Protein AF-0000000074987220 (afdb_homodimer)

Nearest PDB structures (foldseek):
  7mde-assembly1_A-2  TM=8.410E-01  e=6.149E-19  Escherichia coli CFT073
  1pwd-assembly1_A  TM=8.207E-01  e=1.489E-19  Streptomyces sp. R61
  7mdc-assembly1_A  TM=7.863E-01  e=2.626E-19  Escherichia coli
  2dns-assembly4_D  TM=7.442E-01  e=1.849E-17  Brucella anthropi
  1ei5-assembly1_A  TM=6.316E-01  e=1.243E-17  Brucella anthropi

InterPro domains:
  IPR001466 Beta-lactamase-related [PF00144] (46-393)
  IPR012338 Beta-lactamase/transpeptidase-like [G3DSA:3.40.710.10] (35-401)
  IPR012338 Beta-lactamase/transpeptidase-like [SSF56601] (41-392)
  IPR050491 Beta-lactamase AmpC-like [PTHR46825] (29-393)

Radius of gyration: 36.94 Å; Cα contacts (8 Å, |Δi|>4): 2690; chains: 2; bounding box: 167×105×106 Å

Solvent-accessible surface area (backbone atoms only — not comparable to full-atom values): 63267 Å² total; per-residue (Å²): 132,88,79,74,78,77,79,77,78,76,76,75,74,76,74,76,70,73,74,72,75,66,70,76,68,72,67,73,75,81,74,66,83,76,77,73,70,48,71,66,52,53,53,50,51,51,50,47,35,58,73,51,69,43,46,24,36,26,32,26,37,37,33,67,30,83,86,40,95,61,34,52,45,74,34,74,42,48,36,58,31,24,34,87,88,58,46,60,28,38,44,69,34,23,42,57,34,9,36,46,23,20,34,59,41,42,47,51,53,43,50,56,45,68,30,62,66,58,23,62,74,66,74,45,77,57,50,60,73,40,40,45,57,82,71,35,84,49,55,44,41,58,49,68,68,38,36,66,57,40,20,50,46,34,41,45,28,19,20,56,14,41,30,27,44,66,78,41,37,47,77,46,95,61,39,63,58,45,55,36,50,30,40,37,73,46,67,62,34,38,54,62,40,65,37,29,18,72,36,51,59,44,36,32,53,58,38,46,46,42,37,71,76,64,71,33,54,43,67,58,50,45,40,65,57,47,32,55,76,63,64,24,81,67,51,43,61,50,49,57,57,44,61,70,68,68,39,51,38,39,22,22,36,43,30,62,26,21,49,49,80,68,35,78,46,44,82,39,56,43,69,66,63,90,67,53,71,88,44,45,72,55,37,38,23,30,30,29,36,32,28,21,43,56,45,48,45,51,53,52,42,12,55,71,50,48,20,14,38,62,82,80,59,47,78,64,40,61,45,70,48,53,52,55,34,56,32,24,62,27,36,74,31,34,53,45,91,47,70,46,30,24,27,31,22,24,16,27,43,31,40,32,26,18,56,60,23,36,47,36,42,31,33,54,15,67,43,92,9,18,13,25,37,45,37,34,26,70,91,75,39,34,34,42,35,24,43,18,28,15,49,82,37,12,51,45,49,31,54,29,50,48,52,53,49,48,27,58,77,70,71,46,78,80,59,92,74,41,60,46,59,52,45,48,50,51,51,51,49,51,40,55,53,50,45,67,65,82,76,70,57,85,80,51,50,71,44,96,60,61,73,58,58,60,22,57,40,41,30,38,27,91,54,70,40,64,43,54,36,28,64,42,66,66,35,49,65,72,47,55,82,50,88,68,84,80,66,67,51,86,60,38,65,63,49,60,67,31,70,62,43,43,52,52,53,69,74,44,71,60,90,39,50,36,30,46,22,71,40,81,32,75,81,25,34,32,36,37,37,34,58,44,39,39,48,32,26,40,30,29,46,23,34,56,49,40,65,57,24,60,75,72,64,56,77,71,80,71,71,44,42,37,36,68,62,45,61,32,32,32,34,58,34,73,72,96,74,33,27,38,20,32,28,72,61,68,39,44,71,47,48,93,70,38,52,78,61,58,79,61,59,72,56,30,24,56,46,59,25,37,54,110,127,89,70,76,75,77,77,77,78,74,76,75,71,74,70,76,72,71,75,69,72,66,68,77,64,71,67,73,76,78,74,64,82,76,76,73,69,47,70,66,52,53,53,48,51,53,51,47,35,60,75,53,69,43,45,25,36,27,31,25,38,34,32,67,29,83,85,38,94,62,34,52,45,76,36,74,40,49,36,57,30,24,34,87,87,58,46,60,28,37,44,71,33,23,41,58,34,9,34,47,23,20,36,60,40,41,48,52,53,42,50,56,44,66,31,62,65,59,24,62,75,65,74,46,78,58,50,60,74,38,39,47,58,81,73,36,84,49,55,45,42,58,50,66,67,38,38,68,58,40,19,50,45,34,42,45,27,20,20,54,16,40,31,27,45,64,76,42,38,47,74,47,95,61,38,63,58,46,54,37,51,31,40,35,73,49,66,61,32,37,52,64,40,65,38,29,17,72,34,51,60,45,36,34,55,58,38,46,44,43,36,73,77,66,72,34,55,43,66,58,50,44,40,63,58,45,32,55,77,64,65,24,80,65,51,43,59,50,52,56,56,44,59,70,68,68,39,50,39,37,22,22,35,43,31,62,23,21,49,50,79,70,36,77,47,44,82,41,56,43,70,66,62,89,68,53,71,89,43,45,71,55,36,38,24,29,31,28,36,31,28,21,43,55,44,47,46,51,52,52,41,12,55,72,50,48,20,15,37,63,81,79,60,47,78,63,40,61,46,69,47,54,52,53,34,57,34,24,61,28,36,74,30,36,52,46,90,46,69,46,30,26,27,30,23,24,15,27,43,31,39,30,27,18,55,60,24,35,47,36,41,31,33,54,17,68,43,91,9,18,13,25,37,45,37,34,25,70,91,75,38,34,33,42,36,24,43,17,30,15,49,83,37,13,54,46,49,32,54,30,51,49,52,53,49,48,26,60,77,70,71,45,78,81,60,92,74,40,59,45,59,52,42,49,50,50,51,51,48,50,40,56,52,51,46,67,64,83,75,70,57,84,79,50,50,69,44,97,59,60,74,59,58,60,22,57,41,41,28,37,26,91,54,68,40,65,43,53,35,28,65,43,65,64,36,50,66,72,46,57,84,49,88,68,84,80,67,67,51,87,62,39,67,64,49,60,66,31,69,62,44,42,52,53,54,71,74,45,72,60,90,40,52,38,30,45,22,72,39,80,30,75,81,25,34,34,36,36,38,34,58,43,38,39,46,32,25,42,28,31,48,24,33,57,49,41,66,58,22,61,75,71,64,56,77,72,79,71,72,44,41,38,36,67,62,44,62,32,33,33,35,58,34,74,72,96,74,32,26,38,20,31,28,72,61,69,39,44,71,48,48,91,69,39,54,77,60,57,80,62,60,73,56,30,24,56,47,60,25,39,54,108

Sequence (1224 aa):
MRLQTWTFTLILGIKHSSALQVPFFTQPESNGPPKLISSDTDQYVESLISKWNSSGLSVAVVQRDETSTTGWNFDFGGYGMAKADGSPVTPDSLFAIASNSKLFLAFSVGLLISNKTLTEERGQELKWSTKIRDLIPEWGLMDDDMDRGVSLQDMLSHRTGMPRHDLSGVQRNGGVAEMISTLRYLRPSAEFRETFQYNNLMYETLSYLPQVLLNQTYESYISQHLFNPLNMTSSTYSVEEAEAWGTLADGFQWDMQDTIRGINGTRIATVPYFQRPGEEKTWAGAGGVLTSARDLAIWVAMLLNGGRHPFTNETVIPQEVVEHVAHGRSVSHGKPQYPELSPKVYGAGQWRYSYRGHDIIEHGGSNPGYKTQVARFPDNNFAIITLSNDERGGNAISESVKFRIANELLGLPHLEKDWNDRLEDKYNEAVNKSQQVTPRPSPPVLPNLPFTSLAEKTFHHPTYGSLKPCLAPQTVSSIAGQTEPHRPHSHCGDFLQSTAVQRILGASDLSIPTYVIPWKRSFSTHLRLAHFTGNIFNLTNLWSNADVREREGYKSGADLLTGFEEAFEVEWVTGDDEGLAFRGGFWGREGPDSRSPEGSGKASAEVWFEAQMRLQTWTFTLILGIKHSSALQVPFFTQPESNGPPKLISSDTDQYVESLISKWNSSGLSVAVVQRDETSTTGWNFDFGGYGMAKADGSPVTPDSLFAIASNSKLFLAFSVGLLISNKTLTEERGQELKWSTKIRDLIPEWGLMDDDMDRGVSLQDMLSHRTGMPRHDLSGVQRNGGVAEMISTLRYLRPSAEFRETFQYNNLMYETLSYLPQVLLNQTYESYISQHLFNPLNMTSSTYSVEEAEAWGTLADGFQWDMQDTIRGINGTRIATVPYFQRPGEEKTWAGAGGVLTSARDLAIWVAMLLNGGRHPFTNETVIPQEVVEHVAHGRSVSHGKPQYPELSPKVYGAGQWRYSYRGHDIIEHGGSNPGYKTQVARFPDNNFAIITLSNDERGGNAISESVKFRIANELLGLPHLEKDWNDRLEDKYNEAVNKSQQVTPRPSPPVLPNLPFTSLAEKTFHHPTYGSLKPCLAPQTVSSIAGQTEPHRPHSHCGDFLQSTAVQRILGASDLSIPTYVIPWKRSFSTHLRLAHFTGNIFNLTNLWSNADVREREGYKSGADLLTGFEEAFEVEWVTGDDEGLAFRGGFWGREGPDSRSPEGSGKASAEVWFEAQ

Structure (mmCIF, N/CA/C/O backbone):
data_AF-0000000074987220-model_v1
#
loop_
_entity.id
_entity.type
_entity.pdbx_description
1 polymer 'Beta-lactamase-related domain-containing protein'
#
loop_
_atom_site.group_PDB
_atom_site.id
_atom_site.type_symbol
_atom_site.label_atom_id
_atom_site.label_alt_id
_atom_site.label_comp_id
_atom_site.label_asym_id
_atom_site.label_entity_id
_atom_site.label_seq_id
_atom_site.pdbx_PDB_ins_code
_atom_site.Cartn_x
_atom_site.Cartn_y
_atom_site.Cartn_z
_atom_site.occupancy
_atom_site.B_iso_or_equiv
_atom_site.auth_seq_id
_atom_site.auth_comp_id
_atom_site.auth_asym_id
_atom_site.auth_atom_id
_atom_site.pdbx_PDB_model_num
ATOM 1 N N . MET A 1 1 ? -75.5 -41.25 53.125 1 22.64 1 MET A N 1
ATOM 2 C CA . MET A 1 1 ? -74.375 -41.781 53.812 1 22.64 1 MET A CA 1
ATOM 3 C C . MET A 1 1 ? -73.688 -40.719 54.656 1 22.64 1 MET A C 1
ATOM 5 O O . MET A 1 1 ? -73.625 -39.531 54.25 1 22.64 1 MET A O 1
ATOM 9 N N . ARG A 1 2 ? -73.375 -41.062 55.969 1 21.86 2 ARG A N 1
ATOM 10 C CA . ARG A 1 2 ? -73.125 -40.312 57.188 1 21.86 2 ARG A CA 1
ATOM 11 C C . ARG A 1 2 ? -71.875 -39.469 57.031 1 21.86 2 ARG A C 1
ATOM 13 O O . ARG A 1 2 ? -70.812 -39.938 56.625 1 21.86 2 ARG A O 1
ATOM 20 N N . LEU A 1 3 ? -72 -38.156 56.875 1 22.48 3 LEU A N 1
ATOM 21 C CA . LEU A 1 3 ? -71.25 -36.969 56.469 1 22.48 3 LEU A CA 1
ATOM 22 C C . LEU A 1 3 ? -70.188 -36.625 57.531 1 22.48 3 LEU A C 1
ATOM 24 O O . LEU A 1 3 ? -70.438 -35.812 58.438 1 22.48 3 LEU A O 1
ATOM 28 N N . GLN A 1 4 ? -69.625 -37.812 58.125 1 24.12 4 GLN A N 1
ATOM 29 C CA . GLN A 1 4 ? -68.875 -37.531 59.344 1 24.12 4 GLN A CA 1
ATOM 30 C C . GLN A 1 4 ? -67.75 -36.531 59.094 1 24.12 4 GLN A C 1
ATOM 32 O O . GLN A 1 4 ? -67 -36.688 58.125 1 24.12 4 GLN A O 1
ATOM 37 N N . THR A 1 5 ? -67.812 -35.344 59.688 1 25.47 5 THR A N 1
ATOM 38 C CA . THR A 1 5 ? -67.188 -34.031 59.625 1 25.47 5 THR A CA 1
ATOM 39 C C . THR A 1 5 ? -65.75 -34.125 60.219 1 25.47 5 THR A C 1
ATOM 41 O O . THR A 1 5 ? -65.625 -34.281 61.438 1 25.47 5 THR A O 1
ATOM 44 N N . TRP A 1 6 ? -64.875 -35.062 59.719 1 27.31 6 TRP A N 1
ATOM 45 C CA . TRP A 1 6 ? -63.656 -35.375 60.438 1 27.31 6 TRP A CA 1
ATOM 46 C C . TRP A 1 6 ? -62.781 -34.125 60.562 1 27.31 6 TRP A C 1
ATOM 48 O O . TRP A 1 6 ? -62.625 -33.375 59.594 1 27.31 6 TRP A O 1
ATOM 58 N N . THR A 1 7 ? -62.781 -33.531 61.781 1 25.86 7 THR A N 1
ATOM 59 C CA . THR A 1 7 ? -62.156 -32.312 62.281 1 25.86 7 THR A CA 1
ATOM 60 C C . THR A 1 7 ? -60.656 -32.406 62.125 1 25.86 7 THR A C 1
ATOM 62 O O . THR A 1 7 ? -60 -33.312 62.688 1 25.86 7 THR A O 1
ATOM 65 N N . PHE A 1 8 ? -60.062 -32 60.969 1 27.7 8 PHE A N 1
ATOM 66 C CA . PHE A 1 8 ? -58.688 -32.031 60.531 1 27.7 8 PHE A CA 1
ATOM 67 C C . PHE A 1 8 ? -57.812 -31.109 61.375 1 27.7 8 PHE A C 1
ATOM 69 O O . PHE A 1 8 ? -58.031 -29.891 61.406 1 27.7 8 PHE A O 1
ATOM 76 N N . THR A 1 9 ? -57.562 -31.625 62.625 1 24.48 9 THR A N 1
ATOM 77 C CA . THR A 1 9 ? -56.75 -30.859 63.562 1 24.48 9 THR A CA 1
ATOM 78 C C . THR A 1 9 ? -55.406 -30.5 62.969 1 24.48 9 THR A C 1
ATOM 80 O O . THR A 1 9 ? -54.625 -31.391 62.562 1 24.48 9 THR A O 1
ATOM 83 N N . LEU A 1 10 ? -55.281 -29.297 62.469 1 26.66 10 LEU A N 1
ATOM 84 C CA . LEU A 1 10 ? -54.188 -28.609 61.781 1 26.66 10 LEU A CA 1
ATOM 85 C C . LEU A 1 10 ? -53.031 -28.344 62.719 1 26.66 10 LEU A C 1
ATOM 87 O O . LEU A 1 10 ? -53.156 -27.562 63.656 1 26.66 10 LEU A O 1
ATOM 91 N N . ILE A 1 11 ? -52.469 -29.438 63.281 1 26.98 11 ILE A N 1
ATOM 92 C CA . ILE A 1 11 ? -51.375 -29.203 64.25 1 26.98 11 ILE A CA 1
ATOM 93 C C . ILE A 1 11 ? -50.25 -28.453 63.531 1 26.98 11 ILE A C 1
ATOM 95 O O . ILE A 1 11 ? -49.688 -28.938 62.562 1 26.98 11 ILE A O 1
ATOM 99 N N . LEU A 1 12 ? -50.25 -27.156 63.719 1 28.11 12 LEU A N 1
ATOM 100 C CA . LEU A 1 12 ? -49.375 -26.094 63.25 1 28.11 12 LEU A CA 1
ATOM 101 C C . LEU A 1 12 ? -48 -26.234 63.875 1 28.11 12 LEU A C 1
ATOM 103 O O . LEU A 1 12 ? -47.812 -26 65.062 1 28.11 12 LEU A O 1
ATOM 107 N N . GLY A 1 13 ? -47.375 -27.438 63.812 1 26.45 13 GLY A N 1
ATOM 108 C CA . GLY A 1 13 ? -46.094 -27.5 64.438 1 26.45 13 GLY A CA 1
ATOM 109 C C . GLY A 1 13 ? -45.125 -26.453 63.938 1 26.45 13 GLY A C 1
ATOM 110 O O . GLY A 1 13 ? -44.906 -26.328 62.719 1 26.45 13 GLY A O 1
ATOM 111 N N . ILE A 1 14 ? -44.969 -25.406 64.688 1 26.39 14 ILE A N 1
ATOM 112 C CA . ILE A 1 14 ? -44.094 -24.25 64.438 1 26.39 14 ILE A CA 1
ATOM 113 C C . ILE A 1 14 ? -42.656 -24.703 64.438 1 26.39 14 ILE A C 1
ATOM 115 O O . ILE A 1 14 ? -42.156 -25.188 65.5 1 26.39 14 ILE A O 1
ATOM 119 N N . LYS A 1 15 ? -42.25 -25.578 63.5 1 30.62 15 LYS A N 1
ATOM 120 C CA . LYS A 1 15 ? -40.844 -25.922 63.5 1 30.62 15 LYS A CA 1
ATOM 121 C C . LYS A 1 15 ? -39.969 -24.656 63.562 1 30.62 15 LYS A C 1
ATOM 123 O O . LYS A 1 15 ? -40.188 -23.719 62.781 1 30.62 15 LYS A O 1
ATOM 128 N N . HIS A 1 16 ? -39.5 -24.406 64.688 1 25.91 16 HIS A N 1
ATOM 129 C CA . HIS A 1 16 ? -38.531 -23.344 65 1 25.91 16 HIS A CA 1
ATOM 130 C C . HIS A 1 16 ? -37.312 -23.422 64.125 1 25.91 16 HIS A C 1
ATOM 132 O O . HIS A 1 16 ? -36.625 -24.438 64.062 1 25.91 16 HIS A O 1
ATOM 138 N N . SER A 1 17 ? -37.5 -23.062 62.875 1 26.39 17 SER A N 1
ATOM 139 C CA . SER A 1 17 ? -36.375 -22.984 61.969 1 26.39 17 SER A CA 1
ATOM 140 C C . SER A 1 17 ? -35.219 -22.172 62.562 1 26.39 17 SER A C 1
ATOM 142 O O . SER A 1 17 ? -35.438 -21.031 62.969 1 26.39 17 SER A O 1
ATOM 144 N N . SER A 1 18 ? -34.438 -22.891 63.312 1 28.7 18 SER A N 1
ATOM 145 C CA . SER A 1 18 ? -33.156 -22.281 63.719 1 28.7 18 SER A CA 1
ATOM 146 C C . SER A 1 18 ? -32.531 -21.516 62.562 1 28.7 18 SER A C 1
ATOM 148 O O . SER A 1 18 ? -32.375 -22.047 61.469 1 28.7 18 SER A O 1
ATOM 150 N N . ALA A 1 19 ? -32.562 -20.219 62.75 1 31.22 19 ALA A N 1
ATOM 151 C CA . ALA A 1 19 ? -31.984 -19.203 61.875 1 31.22 19 ALA A CA 1
ATOM 152 C C . ALA A 1 19 ? -30.5 -19.453 61.625 1 31.22 19 ALA A C 1
ATOM 154 O O . ALA A 1 19 ? -29.672 -19.297 62.531 1 31.22 19 ALA A O 1
ATOM 155 N N . LEU A 1 20 ? -30.234 -20.609 60.969 1 30.11 20 LEU A N 1
ATOM 156 C CA . LEU A 1 20 ? -28.812 -20.656 60.625 1 30.11 20 LEU A CA 1
ATOM 157 C C . LEU A 1 20 ? -28.344 -19.297 60.094 1 30.11 20 LEU A C 1
ATOM 159 O O . LEU A 1 20 ? -28.922 -18.766 59.156 1 30.11 20 LEU A O 1
ATOM 163 N N . GLN A 1 21 ? -27.797 -18.516 60.969 1 25.41 21 GLN A N 1
ATOM 164 C CA . GLN A 1 21 ? -27.109 -17.297 60.594 1 25.41 21 GLN A CA 1
ATOM 165 C C . GLN A 1 21 ? -26.188 -17.531 59.406 1 25.41 21 GLN A C 1
ATOM 167 O O . GLN A 1 21 ? -25.219 -18.281 59.5 1 25.41 21 GLN A O 1
ATOM 172 N N . VAL A 1 22 ? -26.734 -17.594 58.25 1 32.78 22 VAL A N 1
ATOM 173 C CA . VAL A 1 22 ? -25.875 -17.562 57.062 1 32.78 22 VAL A CA 1
ATOM 174 C C . VAL A 1 22 ? -24.844 -16.438 57.219 1 32.78 22 VAL A C 1
ATOM 176 O O . VAL A 1 22 ? -25.203 -15.297 57.469 1 32.78 22 VAL A O 1
ATOM 179 N N . PRO A 1 23 ? -23.703 -16.922 57.594 1 34.03 23 PRO A N 1
ATOM 180 C CA . PRO A 1 23 ? -22.734 -15.812 57.688 1 34.03 23 PRO A CA 1
ATOM 181 C C . PRO A 1 23 ? -22.875 -14.812 56.531 1 34.03 23 PRO A C 1
ATOM 183 O O . PRO A 1 23 ? -23.328 -15.172 55.438 1 34.03 23 PRO A O 1
ATOM 186 N N . PHE A 1 24 ? -23.125 -13.57 56.906 1 31.66 24 PHE A N 1
ATOM 187 C CA . PHE A 1 24 ? -23.047 -12.477 55.969 1 31.66 24 PHE A CA 1
ATOM 188 C C . PHE A 1 24 ? -21.875 -12.68 55 1 31.66 24 PHE A C 1
ATOM 190 O O . PHE A 1 24 ? -20.719 -12.664 55.438 1 31.66 24 PHE A O 1
ATOM 197 N N . PHE A 1 25 ? -22.031 -13.555 54.031 1 31.7 25 PHE A N 1
ATOM 198 C CA . PHE A 1 25 ? -21.031 -13.414 52.969 1 31.7 25 PHE A CA 1
ATOM 199 C C . PHE A 1 25 ? -20.766 -11.945 52.656 1 31.7 25 PHE A C 1
ATOM 201 O O . PHE A 1 25 ? -21.703 -11.18 52.406 1 31.7 25 PHE A O 1
ATOM 208 N N . THR A 1 26 ? -19.781 -11.391 53.344 1 31.36 26 THR A N 1
ATOM 209 C CA . THR A 1 26 ? -19.328 -10.086 52.875 1 31.36 26 THR A CA 1
ATOM 210 C C . THR A 1 26 ? -19.516 -9.945 51.375 1 31.36 26 THR A C 1
ATOM 212 O O . THR A 1 26 ? -19.094 -10.828 50.625 1 31.36 26 THR A O 1
ATOM 215 N N . GLN A 1 27 ? -20.594 -9.344 50.969 1 32.66 27 GLN A N 1
ATOM 216 C CA . GLN A 1 27 ? -20.719 -9 49.562 1 32.66 27 GLN A CA 1
ATOM 217 C C . GLN A 1 27 ? -19.375 -8.602 48.969 1 32.66 27 GLN A C 1
ATOM 219 O O . GLN A 1 27 ? -18.625 -7.844 49.594 1 32.66 27 GLN A O 1
ATOM 224 N N . PRO A 1 28 ? -18.781 -9.414 48.125 1 34.81 28 PRO A N 1
ATOM 225 C CA . PRO A 1 28 ? -17.547 -8.867 47.531 1 34.81 28 PRO A CA 1
ATOM 226 C C . PRO A 1 28 ? -17.625 -7.363 47.281 1 34.81 28 PRO A C 1
ATOM 228 O O . PRO A 1 28 ? -18.703 -6.824 47.062 1 34.81 28 PRO A O 1
ATOM 231 N N . GLU A 1 29 ? -16.859 -6.504 47.938 1 34.66 29 GLU A N 1
ATOM 232 C CA . GLU A 1 29 ? -16.688 -5.094 47.625 1 34.66 29 GLU A CA 1
ATOM 233 C C . GLU A 1 29 ? -17.031 -4.82 46.156 1 34.66 29 GLU A C 1
ATOM 235 O O . GLU A 1 29 ? -16.594 -5.543 45.25 1 34.66 29 GLU A O 1
ATOM 240 N N . SER A 1 30 ? -18.156 -4.418 45.812 1 39.72 30 SER A N 1
ATOM 241 C CA . SER A 1 30 ? -18.578 -3.926 44.5 1 39.72 30 SER A CA 1
ATOM 242 C C . SER A 1 30 ? -17.438 -3.24 43.781 1 39.72 30 SER A C 1
ATOM 244 O O . SER A 1 30 ? -16.969 -2.176 44.188 1 39.72 30 SER A O 1
ATOM 246 N N . ASN A 1 31 ? -16.328 -3.887 43.438 1 41.66 31 ASN A N 1
ATOM 247 C CA . ASN A 1 31 ? -15.188 -3.354 42.688 1 41.66 31 ASN A CA 1
ATOM 248 C C . ASN A 1 31 ? -15.625 -2.391 41.594 1 41.66 31 ASN A C 1
ATOM 250 O O . ASN A 1 31 ? -16.422 -2.75 40.75 1 41.66 31 ASN A O 1
ATOM 254 N N . GLY A 1 32 ? -15.836 -1.099 41.812 1 49.69 32 GLY A N 1
ATOM 255 C CA . GLY A 1 32 ? -15.992 -0.061 40.781 1 49.69 32 GLY A CA 1
ATOM 256 C C . GLY A 1 32 ? -15.398 -0.434 39.438 1 49.69 32 GLY A C 1
ATOM 257 O O . GLY A 1 32 ? -14.758 -1.481 39.312 1 49.69 32 GLY A O 1
ATOM 258 N N . PRO A 1 33 ? -15.977 0.263 38.375 1 62.47 33 PRO A N 1
ATOM 259 C CA . PRO A 1 33 ? -15.438 -0.039 37.062 1 62.47 33 PRO A CA 1
ATOM 260 C C . PRO A 1 33 ? -13.906 -0.074 37.031 1 62.47 33 PRO A C 1
ATOM 262 O O . PRO A 1 33 ? -13.266 0.636 37.812 1 62.47 33 PRO A O 1
ATOM 265 N N . PRO A 1 34 ? -13.359 -1.138 36.438 1 72.12 34 PRO A N 1
ATOM 266 C CA . PRO A 1 34 ? -11.898 -1.256 36.406 1 72.12 34 PRO A CA 1
ATOM 267 C C . PRO A 1 34 ? -11.219 0.007 35.875 1 72.12 34 PRO A C 1
ATOM 269 O O . PRO A 1 34 ? -11.75 0.675 35 1 72.12 34 PRO A O 1
ATOM 272 N N . LYS A 1 35 ? -10.203 0.43 36.625 1 88.56 35 LYS A N 1
ATOM 273 C CA . LYS A 1 35 ? -9.367 1.547 36.156 1 88.56 35 LYS A CA 1
ATOM 274 C C . LYS A 1 35 ? -8.516 1.152 34.969 1 88.56 35 LYS A C 1
ATOM 276 O O . LYS A 1 35 ? -7.695 0.235 35.062 1 88.56 35 LYS A O 1
ATOM 281 N N . LEU A 1 36 ? -8.828 1.785 33.844 1 96.12 36 LEU A N 1
ATOM 282 C CA . LEU A 1 36 ? -8.109 1.472 32.594 1 96.12 36 LEU A CA 1
ATOM 283 C C . LEU A 1 36 ? -6.82 2.277 32.531 1 96.12 36 LEU A C 1
ATOM 285 O O . LEU A 1 36 ? -5.871 1.862 31.844 1 96.12 36 LEU A O 1
ATOM 289 N N . ILE A 1 37 ? -6.75 3.416 33.094 1 98.06 37 ILE A N 1
ATOM 290 C CA . ILE A 1 37 ? -5.543 4.227 33.219 1 98.06 37 ILE A CA 1
ATOM 291 C C . ILE A 1 37 ? -4.906 3.996 34.594 1 98.06 37 ILE A C 1
ATOM 293 O O . ILE A 1 37 ? -5.461 4.402 35.625 1 98.06 37 ILE A O 1
ATOM 297 N N . SER A 1 38 ? -3.787 3.459 34.656 1 97.5 38 SER A N 1
ATOM 298 C CA . SER A 1 38 ? -3.152 3.094 35.938 1 97.5 38 SER A CA 1
ATOM 299 C C . SER A 1 38 ? -2.58 4.32 36.625 1 97.5 38 SER A C 1
ATOM 301 O O . SER A 1 38 ? -2.383 5.363 36 1 97.5 38 SER A O 1
ATOM 303 N N . SER A 1 39 ? -2.289 4.148 37.906 1 97 39 SER A N 1
ATOM 304 C CA . SER A 1 39 ? -1.632 5.207 38.656 1 97 39 SER A CA 1
ATOM 305 C C . SER A 1 39 ? -0.231 5.48 38.125 1 97 39 SER A C 1
ATOM 307 O O . SER A 1 39 ? 0.243 6.617 38.156 1 97 39 SER A O 1
ATOM 309 N N . ASP A 1 40 ? 0.343 4.406 37.656 1 96.44 40 ASP A N 1
ATOM 310 C CA . ASP A 1 40 ? 1.661 4.562 37.062 1 96.44 40 ASP A CA 1
ATOM 311 C C . ASP A 1 40 ? 1.589 5.426 35.812 1 96.44 40 ASP A C 1
ATOM 313 O O . ASP A 1 40 ? 2.473 6.25 35.562 1 96.44 40 ASP A O 1
ATOM 317 N N . THR A 1 41 ? 0.594 5.203 35.062 1 97.88 41 THR A N 1
ATOM 318 C CA . THR A 1 41 ? 0.406 6.012 33.875 1 97.88 41 THR A CA 1
ATOM 319 C C . THR A 1 41 ? 0.098 7.461 34.219 1 97.88 41 THR A C 1
ATOM 321 O O . THR A 1 41 ? 0.583 8.383 33.594 1 97.88 41 THR A O 1
ATOM 324 N N . ASP A 1 42 ? -0.684 7.66 35.281 1 98.19 42 ASP A N 1
ATOM 325 C CA . ASP A 1 42 ? -0.942 9.016 35.75 1 98.19 42 ASP A CA 1
ATOM 326 C C . ASP A 1 42 ? 0.361 9.742 36.062 1 98.19 42 ASP A C 1
ATOM 328 O O . ASP A 1 42 ? 0.554 10.891 35.656 1 98.19 42 ASP A O 1
ATOM 332 N N . GLN A 1 43 ? 1.174 9.055 36.75 1 98.25 43 GLN A N 1
ATOM 333 C CA . GLN A 1 43 ? 2.453 9.641 37.125 1 98.25 43 GLN A CA 1
ATOM 334 C C . GLN A 1 43 ? 3.326 9.891 35.906 1 98.25 43 GLN A C 1
ATOM 336 O O . GLN A 1 43 ? 4.031 10.898 35.812 1 98.25 43 GLN A O 1
ATOM 341 N N . TYR A 1 44 ? 3.252 8.914 35.031 1 98.12 44 TYR A N 1
ATOM 342 C CA . TYR A 1 44 ? 3.99 9.047 33.781 1 98.12 44 TYR A CA 1
ATOM 343 C C . TYR A 1 44 ? 3.557 10.289 33.031 1 98.12 44 TYR A C 1
ATOM 345 O O . TYR A 1 44 ? 4.398 11.062 32.562 1 98.12 44 TYR A O 1
ATOM 353 N N . VAL A 1 45 ? 2.287 10.562 32.906 1 98.69 45 VAL A N 1
ATOM 354 C CA . VAL A 1 45 ? 1.749 11.719 32.219 1 98.69 45 VAL A CA 1
ATOM 355 C C . VAL A 1 45 ? 2.219 13.008 32.875 1 98.69 45 VAL A C 1
ATOM 357 O O . VAL A 1 45 ? 2.668 13.938 32.219 1 98.69 45 VAL A O 1
ATOM 360 N N . GLU A 1 46 ? 2.133 13.07 34.125 1 98.31 46 GLU A N 1
ATOM 361 C CA . GLU A 1 46 ? 2.549 14.25 34.875 1 98.31 46 GLU A CA 1
ATOM 362 C C . GLU A 1 46 ? 4.031 14.547 34.656 1 98.31 46 GLU A C 1
ATOM 364 O O . GLU A 1 46 ? 4.426 15.703 34.5 1 98.31 46 GLU A O 1
ATOM 369 N N . SER A 1 47 ? 4.785 13.5 34.656 1 98.31 47 SER A N 1
ATOM 370 C CA . SER A 1 47 ? 6.219 13.68 34.438 1 98.31 47 SER A CA 1
ATOM 371 C C . SER A 1 47 ? 6.5 14.234 33.062 1 98.31 47 SER A C 1
ATOM 373 O O . SER A 1 47 ? 7.41 15.047 32.875 1 98.31 47 SER A O 1
ATOM 375 N N . LEU A 1 48 ? 5.762 13.773 32.094 1 98.62 48 LEU A N 1
ATOM 376 C CA . LEU A 1 48 ? 5.973 14.242 30.719 1 98.62 48 LEU A CA 1
ATOM 377 C C . LEU A 1 48 ? 5.551 15.703 30.578 1 98.62 48 LEU A C 1
ATOM 379 O O . LEU A 1 48 ? 6.207 16.484 29.875 1 98.62 48 LEU A O 1
ATOM 383 N N . ILE A 1 49 ? 4.441 16.047 31.172 1 98.06 49 ILE A N 1
ATOM 384 C CA . ILE A 1 49 ? 3.98 17.438 31.141 1 98.06 49 ILE A CA 1
ATOM 385 C C . ILE A 1 49 ? 5.055 18.344 31.719 1 98.06 49 ILE A C 1
ATOM 387 O O . ILE A 1 49 ? 5.348 19.406 31.172 1 98.06 49 ILE A O 1
ATOM 391 N N . SER A 1 50 ? 5.625 17.891 32.812 1 97.69 50 SER A N 1
ATOM 392 C CA . SER A 1 50 ? 6.691 18.656 33.438 1 97.69 50 SER A CA 1
ATOM 393 C C . SER A 1 50 ? 7.934 18.719 32.562 1 97.69 50 SER A C 1
ATOM 395 O O . SER A 1 50 ? 8.508 19.781 32.344 1 97.69 50 SER A O 1
ATOM 397 N N . LYS A 1 51 ? 8.328 1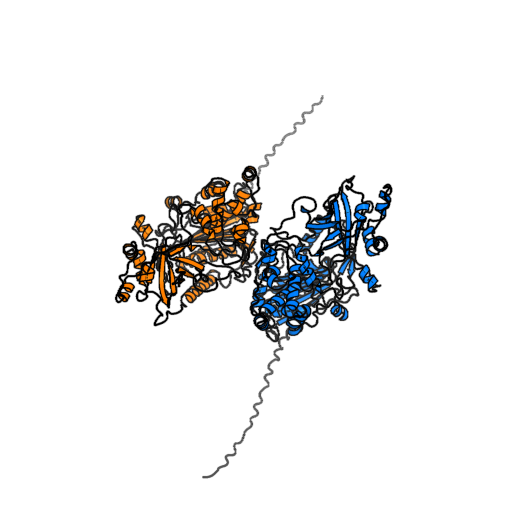7.578 32.031 1 96.88 51 LYS A N 1
ATOM 398 C CA . LYS A 1 51 ? 9.539 17.469 31.219 1 96.88 51 LYS A CA 1
ATOM 399 C C . LYS A 1 51 ? 9.477 18.359 29.984 1 96.88 51 LYS A C 1
ATOM 401 O O . LYS A 1 51 ? 10.469 19 29.625 1 96.88 51 LYS A O 1
ATOM 406 N N . TRP A 1 52 ? 8.352 18.422 29.375 1 97.06 52 TRP A N 1
ATOM 407 C CA . TRP A 1 52 ? 8.195 19.172 28.125 1 97.06 52 TRP A CA 1
ATOM 408 C C . TRP A 1 52 ? 7.719 20.594 28.422 1 97.06 52 TRP A C 1
ATOM 410 O O . TRP A 1 52 ? 7.504 21.375 27.484 1 97.06 52 TRP A O 1
ATOM 420 N N . ASN A 1 53 ? 7.52 20.891 29.703 1 96.19 53 ASN A N 1
ATOM 421 C CA . ASN A 1 53 ? 6.883 22.156 30.062 1 96.19 53 ASN A CA 1
ATOM 422 C C . ASN A 1 53 ? 5.598 22.375 29.266 1 96.19 53 ASN A C 1
ATOM 424 O O . ASN A 1 53 ? 5.422 23.422 28.625 1 96.19 53 ASN A O 1
ATOM 428 N N . SER A 1 54 ? 4.805 21.391 29.25 1 96.88 54 SER A N 1
ATOM 429 C CA . SER A 1 54 ? 3.596 21.391 28.438 1 96.88 54 SER A CA 1
ATOM 430 C C . SER A 1 54 ? 2.391 21.875 29.234 1 96.88 54 SER A C 1
ATOM 432 O O . SER A 1 54 ? 2.447 21.969 30.453 1 96.88 54 SER A O 1
ATOM 434 N N . SER A 1 55 ? 1.306 22.203 28.516 1 97.56 55 SER A N 1
ATOM 435 C CA . SER A 1 55 ? 0.132 22.797 29.156 1 97.56 55 SER A CA 1
ATOM 436 C C . SER A 1 55 ? -0.835 21.734 29.641 1 97.56 55 SER A C 1
ATOM 438 O O . SER A 1 55 ? -1.176 21.688 30.828 1 97.56 55 SER A O 1
ATOM 440 N N . GLY A 1 56 ? -1.345 20.938 28.75 1 98.25 56 GLY A N 1
ATOM 441 C CA . GLY A 1 56 ? -2.34 20 29.234 1 98.25 56 GLY A CA 1
ATOM 442 C C . GLY A 1 56 ? -2.551 18.828 28.297 1 98.25 56 GLY A C 1
ATOM 443 O O . GLY A 1 56 ? -2.074 18.828 27.156 1 98.25 56 GLY A O 1
ATOM 444 N N . LEU A 1 57 ? -3.227 17.766 28.828 1 98.81 57 LEU A N 1
ATOM 445 C CA . LEU A 1 57 ? -3.562 16.547 28.109 1 98.81 57 LEU A CA 1
ATOM 446 C C . LEU A 1 57 ? -4.871 15.953 28.625 1 98.81 57 LEU A C 1
ATOM 448 O O . LEU A 1 57 ? -5.051 15.797 29.844 1 98.81 57 LEU A O 1
ATOM 452 N N . SER A 1 58 ? -5.754 15.727 27.734 1 98.94 58 SER A N 1
ATOM 453 C CA . SER A 1 58 ? -6.949 14.945 28.031 1 98.94 58 SER A CA 1
ATOM 454 C C . SER A 1 58 ? -6.836 13.531 27.484 1 98.94 58 SER A C 1
ATOM 456 O O . SER A 1 58 ? -6.391 13.328 26.344 1 98.94 58 SER A O 1
ATOM 458 N N . VAL A 1 59 ? -7.148 12.508 28.297 1 98.88 59 VAL A N 1
ATOM 459 C CA . VAL A 1 59 ? -7.023 11.109 27.906 1 98.88 59 VAL A CA 1
ATOM 460 C C . VAL A 1 59 ? -8.367 10.398 28.094 1 98.88 59 VAL A C 1
ATOM 462 O O . VAL A 1 59 ? -9.078 10.656 29.062 1 98.88 59 VAL A O 1
ATOM 465 N N . ALA A 1 60 ? -8.742 9.594 27.172 1 98.88 60 ALA A N 1
ATOM 466 C CA . ALA A 1 60 ? -9.852 8.656 27.328 1 98.88 60 ALA A CA 1
ATOM 467 C C . ALA A 1 60 ? -9.445 7.25 26.891 1 98.88 60 ALA A C 1
ATOM 469 O O . ALA A 1 60 ? -8.719 7.086 25.906 1 98.88 60 ALA A O 1
ATOM 470 N N . VAL A 1 61 ? -9.852 6.262 27.625 1 98.81 61 VAL A N 1
ATOM 471 C CA . VAL A 1 61 ? -9.68 4.855 27.281 1 98.81 61 VAL A CA 1
ATOM 472 C C . VAL A 1 61 ? -11.031 4.141 27.312 1 98.81 61 VAL A C 1
ATOM 474 O O . VAL A 1 61 ? -11.805 4.32 28.25 1 98.81 61 VAL A O 1
ATOM 477 N N . VAL A 1 62 ? -11.297 3.441 26.281 1 98.38 62 VAL A N 1
ATOM 478 C CA . VAL A 1 62 ? -12.539 2.686 26.125 1 98.38 62 VAL A CA 1
ATOM 479 C C . VAL A 1 62 ? -12.219 1.209 25.906 1 98.38 62 VAL A C 1
ATOM 481 O O . VAL A 1 62 ? -11.297 0.869 25.156 1 98.38 62 VAL A O 1
ATOM 484 N N . GLN A 1 63 ? -12.945 0.344 26.531 1 98.25 63 GLN A N 1
ATOM 485 C CA . GLN A 1 63 ? -12.742 -1.091 26.375 1 98.25 63 GLN A CA 1
ATOM 486 C C . GLN A 1 63 ? -14.07 -1.844 26.422 1 98.25 63 GLN A C 1
ATOM 488 O O . GLN A 1 63 ? -14.891 -1.602 27.312 1 98.25 63 GLN A O 1
ATOM 493 N N . ARG A 1 64 ? -14.266 -2.693 25.484 1 97.44 64 ARG A N 1
ATOM 494 C CA . ARG A 1 64 ? -15.43 -3.576 25.562 1 97.44 64 ARG A CA 1
ATOM 495 C C . ARG A 1 64 ? -15.312 -4.539 26.734 1 97.44 64 ARG A C 1
ATOM 497 O O . ARG A 1 64 ? -14.234 -5.074 27 1 97.44 64 ARG A O 1
ATOM 504 N N . ASP A 1 65 ? -16.344 -4.652 27.469 1 94.94 65 ASP A N 1
ATOM 505 C CA . ASP A 1 65 ? -16.422 -5.52 28.641 1 94.94 65 ASP A CA 1
ATOM 506 C C . ASP A 1 65 ? -17.828 -6.109 28.781 1 94.94 65 ASP A C 1
ATOM 508 O O . ASP A 1 65 ? -18.719 -5.484 29.359 1 94.94 65 ASP A O 1
ATOM 512 N N . GLU A 1 66 ? -17.906 -7.238 28.375 1 90.31 66 GLU A N 1
ATOM 513 C CA . GLU A 1 66 ? -19.219 -7.883 28.375 1 90.31 66 GLU A CA 1
ATOM 514 C C . GLU A 1 66 ? -19.75 -8.07 29.797 1 90.31 66 GLU A C 1
ATOM 516 O O . GLU A 1 66 ? -20.953 -8.297 29.984 1 90.31 66 GLU A O 1
ATOM 521 N N . THR A 1 67 ? -18.906 -7.953 30.734 1 91 67 THR A N 1
ATOM 522 C CA . THR A 1 67 ? -19.328 -8.156 32.125 1 91 67 THR A CA 1
ATOM 523 C C . THR A 1 67 ? -19.875 -6.863 32.719 1 91 67 THR A C 1
ATOM 525 O O . THR A 1 67 ? -20.5 -6.875 33.781 1 91 67 THR A O 1
ATOM 528 N N . SER A 1 68 ? -19.594 -5.793 32.031 1 90.62 68 SER A N 1
ATOM 529 C CA . SER A 1 68 ? -20.094 -4.52 32.531 1 90.62 68 SER A CA 1
ATOM 530 C C . SER A 1 68 ? -21.578 -4.34 32.188 1 90.62 68 SER A C 1
ATOM 532 O O . SER A 1 68 ? -22.094 -5.031 31.297 1 90.62 68 SER A O 1
ATOM 534 N N . THR A 1 69 ? -22.234 -3.436 32.812 1 88.38 69 THR A N 1
ATOM 535 C CA . THR A 1 69 ? -23.656 -3.195 32.656 1 88.38 69 THR A CA 1
ATOM 536 C C . THR A 1 69 ? -23.938 -2.676 31.234 1 88.38 69 THR A C 1
ATOM 538 O O . THR A 1 69 ? -24.969 -2.998 30.641 1 88.38 69 THR A O 1
ATOM 541 N N . THR A 1 70 ? -23.094 -1.976 30.703 1 90.94 70 THR A N 1
ATOM 542 C CA . THR A 1 70 ? -23.328 -1.354 29.406 1 90.94 70 THR A CA 1
ATOM 543 C C . THR A 1 70 ? -22.609 -2.125 28.312 1 90.94 70 THR A C 1
ATOM 545 O O . THR A 1 70 ? -22.812 -1.86 27.125 1 90.94 70 THR A O 1
ATOM 548 N N . GLY A 1 71 ? -21.75 -3.02 28.719 1 94.81 71 GLY A N 1
ATOM 549 C CA . GLY A 1 71 ? -20.906 -3.713 27.75 1 94.81 71 GLY A CA 1
ATOM 550 C C . GLY A 1 71 ? -19.609 -2.994 27.469 1 94.81 71 GLY A C 1
ATOM 551 O O . GLY A 1 71 ? -18.781 -3.477 26.688 1 94.81 71 GLY A O 1
ATOM 552 N N . TRP A 1 72 ? -19.406 -1.797 28.172 1 96.75 72 TRP A N 1
ATOM 553 C CA . TRP A 1 72 ? -18.234 -0.967 27.922 1 96.75 72 TRP A CA 1
ATOM 554 C C . TRP A 1 72 ? -17.703 -0.376 29.219 1 96.75 72 TRP A C 1
ATOM 556 O O . TRP A 1 72 ? -18.469 -0.063 30.125 1 96.75 72 TRP A O 1
ATOM 566 N N . ASN A 1 73 ? -16.438 -0.328 29.266 1 97.12 73 ASN A N 1
ATOM 567 C CA . ASN A 1 73 ? -15.758 0.45 30.312 1 97.12 73 ASN A CA 1
ATOM 568 C C . ASN A 1 73 ? -15.117 1.712 29.734 1 97.12 73 ASN A C 1
ATOM 570 O O . ASN A 1 73 ? -14.492 1.671 28.672 1 97.12 73 ASN A O 1
ATOM 574 N N . PHE A 1 74 ? -15.359 2.799 30.422 1 97.25 74 PHE A N 1
ATOM 575 C CA . PHE A 1 74 ? -14.766 4.086 30.062 1 97.25 74 PHE A CA 1
ATOM 576 C C . PHE A 1 74 ? -13.93 4.633 31.219 1 97.25 74 PHE A C 1
ATOM 578 O O . PHE A 1 74 ? -14.32 4.52 32.375 1 97.25 74 PHE A O 1
ATOM 585 N N . ASP A 1 75 ? -12.781 5.094 30.922 1 98.25 75 ASP A N 1
ATOM 586 C CA . ASP A 1 75 ? -11.938 5.793 31.891 1 98.25 75 ASP A CA 1
ATOM 587 C C . ASP A 1 75 ? -11.375 7.082 31.297 1 98.25 75 ASP A C 1
ATOM 589 O O . ASP A 1 75 ? -11.125 7.156 30.094 1 98.25 75 ASP A O 1
ATOM 593 N N . PHE A 1 76 ? -11.281 8.109 32.094 1 98.38 76 PHE A N 1
ATOM 594 C CA . PHE A 1 76 ? -10.859 9.43 31.656 1 98.38 76 PHE A CA 1
ATOM 595 C C . PHE A 1 76 ? -9.773 9.984 32.562 1 98.38 76 PHE A C 1
ATOM 597 O O . PHE A 1 76 ? -9.742 9.695 33.75 1 98.38 76 PHE A O 1
ATOM 604 N N . GLY A 1 77 ? -8.867 10.68 31.938 1 98.38 77 GLY A N 1
ATOM 605 C CA . GLY A 1 77 ? -7.848 11.43 32.656 1 98.38 77 GLY A CA 1
ATOM 606 C C . GLY A 1 77 ? -7.699 12.859 32.156 1 98.38 77 GLY A C 1
ATOM 607 O O . GLY A 1 77 ? -7.781 13.102 30.938 1 98.38 77 GLY A O 1
ATOM 608 N N . GLY A 1 78 ? -7.613 13.781 33.031 1 98.44 78 GLY A N 1
ATOM 609 C CA . GLY A 1 78 ? -7.297 15.172 32.75 1 98.44 78 GLY A CA 1
ATOM 610 C C . GLY A 1 78 ? -6.051 15.656 33.469 1 98.44 78 GLY A C 1
ATOM 611 O O . GLY A 1 78 ? -5.922 15.484 34.688 1 98.44 78 GLY A O 1
ATOM 612 N N . TYR A 1 79 ? -5.16 16.188 32.75 1 98.75 79 TYR A N 1
ATOM 613 C CA . TYR A 1 79 ? -3.869 16.578 33.312 1 98.75 79 TYR A CA 1
ATOM 614 C C . TYR A 1 79 ? -3.498 17.984 32.875 1 98.75 79 TYR A C 1
ATOM 616 O O . TYR A 1 79 ? -3.732 18.375 31.719 1 98.75 79 TYR A O 1
ATOM 624 N N . GLY A 1 80 ? -3.023 18.781 33.781 1 98.5 80 GLY A N 1
ATOM 625 C CA . GLY A 1 80 ? -2.541 20.125 33.469 1 98.5 80 GLY A CA 1
ATOM 626 C C . GLY A 1 80 ? -3.658 21.125 33.25 1 98.5 80 GLY A C 1
ATOM 627 O O . GLY A 1 80 ? -4.707 21.031 33.906 1 98.5 80 GLY A O 1
ATOM 628 N N . MET A 1 81 ? -3.361 22.125 32.406 1 98.12 81 MET A N 1
ATOM 629 C CA . MET A 1 81 ? -4.27 23.266 32.281 1 98.12 81 MET A CA 1
ATOM 630 C C . MET A 1 81 ? -4.934 23.281 30.906 1 98.12 81 MET A C 1
ATOM 632 O O . MET A 1 81 ? -4.277 23.047 29.891 1 98.12 81 MET A O 1
ATOM 636 N N . ALA A 1 82 ? -6.238 23.578 30.875 1 98.5 82 ALA A N 1
ATOM 637 C CA . ALA A 1 82 ? -7.004 23.75 29.641 1 98.5 82 ALA A CA 1
ATOM 638 C C . ALA A 1 82 ? -6.918 25.188 29.141 1 98.5 82 ALA A C 1
ATOM 640 O O . ALA A 1 82 ? -6.973 25.438 27.922 1 98.5 82 ALA A O 1
ATOM 641 N N . LYS A 1 83 ? -6.781 26.094 30.078 1 97.19 83 LYS A N 1
ATOM 642 C CA . LYS A 1 83 ? -6.801 27.5 29.719 1 97.19 83 LYS A CA 1
ATOM 643 C C . LYS A 1 83 ? -5.688 28.266 30.438 1 97.19 83 LYS A C 1
ATOM 645 O O . LYS A 1 83 ? -5.195 27.812 31.469 1 97.19 83 LYS A O 1
ATOM 650 N N . ALA A 1 84 ? -5.41 29.422 29.891 1 94.56 84 ALA A N 1
ATOM 651 C CA . ALA A 1 84 ? -4.336 30.25 30.422 1 94.56 84 ALA A CA 1
ATOM 652 C C . ALA A 1 84 ? -4.648 30.719 31.844 1 94.56 84 ALA A C 1
ATOM 654 O O . ALA A 1 84 ? -3.74 31.016 32.625 1 94.56 84 ALA A O 1
ATOM 655 N N . ASP A 1 85 ? -5.867 30.734 32.219 1 94.06 85 ASP A N 1
ATOM 656 C CA . ASP A 1 85 ? -6.246 31.203 33.531 1 94.06 85 ASP A CA 1
ATOM 657 C C . ASP A 1 85 ? -6.047 30.109 34.594 1 94.06 85 ASP A C 1
ATOM 659 O O . ASP A 1 85 ? -6.332 30.328 35.781 1 94.06 85 ASP A O 1
ATOM 663 N N . GLY A 1 86 ? -5.668 29 34.156 1 95.06 86 GLY A N 1
ATOM 664 C CA . GLY A 1 86 ? -5.359 27.922 35.094 1 95.06 86 GLY A CA 1
ATOM 665 C C . GLY A 1 86 ? -6.449 26.875 35.188 1 95.06 86 GLY A C 1
ATOM 666 O O . GLY A 1 86 ? -6.285 25.859 35.844 1 95.06 86 GLY A O 1
ATOM 667 N N . SER A 1 87 ? -7.523 27.078 34.438 1 97.31 87 SER A N 1
ATOM 668 C CA . SER A 1 87 ? -8.57 26.062 34.406 1 97.31 87 SER A CA 1
ATOM 669 C C . SER A 1 87 ? -8 24.703 34.031 1 97.31 87 SER A C 1
ATOM 671 O O . SER A 1 87 ? -7.262 24.578 33.062 1 97.31 87 SER A O 1
ATOM 673 N N . PRO A 1 88 ? -8.352 23.688 34.781 1 98.31 88 PRO A N 1
ATOM 674 C CA . PRO A 1 88 ? -7.754 22.375 34.5 1 98.31 88 PRO A CA 1
ATOM 675 C C . PRO A 1 88 ? -8.375 21.688 33.312 1 98.31 88 PRO A C 1
ATOM 677 O O . PRO A 1 88 ? -9.531 21.953 32.938 1 98.31 88 PRO A O 1
ATOM 680 N N . VAL A 1 89 ? -7.648 20.812 32.719 1 98.75 89 VAL A N 1
ATOM 681 C CA . VAL A 1 89 ? -8.18 19.922 31.688 1 98.75 89 VAL A CA 1
ATOM 682 C C . VAL A 1 89 ? -9.164 18.938 32.312 1 98.75 89 VAL A C 1
ATOM 684 O O . VAL A 1 89 ? -8.891 18.375 33.375 1 98.75 89 VAL A O 1
ATOM 687 N N . THR A 1 90 ? -10.258 18.766 31.734 1 98.38 90 THR A N 1
ATOM 688 C CA . THR A 1 90 ? -11.258 17.766 32.094 1 98.38 90 THR A CA 1
ATOM 689 C C . THR A 1 90 ? -11.695 16.984 30.859 1 98.38 90 THR A C 1
ATOM 691 O O . THR A 1 90 ? -11.383 17.359 29.719 1 98.38 90 THR A O 1
ATOM 694 N N . PRO A 1 91 ? -12.375 15.859 31.047 1 98 91 PRO A N 1
ATOM 695 C CA . PRO A 1 91 ? -12.859 15.094 29.906 1 98 91 PRO A CA 1
ATOM 696 C C . PRO A 1 91 ? -13.828 15.891 29.031 1 98 91 PRO A C 1
ATOM 698 O O . PRO A 1 91 ? -14.094 15.516 27.891 1 98 91 PRO A O 1
ATOM 701 N N . ASP A 1 92 ? -14.305 17.031 29.516 1 98.12 92 ASP A N 1
ATOM 702 C CA . ASP A 1 92 ? -15.289 17.828 28.812 1 98.12 92 ASP A CA 1
ATOM 703 C C . ASP A 1 92 ? -14.633 19.031 28.125 1 98.12 92 ASP A C 1
ATOM 705 O O . ASP A 1 92 ? -15.273 19.734 27.359 1 98.12 92 ASP A O 1
ATOM 709 N N . SER A 1 93 ? -13.359 19.266 28.469 1 98.75 93 SER A N 1
ATOM 710 C CA . SER A 1 93 ? -12.641 20.297 27.734 1 98.75 93 SER A CA 1
ATOM 711 C C . SER A 1 93 ? -12.633 20.016 26.234 1 98.75 93 SER A C 1
ATOM 713 O O . SER A 1 93 ? -12.445 18.859 25.812 1 98.75 93 SER A O 1
ATOM 715 N N . LEU A 1 94 ? -12.922 21.062 25.469 1 98.81 94 LEU A N 1
ATOM 716 C CA . LEU A 1 94 ? -12.914 20.906 24.016 1 98.81 94 LEU A CA 1
ATOM 717 C C . LEU A 1 94 ? -11.523 21.141 23.453 1 98.81 94 LEU A C 1
ATOM 719 O O . LEU A 1 94 ? -10.812 22.047 23.891 1 98.81 94 LEU A O 1
ATOM 723 N N . PHE A 1 95 ? -11.156 20.344 22.516 1 98.88 95 PHE A N 1
ATOM 724 C CA . PHE A 1 95 ? -9.914 20.469 21.766 1 98.88 95 PHE A CA 1
ATOM 725 C C . PHE A 1 95 ? -10.195 20.484 20.266 1 98.88 95 PHE A C 1
ATOM 727 O O . PHE A 1 95 ? -11.148 19.859 19.797 1 98.88 95 PHE A O 1
ATOM 734 N N . ALA A 1 96 ? -9.391 21.266 19.484 1 98.81 96 ALA A N 1
ATOM 735 C CA . ALA A 1 96 ? -9.336 21.062 18.047 1 98.81 96 ALA A CA 1
ATOM 736 C C . ALA A 1 96 ? -8.617 19.75 17.703 1 98.81 96 ALA A C 1
ATOM 738 O O . ALA A 1 96 ? -7.426 19.609 17.969 1 98.81 96 ALA A O 1
ATOM 739 N N . ILE A 1 97 ? -9.352 18.859 17.062 1 98.81 97 ILE A N 1
ATOM 740 C CA . ILE A 1 97 ? -8.734 17.547 16.891 1 98.81 97 ILE A CA 1
ATOM 741 C C . ILE A 1 97 ? -8.062 17.484 15.516 1 98.81 97 ILE A C 1
ATOM 743 O O . ILE A 1 97 ? -7.5 16.453 15.141 1 98.81 97 ILE A O 1
ATOM 747 N N . ALA A 1 98 ? -8.117 18.531 14.812 1 98.62 98 ALA A N 1
ATOM 748 C CA . ALA A 1 98 ? -7.375 18.672 13.562 1 98.62 98 ALA A CA 1
ATOM 749 C C . ALA A 1 98 ? -7.629 17.484 12.641 1 98.62 98 ALA A C 1
ATOM 751 O O . ALA A 1 98 ? -8.781 17.094 12.414 1 98.62 98 ALA A O 1
ATOM 752 N N . SER A 1 99 ? -6.668 16.844 12.094 1 98.81 99 SER A N 1
ATOM 753 C CA . SER A 1 99 ? -6.777 15.836 11.039 1 98.81 99 SER A CA 1
ATOM 754 C C . SER A 1 99 ? -7.559 14.617 11.523 1 98.81 99 SER A C 1
ATOM 756 O O . SER A 1 99 ? -7.98 13.781 10.719 1 98.81 99 SER A O 1
ATOM 758 N N . ASN A 1 100 ? -7.73 14.414 12.766 1 98.88 100 ASN A N 1
ATOM 759 C CA . ASN A 1 100 ? -8.656 13.375 13.211 1 98.88 100 ASN A CA 1
ATOM 760 C C . ASN A 1 100 ? -10.062 13.609 12.664 1 98.88 100 ASN A C 1
ATOM 762 O O . ASN A 1 100 ? -10.891 12.703 12.68 1 98.88 100 ASN A O 1
ATOM 766 N N . SER A 1 101 ? -10.336 14.812 12.203 1 98.88 101 SER A N 1
ATOM 767 C CA . SER A 1 101 ? -11.617 15.156 11.594 1 98.88 101 SER A CA 1
ATOM 768 C C . SER A 1 101 ? -11.82 14.422 10.273 1 98.88 101 SER A C 1
ATOM 770 O O . SER A 1 101 ? -12.953 14.234 9.828 1 98.88 101 SER A O 1
ATOM 772 N N . LYS A 1 102 ? -10.742 13.984 9.656 1 98.94 102 LYS A N 1
ATOM 773 C CA . LYS A 1 102 ? -10.797 13.359 8.344 1 98.94 102 LYS A CA 1
ATOM 774 C C . LYS A 1 102 ? -11.664 12.109 8.359 1 98.94 102 LYS A C 1
ATOM 776 O O . LYS A 1 102 ? -12.32 11.789 7.367 1 98.94 102 LYS A O 1
ATOM 781 N N . LEU A 1 103 ? -11.68 11.453 9.445 1 98.94 103 LEU A N 1
ATOM 782 C CA . LEU A 1 103 ? -12.477 10.234 9.5 1 98.94 103 LEU A CA 1
ATOM 783 C C . LEU A 1 103 ? -13.969 10.555 9.438 1 98.94 103 LEU A C 1
ATOM 785 O O . LEU A 1 103 ? -14.75 9.797 8.852 1 98.94 103 LEU A O 1
ATOM 789 N N . PHE A 1 104 ? -14.414 11.656 10.055 1 98.94 104 PHE A N 1
ATOM 790 C CA . PHE A 1 104 ? -15.797 12.086 9.914 1 98.94 104 PHE A CA 1
ATOM 791 C C . PHE A 1 104 ? -16.141 12.336 8.445 1 98.94 104 PHE A C 1
ATOM 793 O O . PHE A 1 104 ? -17.219 11.945 7.98 1 98.94 104 PHE A O 1
ATOM 800 N N . LEU A 1 105 ? -15.227 12.969 7.758 1 98.94 105 LEU A N 1
ATOM 801 C CA . LEU A 1 105 ? -15.422 13.227 6.336 1 98.94 105 LEU A CA 1
ATOM 802 C C . LEU A 1 105 ? -15.5 11.922 5.551 1 98.94 105 LEU A C 1
ATOM 804 O O . LEU A 1 105 ? -16.359 11.766 4.688 1 98.94 105 LEU A O 1
ATOM 808 N N . ALA A 1 106 ? -14.617 11.023 5.816 1 98.94 106 ALA A N 1
ATOM 809 C CA . ALA A 1 106 ? -14.609 9.742 5.109 1 98.94 106 ALA A CA 1
ATOM 810 C C . ALA A 1 106 ? -15.945 9.023 5.281 1 98.94 106 ALA A C 1
ATOM 812 O O . ALA A 1 106 ? -16.5 8.484 4.316 1 98.94 106 ALA A O 1
ATOM 813 N N . PHE A 1 107 ? -16.469 9.016 6.457 1 98.94 107 PHE A N 1
ATOM 814 C CA . PHE A 1 107 ? -17.75 8.367 6.715 1 98.94 107 PHE A CA 1
ATOM 815 C C . PHE A 1 107 ? -18.891 9.109 6.031 1 98.94 107 PHE A C 1
ATOM 817 O O . PHE A 1 107 ? -19.859 8.5 5.582 1 98.94 107 PHE A O 1
ATOM 824 N N . SER A 1 108 ? -18.797 10.438 5.965 1 98.81 108 SER A N 1
ATOM 825 C CA . SER A 1 108 ? -19.812 11.18 5.219 1 98.81 108 SER A CA 1
ATOM 826 C C . SER A 1 108 ? -19.891 10.703 3.77 1 98.81 108 SER A C 1
ATOM 828 O O . SER A 1 108 ? -20.969 10.555 3.215 1 98.81 108 SER A O 1
ATO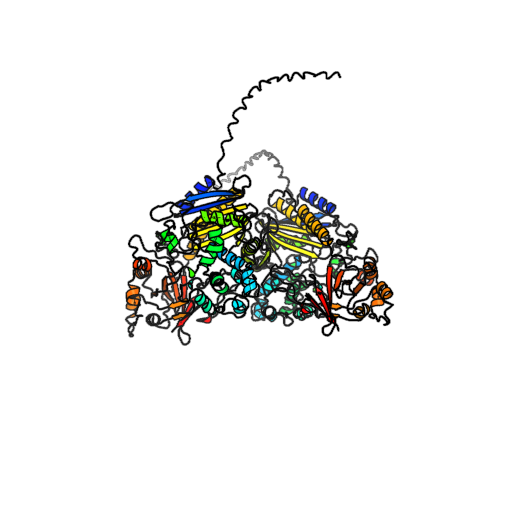M 830 N N . VAL A 1 109 ? -18.734 10.461 3.145 1 98.88 109 VAL A N 1
ATOM 831 C CA . VAL A 1 109 ? -18.688 9.945 1.779 1 98.88 109 VAL A CA 1
ATOM 832 C C . VAL A 1 109 ? -19.312 8.547 1.733 1 98.88 109 VAL A C 1
ATOM 834 O O . VAL A 1 109 ? -20.141 8.258 0.859 1 98.88 109 VAL A O 1
ATOM 837 N N . GLY A 1 110 ? -18.938 7.699 2.711 1 98.81 110 GLY A N 1
ATOM 838 C CA . GLY A 1 110 ? -19.5 6.367 2.779 1 98.81 110 GLY A CA 1
ATOM 839 C C . GLY A 1 110 ? -21.016 6.371 2.949 1 98.81 110 GLY A C 1
ATOM 840 O O . GLY A 1 110 ? -21.719 5.559 2.344 1 98.81 110 GLY A O 1
ATOM 841 N N . LEU A 1 111 ? -21.5 7.289 3.775 1 98.75 111 LEU A N 1
ATOM 842 C CA . LEU A 1 111 ? -22.938 7.406 4.008 1 98.75 111 LEU A CA 1
ATOM 843 C C . LEU A 1 111 ? -23.656 7.867 2.746 1 98.75 111 LEU A C 1
ATOM 845 O O . LEU A 1 111 ? -24.766 7.398 2.447 1 98.75 111 LEU A O 1
ATOM 849 N N . LEU A 1 112 ? -23.078 8.766 1.992 1 98.69 112 LEU A N 1
ATOM 850 C CA . LEU A 1 112 ? -23.656 9.195 0.722 1 98.69 112 LEU A CA 1
ATOM 851 C C . LEU A 1 112 ? -23.703 8.031 -0.265 1 98.69 112 LEU A C 1
ATOM 853 O O . LEU A 1 112 ? -24.703 7.855 -0.969 1 98.69 112 LEU A O 1
ATOM 857 N N . ILE A 1 113 ? -22.656 7.219 -0.341 1 98.31 113 ILE A N 1
ATOM 858 C CA . ILE A 1 113 ? -22.578 6.066 -1.231 1 98.31 113 ILE A CA 1
ATOM 859 C C . ILE A 1 113 ? -23.672 5.055 -0.862 1 98.31 113 ILE A C 1
ATOM 861 O O . ILE A 1 113 ? -24.281 4.449 -1.74 1 98.31 113 ILE A O 1
ATOM 865 N N . SER A 1 114 ? -23.938 4.934 0.399 1 97.62 114 SER A N 1
ATOM 866 C CA . SER A 1 114 ? -24.875 3.941 0.893 1 97.62 114 SER A CA 1
ATOM 867 C C . SER A 1 114 ? -26.312 4.473 0.855 1 97.62 114 SER A C 1
ATOM 869 O O . SER A 1 114 ? -27.25 3.768 1.227 1 97.62 114 SER A O 1
ATOM 871 N N . ASN A 1 115 ? -26.484 5.672 0.461 1 96.81 115 ASN A N 1
ATOM 872 C CA . ASN A 1 115 ? -27.797 6.316 0.461 1 96.81 115 ASN A CA 1
ATOM 873 C C . ASN A 1 115 ? -28.641 5.863 -0.726 1 96.81 115 ASN A C 1
ATOM 875 O O . ASN A 1 115 ? -28.469 6.363 -1.84 1 96.81 115 ASN A O 1
ATOM 879 N N . LYS A 1 116 ? -29.578 5.035 -0.561 1 94.31 116 LYS A N 1
ATOM 880 C CA . LYS A 1 116 ? -30.422 4.457 -1.608 1 94.31 116 LYS A CA 1
ATOM 881 C C . LYS A 1 116 ? -31.312 5.52 -2.25 1 94.31 116 LYS A C 1
ATOM 883 O O . LYS A 1 116 ? -31.547 5.484 -3.457 1 94.31 116 LYS A O 1
ATOM 888 N N . THR A 1 117 ? -31.812 6.418 -1.442 1 94.94 117 THR A N 1
ATOM 889 C CA . THR A 1 117 ? -32.656 7.488 -1.96 1 94.94 117 THR A CA 1
ATOM 890 C C . THR A 1 117 ? -31.875 8.359 -2.951 1 94.94 117 THR A C 1
ATOM 892 O O . THR A 1 117 ? -32.406 8.711 -4.012 1 94.94 117 THR A O 1
ATOM 895 N N . LEU A 1 118 ? -30.688 8.664 -2.557 1 95.25 118 LEU A N 1
ATOM 896 C CA . LEU A 1 118 ? -29.828 9.438 -3.451 1 95.25 118 LEU A CA 1
ATOM 897 C C . LEU A 1 118 ? -29.594 8.688 -4.758 1 95.25 118 LEU A C 1
ATOM 899 O O . LEU A 1 118 ? -29.594 9.289 -5.832 1 95.25 118 LEU A O 1
ATOM 903 N N . THR A 1 119 ? -29.328 7.418 -4.695 1 93.38 119 THR A N 1
ATOM 904 C CA . THR A 1 119 ? -29.109 6.586 -5.875 1 93.38 119 THR A CA 1
ATOM 905 C C . THR A 1 119 ? -30.328 6.641 -6.801 1 93.38 119 THR A C 1
ATOM 907 O O . THR A 1 119 ? -30.188 6.805 -8.016 1 93.38 119 THR A O 1
ATOM 910 N N . GLU A 1 120 ? -31.5 6.5 -6.238 1 94.75 120 GLU A N 1
ATOM 911 C CA . GLU A 1 120 ? -32.75 6.531 -7 1 94.75 120 GLU A CA 1
ATOM 912 C C . GLU A 1 120 ? -32.938 7.891 -7.672 1 94.75 120 GLU A C 1
ATOM 914 O O . GLU A 1 120 ? -33.312 7.961 -8.852 1 94.75 120 GLU A O 1
ATOM 919 N N . GLU A 1 121 ? -32.719 8.883 -6.918 1 94.06 121 GLU A N 1
ATOM 920 C CA . GLU A 1 121 ? -32.938 10.234 -7.422 1 94.06 121 GLU A CA 1
ATOM 921 C C . GLU A 1 121 ? -31.953 10.562 -8.547 1 94.06 121 GLU A C 1
ATOM 923 O O . GLU A 1 121 ? -32.312 11.242 -9.508 1 94.06 121 GLU A O 1
ATOM 928 N N . ARG A 1 122 ? -30.75 10.102 -8.43 1 92.62 122 ARG A N 1
ATOM 929 C CA . ARG A 1 122 ? -29.703 10.375 -9.414 1 92.62 122 ARG A CA 1
ATOM 930 C C . ARG A 1 122 ? -29.828 9.445 -10.617 1 92.62 122 ARG A C 1
ATOM 932 O O . ARG A 1 122 ? -29.312 9.742 -11.695 1 92.62 122 ARG A O 1
ATOM 939 N N . GLY A 1 123 ? -30.422 8.289 -10.43 1 93.62 123 GLY A N 1
ATOM 940 C CA . GLY A 1 123 ? -30.516 7.277 -11.469 1 93.62 123 GLY A CA 1
ATOM 941 C C . GLY A 1 123 ? -29.219 6.523 -11.688 1 93.62 123 GLY A C 1
ATOM 942 O O . GLY A 1 123 ? -29.078 5.758 -12.648 1 93.62 123 GLY A O 1
ATOM 943 N N . GLN A 1 124 ? -28.266 6.875 -10.859 1 92.69 124 GLN A N 1
ATOM 944 C CA . GLN A 1 124 ? -26.969 6.211 -10.906 1 92.69 124 GLN A CA 1
ATOM 945 C C . GLN A 1 124 ? -26.391 6.043 -9.508 1 92.69 124 GLN A C 1
ATOM 947 O O . GLN A 1 124 ? -26.484 6.941 -8.672 1 92.69 124 GLN A O 1
ATOM 952 N N . GLU A 1 125 ? -25.812 4.906 -9.391 1 93.25 125 GLU A N 1
ATOM 953 C CA . GLU A 1 125 ? -25.219 4.609 -8.094 1 93.25 125 GLU A CA 1
ATOM 954 C C . GLU A 1 125 ? -23.922 5.383 -7.895 1 93.25 125 GLU A C 1
ATOM 956 O O . GLU A 1 125 ? -23.125 5.523 -8.828 1 93.25 125 GLU A O 1
ATOM 961 N N . LEU A 1 126 ? -23.797 5.906 -6.684 1 97 126 LEU A N 1
ATOM 962 C CA . LEU A 1 126 ? -22.484 6.375 -6.234 1 97 126 LEU A CA 1
ATOM 963 C C . LEU A 1 126 ? -21.625 5.215 -5.758 1 97 126 LEU A C 1
ATOM 965 O O . LEU A 1 126 ? -22.109 4.309 -5.078 1 97 126 LEU A O 1
ATOM 969 N N . LYS A 1 127 ? -20.406 5.215 -6.16 1 97.06 127 LYS A N 1
ATOM 970 C CA . LYS A 1 127 ? -19.422 4.219 -5.738 1 97.06 127 LYS A CA 1
ATOM 971 C C . LYS A 1 127 ? -18.141 4.883 -5.242 1 97.06 127 LYS A C 1
ATOM 973 O O . LYS A 1 127 ? -17.906 6.062 -5.512 1 97.06 127 LYS A O 1
ATOM 978 N N . TRP A 1 128 ? -17.359 4.125 -4.512 1 98.19 128 TRP A N 1
ATOM 979 C CA . TRP A 1 128 ? -16.047 4.621 -4.098 1 98.19 128 TRP A CA 1
ATOM 980 C C . TRP A 1 128 ? -15.188 4.965 -5.309 1 98.19 128 TRP A C 1
ATOM 982 O O . TRP A 1 128 ? -14.328 5.848 -5.238 1 98.19 128 TRP A O 1
ATOM 992 N N . SER A 1 129 ? -15.43 4.32 -6.465 1 97.5 129 SER A N 1
ATOM 993 C CA . SER A 1 129 ? -14.656 4.504 -7.688 1 97.5 129 SER A CA 1
ATOM 994 C C . SER A 1 129 ? -15.258 5.594 -8.57 1 97.5 129 SER A C 1
ATOM 996 O O . SER A 1 129 ? -14.758 5.867 -9.656 1 97.5 129 SER A O 1
ATOM 998 N N . THR A 1 130 ? -16.359 6.215 -8.141 1 98.25 130 THR A N 1
ATOM 999 C CA . THR A 1 130 ? -16.938 7.309 -8.906 1 98.25 130 THR A CA 1
ATOM 1000 C C . THR A 1 130 ? -15.93 8.43 -9.109 1 98.25 130 THR A C 1
ATOM 1002 O O . THR A 1 130 ? -15.234 8.82 -8.164 1 98.25 130 THR A O 1
ATOM 1005 N N . LYS A 1 131 ? -15.82 8.93 -10.305 1 98.56 131 LYS A N 1
ATOM 1006 C CA . LYS A 1 131 ? -14.898 10.016 -10.617 1 98.56 131 LYS A CA 1
ATOM 1007 C C . LYS A 1 131 ? -15.438 11.352 -10.109 1 98.56 131 LYS A C 1
ATOM 1009 O O . LYS A 1 131 ? -16.625 11.648 -10.258 1 98.56 131 LYS A O 1
ATOM 1014 N N . ILE A 1 132 ? -14.602 12.109 -9.547 1 98.75 132 ILE A N 1
ATOM 1015 C CA . ILE A 1 132 ? -15.023 13.359 -8.93 1 98.75 132 ILE A CA 1
ATOM 1016 C C . ILE A 1 132 ? -15.516 14.328 -10 1 98.75 132 ILE A C 1
ATOM 1018 O O . ILE A 1 132 ? -16.438 15.117 -9.758 1 98.75 132 ILE A O 1
ATOM 1022 N N . ARG A 1 133 ? -14.922 14.297 -11.211 1 98.12 133 ARG A N 1
ATOM 1023 C CA . ARG A 1 133 ? -15.281 15.203 -12.297 1 98.12 133 ARG A CA 1
ATOM 1024 C C . ARG A 1 133 ? -16.75 15.039 -12.688 1 98.12 133 ARG A C 1
ATOM 1026 O O . ARG A 1 133 ? -17.359 15.969 -13.219 1 98.12 133 ARG A O 1
ATOM 1033 N N . ASP A 1 134 ? -17.312 13.867 -12.406 1 97.44 134 ASP A N 1
ATOM 1034 C CA . ASP A 1 134 ? -18.703 13.594 -12.75 1 97.44 134 ASP A CA 1
ATOM 1035 C C . ASP A 1 134 ? -19.656 14.203 -11.719 1 97.44 134 ASP A C 1
ATOM 1037 O O . ASP A 1 134 ? -20.859 14.305 -11.961 1 97.44 134 ASP A O 1
ATOM 1041 N N . LEU A 1 135 ? -19.156 14.594 -10.602 1 98 135 LEU A N 1
ATOM 1042 C CA . LEU A 1 135 ? -20 15.062 -9.508 1 98 135 LEU A CA 1
ATOM 1043 C C . LEU A 1 135 ? -19.875 16.562 -9.32 1 98 135 LEU A C 1
ATOM 1045 O O . LEU A 1 135 ? -20.828 17.234 -8.898 1 98 135 LEU A O 1
ATOM 1049 N N . ILE A 1 136 ? -18.641 17.109 -9.578 1 98.44 136 ILE A N 1
ATOM 1050 C CA . ILE A 1 136 ? -18.359 18.5 -9.266 1 98.44 136 ILE A CA 1
ATOM 1051 C C . ILE A 1 136 ? -17.906 19.234 -10.531 1 98.44 136 ILE A C 1
ATOM 1053 O O . ILE A 1 136 ? -16.75 19.094 -10.953 1 98.44 136 ILE A O 1
ATOM 1057 N N . PRO A 1 137 ? -18.641 20.109 -11.039 1 97.19 137 PRO A N 1
ATOM 1058 C CA . PRO A 1 137 ? -18.312 20.797 -12.289 1 97.19 137 PRO A CA 1
ATOM 1059 C C . PRO A 1 137 ? -17.094 21.719 -12.156 1 97.19 137 PRO A C 1
ATOM 1061 O O . PRO A 1 137 ? -16.391 21.953 -13.141 1 97.19 137 PRO A O 1
ATOM 1064 N N . GLU A 1 138 ? -16.859 22.203 -10.945 1 98.06 138 GLU A N 1
ATOM 1065 C CA . GLU A 1 138 ? -15.75 23.109 -10.695 1 98.06 138 GLU A CA 1
ATOM 1066 C C . GLU A 1 138 ? -14.414 22.359 -10.719 1 98.06 138 GLU A C 1
ATOM 1068 O O . GLU A 1 138 ? -13.359 22.984 -10.773 1 98.06 138 GLU A O 1
ATOM 1073 N N . TRP A 1 139 ? -14.438 21.109 -10.75 1 98.56 139 TRP A N 1
ATOM 1074 C CA . TRP A 1 139 ? -13.242 20.281 -10.594 1 98.56 139 TRP A CA 1
ATOM 1075 C C . TRP A 1 139 ? -12.289 20.469 -11.773 1 98.56 139 TRP A C 1
ATOM 1077 O O . TRP A 1 139 ? -12.734 20.594 -12.922 1 98.56 139 TRP A O 1
ATOM 1087 N N . GLY A 1 140 ? -11.023 20.422 -11.391 1 98.38 140 GLY A N 1
ATOM 1088 C CA . GLY A 1 140 ? -9.953 20.359 -12.383 1 98.38 140 GLY A CA 1
ATOM 1089 C C . GLY A 1 140 ? -8.57 20.281 -11.758 1 98.38 140 GLY A C 1
ATOM 1090 O O . GLY A 1 140 ? -8.32 20.875 -10.719 1 98.38 140 GLY A O 1
ATOM 1091 N N . LEU A 1 141 ? -7.738 19.5 -12.375 1 98.62 141 LEU A N 1
ATOM 1092 C CA . LEU A 1 141 ? -6.332 19.469 -12 1 98.62 141 LEU A CA 1
ATOM 1093 C C . LEU A 1 141 ? -5.438 19.75 -13.203 1 98.62 141 LEU A C 1
ATOM 1095 O O . LEU A 1 141 ? -5.887 19.656 -14.344 1 98.62 141 LEU A O 1
ATOM 1099 N N . MET A 1 142 ? -4.227 20.109 -12.93 1 97.81 142 MET A N 1
ATOM 1100 C CA . MET A 1 142 ? -3.275 20.516 -13.953 1 97.81 142 MET A CA 1
ATOM 1101 C C . MET A 1 142 ? -2.973 19.359 -14.906 1 97.81 142 MET A C 1
ATOM 1103 O O . MET A 1 142 ? -2.865 19.562 -16.109 1 97.81 142 MET A O 1
ATOM 1107 N N . ASP A 1 143 ? -2.834 18.156 -14.336 1 97.38 143 ASP A N 1
ATOM 1108 C CA . ASP A 1 143 ? -2.506 16.969 -15.125 1 97.38 143 ASP A CA 1
ATOM 1109 C C . ASP A 1 143 ? -3.768 16.312 -15.68 1 97.38 143 ASP A C 1
ATOM 1111 O O . ASP A 1 143 ? -4.711 16.031 -14.938 1 97.38 143 ASP A O 1
ATOM 1115 N N . ASP A 1 144 ? -3.775 15.992 -16.938 1 96.56 144 ASP A N 1
ATOM 1116 C CA . ASP A 1 144 ? -4.961 15.5 -17.625 1 96.56 144 ASP A CA 1
ATOM 1117 C C . ASP A 1 144 ? -5.402 14.148 -17.078 1 96.56 144 ASP A C 1
ATOM 1119 O O . ASP A 1 144 ? -6.598 13.883 -16.938 1 96.56 144 ASP A O 1
ATOM 1123 N N . ASP A 1 145 ? -4.492 13.242 -16.844 1 95.88 145 ASP A N 1
ATOM 1124 C CA . ASP A 1 145 ? -4.828 11.93 -16.297 1 95.88 145 ASP A CA 1
ATOM 1125 C C . ASP A 1 145 ? -5.477 12.047 -14.93 1 95.88 145 ASP A C 1
ATOM 1127 O O . ASP A 1 145 ? -6.457 11.352 -14.641 1 95.88 145 ASP A O 1
ATOM 1131 N N . MET A 1 146 ? -4.926 12.938 -14.125 1 97.5 146 MET A N 1
ATOM 1132 C CA . MET A 1 146 ? -5.496 13.195 -12.805 1 97.5 146 MET A CA 1
ATOM 1133 C C . MET A 1 146 ? -6.895 13.797 -12.922 1 97.5 146 MET A C 1
ATOM 1135 O O . MET A 1 146 ? -7.828 13.336 -12.266 1 97.5 146 MET A O 1
ATOM 1139 N N . ASP A 1 147 ? -6.949 14.766 -13.742 1 98 147 ASP A N 1
ATOM 1140 C CA . ASP A 1 147 ? -8.211 15.477 -13.93 1 98 147 ASP A CA 1
ATOM 1141 C C . ASP A 1 147 ? -9.336 14.516 -14.289 1 98 147 ASP A C 1
ATOM 1143 O O . ASP A 1 147 ? -10.438 14.617 -13.75 1 98 147 ASP A O 1
ATOM 1147 N N . ARG A 1 148 ? -9.039 13.586 -15.117 1 97.31 148 ARG A N 1
ATOM 1148 C CA . ARG A 1 148 ? -10.055 12.672 -15.633 1 97.31 148 ARG A CA 1
ATOM 1149 C C . ARG A 1 148 ? -10.242 11.484 -14.688 1 97.31 148 ARG A C 1
ATOM 1151 O O . ARG A 1 148 ? -11.344 10.945 -14.578 1 97.31 148 ARG A O 1
ATOM 1158 N N . GLY A 1 149 ? -9.242 11.094 -14.008 1 97.75 149 GLY A N 1
ATOM 1159 C CA . GLY A 1 149 ? -9.211 9.75 -13.453 1 97.75 149 GLY A CA 1
ATOM 1160 C C . GLY A 1 149 ? -9.477 9.719 -11.961 1 97.75 149 GLY A C 1
ATOM 1161 O O . GLY A 1 149 ? -9.852 8.68 -11.414 1 97.75 149 GLY A O 1
ATOM 1162 N N . VAL A 1 150 ? -9.383 10.773 -11.211 1 98.81 150 VAL A N 1
ATOM 1163 C CA . VAL A 1 150 ? -9.422 10.773 -9.75 1 98.81 150 VAL A CA 1
ATOM 1164 C C . VAL A 1 150 ? -10.812 10.352 -9.273 1 98.81 150 VAL A C 1
ATOM 1166 O O . VAL A 1 150 ? -11.82 10.93 -9.68 1 98.81 150 VAL A O 1
ATOM 1169 N N . SER A 1 151 ? -10.836 9.328 -8.461 1 98.69 151 SER A N 1
ATOM 1170 C CA . SER A 1 151 ? -12.062 8.844 -7.844 1 98.69 151 SER A CA 1
ATOM 1171 C C . SER A 1 151 ? -12.188 9.336 -6.402 1 98.69 151 SER A C 1
ATOM 1173 O O . SER A 1 151 ? -11.25 9.922 -5.859 1 98.69 151 SER A O 1
ATOM 1175 N N . LEU A 1 152 ? -13.359 9.062 -5.812 1 98.81 152 LEU A N 1
ATOM 1176 C CA . LEU A 1 152 ? -13.555 9.359 -4.395 1 98.81 152 LEU A CA 1
ATOM 1177 C C . LEU A 1 152 ? -12.523 8.625 -3.543 1 98.81 152 LEU A C 1
ATOM 1179 O O . LEU A 1 152 ? -11.93 9.219 -2.633 1 98.81 152 LEU A O 1
ATOM 1183 N N . GLN A 1 153 ? -12.234 7.391 -3.871 1 98.75 153 GLN A N 1
ATOM 1184 C CA . GLN A 1 153 ? -11.273 6.594 -3.111 1 98.75 153 GLN A CA 1
ATOM 1185 C C . GLN A 1 153 ? -9.859 7.152 -3.254 1 98.75 153 GLN A C 1
ATOM 1187 O O . GLN A 1 153 ? -9.086 7.156 -2.293 1 98.75 153 GLN A O 1
ATOM 1192 N N . ASP A 1 154 ? -9.5 7.582 -4.418 1 98.81 154 ASP A N 1
ATOM 1193 C CA . ASP A 1 154 ? -8.172 8.156 -4.625 1 98.81 154 ASP A CA 1
ATOM 1194 C C . ASP A 1 154 ? -7.945 9.359 -3.717 1 98.81 154 ASP A C 1
ATOM 1196 O O . ASP A 1 154 ? -6.859 9.523 -3.152 1 98.81 154 ASP A O 1
ATOM 1200 N N . MET A 1 155 ? -8.938 10.195 -3.635 1 98.88 155 MET A N 1
ATOM 1201 C CA . MET A 1 155 ? -8.859 11.383 -2.783 1 98.88 155 MET A CA 1
ATOM 1202 C C . MET A 1 155 ? -8.719 10.992 -1.316 1 98.88 155 MET A C 1
ATOM 1204 O O . MET A 1 155 ? -7.863 11.516 -0.607 1 98.88 155 MET A O 1
ATOM 1208 N N . LEU A 1 156 ? -9.477 10.031 -0.954 1 98.88 156 LEU A N 1
ATOM 1209 C CA . LEU A 1 156 ? -9.5 9.602 0.441 1 98.88 156 LEU A CA 1
ATOM 1210 C C . LEU A 1 156 ? -8.195 8.898 0.814 1 98.88 156 LEU A C 1
ATOM 1212 O O . LEU A 1 156 ? -7.773 8.938 1.973 1 98.88 156 LEU A O 1
ATOM 1216 N N . SER A 1 157 ? -7.523 8.312 -0.142 1 98.69 157 SER A N 1
ATOM 1217 C CA . SER A 1 157 ? -6.348 7.488 0.132 1 98.69 157 SER A CA 1
ATOM 1218 C C . SER A 1 157 ? -5.062 8.25 -0.179 1 98.69 157 SER A C 1
ATOM 1220 O O . SER A 1 157 ? -3.979 7.656 -0.209 1 98.69 157 SER A O 1
ATOM 1222 N N . HIS A 1 158 ? -5.121 9.492 -0.496 1 98.75 158 HIS A N 1
ATOM 1223 C CA . HIS A 1 158 ? -3.963 10.359 -0.656 1 98.75 158 HIS A CA 1
ATOM 1224 C C . HIS A 1 158 ? -3.059 9.875 -1.783 1 98.75 158 HIS A C 1
ATOM 1226 O O . HIS A 1 158 ? -1.844 9.758 -1.605 1 98.75 158 HIS A O 1
ATOM 1232 N N . ARG A 1 159 ? -3.66 9.641 -2.936 1 98.38 159 ARG A N 1
ATOM 1233 C CA . ARG A 1 159 ? -2.811 9.148 -4.016 1 98.38 159 ARG A CA 1
ATOM 1234 C C . ARG A 1 159 ? -3.17 9.805 -5.34 1 98.38 159 ARG A C 1
ATOM 1236 O O . ARG A 1 159 ? -3.15 9.156 -6.391 1 98.38 159 ARG A O 1
ATOM 1243 N N . THR A 1 160 ? -3.461 11.078 -5.406 1 98.44 160 THR A N 1
ATOM 1244 C CA . THR A 1 160 ? -3.854 11.773 -6.625 1 98.44 160 THR A CA 1
ATOM 1245 C C . THR A 1 160 ? -2.625 12.242 -7.398 1 98.44 160 THR A C 1
ATOM 1247 O O . THR A 1 160 ? -2.727 12.617 -8.57 1 98.44 160 THR A O 1
ATOM 1250 N N . GLY A 1 161 ? -1.486 12.297 -6.715 1 98.12 161 GLY A N 1
ATOM 1251 C CA . GLY A 1 161 ? -0.285 12.852 -7.316 1 98.12 161 GLY A CA 1
ATOM 1252 C C . GLY A 1 161 ? -0.026 14.289 -6.902 1 98.12 161 GLY A C 1
ATOM 1253 O O . GLY A 1 161 ? 1.033 14.844 -7.199 1 98.12 161 GLY A O 1
ATOM 1254 N N . MET A 1 162 ? -0.953 14.859 -6.137 1 98.38 162 MET A N 1
ATOM 1255 C CA . MET A 1 162 ? -0.846 16.25 -5.688 1 98.38 162 MET A CA 1
ATOM 1256 C C . MET A 1 162 ? -0.102 16.328 -4.359 1 98.38 162 MET A C 1
ATOM 1258 O O . MET A 1 162 ? -0.414 15.602 -3.42 1 98.38 162 MET A O 1
ATOM 1262 N N . PRO A 1 163 ? 0.943 17.172 -4.324 1 98.12 163 PRO A N 1
ATOM 1263 C CA . PRO A 1 163 ? 1.49 17.453 -2.994 1 98.12 163 PRO A CA 1
ATOM 1264 C C . PRO A 1 163 ? 0.507 18.203 -2.096 1 98.12 163 PRO A C 1
ATOM 1266 O O . PRO A 1 163 ? -0.629 18.453 -2.5 1 98.12 163 PRO A O 1
ATOM 1269 N N . ARG A 1 164 ? 0.862 18.641 -0.909 1 98.19 164 ARG A N 1
ATOM 1270 C CA . ARG A 1 164 ? -0.038 19.188 0.104 1 98.19 164 ARG A CA 1
ATOM 1271 C C . ARG A 1 164 ? -0.667 20.484 -0.363 1 98.19 164 ARG A C 1
ATOM 1273 O O . ARG A 1 164 ? -1.893 20.609 -0.419 1 98.19 164 ARG A O 1
ATOM 1280 N N . HIS A 1 165 ? 0.23 21.531 -0.699 1 98.44 165 HIS A N 1
ATOM 1281 C CA . HIS A 1 165 ? -0.154 22.906 -1.002 1 98.44 165 HIS A CA 1
ATOM 1282 C C . HIS A 1 165 ? -0.977 23.516 0.131 1 98.44 165 HIS A C 1
ATOM 1284 O O . HIS A 1 165 ? -1.914 24.266 -0.116 1 98.44 165 HIS A O 1
ATOM 1290 N N . ASP A 1 166 ? -0.693 23.172 1.317 1 97.62 166 ASP A N 1
ATOM 1291 C CA . ASP A 1 166 ? -1.467 23.578 2.486 1 97.62 166 ASP A CA 1
ATOM 1292 C C . ASP A 1 166 ? -1.44 25.094 2.66 1 97.62 166 ASP A C 1
ATOM 1294 O O . ASP A 1 166 ? -2.404 25.688 3.15 1 97.62 166 ASP A O 1
ATOM 1298 N N . LEU A 1 167 ? -0.359 25.719 2.258 1 97.81 167 LEU A N 1
ATOM 1299 C CA . LEU A 1 167 ? -0.193 27.141 2.494 1 97.81 167 LEU A CA 1
ATOM 1300 C C . LEU A 1 167 ? -1.103 27.953 1.578 1 97.81 167 LEU A C 1
ATOM 1302 O O . LEU A 1 167 ? -1.243 29.172 1.751 1 97.81 167 LEU A O 1
ATOM 1306 N N . SER A 1 168 ? -1.809 27.312 0.713 1 98.19 168 SER A N 1
ATOM 1307 C CA . SER A 1 168 ? -2.754 28 -0.157 1 98.19 168 SER A CA 1
ATOM 1308 C C . SER A 1 168 ? -4.105 28.188 0.526 1 98.19 168 SER A C 1
ATOM 1310 O O . SER A 1 168 ? -4.961 28.922 0.033 1 98.19 168 SER A O 1
ATOM 1312 N N . GLY A 1 169 ? -4.324 27.594 1.623 1 97.44 169 GLY A N 1
ATOM 1313 C CA . GLY A 1 169 ? -5.625 27.594 2.273 1 97.44 169 GLY A CA 1
ATOM 1314 C C . GLY A 1 169 ? -6.047 28.953 2.793 1 97.44 169 GLY A C 1
ATOM 1315 O O . GLY A 1 169 ? -5.324 29.562 3.578 1 97.44 169 GLY A O 1
ATOM 1316 N N . VAL A 1 170 ? -7.191 29.375 2.326 1 97 170 VAL A N 1
ATOM 1317 C CA . VAL A 1 170 ? -7.746 30.656 2.754 1 97 170 VAL A CA 1
ATOM 1318 C C . VAL A 1 170 ? -9.258 30.672 2.537 1 97 170 VAL A C 1
ATOM 1320 O O . VAL A 1 170 ? -9.773 29.938 1.689 1 97 170 VAL A O 1
ATOM 1323 N N . GLN A 1 171 ? -9.875 31.453 3.363 1 95.31 171 GLN A N 1
ATOM 1324 C CA . GLN A 1 171 ? -11.297 31.656 3.105 1 95.31 171 GLN A CA 1
ATOM 1325 C C . GLN A 1 171 ? -11.516 32.406 1.788 1 95.31 171 GLN A C 1
ATOM 1327 O O . GLN A 1 171 ? -10.82 33.375 1.501 1 95.31 171 GLN A O 1
ATOM 1332 N N . ARG A 1 172 ? -12.391 31.891 1.079 1 95.44 172 ARG A N 1
ATOM 1333 C CA . ARG A 1 172 ? -12.742 32.5 -0.2 1 95.44 172 ARG A CA 1
ATOM 1334 C C . ARG A 1 172 ? -14.211 32.906 -0.234 1 95.44 172 ARG A C 1
ATOM 1336 O O . ARG A 1 172 ? -15.055 32.219 0.348 1 95.44 172 ARG A O 1
ATOM 1343 N N . ASN A 1 173 ? -14.5 33.906 -0.97 1 94.56 173 ASN A N 1
ATOM 1344 C CA . ASN A 1 173 ? -15.891 34.344 -1.086 1 94.56 173 ASN A CA 1
ATOM 1345 C C . ASN A 1 173 ? -16.766 33.281 -1.727 1 94.56 173 ASN A C 1
ATOM 1347 O O . ASN A 1 173 ? -17.922 33.094 -1.324 1 94.56 173 ASN A O 1
ATOM 1351 N N . GLY A 1 174 ? -16.203 32.625 -2.668 1 95.88 174 GLY A N 1
ATOM 1352 C CA . GLY A 1 174 ? -16.938 31.594 -3.348 1 95.88 174 GLY A CA 1
ATOM 1353 C C . GLY A 1 174 ? -16.922 30.266 -2.607 1 95.88 174 GLY A C 1
ATOM 1354 O O . GLY A 1 174 ? -17.422 29.266 -3.111 1 95.88 174 GLY A O 1
ATOM 1355 N N . GLY A 1 175 ? -16.344 30.312 -1.45 1 96.44 175 GLY A N 1
ATOM 1356 C CA . GLY A 1 175 ? -16.344 29.125 -0.609 1 96.44 175 GLY A CA 1
ATOM 1357 C C . GLY A 1 175 ? -15.523 27.984 -1.189 1 96.44 175 GLY A C 1
ATOM 1358 O O . GLY A 1 175 ? -14.5 28.219 -1.843 1 96.44 175 GLY A O 1
ATOM 1359 N N . VAL A 1 176 ? -15.93 26.781 -0.857 1 97.88 176 VAL A N 1
ATOM 1360 C CA . VAL A 1 176 ? -15.211 25.562 -1.241 1 97.88 176 VAL A CA 1
ATOM 1361 C C . VAL A 1 176 ? -15.258 25.406 -2.76 1 97.88 176 VAL A C 1
ATOM 1363 O O . VAL A 1 176 ? -14.289 24.938 -3.367 1 97.88 176 VAL A O 1
ATOM 1366 N N . ALA A 1 177 ? -16.328 25.781 -3.389 1 98.12 177 ALA A N 1
ATOM 1367 C CA . ALA A 1 177 ? -16.453 25.688 -4.84 1 98.12 177 ALA A CA 1
ATOM 1368 C C . ALA A 1 177 ? -15.359 26.484 -5.539 1 98.12 177 ALA A C 1
ATOM 1370 O O . ALA A 1 177 ? -14.766 26.031 -6.516 1 98.12 177 ALA A O 1
ATOM 1371 N N . GLU A 1 178 ? -15.172 27.672 -5.051 1 98.25 178 GLU A N 1
ATOM 1372 C CA . GLU A 1 178 ? -14.117 28.5 -5.633 1 98.25 178 GLU A CA 1
ATOM 1373 C C . GLU A 1 178 ? -12.742 27.859 -5.43 1 98.25 178 GLU A C 1
ATOM 1375 O O . GLU A 1 178 ? -11.914 27.859 -6.34 1 98.25 178 GLU A O 1
ATOM 1380 N N . MET A 1 179 ? -12.508 27.391 -4.23 1 98.38 179 MET A N 1
ATOM 1381 C CA . MET A 1 179 ? -11.242 26.703 -3.979 1 98.38 179 MET A CA 1
ATOM 1382 C C . MET A 1 179 ? -11.023 25.578 -4.984 1 98.38 179 MET A C 1
ATOM 1384 O O . MET A 1 179 ? -9.953 25.484 -5.594 1 98.38 179 MET A O 1
ATOM 1388 N N . ILE A 1 180 ? -12.047 24.75 -5.254 1 98.75 180 ILE A N 1
ATOM 1389 C CA . ILE A 1 180 ? -11.953 23.625 -6.168 1 98.75 180 ILE A CA 1
ATOM 1390 C C . ILE A 1 180 ? -11.617 24.125 -7.574 1 98.75 180 ILE A C 1
ATOM 1392 O O . ILE A 1 180 ? -10.781 23.531 -8.258 1 98.75 180 ILE A O 1
ATOM 1396 N N . SER A 1 181 ? -12.164 25.203 -7.977 1 98.62 181 SER A N 1
ATOM 1397 C CA . SER A 1 181 ? -11.961 25.734 -9.32 1 98.62 181 SER A CA 1
ATOM 1398 C C . SER A 1 181 ? -10.516 26.172 -9.531 1 98.62 181 SER A C 1
ATOM 1400 O O . SER A 1 181 ? -10.07 26.344 -10.672 1 98.62 181 SER A O 1
ATOM 1402 N N . THR A 1 182 ? -9.789 26.375 -8.477 1 98.56 182 THR A N 1
ATOM 1403 C CA . THR A 1 182 ? -8.43 26.891 -8.617 1 98.56 182 THR A CA 1
ATOM 1404 C C . THR A 1 182 ? -7.414 25.766 -8.523 1 98.56 182 THR A C 1
ATOM 1406 O O . THR A 1 182 ? -6.223 25.969 -8.758 1 98.56 182 THR A O 1
ATOM 1409 N N . LEU A 1 183 ? -7.832 24.562 -8.219 1 98.81 183 LEU A N 1
ATOM 1410 C CA . LEU A 1 183 ? -6.922 23.422 -8.07 1 98.81 183 LEU A CA 1
ATOM 1411 C C . LEU A 1 183 ? -6.145 23.188 -9.359 1 98.81 183 LEU A C 1
ATOM 1413 O O . LEU A 1 183 ? -5.008 22.703 -9.32 1 98.81 183 LEU A O 1
ATOM 1417 N N . ARG A 1 184 ? -6.688 23.547 -10.5 1 98.56 184 ARG A N 1
ATOM 1418 C CA . ARG A 1 184 ? -6.113 23.312 -11.82 1 98.56 184 ARG A CA 1
ATOM 1419 C C . ARG A 1 184 ? -4.801 24.078 -11.992 1 98.56 184 ARG A C 1
ATOM 1421 O O . ARG A 1 184 ? -4.027 23.781 -12.914 1 98.56 184 ARG A O 1
ATOM 1428 N N . TYR A 1 185 ? -4.5 24.984 -11.062 1 98.62 185 TYR A N 1
ATOM 1429 C CA . TYR A 1 185 ? -3.297 25.797 -11.195 1 98.62 185 TYR A CA 1
ATOM 1430 C C . TYR A 1 185 ? -2.189 25.297 -10.281 1 98.62 185 TYR A C 1
ATOM 1432 O O . TYR A 1 185 ? -1.086 25.844 -10.266 1 98.62 185 TYR A O 1
ATOM 1440 N N . LEU A 1 186 ? -2.465 24.281 -9.539 1 98.62 186 LEU A N 1
ATOM 1441 C CA . LEU A 1 186 ? -1.476 23.734 -8.625 1 98.62 186 LEU A CA 1
ATOM 1442 C C . LEU A 1 186 ? -0.648 22.641 -9.297 1 98.62 186 LEU A C 1
ATOM 1444 O O . LEU A 1 186 ? -1.201 21.703 -9.883 1 98.62 186 LEU A O 1
ATOM 1448 N N . ARG A 1 187 ? 0.631 22.75 -9.172 1 98.06 187 ARG A N 1
ATOM 1449 C CA . ARG A 1 187 ? 1.563 21.812 -9.797 1 98.06 187 ARG A CA 1
ATOM 1450 C C . ARG A 1 187 ? 1.608 20.484 -9.039 1 98.06 187 ARG A C 1
ATOM 1452 O O . ARG A 1 187 ? 1.748 20.469 -7.809 1 98.06 187 ARG A O 1
ATOM 1459 N N . PRO A 1 188 ? 1.417 19.281 -9.727 1 98.12 188 PRO A N 1
ATOM 1460 C CA . PRO A 1 188 ? 1.614 17.984 -9.086 1 98.12 188 PRO A CA 1
ATOM 1461 C C . PRO A 1 188 ? 3.09 17.641 -8.898 1 98.12 188 PRO A C 1
ATOM 1463 O O . PRO A 1 188 ? 3.955 18.234 -9.539 1 98.12 188 PRO A O 1
ATOM 1466 N N . SER A 1 189 ? 3.379 16.719 -7.965 1 98.31 189 SER A N 1
ATOM 1467 C CA . SER A 1 189 ? 4.766 16.344 -7.715 1 98.31 189 SER A CA 1
ATOM 1468 C C . SER A 1 189 ? 4.992 14.859 -7.996 1 98.31 189 SER A C 1
ATOM 1470 O O . SER A 1 189 ? 6.121 14.375 -7.914 1 98.31 189 SER A O 1
ATOM 1472 N N . ALA A 1 190 ? 3.98 14.102 -8.328 1 98.12 190 ALA A N 1
ATOM 1473 C CA . ALA A 1 190 ? 4.043 12.695 -8.711 1 98.12 190 ALA A CA 1
ATOM 1474 C C . ALA A 1 190 ? 3.004 12.375 -9.781 1 98.12 190 ALA A C 1
ATOM 1476 O O . ALA A 1 190 ? 2.105 13.18 -10.047 1 98.12 190 ALA A O 1
ATOM 1477 N N . GLU A 1 191 ? 3.139 11.258 -10.414 1 97.62 191 GLU A N 1
ATOM 1478 C CA . GLU A 1 191 ? 2.109 10.797 -11.344 1 97.62 191 GLU A CA 1
ATOM 1479 C C . GLU A 1 191 ? 0.887 10.273 -10.594 1 97.62 191 GLU A C 1
ATOM 1481 O O . GLU A 1 191 ? 0.962 9.984 -9.398 1 97.62 191 GLU A O 1
ATOM 1486 N N . PHE A 1 192 ? -0.194 10.219 -11.398 1 97.94 192 PHE A N 1
ATOM 1487 C CA . PHE A 1 192 ? -1.461 9.75 -10.844 1 97.94 192 PHE A CA 1
ATOM 1488 C C . PHE A 1 192 ? -1.303 8.367 -10.219 1 97.94 192 PHE A C 1
ATOM 1490 O O . PHE A 1 192 ? -0.859 7.43 -10.883 1 97.94 192 PHE A O 1
ATOM 1497 N N . ARG A 1 193 ? -1.571 8.195 -8.828 1 98.38 193 ARG A N 1
ATOM 1498 C CA . ARG A 1 193 ? -1.62 6.98 -8.023 1 98.38 193 ARG A CA 1
ATOM 1499 C C . ARG A 1 193 ? -0.225 6.395 -7.832 1 98.38 193 ARG A C 1
ATOM 1501 O O . ARG A 1 193 ? -0.082 5.234 -7.438 1 98.38 193 ARG A O 1
ATOM 1508 N N . GLU A 1 194 ? 0.797 7.16 -8.102 1 97.81 194 GLU A N 1
ATOM 1509 C CA . GLU A 1 194 ? 2.16 6.637 -8.07 1 97.81 194 GLU A CA 1
ATOM 1510 C C . GLU A 1 194 ? 2.631 6.414 -6.637 1 97.81 194 GLU A C 1
ATOM 1512 O O . GLU A 1 194 ? 3.34 5.445 -6.355 1 97.81 194 GLU A O 1
ATOM 1517 N N . THR A 1 195 ? 2.201 7.305 -5.777 1 97.69 195 THR A N 1
ATOM 1518 C CA . THR A 1 195 ? 2.678 7.23 -4.402 1 97.69 195 THR A CA 1
ATOM 1519 C C . THR A 1 195 ? 1.721 7.961 -3.461 1 97.69 195 THR A C 1
ATOM 1521 O O . THR A 1 195 ? 0.867 8.727 -3.906 1 97.69 195 THR A O 1
ATOM 1524 N N . PHE A 1 196 ? 1.842 7.672 -2.203 1 98.31 196 PHE A N 1
ATOM 1525 C CA . PHE A 1 196 ? 1.106 8.359 -1.147 1 98.31 196 PHE A CA 1
ATOM 1526 C C . PHE A 1 196 ? 1.62 9.781 -0.968 1 98.31 196 PHE A C 1
ATOM 1528 O O . PHE A 1 196 ? 2.822 10 -0.804 1 98.31 196 PHE A O 1
ATOM 1535 N N . GLN A 1 197 ? 0.688 10.734 -1.039 1 98.44 197 GLN A N 1
ATOM 1536 C CA . GLN A 1 197 ? 0.948 12.125 -0.68 1 98.44 197 GLN A CA 1
ATOM 1537 C C . GLN A 1 197 ? -0.211 12.711 0.119 1 98.44 197 GLN A C 1
ATOM 1539 O O . GLN A 1 197 ? -1.288 12.953 -0.429 1 98.44 197 GLN A O 1
ATOM 1544 N N . TYR A 1 198 ? 0.034 12.961 1.366 1 98.44 198 TYR A N 1
ATOM 1545 C CA . TYR A 1 198 ? -0.999 13.523 2.229 1 98.44 198 TYR A CA 1
ATOM 1546 C C . TYR A 1 198 ? -1.507 14.852 1.674 1 98.44 198 TYR A C 1
ATOM 1548 O O . TYR A 1 198 ? -0.721 15.766 1.421 1 98.44 198 TYR A O 1
ATOM 1556 N N . ASN A 1 199 ? -2.867 14.977 1.454 1 98.62 199 ASN A N 1
ATOM 1557 C CA . ASN A 1 199 ? -3.402 16.172 0.803 1 98.62 199 ASN A CA 1
ATOM 1558 C C . ASN A 1 199 ? -4.723 16.609 1.432 1 98.62 199 ASN A C 1
ATOM 1560 O O . ASN A 1 199 ? -5.758 15.969 1.222 1 98.62 199 ASN A O 1
ATOM 1564 N N . ASN A 1 200 ? -4.73 17.688 2.084 1 98.75 200 ASN A N 1
ATOM 1565 C CA . ASN A 1 200 ? -5.914 18.219 2.754 1 98.75 200 ASN A CA 1
ATOM 1566 C C . ASN A 1 200 ? -6.914 18.797 1.754 1 98.75 200 ASN A C 1
ATOM 1568 O O . ASN A 1 200 ? -8.117 18.781 2.002 1 98.75 200 ASN A O 1
ATOM 1572 N N . LEU A 1 201 ? -6.465 19.281 0.614 1 98.69 201 LEU A N 1
ATOM 1573 C CA . LEU A 1 201 ? -7.34 19.906 -0.369 1 98.69 201 LEU A CA 1
ATOM 1574 C C . LEU A 1 201 ? -8.32 18.891 -0.953 1 98.69 201 LEU A C 1
ATOM 1576 O O . LEU A 1 201 ? -9.453 19.234 -1.275 1 98.69 201 LEU A O 1
ATOM 1580 N N . MET A 1 202 ? -7.883 17.656 -1.052 1 98.81 202 MET A N 1
ATOM 1581 C CA . MET A 1 202 ? -8.781 16.609 -1.538 1 98.81 202 MET A CA 1
ATOM 1582 C C . MET A 1 202 ? -9.891 16.328 -0.531 1 98.81 202 MET A C 1
ATOM 1584 O O . MET A 1 202 ? -11.039 16.125 -0.914 1 98.81 202 MET A O 1
ATOM 1588 N N . TYR A 1 203 ? -9.594 16.344 0.69 1 98.81 203 TYR A N 1
ATOM 1589 C CA . TYR A 1 203 ? -10.609 16.156 1.723 1 98.81 203 TYR A CA 1
ATOM 1590 C C . TYR A 1 203 ? -11.562 17.344 1.757 1 98.81 203 TYR A C 1
ATOM 1592 O O . TYR A 1 203 ? -12.773 17.172 1.938 1 98.81 203 TYR A O 1
ATOM 1600 N N . GLU A 1 204 ? -11.016 18.516 1.584 1 98.56 204 GLU A N 1
ATOM 1601 C CA . GLU A 1 204 ? -11.906 19.672 1.54 1 98.56 204 GLU A CA 1
ATOM 1602 C C . GLU A 1 204 ? -12.82 19.609 0.32 1 98.56 204 GLU A C 1
ATOM 1604 O O . GLU A 1 204 ? -13.984 20.016 0.393 1 98.56 204 GLU A O 1
ATOM 1609 N N . THR A 1 205 ? -12.266 19.156 -0.75 1 98.81 205 THR A N 1
ATOM 1610 C CA . THR A 1 205 ? -13.094 18.984 -1.938 1 98.81 205 THR A CA 1
ATOM 1611 C C . THR A 1 205 ? -14.25 18.031 -1.655 1 98.81 205 THR A C 1
ATOM 1613 O O . THR A 1 205 ? -15.398 18.312 -2.01 1 98.81 205 THR A O 1
ATOM 1616 N N . LEU A 1 206 ? -13.984 16.969 -0.995 1 98.88 206 LEU A N 1
ATOM 1617 C CA . LEU A 1 206 ? -15 15.969 -0.676 1 98.88 206 LEU A CA 1
ATOM 1618 C C . LEU A 1 206 ? -16.031 16.531 0.282 1 98.88 206 LEU A C 1
ATOM 1620 O O . LEU A 1 206 ? -17.188 16.078 0.305 1 98.88 206 LEU A O 1
ATOM 1624 N N . SER A 1 207 ? -15.664 17.547 1.061 1 98.75 207 SER A N 1
ATOM 1625 C CA . SER A 1 207 ? -16.609 18.172 1.98 1 98.75 207 SER A CA 1
ATOM 1626 C C . SER A 1 207 ? -17.703 18.922 1.225 1 98.75 207 SER A C 1
ATOM 1628 O O . SER A 1 207 ? -18.734 19.266 1.801 1 98.75 207 SER A O 1
ATOM 1630 N N . TYR A 1 208 ? -17.516 19.125 -0.064 1 98.62 208 TYR A N 1
ATOM 1631 C CA . TYR A 1 208 ? -18.484 19.844 -0.904 1 98.62 208 TYR A CA 1
ATOM 1632 C C . TYR A 1 208 ? -19.609 18.906 -1.333 1 98.62 208 TYR A C 1
ATOM 1634 O O . TYR A 1 208 ? -20.656 19.375 -1.783 1 98.62 208 TYR A O 1
ATOM 1642 N N . LEU A 1 209 ? -19.516 17.609 -1.209 1 98.62 209 LEU A N 1
ATOM 1643 C CA . LEU A 1 209 ? -20.406 16.609 -1.785 1 98.62 209 LEU A CA 1
ATOM 1644 C C . LEU A 1 209 ? -21.812 16.75 -1.2 1 98.62 209 LEU A C 1
ATOM 1646 O O . LEU A 1 209 ? -22.797 16.688 -1.933 1 98.62 209 LEU A O 1
ATOM 1650 N N . PRO A 1 210 ? -21.969 16.922 0.154 1 98.44 210 PRO A N 1
ATOM 1651 C CA . PRO A 1 210 ? -23.328 17.078 0.666 1 98.44 210 PRO A CA 1
ATOM 1652 C C . PRO A 1 210 ? -24.062 18.266 0.048 1 98.44 210 PRO A C 1
ATOM 1654 O O . PRO A 1 210 ? -25.266 18.188 -0.225 1 98.44 210 PRO A O 1
ATOM 1657 N N . GLN A 1 211 ? -23.312 19.328 -0.144 1 97.62 211 GLN A N 1
ATOM 1658 C CA . GLN A 1 211 ? -23.922 20.5 -0.756 1 97.62 211 GLN A CA 1
ATOM 1659 C C . GLN A 1 211 ? -24.359 20.203 -2.191 1 97.62 211 GLN A C 1
ATOM 1661 O O . GLN A 1 211 ? -25.469 20.562 -2.598 1 97.62 211 GLN A O 1
ATOM 1666 N N . VAL A 1 212 ? -23.516 19.562 -2.961 1 97.31 212 VAL A N 1
ATOM 1667 C CA . VAL A 1 212 ? -23.734 19.297 -4.379 1 97.31 212 VAL A CA 1
ATOM 1668 C C . VAL A 1 212 ? -24.859 18.266 -4.547 1 97.31 212 VAL A C 1
ATOM 1670 O O . VAL A 1 212 ? -25.688 18.391 -5.449 1 97.31 212 VAL A O 1
ATOM 1673 N N . LEU A 1 213 ? -24.906 17.281 -3.719 1 97.75 213 LEU A N 1
ATOM 1674 C CA . LEU A 1 213 ? -25.75 16.109 -3.953 1 97.75 213 LEU A CA 1
ATOM 1675 C C . LEU A 1 213 ? -27.078 16.25 -3.209 1 97.75 213 LEU A C 1
ATOM 1677 O O . LEU A 1 213 ? -28.078 15.664 -3.615 1 97.75 213 LEU A O 1
ATOM 1681 N N . LEU A 1 214 ? -27.062 17.062 -2.068 1 97.31 214 LEU A N 1
ATOM 1682 C CA . LEU A 1 214 ? -28.234 17.078 -1.207 1 97.31 214 LEU A CA 1
ATOM 1683 C C . LEU A 1 214 ? -28.672 18.5 -0.89 1 97.31 214 LEU A C 1
ATOM 1685 O O . LEU A 1 214 ? -29.672 18.703 -0.206 1 97.31 214 LEU A O 1
ATOM 1689 N N . ASN A 1 215 ? -27.906 19.453 -1.33 1 97.19 215 ASN A N 1
ATOM 1690 C CA . ASN A 1 215 ? -28.156 20.844 -0.97 1 97.19 215 ASN A CA 1
ATOM 1691 C C . ASN A 1 215 ? -28.141 21.047 0.543 1 97.19 215 ASN A C 1
ATOM 1693 O O . ASN A 1 215 ? -29 21.734 1.098 1 97.19 215 ASN A O 1
ATOM 1697 N N . GLN A 1 216 ? -27.281 20.438 1.158 1 97.38 216 GLN A N 1
ATOM 1698 C CA . GLN A 1 216 ? -27.016 20.516 2.59 1 97.38 216 GLN A CA 1
ATOM 1699 C C . GLN A 1 216 ? -25.562 20.859 2.859 1 97.38 216 GLN A C 1
ATOM 1701 O O . GLN A 1 216 ? -24.656 20.359 2.176 1 97.38 216 GLN A O 1
ATOM 1706 N N . THR A 1 217 ? -25.297 21.734 3.848 1 97.62 217 THR A N 1
ATOM 1707 C CA . THR A 1 217 ? -23.906 22.016 4.176 1 97.62 217 THR A CA 1
ATOM 1708 C C . THR A 1 217 ? -23.219 20.797 4.762 1 97.62 217 THR A C 1
ATOM 1710 O O . THR A 1 217 ? -23.875 19.922 5.324 1 97.62 217 THR A O 1
ATOM 1713 N N . TYR A 1 218 ? -22 20.812 4.637 1 98.44 218 TYR A N 1
ATOM 1714 C CA . TYR A 1 218 ? -21.219 19.688 5.141 1 98.44 218 TYR A CA 1
ATOM 1715 C C . TYR A 1 218 ? -21.375 19.547 6.652 1 98.44 218 TYR A C 1
ATOM 1717 O O . TYR A 1 218 ? -21.641 18.453 7.16 1 98.44 218 TYR A O 1
ATOM 1725 N N . GLU A 1 219 ? -21.234 20.609 7.348 1 98 219 GLU A N 1
ATOM 1726 C CA . GLU A 1 219 ? -21.297 20.625 8.805 1 98 219 GLU A CA 1
ATOM 1727 C C . GLU A 1 219 ? -22.641 20.125 9.312 1 98 219 GLU A C 1
ATOM 1729 O O . GLU A 1 219 ? -22.719 19.359 10.273 1 98 219 GLU A O 1
ATOM 1734 N N . SER A 1 220 ? -23.688 20.547 8.641 1 98.06 220 SER A N 1
ATOM 1735 C CA . SER A 1 220 ? -25.031 20.094 9.016 1 98.06 220 SER A CA 1
ATOM 1736 C C . SER A 1 220 ? -25.203 18.609 8.742 1 98.06 220 SER A C 1
ATOM 1738 O O . SER A 1 220 ? -25.875 17.906 9.516 1 98.06 220 SER A O 1
ATOM 1740 N N . TYR A 1 221 ? -24.641 18.156 7.664 1 98.69 221 TYR A N 1
ATOM 1741 C CA . TYR A 1 221 ? -24.703 16.734 7.324 1 98.69 221 TYR A CA 1
ATOM 1742 C C . TYR A 1 221 ? -24.047 15.883 8.406 1 98.69 221 TYR A C 1
ATOM 1744 O O . TYR A 1 221 ? -24.609 14.859 8.82 1 98.69 221 TYR A O 1
ATOM 1752 N N . ILE A 1 222 ? -22.891 16.25 8.883 1 98.88 222 ILE A N 1
ATOM 1753 C CA . ILE A 1 222 ? -22.188 15.531 9.922 1 98.88 222 ILE A CA 1
ATOM 1754 C C . ILE A 1 222 ? -22.984 15.555 11.219 1 98.88 222 ILE A C 1
ATOM 1756 O O . ILE A 1 222 ? -23.156 14.523 11.883 1 98.88 222 ILE A O 1
ATOM 1760 N N . SER A 1 223 ? -23.453 16.734 11.578 1 98.56 223 SER A N 1
ATOM 1761 C CA . SER A 1 223 ? -24.234 16.844 12.797 1 98.56 223 SER A CA 1
ATOM 1762 C C . SER A 1 223 ? -25.438 15.93 12.773 1 98.56 223 SER A C 1
ATOM 1764 O O . SER A 1 223 ? -25.703 15.211 13.742 1 98.56 223 SER A O 1
ATOM 1766 N N . GLN A 1 224 ? -26.109 15.891 11.703 1 98.44 224 GLN A N 1
ATOM 1767 C CA . GLN A 1 224 ? -27.344 15.125 11.562 1 98.44 224 GLN A CA 1
ATOM 1768 C C . GLN A 1 224 ? -27.062 13.625 11.57 1 98.44 224 GLN A C 1
ATOM 1770 O O . GLN A 1 224 ? -27.812 12.844 12.148 1 98.44 224 GLN A O 1
ATOM 1775 N N . HIS A 1 225 ? -25.984 13.211 10.938 1 98.62 225 HIS A N 1
ATOM 1776 C CA . HIS A 1 225 ? -25.828 11.789 10.672 1 98.62 225 HIS A CA 1
ATOM 1777 C C . HIS A 1 225 ? -24.828 11.148 11.641 1 98.62 225 HIS A C 1
ATOM 1779 O O . HIS A 1 225 ? -24.781 9.93 11.773 1 98.62 225 HIS A O 1
ATOM 1785 N N . LEU A 1 226 ? -24.031 12 12.32 1 98.81 226 LEU A N 1
ATOM 1786 C CA . LEU A 1 226 ? -23.016 11.406 13.18 1 98.81 226 LEU A CA 1
ATOM 1787 C C . LEU A 1 226 ? -23.094 11.977 14.586 1 98.81 226 LEU A C 1
ATOM 1789 O O . LEU A 1 226 ? -23.328 11.242 15.547 1 98.81 226 LEU A O 1
ATOM 1793 N N . PHE A 1 227 ? -23.016 13.289 14.805 1 98.88 227 PHE A N 1
ATOM 1794 C CA . PHE A 1 227 ? -22.984 13.867 16.141 1 98.88 227 PHE A CA 1
ATOM 1795 C C . PHE A 1 227 ? -24.281 13.57 16.891 1 98.88 227 PHE A C 1
ATOM 1797 O O . PHE A 1 227 ? -24.25 13.062 18.016 1 98.88 227 PHE A O 1
ATOM 1804 N N . ASN A 1 228 ? -25.406 13.852 16.25 1 98.62 228 ASN A N 1
ATOM 1805 C CA . ASN A 1 228 ? -26.688 13.734 16.922 1 98.62 228 ASN A CA 1
ATOM 1806 C C . ASN A 1 228 ? -27.016 12.289 17.266 1 98.62 228 ASN A C 1
ATOM 1808 O O . ASN A 1 228 ? -27.344 11.969 18.406 1 98.62 228 ASN A O 1
ATOM 1812 N N . PRO A 1 229 ? -26.875 11.422 16.297 1 98.62 229 PRO A N 1
ATOM 1813 C CA . PRO A 1 229 ? -27.172 10.023 16.625 1 98.62 229 PRO A CA 1
ATOM 1814 C C . PRO A 1 229 ? -26.297 9.477 17.75 1 98.62 229 PRO A C 1
ATOM 1816 O O . PRO A 1 229 ? -26.719 8.586 18.484 1 98.62 229 PRO A O 1
ATOM 1819 N N . LEU A 1 230 ? -25.125 10.008 17.922 1 98.75 230 LEU A N 1
ATOM 1820 C CA . LEU A 1 230 ? -24.203 9.508 18.938 1 98.75 230 LEU A CA 1
ATOM 1821 C C . LEU A 1 230 ? -24.281 10.352 20.203 1 98.75 230 LEU A C 1
ATOM 1823 O O . LEU A 1 230 ? -23.531 10.133 21.156 1 98.75 230 LEU A O 1
ATOM 1827 N N . ASN A 1 231 ? -25.156 11.328 20.156 1 98 231 ASN A N 1
ATOM 1828 C CA . ASN A 1 231 ? -25.312 12.266 21.266 1 98 231 ASN A CA 1
ATOM 1829 C C . ASN A 1 231 ? -24 12.945 21.625 1 98 231 ASN A C 1
ATOM 1831 O O . ASN A 1 231 ? -23.672 13.094 22.797 1 98 231 ASN A O 1
ATOM 1835 N N . MET A 1 232 ? -23.203 13.25 20.656 1 98.56 232 MET A N 1
ATOM 1836 C CA . MET A 1 232 ? -21.984 14.023 20.828 1 98.56 232 MET A CA 1
ATOM 1837 C C . MET A 1 232 ? -22.281 15.516 20.906 1 98.56 232 MET A C 1
ATOM 1839 O O . MET A 1 232 ? -21.922 16.281 20 1 98.56 232 MET A O 1
ATOM 1843 N N . THR A 1 233 ? -22.719 15.922 21.969 1 97.06 233 THR A N 1
ATOM 1844 C CA . THR A 1 233 ? -23.312 17.234 22.125 1 97.06 233 THR A CA 1
ATOM 1845 C C . THR A 1 233 ? -22.25 18.297 22.312 1 97.06 233 THR A C 1
ATOM 1847 O O . THR A 1 233 ? -22.516 19.5 22.203 1 97.06 233 THR A O 1
ATOM 1850 N N . SER A 1 234 ? -21.062 17.875 22.594 1 97.44 234 SER A N 1
ATOM 1851 C CA . SER A 1 234 ? -19.953 18.812 22.734 1 97.44 234 SER A CA 1
ATOM 1852 C C . SER A 1 234 ? -19.078 18.828 21.469 1 97.44 234 SER A C 1
ATOM 1854 O O . SER A 1 234 ? -17.906 19.188 21.531 1 97.44 234 SER A O 1
ATOM 1856 N N . SER A 1 235 ? -19.578 18.375 20.391 1 98.75 235 SER A N 1
ATOM 1857 C CA . SER A 1 235 ? -18.859 18.359 19.125 1 98.75 235 SER A CA 1
ATOM 1858 C C . SER A 1 235 ? -19.453 19.344 18.125 1 98.75 235 SER A C 1
ATOM 1860 O O . SER A 1 235 ? -20.672 19.391 17.969 1 98.75 235 SER A O 1
ATOM 1862 N N . THR A 1 236 ? -18.594 20.156 17.484 1 98.62 236 THR A N 1
ATOM 1863 C CA . THR A 1 236 ? -19.078 21.156 16.531 1 98.62 236 THR A CA 1
ATOM 1864 C C . THR A 1 236 ? -17.984 21.547 15.555 1 98.62 236 THR A C 1
ATOM 1866 O O . THR A 1 236 ? -16.812 21.266 15.766 1 98.62 236 THR A O 1
ATOM 1869 N N . TYR A 1 237 ? -18.422 22.125 14.453 1 98.38 237 TYR A N 1
ATOM 1870 C CA . TYR A 1 237 ? -17.516 22.797 13.523 1 98.38 237 TYR A CA 1
ATOM 1871 C C . TYR A 1 237 ? -17.5 24.297 13.766 1 98.38 237 TYR A C 1
ATOM 1873 O O . TYR A 1 237 ? -16.641 25.016 13.242 1 98.38 237 TYR A O 1
ATOM 1881 N N . SER A 1 238 ? -18.391 24.781 14.531 1 98.38 238 SER A N 1
ATOM 1882 C CA . SER A 1 238 ? -18.578 26.219 14.719 1 98.38 238 SER A CA 1
ATOM 1883 C C . SER A 1 238 ? -17.625 26.766 15.773 1 98.38 238 SER A C 1
ATOM 1885 O O . SER A 1 238 ? -17.734 26.438 16.953 1 98.38 238 SER A O 1
ATOM 1887 N N . VAL A 1 239 ? -16.781 27.641 15.344 1 97.88 239 VAL A N 1
ATOM 1888 C CA . VAL A 1 239 ? -15.859 28.297 16.266 1 97.88 239 VAL A CA 1
ATOM 1889 C C . VAL A 1 239 ? -16.641 29.172 17.234 1 97.88 239 VAL A C 1
ATOM 1891 O O . VAL A 1 239 ? -16.359 29.188 18.438 1 97.88 239 VAL A O 1
ATOM 1894 N N . GLU A 1 240 ? -17.609 29.812 16.75 1 97.81 240 GLU A N 1
ATOM 1895 C CA . GLU A 1 240 ? -18.453 30.656 17.578 1 97.81 240 GLU A CA 1
ATOM 1896 C C . GLU A 1 240 ? -19.094 29.859 18.703 1 97.81 240 GLU A C 1
ATOM 1898 O O . GLU A 1 240 ? -19.062 30.281 19.875 1 97.81 240 GLU A O 1
ATOM 1903 N N . GLU A 1 241 ? -19.641 28.734 18.375 1 97.75 241 GLU A N 1
ATOM 1904 C CA . GLU A 1 241 ? -20.281 27.875 19.375 1 97.75 241 GLU A CA 1
ATOM 1905 C C . GLU A 1 241 ? -19.266 27.391 20.406 1 97.75 241 GLU A C 1
ATOM 1907 O O . GLU A 1 241 ? -19.516 27.469 21.609 1 97.75 241 GLU A O 1
ATOM 1912 N N . ALA A 1 242 ? -18.188 26.859 19.953 1 98 242 ALA A N 1
ATOM 1913 C CA . ALA A 1 242 ? -17.172 26.312 20.844 1 98 242 ALA A CA 1
ATOM 1914 C C . ALA A 1 242 ? -16.672 27.359 21.828 1 98 242 ALA A C 1
ATOM 1916 O O . ALA A 1 242 ? -16.469 27.062 23.016 1 98 242 ALA A O 1
ATOM 1917 N N . GLU A 1 243 ? -16.406 28.594 21.344 1 96.19 243 GLU A N 1
ATOM 1918 C CA . GLU A 1 243 ? -15.953 29.672 22.219 1 96.19 243 GLU A CA 1
ATOM 1919 C C . GLU A 1 243 ? -17.047 30.078 23.203 1 96.19 243 GLU A C 1
ATOM 1921 O O . GLU A 1 243 ? -16.75 30.359 24.359 1 96.19 243 GLU A O 1
ATOM 1926 N N . ALA A 1 244 ? -18.281 30.062 22.781 1 96.81 244 ALA A N 1
ATOM 1927 C CA . ALA A 1 244 ? -19.406 30.484 23.609 1 96.81 244 ALA A CA 1
ATOM 1928 C C . ALA A 1 244 ? -19.656 29.484 24.734 1 96.81 244 ALA A C 1
ATOM 1930 O O . ALA A 1 244 ? -20.109 29.875 25.828 1 96.81 244 ALA A O 1
ATOM 1931 N N . TRP A 1 245 ? -19.375 28.266 24.5 1 96.06 245 TRP A N 1
ATOM 1932 C CA . TRP A 1 245 ? -19.641 27.219 25.484 1 96.06 245 TRP A CA 1
ATOM 1933 C C . TRP A 1 245 ? -18.703 27.359 26.688 1 96.06 245 TRP A C 1
ATOM 1935 O O . TRP A 1 245 ? -19 26.844 27.766 1 96.06 245 TRP A O 1
ATOM 1945 N N . GLY A 1 246 ? -17.562 27.906 26.5 1 95.25 246 GLY A N 1
ATOM 1946 C CA . GLY A 1 246 ? -16.656 28.188 27.609 1 95.25 246 GLY A CA 1
ATOM 1947 C C . GLY A 1 246 ? -15.727 27.031 27.938 1 95.25 246 GLY A C 1
ATOM 1948 O O . GLY A 1 246 ? -14.859 27.156 28.797 1 95.25 246 GLY A O 1
ATOM 1949 N N . THR A 1 247 ? -15.844 25.953 27.203 1 96.88 247 THR A N 1
ATOM 1950 C CA . THR A 1 247 ? -15.062 24.781 27.531 1 96.88 247 THR A CA 1
ATOM 1951 C C . THR A 1 247 ? -13.953 24.547 26.516 1 96.88 247 THR A C 1
ATOM 1953 O O . THR A 1 247 ? -13.188 23.594 26.625 1 96.88 247 THR A O 1
ATOM 1956 N N . LEU A 1 248 ? -13.82 25.406 25.5 1 98.31 248 LEU A N 1
ATOM 1957 C CA . LEU A 1 248 ? -12.75 25.281 24.531 1 98.31 248 LEU A CA 1
ATOM 1958 C C . LEU A 1 248 ? -11.391 25.547 25.172 1 98.31 248 LEU A C 1
ATOM 1960 O O . LEU A 1 248 ? -11.156 26.656 25.672 1 98.31 248 LEU A O 1
ATOM 1964 N N . ALA A 1 249 ? -10.555 24.531 25.172 1 98.75 249 ALA A N 1
ATOM 1965 C CA . ALA A 1 249 ? -9.203 24.719 25.688 1 98.75 249 ALA A CA 1
ATOM 1966 C C . ALA A 1 249 ? -8.414 25.688 24.828 1 98.75 249 ALA A C 1
ATOM 1968 O O . ALA A 1 249 ? -8.594 25.734 23.594 1 98.75 249 ALA A O 1
ATOM 1969 N N . ASP A 1 250 ? -7.555 26.484 25.484 1 97.94 250 ASP A N 1
ATOM 1970 C CA . ASP A 1 250 ? -6.629 27.328 24.7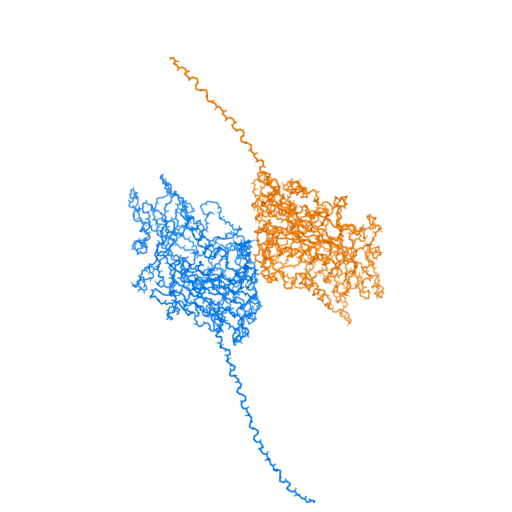34 1 97.94 250 ASP A CA 1
ATOM 1971 C C . ASP A 1 250 ? -5.508 26.5 24.109 1 97.94 250 ASP A C 1
ATOM 1973 O O . ASP A 1 250 ? -4.961 25.594 24.766 1 97.94 250 ASP A O 1
ATOM 1977 N N . GLY A 1 251 ? -5.262 26.703 22.828 1 98.19 251 GLY A N 1
ATOM 1978 C CA . GLY A 1 251 ? -4.023 26.156 22.281 1 98.19 251 GLY A CA 1
ATOM 1979 C C . GLY A 1 251 ? -2.799 26.953 22.688 1 98.19 251 GLY A C 1
ATOM 1980 O O . GLY A 1 251 ? -2.812 28.188 22.656 1 98.19 251 GLY A O 1
ATOM 1981 N N . PHE A 1 252 ? -1.762 26.266 23.109 1 98.31 252 PHE A N 1
ATOM 1982 C CA . PHE A 1 252 ? -0.549 26.969 23.516 1 98.31 252 PHE A CA 1
ATOM 1983 C C . PHE A 1 252 ? 0.556 26.797 22.484 1 98.31 252 PHE A C 1
ATOM 1985 O O . PHE A 1 252 ? 0.805 25.672 22.016 1 98.31 252 PHE A O 1
ATOM 1992 N N . GLN A 1 253 ? 1.136 27.859 22.094 1 97.62 253 GLN A N 1
ATOM 1993 C CA . GLN A 1 253 ? 2.271 27.906 21.172 1 97.62 253 GLN A CA 1
ATOM 1994 C C . GLN A 1 253 ? 3.445 28.656 21.797 1 97.62 253 GLN A C 1
ATOM 1996 O O . GLN A 1 253 ? 3.398 29.031 22.969 1 97.62 253 GLN A O 1
ATOM 2001 N N . TRP A 1 254 ? 4.488 28.734 21.047 1 97.06 254 TRP A N 1
ATOM 2002 C CA . TRP A 1 254 ? 5.703 29.328 21.594 1 97.06 254 TRP A CA 1
ATOM 2003 C C . TRP A 1 254 ? 6.082 30.594 20.828 1 97.06 254 TRP A C 1
ATOM 2005 O O . TRP A 1 254 ? 6.684 30.516 19.766 1 97.06 254 TRP A O 1
ATOM 2015 N N . ASP A 1 255 ? 5.852 31.703 21.469 1 97.5 255 ASP A N 1
ATOM 2016 C CA . ASP A 1 255 ? 6.09 33.031 20.891 1 97.5 255 ASP A CA 1
ATOM 2017 C C . ASP A 1 255 ? 7.574 33.25 20.625 1 97.5 255 ASP A C 1
ATOM 2019 O O . ASP A 1 255 ? 8.406 33.031 21.5 1 97.5 255 ASP A O 1
ATOM 2023 N N . MET A 1 256 ? 7.879 33.656 19.422 1 97.38 256 MET A N 1
ATOM 2024 C CA . MET A 1 256 ? 9.203 34.094 18.984 1 97.38 256 MET A CA 1
ATOM 2025 C C . MET A 1 256 ? 10.188 32.906 18.984 1 97.38 256 MET A C 1
ATOM 2027 O O . MET A 1 256 ? 11.398 33.125 19 1 97.38 256 MET A O 1
ATOM 2031 N N . GLN A 1 257 ? 9.641 31.703 19.047 1 96.12 257 GLN A N 1
ATOM 2032 C CA . GLN A 1 257 ? 10.523 30.547 18.922 1 96.12 257 GLN A CA 1
ATOM 2033 C C . GLN A 1 257 ? 11.25 30.547 17.578 1 96.12 257 GLN A C 1
ATOM 2035 O O . GLN A 1 257 ? 10.641 30.828 16.547 1 96.12 257 GLN A O 1
ATOM 2040 N N . ASP A 1 258 ? 12.562 30.312 17.562 1 96.5 258 ASP A N 1
ATOM 2041 C CA . ASP A 1 258 ? 13.445 30.203 16.406 1 96.5 258 ASP A CA 1
ATOM 2042 C C . ASP A 1 258 ? 14.555 29.188 16.641 1 96.5 258 ASP A C 1
ATOM 2044 O O . ASP A 1 258 ? 15.648 29.547 17.094 1 96.5 258 ASP A O 1
ATOM 2048 N N . THR A 1 259 ? 14.25 28 16.281 1 94.56 259 THR A N 1
ATOM 2049 C CA . THR A 1 259 ? 15.203 26.922 16.578 1 94.56 259 THR A CA 1
ATOM 2050 C C . THR A 1 259 ? 16.469 27.094 15.727 1 94.56 259 THR A C 1
ATOM 2052 O O . THR A 1 259 ? 17.547 26.625 16.109 1 94.56 259 THR A O 1
ATOM 2055 N N . ILE A 1 260 ? 16.344 27.672 14.578 1 94.19 260 ILE A N 1
ATOM 2056 C CA . ILE A 1 260 ? 17.5 27.922 13.734 1 94.19 260 ILE A CA 1
ATOM 2057 C C . ILE A 1 260 ? 18.516 28.766 14.484 1 94.19 260 ILE A C 1
ATOM 2059 O O . ILE A 1 260 ? 19.719 28.484 14.438 1 94.19 260 ILE A O 1
ATOM 2063 N N . ARG A 1 261 ? 18.125 29.766 15.258 1 94.44 261 ARG A N 1
ATOM 2064 C CA . ARG A 1 261 ? 19 30.672 15.992 1 94.44 261 ARG A CA 1
ATOM 2065 C C . ARG A 1 261 ? 19.125 30.25 17.453 1 94.44 261 ARG A C 1
ATOM 2067 O O . ARG A 1 261 ? 19.688 30.984 18.266 1 94.44 261 ARG A O 1
ATOM 2074 N N . GLY A 1 262 ? 18.5 29.219 17.797 1 94.06 262 GLY A N 1
ATOM 2075 C CA . GLY A 1 262 ? 18.594 28.688 19.141 1 94.06 262 GLY A CA 1
ATOM 2076 C C . GLY A 1 262 ? 17.734 29.438 20.141 1 94.06 262 GLY A C 1
ATOM 2077 O O . GLY A 1 262 ? 18.047 29.5 21.328 1 94.06 262 GLY A O 1
ATOM 2078 N N . ILE A 1 263 ? 16.656 30.078 19.719 1 95.88 263 ILE A N 1
ATOM 2079 C CA . ILE A 1 263 ? 15.742 30.812 20.562 1 95.88 263 ILE A CA 1
ATOM 2080 C C . ILE A 1 263 ? 14.562 29.922 20.938 1 95.88 263 ILE A C 1
ATOM 2082 O O . ILE A 1 263 ? 13.797 29.5 20.078 1 95.88 263 ILE A O 1
ATOM 2086 N N . ASN A 1 264 ? 14.32 29.656 22.156 1 94.12 264 ASN A N 1
ATOM 2087 C CA . ASN A 1 264 ? 13.297 28.734 22.641 1 94.12 264 ASN A CA 1
ATOM 2088 C C . ASN A 1 264 ? 11.906 29.344 22.562 1 94.12 264 ASN A C 1
ATOM 2090 O O . ASN A 1 264 ? 10.914 28.625 22.406 1 94.12 264 ASN A O 1
ATOM 2094 N N . GLY A 1 265 ? 11.797 30.656 22.656 1 95.81 265 GLY A N 1
ATOM 2095 C CA . GLY A 1 265 ? 10.508 31.328 22.688 1 95.81 265 GLY A CA 1
ATOM 2096 C C . GLY A 1 265 ? 9.82 31.203 24.047 1 95.81 265 GLY A C 1
ATOM 2097 O O . GLY A 1 265 ? 10.414 30.719 25 1 95.81 265 GLY A O 1
ATOM 2098 N N . THR A 1 266 ? 8.664 31.766 24.141 1 96.5 266 THR A N 1
ATOM 2099 C CA . THR A 1 266 ? 7.848 31.75 25.344 1 96.5 266 THR A CA 1
ATOM 2100 C C . THR A 1 266 ? 6.48 31.125 25.078 1 96.5 266 THR A C 1
ATOM 2102 O O . THR A 1 266 ? 5.816 31.484 24.094 1 96.5 266 THR A O 1
ATOM 2105 N N . ARG A 1 267 ? 6.082 30.219 25.953 1 96.19 267 ARG A N 1
ATOM 2106 C CA . ARG A 1 267 ? 4.777 29.578 25.766 1 96.19 267 ARG A CA 1
ATOM 2107 C C . ARG A 1 267 ? 3.65 30.578 26.031 1 96.19 267 ARG A C 1
ATOM 2109 O O . ARG A 1 267 ? 3.592 31.188 27.109 1 96.19 267 ARG A O 1
ATOM 2116 N N . ILE A 1 268 ? 2.768 30.766 25.109 1 96.38 268 ILE A N 1
ATOM 2117 C CA . ILE A 1 268 ? 1.641 31.688 25.219 1 96.38 268 ILE A CA 1
ATOM 2118 C C . ILE A 1 268 ? 0.375 31.016 24.688 1 96.38 268 ILE A C 1
ATOM 2120 O O . ILE A 1 268 ? 0.428 30.25 23.703 1 96.38 268 ILE A O 1
ATOM 2124 N N . ALA A 1 269 ? -0.774 31.219 25.375 1 96.94 269 ALA A N 1
ATOM 2125 C CA . ALA A 1 269 ? -2.062 30.781 24.859 1 96.94 269 ALA A CA 1
ATOM 2126 C C . ALA A 1 269 ? -2.441 31.547 23.594 1 96.94 269 ALA A C 1
ATOM 2128 O O . ALA A 1 269 ? -2.254 32.75 23.516 1 96.94 269 ALA A O 1
ATOM 2129 N N . THR A 1 270 ? -2.885 30.828 22.609 1 96.88 270 THR A N 1
ATOM 2130 C CA . THR A 1 270 ? -3.395 31.453 21.391 1 96.88 270 THR A CA 1
ATOM 2131 C C . THR A 1 270 ? -4.848 31.891 21.578 1 96.88 270 THR A C 1
ATOM 2133 O O . THR A 1 270 ? -5.77 31.109 21.312 1 96.88 270 THR A O 1
ATOM 2136 N N . VAL A 1 271 ? -5 33.062 21.922 1 94.88 271 VAL A N 1
ATOM 2137 C CA . VAL A 1 271 ? -6.32 33.625 22.172 1 94.88 271 VAL A CA 1
ATOM 2138 C C . VAL A 1 271 ? -6.523 34.875 21.297 1 94.88 271 VAL A C 1
ATOM 2140 O O . VAL A 1 271 ? -5.746 35.812 21.359 1 94.88 271 VAL A O 1
ATOM 2143 N N . PRO A 1 272 ? -7.543 34.969 20.516 1 95.06 272 PRO A N 1
ATOM 2144 C CA . PRO A 1 272 ? -8.562 33.938 20.328 1 95.06 272 PRO A CA 1
ATOM 2145 C C . PRO A 1 272 ? -8.047 32.719 19.562 1 95.06 272 PRO A C 1
ATOM 2147 O O . PRO A 1 272 ? -6.867 32.688 19.203 1 95.06 272 PRO A O 1
ATOM 2150 N N . TYR A 1 273 ? -8.93 31.703 19.453 1 95.69 273 TYR A N 1
ATOM 2151 C CA . TYR A 1 273 ? -8.648 30.531 18.625 1 95.69 273 TYR A CA 1
ATOM 2152 C C . TYR A 1 273 ? -8.102 30.953 17.266 1 95.69 273 TYR A C 1
ATOM 2154 O O . TYR A 1 273 ? -8.516 31.969 16.703 1 95.69 273 TYR A O 1
ATOM 2162 N N . PHE A 1 274 ? -7.184 30.188 16.688 1 95.12 274 PHE A N 1
ATOM 2163 C CA . PHE A 1 274 ? -6.398 30.641 15.547 1 95.12 274 PHE A CA 1
ATOM 2164 C C . PHE A 1 274 ? -7.289 30.828 14.328 1 95.12 274 PHE A C 1
ATOM 2166 O O . PHE A 1 274 ? -6.977 31.625 13.438 1 95.12 274 PHE A O 1
ATOM 2173 N N . GLN A 1 275 ? -8.312 30.016 14.258 1 95.88 275 GLN A N 1
ATOM 2174 C CA . GLN A 1 275 ? -9.344 30.25 13.258 1 95.88 275 GLN A CA 1
ATOM 2175 C C . GLN A 1 275 ? -10.484 31.094 13.82 1 95.88 275 GLN A C 1
ATOM 2177 O O . GLN A 1 275 ? -10.836 30.969 14.992 1 95.88 275 GLN A O 1
ATOM 2182 N N . ARG A 1 276 ? -11.109 31.859 12.961 1 96.12 276 ARG A N 1
ATOM 2183 C CA . ARG A 1 276 ? -12.172 32.719 13.461 1 96.12 276 ARG A CA 1
ATOM 2184 C C . ARG A 1 276 ? -13.523 32.312 12.883 1 96.12 276 ARG A C 1
ATOM 2186 O O . ARG A 1 276 ? -13.586 31.656 11.852 1 96.12 276 ARG A O 1
ATOM 2193 N N . PRO A 1 277 ? -14.633 32.719 13.586 1 95.94 277 PRO A N 1
ATOM 2194 C CA . PRO A 1 277 ? -15.961 32.438 13.047 1 95.94 277 PRO A CA 1
ATOM 2195 C C . PRO A 1 277 ? -16.125 32.875 11.594 1 95.94 277 PRO A C 1
ATOM 2197 O O . PRO A 1 277 ? -15.719 34 11.234 1 95.94 277 PRO A O 1
ATOM 2200 N N . GLY A 1 278 ? -16.625 31.969 10.836 1 93.88 278 GLY A N 1
ATOM 2201 C CA . GLY A 1 278 ? -16.797 32.25 9.422 1 93.88 278 GLY A CA 1
ATOM 2202 C C . GLY A 1 278 ? -15.711 31.641 8.555 1 93.88 278 GLY A C 1
ATOM 2203 O O . GLY A 1 278 ? -15.875 31.516 7.336 1 93.88 278 GLY A O 1
ATOM 2204 N N . GLU A 1 279 ? -14.625 31.156 9.125 1 95 279 GLU A N 1
ATOM 2205 C CA . GLU A 1 279 ? -13.492 30.625 8.367 1 95 279 GLU A CA 1
ATOM 2206 C C . GLU A 1 279 ? -13.516 29.094 8.359 1 95 279 GLU A C 1
ATOM 2208 O O . GLU A 1 279 ? -12.641 28.469 7.77 1 95 279 GLU A O 1
ATOM 2213 N N . GLU A 1 280 ? -14.516 28.484 8.914 1 94.5 280 GLU A N 1
ATOM 2214 C CA . GLU A 1 280 ? -14.523 27.047 9.211 1 94.5 280 GLU A CA 1
ATOM 2215 C C . GLU A 1 280 ? -14.438 26.219 7.938 1 94.5 280 GLU A C 1
ATOM 2217 O O . GLU A 1 280 ? -13.789 25.172 7.91 1 94.5 280 GLU A O 1
ATOM 2222 N N . LYS A 1 281 ? -14.977 26.734 6.898 1 94.12 281 LYS A N 1
ATOM 2223 C CA . LYS A 1 281 ? -15.117 25.953 5.668 1 94.12 281 LYS A CA 1
ATOM 2224 C C . LYS A 1 281 ? -13.766 25.75 4.988 1 94.12 281 LYS A C 1
ATOM 2226 O O . LYS A 1 281 ? -13.625 24.891 4.117 1 94.12 281 LYS A O 1
ATOM 2231 N N . THR A 1 282 ? -12.812 26.562 5.367 1 95.44 282 THR A N 1
ATOM 2232 C CA . THR A 1 282 ? -11.492 26.453 4.746 1 95.44 282 THR A CA 1
ATOM 2233 C C . THR A 1 282 ? -10.914 25.047 4.941 1 95.44 282 THR A C 1
ATOM 2235 O O . THR A 1 282 ? -10.266 24.516 4.047 1 95.44 282 THR A O 1
ATOM 2238 N N . TRP A 1 283 ? -11.156 24.438 6.105 1 97.56 283 TRP A N 1
ATOM 2239 C CA . TRP A 1 283 ? -10.57 23.125 6.406 1 97.56 283 TRP A CA 1
ATOM 2240 C C . TRP A 1 283 ? -11.555 22.266 7.188 1 97.56 283 TRP A C 1
ATOM 2242 O O . TRP A 1 283 ? -11.156 21.484 8.055 1 97.56 283 TRP A O 1
ATOM 2252 N N . ALA A 1 284 ? -12.852 22.484 7 1 98.06 284 ALA A N 1
ATOM 2253 C CA . ALA A 1 284 ? -13.836 21.734 7.773 1 98.06 284 ALA A CA 1
ATOM 2254 C C . ALA A 1 284 ? -13.641 20.219 7.602 1 98.06 284 ALA A C 1
ATOM 2256 O O . ALA A 1 284 ? -13.586 19.484 8.586 1 98.06 284 ALA A O 1
ATOM 2257 N N . GLY A 1 285 ? -13.508 19.781 6.398 1 98.38 285 GLY A N 1
ATOM 2258 C CA . GLY A 1 285 ? -13.367 18.359 6.109 1 98.38 285 GLY A CA 1
ATOM 2259 C C . GLY A 1 285 ? -12.039 17.797 6.57 1 98.38 285 GLY A C 1
ATOM 2260 O O . GLY A 1 285 ? -11.984 16.688 7.121 1 98.38 285 GLY A O 1
ATOM 2261 N N . ALA A 1 286 ? -10.984 18.562 6.434 1 98.44 286 ALA A N 1
ATOM 2262 C CA . ALA A 1 286 ? -9.633 18.094 6.707 1 98.44 286 ALA A CA 1
ATOM 2263 C C . ALA A 1 286 ? -9.312 18.188 8.195 1 98.44 286 ALA A C 1
ATOM 2265 O O . ALA A 1 286 ? -8.5 17.406 8.711 1 98.44 286 ALA A O 1
ATOM 2266 N N . GLY A 1 287 ? -9.961 19.156 8.922 1 98.44 287 GLY A N 1
ATOM 2267 C CA . GLY A 1 287 ? -9.461 19.328 10.273 1 98.44 287 GLY A CA 1
ATOM 2268 C C . GLY A 1 287 ? -10.359 20.188 11.141 1 98.44 287 GLY A C 1
ATOM 2269 O O . GLY A 1 287 ? -9.898 20.812 12.102 1 98.44 287 GLY A O 1
ATOM 2270 N N . GLY A 1 288 ? -11.688 20.25 10.969 1 98.44 288 GLY A N 1
ATOM 2271 C CA . GLY A 1 288 ? -12.492 21.344 11.516 1 98.44 288 GLY A CA 1
ATOM 2272 C C . GLY A 1 288 ? -13.227 20.969 12.789 1 98.44 288 GLY A C 1
ATOM 2273 O O . GLY A 1 288 ? -13.859 21.812 13.414 1 98.44 288 GLY A O 1
ATOM 2274 N N . VAL A 1 289 ? -13.062 19.719 13.258 1 98.88 289 VAL A N 1
ATOM 2275 C CA . VAL A 1 289 ? -13.898 19.297 14.375 1 98.88 289 VAL A CA 1
ATOM 2276 C C . VAL A 1 289 ? -13.305 19.797 15.688 1 98.88 289 VAL A C 1
ATOM 2278 O O . VAL A 1 289 ? -12.109 19.641 15.938 1 98.88 289 VAL A O 1
ATOM 2281 N N . LEU A 1 290 ? -14.086 20.438 16.5 1 98.88 290 LEU A N 1
ATOM 2282 C CA . LEU A 1 290 ? -13.844 20.75 17.891 1 98.88 290 LEU A CA 1
ATOM 2283 C C . LEU A 1 290 ? -14.664 19.844 18.812 1 98.88 290 LEU A C 1
ATOM 2285 O O . LEU A 1 290 ? -15.891 19.781 18.688 1 98.88 290 LEU A O 1
ATOM 2289 N N . THR A 1 291 ? -13.969 19.109 19.641 1 98.94 291 THR A N 1
ATOM 2290 C CA . THR A 1 291 ? -14.695 18.094 20.406 1 98.94 291 THR A CA 1
ATOM 2291 C C . THR A 1 291 ? -13.953 17.75 21.703 1 98.94 291 THR A C 1
ATOM 2293 O O . THR A 1 291 ? -12.992 18.438 22.062 1 98.94 291 THR A O 1
ATOM 2296 N N . SER A 1 292 ? -14.539 16.828 22.484 1 98.88 292 SER A N 1
ATOM 2297 C CA . SER A 1 292 ? -14 16.438 23.797 1 98.88 292 SER A CA 1
ATOM 2298 C C . SER A 1 292 ? -13.625 14.961 23.812 1 98.88 292 SER A C 1
ATOM 2300 O O . SER A 1 292 ? -14.047 14.188 22.953 1 98.88 292 SER A O 1
ATOM 2302 N N . ALA A 1 293 ? -12.789 14.672 24.812 1 98.88 293 ALA A N 1
ATOM 2303 C CA . ALA A 1 293 ? -12.438 13.266 25 1 98.88 293 ALA A CA 1
ATOM 2304 C C . ALA A 1 293 ? -13.672 12.422 25.281 1 98.88 293 ALA A C 1
ATOM 2306 O O . ALA A 1 293 ? -13.766 11.281 24.828 1 98.88 293 ALA A O 1
ATOM 2307 N N . ARG A 1 294 ? -14.617 12.969 25.984 1 98.62 294 ARG A N 1
ATOM 2308 C CA . ARG A 1 294 ? -15.836 12.242 26.328 1 98.62 294 ARG A CA 1
ATOM 2309 C C . ARG A 1 294 ? -16.656 11.914 25.078 1 98.62 294 ARG A C 1
ATOM 2311 O O . ARG A 1 294 ? -17.125 10.789 24.906 1 98.62 294 ARG A O 1
ATOM 2318 N N . ASP A 1 295 ? -16.844 12.898 24.203 1 98.81 295 ASP A N 1
ATOM 2319 C CA . ASP A 1 295 ? -17.562 12.641 22.953 1 98.81 295 ASP A CA 1
ATOM 2320 C C . ASP A 1 295 ? -16.812 11.633 22.094 1 98.81 295 ASP A C 1
ATOM 2322 O O . ASP A 1 295 ? -17.422 10.734 21.516 1 98.81 295 ASP A O 1
ATOM 2326 N N . LEU A 1 296 ? -15.477 11.75 22.031 1 98.94 296 LEU A N 1
ATOM 2327 C CA . LEU A 1 296 ? -14.688 10.859 21.203 1 98.94 296 LEU A CA 1
ATOM 2328 C C . LEU A 1 296 ? -14.711 9.438 21.75 1 98.94 296 LEU A C 1
ATOM 2330 O O . LEU A 1 296 ? -14.555 8.477 20.984 1 98.94 296 LEU A O 1
ATOM 2334 N N . ALA A 1 297 ? -14.867 9.32 23.031 1 98.75 297 ALA A N 1
ATOM 2335 C CA . ALA A 1 297 ? -14.969 7.988 23.625 1 98.75 297 ALA A CA 1
ATOM 2336 C C . ALA A 1 297 ? -16.156 7.23 23.047 1 98.75 297 ALA A C 1
ATOM 2338 O O . ALA A 1 297 ? -16.062 6.035 22.75 1 98.75 297 ALA A O 1
ATOM 2339 N N . ILE A 1 298 ? -17.281 7.922 22.844 1 98.69 298 ILE A N 1
ATOM 2340 C CA . ILE A 1 298 ? -18.469 7.305 22.25 1 98.69 298 ILE A CA 1
ATOM 2341 C C . ILE A 1 298 ? -18.203 6.988 20.781 1 98.69 298 ILE A C 1
ATOM 2343 O O . ILE A 1 298 ? -18.594 5.926 20.281 1 98.69 298 ILE A O 1
ATOM 2347 N N . TRP A 1 299 ? -17.547 7.922 20.141 1 98.88 299 TRP A N 1
ATOM 2348 C CA . TRP A 1 299 ? -17.172 7.789 18.734 1 98.88 299 TRP A CA 1
ATOM 2349 C C . TRP A 1 299 ? -16.359 6.512 18.516 1 98.88 299 TRP A C 1
ATOM 2351 O O . TRP A 1 299 ? -16.719 5.699 17.656 1 98.88 299 TRP A O 1
ATOM 2361 N N . VAL A 1 300 ? -15.32 6.215 19.297 1 98.88 300 VAL A N 1
ATOM 2362 C CA . VAL A 1 300 ? -14.445 5.074 19.078 1 98.88 300 VAL A CA 1
ATOM 2363 C C . VAL A 1 300 ? -15.141 3.789 19.516 1 98.88 300 VAL A C 1
ATOM 2365 O O . VAL A 1 300 ? -14.922 2.723 18.938 1 98.88 300 VAL A O 1
ATOM 2368 N N . ALA A 1 301 ? -16.016 3.885 20.531 1 98.69 301 ALA A N 1
ATOM 2369 C CA . ALA A 1 301 ? -16.812 2.715 20.906 1 98.69 301 ALA A CA 1
ATOM 2370 C C . ALA A 1 301 ? -17.719 2.275 19.766 1 98.69 301 ALA A C 1
ATOM 2372 O O . ALA A 1 301 ? -17.859 1.081 19.5 1 98.69 301 ALA A O 1
ATOM 2373 N N . MET A 1 302 ? -18.344 3.232 19.141 1 98.81 302 MET A N 1
ATOM 2374 C CA . MET A 1 302 ? -19.172 2.953 17.984 1 98.81 302 MET A CA 1
ATOM 2375 C C . MET A 1 302 ? -18.375 2.293 16.875 1 98.81 302 MET A C 1
ATOM 2377 O O . MET A 1 302 ? -18.828 1.327 16.25 1 98.81 302 MET A O 1
ATOM 2381 N N . LEU A 1 303 ? -17.172 2.738 16.625 1 98.81 303 LEU A N 1
ATOM 2382 C CA . LEU A 1 303 ? -16.312 2.156 15.609 1 98.81 303 LEU A CA 1
ATOM 2383 C C . LEU A 1 303 ? -15.93 0.726 15.969 1 98.81 303 LEU A C 1
ATOM 2385 O O . LEU A 1 303 ? -15.93 -0.158 15.109 1 98.81 303 LEU A O 1
ATOM 2389 N N . LEU A 1 304 ? -15.586 0.504 17.219 1 98.62 304 LEU A N 1
ATOM 2390 C CA . LEU A 1 304 ? -15.242 -0.833 17.688 1 98.62 304 LEU A CA 1
ATOM 2391 C C . LEU A 1 304 ? -16.453 -1.765 17.625 1 98.62 304 LEU A C 1
ATOM 2393 O O . LEU A 1 304 ? -16.297 -2.986 17.547 1 98.62 304 LEU A O 1
ATOM 2397 N N . ASN A 1 305 ? -17.609 -1.141 17.641 1 98.31 305 ASN A N 1
ATOM 2398 C CA . ASN A 1 305 ? -18.844 -1.9 17.578 1 98.31 305 ASN A CA 1
ATOM 2399 C C . ASN A 1 305 ? -19.359 -2.01 16.141 1 98.31 305 ASN A C 1
ATOM 2401 O O . ASN A 1 305 ? -20.562 -2.146 15.922 1 98.31 305 ASN A O 1
ATOM 2405 N N . GLY A 1 306 ? -18.562 -1.831 15.172 1 98.06 306 GLY A N 1
ATOM 2406 C CA . GLY A 1 306 ? -18.891 -2.061 13.773 1 98.06 306 GLY A CA 1
ATOM 2407 C C . GLY A 1 306 ? -19.844 -1.029 13.211 1 98.06 306 GLY A C 1
ATOM 2408 O O . GLY A 1 306 ? -20.688 -1.349 12.359 1 98.06 306 GLY A O 1
ATOM 2409 N N . GLY A 1 307 ? -19.891 0.175 13.781 1 98.75 307 GLY A N 1
ATOM 2410 C CA . GLY A 1 307 ? -20.719 1.253 13.273 1 98.75 307 GLY A CA 1
ATOM 2411 C C . GLY A 1 307 ? -22.031 1.398 14.023 1 98.75 307 GLY A C 1
ATOM 2412 O O . GLY A 1 307 ? -22.891 2.201 13.641 1 98.75 307 GLY A O 1
ATOM 2413 N N . ARG A 1 308 ? -22.156 0.643 15.07 1 98.56 308 ARG A N 1
ATOM 2414 C CA . ARG A 1 308 ? -23.375 0.682 15.852 1 98.56 308 ARG A CA 1
ATOM 2415 C C . ARG A 1 308 ? -23.172 1.445 17.156 1 98.56 308 ARG A C 1
ATOM 2417 O O . ARG A 1 308 ? -22.109 1.358 17.766 1 98.56 308 ARG A O 1
ATOM 2424 N N . HIS A 1 309 ? -24.172 2.143 17.578 1 98.44 309 HIS A N 1
ATOM 2425 C CA . HIS A 1 309 ? -24.109 2.863 18.844 1 98.44 309 HIS A CA 1
ATOM 2426 C C . HIS A 1 309 ? -23.781 1.923 20 1 98.44 309 HIS A C 1
ATOM 2428 O O . HIS A 1 309 ? -24.391 0.857 20.125 1 98.44 309 HIS A O 1
ATOM 2434 N N . PRO A 1 310 ? -22.875 2.305 20.891 1 97.5 310 PRO A N 1
ATOM 2435 C CA . PRO A 1 310 ? -22.406 1.352 21.906 1 97.5 310 PRO A CA 1
ATOM 2436 C C . PRO A 1 310 ? -23.453 1.014 22.953 1 97.5 310 PRO A C 1
ATOM 2438 O O . PRO A 1 310 ? -23.422 -0.07 23.531 1 97.5 310 PRO A O 1
ATOM 2441 N N . PHE A 1 311 ? -24.453 1.875 23.109 1 96.5 311 PHE A N 1
ATOM 2442 C CA . PHE A 1 311 ? -25.422 1.65 24.172 1 96.5 311 PHE A CA 1
ATOM 2443 C C . PHE A 1 311 ? -26.75 1.195 23.609 1 96.5 311 PHE A C 1
ATOM 2445 O O . PHE A 1 311 ? -27.422 0.333 24.188 1 96.5 311 PHE A O 1
ATOM 2452 N N . THR A 1 312 ? -27.141 1.719 22.453 1 96.62 312 THR A N 1
ATOM 2453 C CA . THR A 1 312 ? -28.453 1.41 21.906 1 96.62 312 THR A CA 1
ATOM 2454 C C . THR A 1 312 ? -28.359 0.34 20.812 1 96.62 312 THR A C 1
ATOM 2456 O O . THR A 1 312 ? -29.359 -0.246 20.422 1 96.62 312 THR A O 1
ATOM 2459 N N . ASN A 1 313 ? -27.172 0.141 20.219 1 96.44 313 ASN A N 1
ATOM 2460 C CA . ASN A 1 313 ? -26.859 -0.837 19.188 1 96.44 313 ASN A CA 1
ATOM 2461 C C . ASN A 1 313 ? -27.516 -0.477 17.859 1 96.44 313 ASN A C 1
ATOM 2463 O O . ASN A 1 313 ? -27.594 -1.309 16.953 1 96.44 313 ASN A O 1
ATOM 2467 N N . GLU A 1 314 ? -28.016 0.716 17.781 1 98.06 314 GLU A N 1
ATOM 2468 C CA . GLU A 1 314 ? -28.547 1.191 16.516 1 98.06 314 GLU A CA 1
ATOM 2469 C C . GLU A 1 314 ? -27.438 1.434 15.5 1 98.06 314 GLU A C 1
ATOM 2471 O O . GLU A 1 314 ? -26.359 1.906 15.852 1 98.06 314 GLU A O 1
ATOM 2476 N N . THR A 1 315 ? -27.719 1.094 14.25 1 98.5 315 THR A N 1
ATOM 2477 C CA . THR A 1 315 ? -26.734 1.339 13.203 1 98.5 315 THR A CA 1
ATOM 2478 C C . THR A 1 315 ? -26.578 2.836 12.961 1 98.5 315 THR A C 1
ATOM 2480 O O . THR A 1 315 ? -27.547 3.527 12.641 1 98.5 315 THR A O 1
ATOM 2483 N N . VAL A 1 316 ? -25.438 3.381 13.156 1 98.75 316 VAL A N 1
ATOM 2484 C CA . VAL A 1 316 ? -25.094 4.762 12.836 1 98.75 316 VAL A CA 1
ATOM 2485 C C . VAL A 1 316 ? -24.391 4.824 11.477 1 98.75 316 VAL A C 1
ATOM 2487 O O . VAL A 1 316 ? -24.75 5.652 10.633 1 98.75 316 VAL A O 1
ATOM 2490 N N . ILE A 1 317 ? -23.438 3.949 11.281 1 98.75 317 ILE A N 1
ATOM 2491 C CA . ILE A 1 317 ? -22.719 3.752 10.023 1 98.75 317 ILE A CA 1
ATOM 2492 C C . ILE A 1 317 ? -22.797 2.285 9.609 1 98.75 317 ILE A C 1
ATOM 2494 O O . ILE A 1 317 ? -22.516 1.391 10.414 1 98.75 317 ILE A O 1
ATOM 2498 N N . PRO A 1 318 ? -23.156 2 8.367 1 98.62 318 PRO A N 1
ATOM 2499 C CA . PRO A 1 318 ? -23.141 0.6 7.941 1 98.62 318 PRO A CA 1
ATOM 2500 C C . PRO A 1 318 ? -21.797 -0.068 8.148 1 98.62 318 PRO A C 1
ATOM 2502 O O . PRO A 1 318 ? -20.75 0.544 7.883 1 98.62 318 PRO A O 1
ATOM 2505 N N . GLN A 1 319 ? -21.844 -1.3 8.594 1 98.44 319 GLN A N 1
ATOM 2506 C CA . GLN A 1 319 ? -20.641 -2.041 8.914 1 98.44 319 GLN A CA 1
ATOM 2507 C C . GLN A 1 319 ? -19.703 -2.117 7.703 1 98.44 319 GLN A C 1
ATOM 2509 O O . GLN A 1 319 ? -18.484 -2.029 7.844 1 98.44 319 GLN A O 1
ATOM 2514 N N . GLU A 1 320 ? -20.234 -2.287 6.508 1 97.94 320 GLU A N 1
ATOM 2515 C CA . GLU A 1 320 ? -19.422 -2.393 5.297 1 97.94 320 GLU A CA 1
ATOM 2516 C C . GLU A 1 320 ? -18.625 -1.111 5.051 1 97.94 320 GLU A C 1
ATOM 2518 O O . GLU A 1 320 ? -17.516 -1.155 4.523 1 97.94 320 GLU A O 1
ATOM 2523 N N . VAL A 1 321 ? -19.188 0.034 5.406 1 98.69 321 VAL A N 1
ATOM 2524 C CA . VAL A 1 321 ? -18.516 1.313 5.254 1 98.69 321 VAL A CA 1
ATOM 2525 C C . VAL A 1 321 ? -17.359 1.412 6.258 1 98.69 321 VAL A C 1
ATOM 2527 O O . VAL A 1 321 ? -16.266 1.85 5.914 1 98.69 321 VAL A O 1
ATOM 2530 N N . VAL A 1 322 ? -17.609 0.997 7.523 1 98.75 322 VAL A N 1
ATOM 2531 C CA . VAL A 1 322 ? -16.578 1.006 8.562 1 98.75 322 VAL A CA 1
ATOM 2532 C C . VAL A 1 322 ? -15.391 0.169 8.109 1 98.75 322 VAL A C 1
ATOM 2534 O O . VAL A 1 322 ? -14.242 0.601 8.227 1 98.75 322 VAL A O 1
ATOM 2537 N N . GLU A 1 323 ? -15.68 -0.988 7.547 1 98.12 323 GLU A N 1
ATOM 2538 C CA . GLU A 1 323 ? -14.633 -1.902 7.094 1 98.12 323 GLU A CA 1
ATOM 2539 C C . GLU A 1 323 ? -13.875 -1.332 5.898 1 98.12 323 GLU A C 1
ATOM 2541 O O . GLU A 1 323 ? -12.648 -1.415 5.836 1 98.12 323 GLU A O 1
ATOM 2546 N N . HIS A 1 324 ? -14.594 -0.732 4.984 1 98.31 324 HIS A N 1
ATOM 2547 C CA . HIS A 1 324 ? -13.969 -0.183 3.787 1 98.31 324 HIS A CA 1
ATOM 2548 C C . HIS A 1 324 ? -13.008 0.949 4.137 1 98.31 324 HIS A C 1
ATOM 2550 O O . HIS A 1 324 ? -11.883 0.991 3.639 1 98.31 324 HIS A O 1
ATOM 2556 N N . VAL A 1 325 ? -13.445 1.806 5 1 98.44 325 VAL A N 1
ATOM 2557 C CA . VAL A 1 325 ? -12.688 2.998 5.367 1 98.44 325 VAL A CA 1
ATOM 2558 C C . VAL A 1 325 ? -11.414 2.594 6.109 1 98.44 325 VAL A C 1
ATOM 2560 O O . VAL A 1 325 ? -10.375 3.242 5.969 1 98.44 325 VAL A O 1
ATOM 2563 N N . ALA A 1 326 ? -11.438 1.471 6.746 1 98.56 326 ALA A N 1
ATOM 2564 C CA . ALA A 1 326 ? -10.305 1.025 7.562 1 98.56 326 ALA A CA 1
ATOM 2565 C C . ALA A 1 326 ? -9.352 0.162 6.746 1 98.56 326 ALA A C 1
ATOM 2567 O O . ALA A 1 326 ? -8.242 -0.149 7.203 1 98.56 326 ALA A O 1
ATOM 2568 N N . HIS A 1 327 ? -9.727 -0.233 5.605 1 98.38 327 HIS A N 1
ATOM 2569 C CA . HIS A 1 327 ? -8.906 -1.111 4.777 1 98.38 327 HIS A CA 1
ATOM 2570 C C . HIS A 1 327 ? -7.855 -0.319 4.004 1 98.38 327 HIS A C 1
ATOM 2572 O O . HIS A 1 327 ? -8.195 0.556 3.205 1 98.38 327 HIS A O 1
ATOM 2578 N N . GLY A 1 328 ? -6.566 -0.66 4.188 1 98.62 328 GLY A N 1
ATOM 2579 C CA . GLY A 1 328 ? -5.484 0.069 3.549 1 98.62 328 GLY A CA 1
ATOM 2580 C C . GLY A 1 328 ? -5.52 -0.013 2.035 1 98.62 328 GLY A C 1
ATOM 2581 O O . GLY A 1 328 ? -5.781 -1.077 1.471 1 98.62 328 GLY A O 1
ATOM 2582 N N . ARG A 1 329 ? -5.25 1.157 1.341 1 98.25 329 ARG A N 1
ATOM 2583 C CA . ARG A 1 329 ? -5.254 1.224 -0.117 1 98.25 329 ARG A CA 1
ATOM 2584 C C . ARG A 1 329 ? -3.936 1.775 -0.645 1 98.25 329 ARG A C 1
ATOM 2586 O O . ARG A 1 329 ? -3.557 1.508 -1.788 1 98.25 329 ARG A O 1
ATOM 2593 N N . SER A 1 330 ? -3.281 2.572 0.069 1 98.5 330 SER A N 1
ATOM 2594 C CA . SER A 1 330 ? -2.002 3.17 -0.305 1 98.5 330 SER A CA 1
ATOM 2595 C C . SER A 1 330 ? -0.942 2.92 0.762 1 98.5 330 SER A C 1
ATOM 2597 O O . SER A 1 330 ? -1.27 2.604 1.907 1 98.5 330 SER A O 1
ATOM 2599 N N . VAL A 1 331 ? 0.297 3.016 0.388 1 98.75 331 VAL A N 1
ATOM 2600 C CA . VAL A 1 331 ? 1.416 2.754 1.286 1 98.75 331 VAL A CA 1
ATOM 2601 C C . VAL A 1 331 ? 2.021 4.074 1.757 1 98.75 331 VAL A C 1
ATOM 2603 O O . VAL A 1 331 ? 2.686 4.77 0.985 1 98.75 331 VAL A O 1
ATOM 2606 N N . SER A 1 332 ? 1.848 4.379 2.979 1 98.38 332 SER A N 1
ATOM 2607 C CA . SER A 1 332 ? 2.48 5.578 3.516 1 98.38 332 SER A CA 1
ATOM 2608 C C . SER A 1 332 ? 3.91 5.297 3.965 1 98.38 332 SER A C 1
ATOM 2610 O O . SER A 1 332 ? 4.793 6.141 3.811 1 98.38 332 SER A O 1
ATOM 2612 N N . HIS A 1 333 ? 4.137 4.129 4.59 1 98.44 333 HIS A N 1
ATOM 2613 C CA . HIS A 1 333 ? 5.453 3.645 4.98 1 98.44 333 HIS A CA 1
ATOM 2614 C C . HIS A 1 333 ? 5.684 2.215 4.496 1 98.44 333 HIS A C 1
ATOM 2616 O O . HIS A 1 333 ? 5.043 1.281 4.988 1 98.44 333 HIS A O 1
ATOM 2622 N N . GLY A 1 334 ? 6.652 2.074 3.623 1 98.38 334 GLY A N 1
ATOM 2623 C CA . GLY A 1 334 ? 6.891 0.78 3.002 1 98.38 334 GLY A CA 1
ATOM 2624 C C . GLY A 1 334 ? 7.789 -0.122 3.83 1 98.38 334 GLY A C 1
ATOM 2625 O O . GLY A 1 334 ? 7.973 -1.295 3.498 1 98.38 334 GLY A O 1
ATOM 2626 N N . LYS A 1 335 ? 8.32 0.417 4.863 1 98 335 LYS A N 1
ATOM 2627 C CA . LYS A 1 335 ? 9.125 -0.265 5.875 1 98 335 LYS A CA 1
ATOM 2628 C C . LYS A 1 335 ? 8.82 0.273 7.27 1 98 335 LYS A C 1
ATOM 2630 O O . LYS A 1 335 ? 8.445 1.437 7.426 1 98 335 LYS A O 1
ATOM 2635 N N . PRO A 1 336 ? 8.93 -0.588 8.32 1 98.12 336 PRO A N 1
ATOM 2636 C CA . PRO A 1 336 ? 8.68 -0.073 9.664 1 98.12 336 PRO A CA 1
ATOM 2637 C C . PRO A 1 336 ? 9.664 1.026 10.062 1 98.12 336 PRO A C 1
ATOM 2639 O O . PRO A 1 336 ? 10.867 0.912 9.805 1 98.12 336 PRO A O 1
ATOM 2642 N N . GLN A 1 337 ? 9.172 2.039 10.672 1 96.38 337 GLN A N 1
ATOM 2643 C CA . GLN A 1 337 ? 10.016 3.133 11.148 1 96.38 337 GLN A CA 1
ATOM 2644 C C . GLN A 1 337 ? 10.797 2.727 12.391 1 96.38 337 GLN A C 1
ATOM 2646 O O . GLN A 1 337 ? 11.883 3.244 12.648 1 96.38 337 GLN A O 1
ATOM 2651 N N . TYR A 1 338 ? 10.195 1.882 13.211 1 96.56 338 TYR A N 1
ATOM 2652 C CA . TYR A 1 338 ? 10.781 1.297 14.406 1 96.56 338 TYR A CA 1
ATOM 2653 C C . TYR A 1 338 ? 10.555 -0.21 14.445 1 96.56 338 TYR A C 1
ATOM 2655 O O . TYR A 1 338 ? 9.625 -0.723 13.812 1 96.56 338 TYR A O 1
ATOM 2663 N N . PRO A 1 339 ? 11.359 -0.949 15.18 1 95.38 339 PRO A N 1
ATOM 2664 C CA . PRO A 1 339 ? 11.266 -2.41 15.18 1 95.38 339 PRO A CA 1
ATOM 2665 C C . PRO A 1 339 ? 9.922 -2.916 15.703 1 95.38 339 PRO A C 1
ATOM 2667 O O . PRO A 1 339 ? 9.5 -4.023 15.359 1 95.38 339 PRO A O 1
ATOM 2670 N N . GLU A 1 340 ? 9.25 -2.078 16.469 1 95.88 340 GLU A N 1
ATOM 2671 C CA . GLU A 1 340 ? 8 -2.492 17.094 1 95.88 340 GLU A CA 1
ATOM 2672 C C . GLU A 1 340 ? 6.816 -2.305 16.156 1 95.88 340 GLU A C 1
ATOM 2674 O O . GLU A 1 340 ? 5.711 -2.768 16.438 1 95.88 340 GLU A O 1
ATOM 2679 N N . LEU A 1 341 ? 7.062 -1.657 15.039 1 98.12 341 LEU A N 1
ATOM 2680 C CA . LEU A 1 341 ? 5.984 -1.298 14.125 1 98.12 341 LEU A CA 1
ATOM 2681 C C . LEU A 1 341 ? 6.059 -2.129 12.852 1 98.12 341 LEU A C 1
ATOM 2683 O O . LEU A 1 341 ? 6.949 -2.969 12.703 1 98.12 341 LEU A O 1
ATOM 2687 N N . SER A 1 342 ? 5.082 -2.062 11.953 1 98.75 342 SER A N 1
ATOM 2688 C CA . SER A 1 342 ? 5.047 -2.635 10.609 1 98.75 342 SER A CA 1
ATOM 2689 C C . SER A 1 342 ? 5.016 -1.544 9.547 1 98.75 342 SER A C 1
ATOM 2691 O O . SER A 1 342 ? 5.023 -0.354 9.867 1 98.75 342 SER A O 1
ATOM 2693 N N . PRO A 1 343 ? 5.074 -1.949 8.281 1 98.62 343 PRO A N 1
ATOM 2694 C CA . PRO A 1 343 ? 4.648 -0.951 7.293 1 98.62 343 PRO A CA 1
ATOM 2695 C C . PRO A 1 343 ? 3.268 -0.378 7.59 1 98.62 343 PRO A C 1
ATOM 2697 O O . PRO A 1 343 ? 2.467 -1.015 8.281 1 98.62 343 PRO A O 1
ATOM 2700 N N . LYS A 1 344 ? 3.07 0.83 7.148 1 98.81 344 LYS A N 1
ATOM 2701 C CA . LYS A 1 344 ? 1.789 1.489 7.383 1 98.81 344 LYS A CA 1
ATOM 2702 C C . LYS A 1 344 ? 1.041 1.719 6.074 1 98.81 344 LYS A C 1
ATOM 2704 O O . LYS A 1 344 ? 1.63 2.162 5.086 1 98.81 344 LYS A O 1
ATOM 2709 N N . VAL A 1 345 ? -0.194 1.374 6.098 1 98.88 345 VAL A N 1
ATOM 2710 C CA . VAL A 1 345 ? -1.068 1.618 4.957 1 98.88 345 VAL A CA 1
ATOM 2711 C C . VAL A 1 345 ? -2.172 2.596 5.348 1 98.88 345 VAL A C 1
ATOM 2713 O O . VAL A 1 345 ? -2.402 2.838 6.535 1 98.88 345 VAL A O 1
ATOM 2716 N N . TYR A 1 346 ? -2.723 3.225 4.324 1 98.81 346 TYR A N 1
ATOM 2717 C CA . TYR A 1 346 ? -3.762 4.223 4.551 1 98.81 346 TYR A CA 1
ATOM 2718 C C . TYR A 1 346 ? -5.039 3.857 3.807 1 98.81 346 TYR A C 1
ATOM 2720 O O . TYR A 1 346 ? -5 3.504 2.625 1 98.81 346 TYR A O 1
ATOM 2728 N N . GLY A 1 347 ? -6.207 3.834 4.531 1 98.25 347 GLY A N 1
ATOM 2729 C CA . GLY A 1 347 ? -7.508 3.648 3.916 1 98.25 347 GLY A CA 1
ATOM 2730 C C . GLY A 1 347 ? -8.188 4.957 3.551 1 98.25 347 GLY A C 1
ATOM 2731 O O . GLY A 1 347 ? -7.824 5.594 2.559 1 98.25 347 GLY A O 1
ATOM 2732 N N . ALA A 1 348 ? -9.023 5.379 4.391 1 98.56 348 ALA A N 1
ATOM 2733 C CA . ALA A 1 348 ? -9.703 6.668 4.273 1 98.56 348 ALA A CA 1
ATOM 2734 C C . ALA A 1 348 ? -9.773 7.375 5.621 1 98.56 348 ALA A C 1
ATOM 2736 O O . ALA A 1 348 ? -10.578 7.008 6.484 1 98.56 348 ALA A O 1
ATOM 2737 N N . GLY A 1 349 ? -8.945 8.305 5.746 1 98.56 349 GLY A N 1
ATOM 2738 C CA . GLY A 1 349 ? -8.945 9.094 6.969 1 98.56 349 GLY A CA 1
ATOM 2739 C C . GLY A 1 349 ? -8.242 8.398 8.125 1 98.56 349 GLY A C 1
ATOM 2740 O O . GLY A 1 349 ? -8.328 8.852 9.266 1 98.56 349 GLY A O 1
ATOM 2741 N N . GLN A 1 350 ? -7.574 7.305 7.875 1 98.44 350 GLN A N 1
ATOM 2742 C CA . GLN A 1 350 ? -6.898 6.621 8.977 1 98.44 350 GLN A CA 1
ATOM 2743 C C . GLN A 1 350 ? -5.777 5.727 8.453 1 98.44 350 GLN A C 1
ATOM 2745 O O . GLN A 1 350 ? -5.895 5.125 7.387 1 98.44 350 GLN A O 1
ATOM 2750 N N . TRP A 1 351 ? -4.715 5.602 9.25 1 98.88 351 TRP A N 1
ATOM 2751 C CA . TRP A 1 351 ? -3.641 4.637 9.047 1 98.88 351 TRP A CA 1
ATOM 2752 C C . TRP A 1 351 ? -3.984 3.297 9.688 1 98.88 351 TRP A C 1
ATOM 2754 O O . TRP A 1 351 ? -4.73 3.244 10.672 1 98.88 351 TRP A O 1
ATOM 2764 N N . ARG A 1 352 ? -3.428 2.268 9.133 1 98.88 352 ARG A N 1
ATOM 2765 C CA . ARG A 1 352 ? -3.496 0.939 9.734 1 98.88 352 ARG A CA 1
ATOM 2766 C C . ARG A 1 352 ? -2.139 0.246 9.68 1 98.88 352 ARG A C 1
ATOM 2768 O O . ARG A 1 352 ? -1.45 0.29 8.664 1 98.88 352 ARG A O 1
ATOM 2775 N N . TYR A 1 353 ? -1.712 -0.314 10.758 1 98.81 353 TYR A N 1
ATOM 2776 C CA . TYR A 1 353 ? -0.46 -1.05 10.906 1 98.81 353 TYR A CA 1
ATOM 2777 C C . TYR A 1 353 ? -0.483 -1.93 12.148 1 98.81 353 TYR A C 1
ATOM 2779 O O . TYR A 1 353 ? -1.554 -2.252 12.664 1 98.81 353 TYR A O 1
ATOM 2787 N N . SER A 1 354 ? 0.644 -2.486 12.547 1 98.62 354 SER A N 1
ATOM 2788 C CA . SER A 1 354 ? 0.75 -3.305 13.75 1 98.62 354 SER A CA 1
ATOM 2789 C C . SER A 1 354 ? 1.725 -2.691 14.75 1 98.62 354 SER A C 1
ATOM 2791 O O . SER A 1 354 ? 2.76 -2.145 14.359 1 98.62 354 SER A O 1
ATOM 2793 N N . TYR A 1 355 ? 1.347 -2.658 15.984 1 98.19 355 TYR A N 1
ATOM 2794 C CA . TYR A 1 355 ? 2.215 -2.311 17.109 1 98.19 355 TYR A CA 1
ATOM 2795 C C . TYR A 1 355 ? 2.486 -3.529 17.984 1 98.19 355 TYR A C 1
ATOM 2797 O O . TYR A 1 355 ? 1.611 -3.975 18.719 1 98.19 355 TYR A O 1
ATOM 2805 N N . ARG A 1 356 ? 3.715 -4.047 17.891 1 97.12 356 ARG A N 1
ATOM 2806 C CA . ARG A 1 356 ? 4.176 -5.191 18.656 1 97.12 356 ARG A CA 1
ATOM 2807 C C . ARG A 1 356 ? 3.234 -6.379 18.5 1 97.12 356 ARG A C 1
ATOM 2809 O O . ARG A 1 356 ? 2.854 -7.023 19.484 1 97.12 356 ARG A O 1
ATOM 2816 N N . GLY A 1 357 ? 2.814 -6.582 17.297 1 97 357 GLY A N 1
ATOM 2817 C CA . GLY A 1 357 ? 2.037 -7.758 16.938 1 97 357 GLY A CA 1
ATOM 2818 C C . GLY A 1 357 ? 0.541 -7.547 17.078 1 97 357 GLY A C 1
ATOM 2819 O O . GLY A 1 357 ? -0.24 -8.492 16.938 1 97 357 GLY A O 1
ATOM 2820 N N . HIS A 1 358 ? 0.09 -6.32 17.359 1 98.38 358 HIS A N 1
ATOM 2821 C CA . HIS A 1 358 ? -1.33 -6.027 17.516 1 98.38 358 HIS A CA 1
ATOM 2822 C C . HIS A 1 358 ? -1.8 -5.016 16.469 1 98.38 358 HIS A C 1
ATOM 2824 O O . HIS A 1 358 ? -1.166 -3.973 16.281 1 98.38 358 HIS A O 1
ATOM 2830 N N . ASP A 1 359 ? -2.92 -5.336 15.844 1 98.56 359 ASP A N 1
ATOM 2831 C CA . ASP A 1 359 ? -3.518 -4.461 14.844 1 98.56 359 ASP A CA 1
ATOM 2832 C C . ASP A 1 359 ? -3.953 -3.133 15.461 1 98.56 359 ASP A C 1
ATOM 2834 O O . ASP A 1 359 ? -4.59 -3.111 16.516 1 98.56 359 ASP A O 1
ATOM 2838 N N . ILE A 1 360 ? -3.551 -2.012 14.844 1 98.81 360 ILE A N 1
ATOM 2839 C CA . ILE A 1 360 ? -3.938 -0.684 15.312 1 98.81 360 ILE A CA 1
ATOM 2840 C C . ILE A 1 360 ? -4.418 0.16 14.133 1 98.81 360 ILE A C 1
ATOM 2842 O O . ILE A 1 360 ? -3.852 0.09 13.039 1 98.81 360 ILE A O 1
ATOM 2846 N N . ILE A 1 361 ? -5.512 0.862 14.266 1 98.88 361 ILE A N 1
ATOM 2847 C CA . ILE A 1 361 ? -6.07 1.849 13.344 1 98.88 361 ILE A CA 1
ATOM 2848 C C . ILE A 1 361 ? -6.109 3.219 14.023 1 98.88 361 ILE A C 1
ATOM 2850 O O . ILE A 1 361 ? -6.652 3.363 15.117 1 98.88 361 ILE A O 1
ATOM 2854 N N . GLU A 1 362 ? -5.531 4.195 13.336 1 98.81 362 GLU A N 1
ATOM 2855 C CA . GLU A 1 362 ? -5.449 5.469 14.047 1 98.81 362 GLU A CA 1
ATOM 2856 C C . GLU A 1 362 ? -5.305 6.637 13.078 1 98.81 362 GLU A C 1
ATOM 2858 O O . GLU A 1 362 ? -5.16 6.438 11.875 1 98.81 362 GLU A O 1
ATOM 2863 N N . HIS A 1 363 ? -5.453 7.773 13.625 1 98.88 363 HIS A N 1
ATOM 2864 C CA . HIS A 1 363 ? -5.066 9.031 12.992 1 98.88 363 HIS A CA 1
ATOM 2865 C C . HIS A 1 363 ? -4.609 10.055 14.023 1 98.88 363 HIS A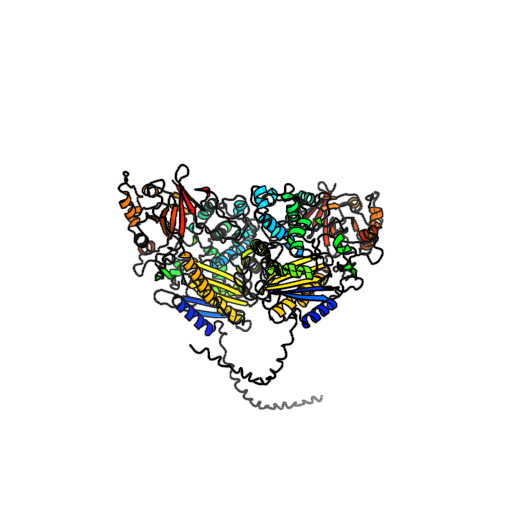 C 1
ATOM 2867 O O . HIS A 1 363 ? -5.109 10.07 15.148 1 98.88 363 HIS A O 1
ATOM 2873 N N . GLY A 1 364 ? -3.676 10.859 13.633 1 98.69 364 GLY A N 1
ATOM 2874 C CA . GLY A 1 364 ? -3.26 12 14.438 1 98.69 364 GLY A CA 1
ATOM 2875 C C . GLY A 1 364 ? -3.807 13.32 13.93 1 98.69 364 GLY A C 1
ATOM 2876 O O . GLY A 1 364 ? -4.367 13.391 12.836 1 98.69 364 GLY A O 1
ATOM 2877 N N . GLY A 1 365 ? -3.729 14.305 14.797 1 98.75 365 GLY A N 1
ATOM 2878 C CA . GLY A 1 365 ? -4.145 15.656 14.438 1 98.75 365 GLY A CA 1
ATOM 2879 C C . GLY A 1 365 ? -3.16 16.719 14.883 1 98.75 365 GLY A C 1
ATOM 2880 O O . GLY A 1 365 ? -2.566 16.609 15.953 1 98.75 365 GLY A O 1
ATOM 2881 N N . SER A 1 366 ? -2.998 17.672 14.016 1 98.44 366 SER A N 1
ATOM 2882 C CA . SER A 1 366 ? -2.131 18.797 14.336 1 98.44 366 SER A CA 1
ATOM 2883 C C . SER A 1 366 ? -2.705 20.109 13.805 1 98.44 366 SER A C 1
ATOM 2885 O O . SER A 1 366 ? -2.857 20.281 12.594 1 98.44 366 SER A O 1
ATOM 2887 N N . ASN A 1 367 ? -3.113 20.906 14.641 1 97.88 367 ASN A N 1
ATOM 2888 C CA . ASN A 1 367 ? -3.414 22.328 14.438 1 97.88 367 ASN A CA 1
ATOM 2889 C C . ASN A 1 367 ? -2.572 23.219 15.352 1 97.88 367 ASN A C 1
ATOM 2891 O O . ASN A 1 367 ? -1.984 22.734 16.312 1 97.88 367 ASN A O 1
ATOM 2895 N N . PRO A 1 368 ? -2.439 24.5 15.047 1 97.19 368 PRO A N 1
ATOM 2896 C CA . PRO A 1 368 ? -1.666 25.359 15.93 1 97.19 368 PRO A CA 1
ATOM 2897 C C . PRO A 1 368 ? -2.107 25.266 17.391 1 97.19 368 PRO A C 1
ATOM 2899 O O . PRO A 1 368 ? -3.248 25.609 17.719 1 97.19 368 PRO A O 1
ATOM 2902 N N . GLY A 1 369 ? -1.207 24.719 18.172 1 98.12 369 GLY A N 1
ATOM 2903 C CA . GLY A 1 369 ? -1.441 24.625 19.609 1 98.12 369 GLY A CA 1
ATOM 2904 C C . GLY A 1 369 ? -2.141 23.344 20.016 1 98.12 369 GLY A C 1
ATOM 2905 O O . GLY A 1 369 ? -2.363 23.094 21.203 1 98.12 369 GLY A O 1
ATOM 2906 N N . TYR A 1 370 ? -2.531 22.5 19.141 1 98.69 370 TYR A N 1
ATOM 2907 C CA . TYR A 1 370 ? -3.244 21.266 19.453 1 98.69 370 TYR A CA 1
ATOM 2908 C C . TYR A 1 370 ? -2.57 20.078 18.781 1 98.69 370 TYR A C 1
ATOM 2910 O O . TYR A 1 370 ? -2.232 20.125 17.594 1 98.69 370 TYR A O 1
ATOM 2918 N N . LYS A 1 371 ? -2.256 19.016 19.5 1 98.75 371 LYS A N 1
ATOM 2919 C CA . LYS A 1 371 ? -1.78 17.719 19.031 1 98.75 371 LYS A CA 1
ATOM 2920 C C . LYS A 1 371 ? -2.643 16.594 19.594 1 98.75 371 LYS A C 1
ATOM 2922 O O . LYS A 1 371 ? -2.797 16.453 20.812 1 98.75 371 LYS A O 1
ATOM 2927 N N . THR A 1 372 ? -3.23 15.789 18.688 1 98.88 372 THR A N 1
ATOM 2928 C CA . THR A 1 372 ? -4.215 14.812 19.141 1 98.88 372 THR A CA 1
ATOM 2929 C C . THR A 1 372 ? -3.965 13.453 18.484 1 98.88 372 THR A C 1
ATOM 2931 O O . THR A 1 372 ? -3.359 13.375 17.422 1 98.88 372 THR A O 1
ATOM 2934 N N . GLN A 1 373 ? -4.336 12.414 19.156 1 98.81 373 GLN A N 1
ATOM 2935 C CA . GLN A 1 373 ? -4.262 11.039 18.672 1 98.81 373 GLN A CA 1
ATOM 2936 C C . GLN A 1 373 ? -5.527 10.258 19.031 1 98.81 373 GLN A C 1
ATOM 2938 O O . GLN A 1 373 ? -6.008 10.328 20.156 1 98.81 373 GLN A O 1
ATOM 2943 N N . VAL A 1 374 ? -6.105 9.633 18.062 1 98.94 374 VAL A N 1
ATOM 2944 C CA . VAL A 1 374 ? -7.23 8.719 18.25 1 98.94 374 VAL A CA 1
ATOM 2945 C C . VAL A 1 374 ? -6.891 7.352 17.656 1 98.94 374 VAL A C 1
ATOM 2947 O O . VAL A 1 374 ? -6.684 7.227 16.453 1 98.94 374 VAL A O 1
ATOM 2950 N N . ALA A 1 375 ? -6.809 6.332 18.531 1 98.94 375 ALA A N 1
ATOM 2951 C CA . ALA A 1 375 ? -6.375 5.004 18.109 1 98.94 375 ALA A CA 1
ATOM 2952 C C . ALA A 1 375 ? -7.332 3.93 18.609 1 98.94 375 ALA A C 1
ATOM 2954 O O . ALA A 1 375 ? -7.91 4.07 19.703 1 98.94 375 ALA A O 1
ATOM 2955 N N . ARG A 1 376 ? -7.484 2.883 17.859 1 98.75 376 ARG A N 1
ATOM 2956 C CA . ARG A 1 376 ? -8.203 1.711 18.344 1 98.75 376 ARG A CA 1
ATOM 2957 C C . ARG A 1 376 ? -7.473 0.426 17.984 1 98.75 376 ARG A C 1
ATOM 2959 O O . ARG A 1 376 ? -6.777 0.368 16.969 1 98.75 376 ARG A O 1
ATOM 2966 N N . PHE A 1 377 ? -7.598 -0.558 18.828 1 98.69 377 PHE A N 1
ATOM 2967 C CA . PHE A 1 377 ? -7.109 -1.924 18.688 1 98.69 377 PHE A CA 1
ATOM 2968 C C . PHE A 1 377 ? -8.266 -2.896 18.484 1 98.69 377 PHE A C 1
ATOM 2970 O O . PHE A 1 377 ? -8.75 -3.492 19.453 1 98.69 377 PHE A O 1
ATOM 2977 N N . PRO A 1 378 ? -8.578 -3.145 17.219 1 97.81 378 PRO A N 1
ATOM 2978 C CA . PRO A 1 378 ? -9.844 -3.836 16.953 1 97.81 378 PRO A CA 1
ATOM 2979 C C . PRO A 1 378 ? -9.852 -5.266 17.5 1 97.81 378 PRO A C 1
ATOM 2981 O O . PRO A 1 378 ? -10.875 -5.73 18.016 1 97.81 378 PRO A O 1
ATOM 2984 N N . ASP A 1 379 ? -8.75 -5.98 17.359 1 96.62 379 ASP A N 1
ATOM 2985 C CA . ASP A 1 379 ? -8.703 -7.371 17.812 1 96.62 379 ASP A CA 1
ATOM 2986 C C . ASP A 1 379 ? -8.719 -7.461 19.328 1 96.62 379 ASP A C 1
ATOM 2988 O O . ASP A 1 379 ? -9.102 -8.492 19.891 1 96.62 379 ASP A O 1
ATOM 2992 N N . ASN A 1 380 ? -8.328 -6.402 20.016 1 97.44 380 ASN A N 1
ATOM 2993 C CA . ASN A 1 380 ? -8.266 -6.367 21.484 1 97.44 380 ASN A CA 1
ATOM 2994 C C . ASN A 1 380 ? -9.438 -5.59 22.078 1 97.44 380 ASN A C 1
ATOM 2996 O O . ASN A 1 380 ? -9.609 -5.547 23.297 1 97.44 380 ASN A O 1
ATOM 3000 N N . ASN A 1 381 ? -10.188 -4.922 21.281 1 97.88 381 ASN A N 1
ATOM 3001 C CA . ASN A 1 381 ? -11.453 -4.266 21.609 1 97.88 381 ASN A CA 1
ATOM 3002 C C . ASN A 1 381 ? -11.266 -3.131 22.609 1 97.88 381 ASN A C 1
ATOM 3004 O O . ASN A 1 381 ? -11.969 -3.064 23.609 1 97.88 381 ASN A O 1
ATOM 3008 N N . PHE A 1 382 ? -10.305 -2.307 22.375 1 98.69 382 PHE A N 1
ATOM 3009 C CA . PHE A 1 382 ? -10.172 -1.081 23.156 1 98.69 382 PHE A CA 1
ATOM 3010 C C . PHE A 1 382 ? -9.656 0.06 22.281 1 98.69 382 PHE A C 1
ATOM 3012 O O . PHE A 1 382 ? -9.227 -0.16 21.156 1 98.69 382 PHE A O 1
ATOM 3019 N N . ALA A 1 383 ? -9.742 1.256 22.781 1 98.94 383 ALA A N 1
ATOM 3020 C CA . ALA A 1 383 ? -9.312 2.469 22.094 1 98.94 383 ALA A CA 1
ATOM 3021 C C . ALA A 1 383 ? -8.727 3.479 23.078 1 98.94 383 ALA A C 1
ATOM 3023 O O . ALA A 1 383 ? -9.008 3.426 24.281 1 98.94 383 ALA A O 1
ATOM 3024 N N . ILE A 1 384 ? -7.863 4.316 22.578 1 98.94 384 ILE A N 1
ATOM 3025 C CA . ILE A 1 384 ? -7.164 5.324 23.359 1 98.94 384 ILE A CA 1
ATOM 3026 C C . ILE A 1 384 ? -7.223 6.672 22.656 1 98.94 384 ILE A C 1
ATOM 3028 O O . ILE A 1 384 ? -6.902 6.766 21.469 1 98.94 384 ILE A O 1
ATOM 3032 N N . ILE A 1 385 ? -7.605 7.68 23.344 1 98.94 385 ILE A N 1
ATOM 3033 C CA . ILE A 1 385 ? -7.645 9.055 22.859 1 98.94 385 ILE A CA 1
ATOM 3034 C C . ILE A 1 385 ? -6.727 9.922 23.719 1 98.94 385 ILE A C 1
ATOM 3036 O O . ILE A 1 385 ? -6.785 9.875 24.953 1 98.94 385 ILE A O 1
ATOM 3040 N N . THR A 1 386 ? -5.867 10.664 23.094 1 98.94 386 THR A N 1
ATOM 3041 C CA . THR A 1 386 ? -5.031 11.656 23.766 1 98.94 386 THR A CA 1
ATOM 3042 C C . THR A 1 386 ? -5.117 13.008 23.062 1 98.94 386 THR A C 1
ATOM 3044 O O . THR A 1 386 ? -4.848 13.102 21.859 1 98.94 386 THR A O 1
ATOM 3047 N N . LEU A 1 387 ? -5.508 14.039 23.766 1 98.94 387 LEU A N 1
ATOM 3048 C CA . LEU A 1 387 ? -5.707 15.383 23.234 1 98.94 387 LEU A CA 1
ATOM 3049 C C . LEU A 1 387 ? -4.852 16.391 23.984 1 98.94 387 LEU A C 1
ATOM 3051 O O . LEU A 1 387 ? -5.164 16.75 25.125 1 98.94 387 LEU A O 1
ATOM 3055 N N . SER A 1 388 ? -3.877 16.906 23.328 1 98.94 388 SER A N 1
ATOM 3056 C CA . SER A 1 388 ? -2.994 17.891 23.938 1 98.94 388 SER A CA 1
ATOM 3057 C C . SER A 1 388 ? -3.254 19.281 23.359 1 98.94 388 SER A C 1
ATOM 3059 O O . SER A 1 388 ? -3.59 19.422 22.172 1 98.94 388 SER A O 1
ATOM 3061 N N . ASN A 1 389 ? -3.148 20.297 24.188 1 98.81 389 ASN A N 1
ATOM 3062 C CA . ASN A 1 389 ? -3.266 21.656 23.719 1 98.81 389 ASN A CA 1
ATOM 3063 C C . ASN A 1 389 ? -1.916 22.375 23.703 1 98.81 389 ASN A C 1
ATOM 3065 O O . ASN A 1 389 ? -1.845 23.578 23.938 1 98.81 389 ASN A O 1
ATOM 3069 N N . ASP A 1 390 ? -0.869 21.609 23.484 1 98.12 390 ASP A N 1
ATOM 3070 C CA . ASP A 1 390 ? 0.485 22.156 23.438 1 98.12 390 ASP A CA 1
ATOM 3071 C C . ASP A 1 390 ? 1.136 21.891 22.078 1 98.12 390 ASP A C 1
ATOM 3073 O O . ASP A 1 390 ? 1.126 20.75 21.594 1 98.12 390 ASP A O 1
ATOM 3077 N N . GLU A 1 391 ? 1.804 22.922 21.547 1 97.69 391 GLU A N 1
ATOM 3078 C CA . GLU A 1 391 ? 2.41 22.859 20.219 1 97.69 391 GLU A CA 1
ATOM 3079 C C . GLU A 1 391 ? 3.699 22.047 20.234 1 97.69 391 GLU A C 1
ATOM 3081 O O . GLU A 1 391 ? 3.936 21.234 19.344 1 97.69 391 GLU A O 1
ATOM 3086 N N . ARG A 1 392 ? 4.555 22.172 21.141 1 95.12 392 ARG A N 1
ATOM 3087 C CA . ARG A 1 392 ? 5.918 21.656 21.094 1 95.12 392 ARG A CA 1
ATOM 3088 C C . ARG A 1 392 ? 5.969 20.203 21.578 1 95.12 392 ARG A C 1
ATOM 3090 O O . ARG A 1 392 ? 6.449 19.328 20.875 1 95.12 392 ARG A O 1
ATOM 3097 N N . GLY A 1 393 ? 5.477 20.016 22.75 1 95.94 393 GLY A N 1
ATOM 3098 C CA . GLY A 1 393 ? 5.578 18.688 23.344 1 95.94 393 GLY A CA 1
ATOM 3099 C C . GLY A 1 393 ? 4.348 17.844 23.109 1 95.94 393 GLY A C 1
ATOM 3100 O O . GLY A 1 393 ? 4.367 16.625 23.344 1 95.94 393 GLY A O 1
ATOM 3101 N N . GLY A 1 394 ? 3.322 18.422 22.578 1 97.88 394 GLY A N 1
ATOM 3102 C CA . GLY A 1 394 ? 2.027 17.75 22.516 1 97.88 394 GLY A CA 1
ATOM 3103 C C . GLY A 1 394 ? 2.068 16.438 21.781 1 97.88 394 GLY A C 1
ATOM 3104 O O . GLY A 1 394 ? 1.467 15.453 22.234 1 97.88 394 GLY A O 1
ATOM 3105 N N . ASN A 1 395 ? 2.729 16.406 20.672 1 97.62 395 ASN A N 1
ATOM 3106 C CA . ASN A 1 395 ? 2.805 15.172 19.891 1 97.62 395 ASN A CA 1
ATOM 3107 C C . ASN A 1 395 ? 3.551 14.078 20.641 1 97.62 395 ASN A C 1
ATOM 3109 O O . ASN A 1 395 ? 3.105 12.93 20.688 1 97.62 395 ASN A O 1
ATOM 3113 N N . ALA A 1 396 ? 4.707 14.383 21.156 1 98.12 396 ALA A N 1
ATOM 3114 C CA . ALA A 1 396 ? 5.508 13.414 21.906 1 98.12 396 ALA A CA 1
ATOM 3115 C C . ALA A 1 396 ? 4.727 12.859 23.094 1 98.12 396 ALA A C 1
ATOM 3117 O O . ALA A 1 396 ? 4.73 11.648 23.328 1 98.12 396 ALA A O 1
ATOM 3118 N N . ILE A 1 397 ? 4.074 13.727 23.812 1 98.5 397 ILE A N 1
ATOM 3119 C CA . ILE A 1 397 ? 3.32 13.32 24.984 1 98.5 397 ILE A CA 1
ATOM 3120 C C . ILE A 1 397 ? 2.156 12.422 24.578 1 98.5 397 ILE A C 1
ATOM 3122 O O . ILE A 1 397 ? 1.954 11.359 25.156 1 98.5 397 ILE A O 1
ATOM 3126 N N . SER A 1 398 ? 1.418 12.867 23.562 1 98.56 398 SER A N 1
ATOM 3127 C CA . SER A 1 398 ? 0.252 12.117 23.109 1 98.56 398 SER A CA 1
ATOM 3128 C C . SER A 1 398 ? 0.64 10.719 22.656 1 98.56 398 SER A C 1
ATOM 3130 O O . SER A 1 398 ? -0 9.734 23.047 1 98.56 398 SER A O 1
ATOM 3132 N N . GLU A 1 399 ? 1.675 10.594 21.875 1 98.44 399 GLU A N 1
ATOM 3133 C CA . GLU A 1 399 ? 2.131 9.312 21.344 1 98.44 399 GLU A CA 1
ATOM 3134 C C . GLU A 1 399 ? 2.664 8.414 22.469 1 98.44 399 GLU A C 1
ATOM 3136 O O . GLU A 1 399 ? 2.363 7.223 22.5 1 98.44 399 GLU A O 1
ATOM 3141 N N . SER A 1 400 ? 3.447 9 23.344 1 98.69 400 SER A N 1
ATOM 3142 C CA . SER A 1 400 ? 4.055 8.234 24.422 1 98.69 400 SER A CA 1
ATOM 3143 C C . SER A 1 400 ? 2.996 7.68 25.359 1 98.69 400 SER A C 1
ATOM 3145 O O . SER A 1 400 ? 3.072 6.523 25.781 1 98.69 400 SER A O 1
ATOM 3147 N N . VAL A 1 401 ? 2.061 8.508 25.672 1 98.81 401 VAL A N 1
ATOM 3148 C CA . VAL A 1 401 ? 1.008 8.094 26.594 1 98.81 401 VAL A CA 1
ATOM 3149 C C . VAL A 1 401 ? 0.14 7.02 25.953 1 98.81 401 VAL A C 1
ATOM 3151 O O . VAL A 1 401 ? -0.234 6.039 26.594 1 98.81 401 VAL A O 1
ATOM 3154 N N . LYS A 1 402 ? -0.194 7.191 24.703 1 98.81 402 LYS A N 1
ATOM 3155 C CA . LYS A 1 402 ? -0.961 6.191 23.969 1 98.81 402 LYS A CA 1
ATOM 3156 C C . LYS A 1 402 ? -0.298 4.82 24.062 1 98.81 402 LYS A C 1
ATOM 3158 O O . LYS A 1 402 ? -0.937 3.838 24.438 1 98.81 402 LYS A O 1
ATOM 3163 N N . PHE A 1 403 ? 0.986 4.762 23.812 1 98.62 403 PHE A N 1
ATOM 3164 C CA . PHE A 1 403 ? 1.66 3.469 23.766 1 98.62 403 PHE A CA 1
ATOM 3165 C C . PHE A 1 403 ? 1.896 2.938 25.172 1 98.62 403 PHE A C 1
ATOM 3167 O O . PHE A 1 403 ? 1.908 1.724 25.391 1 98.62 403 PHE A O 1
ATOM 3174 N N . ARG A 1 404 ? 2.066 3.879 26.172 1 98.25 404 ARG A N 1
ATOM 3175 C CA . ARG A 1 404 ? 2.133 3.443 27.562 1 98.25 404 ARG A CA 1
ATOM 3176 C C . ARG A 1 404 ? 0.86 2.707 27.969 1 98.25 404 ARG A C 1
ATOM 3178 O O . ARG A 1 404 ? 0.923 1.617 28.547 1 98.25 404 ARG A O 1
ATOM 3185 N N . ILE A 1 405 ? -0.245 3.27 27.656 1 98.62 405 ILE A N 1
ATOM 3186 C CA . ILE A 1 405 ? -1.537 2.684 28 1 98.62 405 ILE A CA 1
ATOM 3187 C C . ILE A 1 405 ? -1.733 1.385 27.219 1 98.62 405 ILE A C 1
ATOM 3189 O O . ILE A 1 405 ? -2.172 0.377 27.781 1 98.62 405 ILE A O 1
ATOM 3193 N N . ALA A 1 406 ? -1.384 1.37 25.953 1 98.5 406 ALA A N 1
ATOM 3194 C CA . ALA A 1 406 ? -1.514 0.17 25.125 1 98.5 406 ALA A CA 1
ATOM 3195 C C . ALA A 1 406 ? -0.704 -0.984 25.719 1 98.5 406 ALA A C 1
ATOM 3197 O O . ALA A 1 406 ? -1.193 -2.111 25.797 1 98.5 406 ALA A O 1
ATOM 3198 N N . ASN A 1 407 ? 0.536 -0.663 26.094 1 98.06 407 ASN A N 1
ATOM 3199 C CA . ASN A 1 407 ? 1.367 -1.7 26.703 1 98.06 407 ASN A CA 1
ATOM 3200 C C . ASN A 1 407 ? 0.7 -2.311 27.922 1 98.06 407 ASN A C 1
ATOM 3202 O O . ASN A 1 407 ? 0.687 -3.531 28.094 1 98.06 407 ASN A O 1
ATOM 3206 N N . GLU A 1 408 ? 0.164 -1.495 28.75 1 97.56 408 GLU A N 1
ATOM 3207 C CA . GLU A 1 408 ? -0.458 -1.966 29.984 1 97.56 408 GLU A CA 1
ATOM 3208 C C . GLU A 1 408 ? -1.703 -2.799 29.688 1 97.56 408 GLU A C 1
ATOM 3210 O O . GLU A 1 408 ? -1.881 -3.879 30.25 1 97.56 408 GLU A O 1
ATOM 3215 N N . LEU A 1 409 ? -2.516 -2.328 28.797 1 97.62 409 LEU A N 1
ATOM 3216 C CA . LEU A 1 409 ? -3.762 -3.023 28.5 1 97.62 409 LEU A CA 1
ATOM 3217 C C . LEU A 1 409 ? -3.486 -4.344 27.781 1 97.62 409 LEU A C 1
ATOM 3219 O O . LEU A 1 409 ? -4.246 -5.305 27.938 1 97.62 409 LEU A O 1
ATOM 3223 N N . LEU A 1 410 ? -2.395 -4.43 27.016 1 97.12 410 LEU A N 1
ATOM 3224 C CA . LEU A 1 410 ? -2.041 -5.625 26.25 1 97.12 410 LEU A CA 1
ATOM 3225 C C . LEU A 1 410 ? -1.175 -6.562 27.078 1 97.12 410 LEU A C 1
ATOM 3227 O O . LEU A 1 410 ? -0.848 -7.668 26.641 1 97.12 410 LEU A O 1
ATOM 3231 N N . GLY A 1 411 ? -0.728 -6.121 28.266 1 96.5 411 GLY A N 1
ATOM 3232 C CA . GLY A 1 411 ? 0.127 -6.918 29.125 1 96.5 411 GLY A CA 1
ATOM 3233 C C . GLY A 1 411 ? 1.555 -7.023 28.625 1 96.5 411 GLY A C 1
ATOM 3234 O O . GLY A 1 411 ? 2.207 -8.055 28.797 1 96.5 411 GLY A O 1
ATOM 3235 N N . LEU A 1 412 ? 2.023 -6.02 27.969 1 96.12 412 LEU A N 1
ATOM 3236 C CA . LEU A 1 412 ? 3.371 -6.004 27.406 1 96.12 412 LEU A CA 1
ATOM 3237 C C . LEU A 1 412 ? 4.336 -5.273 28.328 1 96.12 412 LEU A C 1
ATOM 3239 O O . LEU A 1 412 ? 3.969 -4.273 28.953 1 96.12 412 LEU A O 1
ATOM 3243 N N . PRO A 1 413 ? 5.578 -5.746 28.344 1 94.5 413 PRO A N 1
ATOM 3244 C CA . PRO A 1 413 ? 6.559 -4.988 29.125 1 94.5 413 PRO A CA 1
ATOM 3245 C C . PRO A 1 413 ? 6.883 -3.631 28.5 1 94.5 413 PRO A C 1
ATOM 3247 O O . PRO A 1 413 ? 6.762 -3.459 27.281 1 94.5 413 PRO A O 1
ATOM 3250 N N . HIS A 1 414 ? 7.27 -2.762 29.359 1 92.25 414 HIS A N 1
ATOM 3251 C CA . HIS A 1 414 ? 7.719 -1.479 28.828 1 92.25 414 HIS A CA 1
ATOM 3252 C C . HIS A 1 414 ? 9.016 -1.632 28.031 1 92.25 414 HIS A C 1
ATOM 3254 O O . HIS A 1 414 ? 9.82 -2.518 28.328 1 92.25 414 HIS A O 1
ATOM 3260 N N . LEU A 1 415 ? 9.195 -0.82 27.109 1 94.25 415 LEU A N 1
ATOM 3261 C CA . LEU A 1 415 ? 10.383 -0.856 26.266 1 94.25 415 LEU A CA 1
ATOM 3262 C C . LEU A 1 415 ? 11.602 -0.33 27 1 94.25 415 LEU A C 1
ATOM 3264 O O . LEU A 1 415 ? 11.477 0.515 27.891 1 94.25 415 LEU A O 1
ATOM 3268 N N . GLU A 1 416 ? 12.719 -0.878 26.609 1 91.38 416 GLU A N 1
ATOM 3269 C CA . GLU A 1 416 ? 13.961 -0.381 27.188 1 91.38 416 GLU A CA 1
ATOM 3270 C C . GLU A 1 416 ? 14.133 1.113 26.938 1 91.38 416 GLU A C 1
ATOM 3272 O O . GLU A 1 416 ? 14.406 1.882 27.859 1 91.38 416 GLU A O 1
ATOM 3277 N N . LYS A 1 417 ? 14.031 1.489 25.734 1 95.19 417 LYS A N 1
ATOM 3278 C CA . LYS A 1 417 ? 13.945 2.906 25.391 1 95.19 417 LYS A CA 1
ATOM 3279 C C . LYS A 1 417 ? 12.492 3.326 25.156 1 95.19 417 LYS A C 1
ATOM 3281 O O . LYS A 1 417 ? 11.906 2.98 24.141 1 95.19 417 LYS A O 1
ATOM 3286 N N . ASP A 1 418 ? 12.094 4.133 26 1 95 418 ASP A N 1
ATOM 3287 C CA . ASP A 1 418 ? 10.688 4.535 26 1 95 418 ASP A CA 1
ATOM 3288 C C . ASP A 1 418 ? 10.383 5.434 24.797 1 95 418 ASP A C 1
ATOM 3290 O O . ASP A 1 418 ? 11.281 6.035 24.219 1 95 418 ASP A O 1
ATOM 3294 N N . TRP A 1 419 ? 9.117 5.434 24.438 1 97.62 419 TRP A N 1
ATOM 3295 C CA . TRP A 1 419 ? 8.703 6.215 23.281 1 97.62 419 TRP A CA 1
ATOM 3296 C C . TRP A 1 419 ? 9.016 7.691 23.469 1 97.62 419 TRP A C 1
ATOM 3298 O O . TRP A 1 419 ? 9.414 8.375 22.531 1 97.62 419 TRP A O 1
ATOM 3308 N N . ASN A 1 420 ? 8.797 8.266 24.641 1 97.88 420 ASN A N 1
ATOM 3309 C CA . ASN A 1 420 ? 9.141 9.664 24.875 1 97.88 420 ASN A CA 1
ATOM 3310 C C . ASN A 1 420 ? 10.625 9.93 24.594 1 97.88 420 ASN A C 1
ATOM 3312 O O . ASN A 1 420 ? 10.977 10.945 24.016 1 97.88 420 ASN A O 1
ATOM 3316 N N . ASP A 1 421 ? 11.492 9.047 25.078 1 97.75 421 ASP A N 1
ATOM 3317 C CA . ASP A 1 421 ? 12.922 9.219 24.844 1 97.75 421 ASP A CA 1
ATOM 3318 C C . ASP A 1 421 ? 13.25 9.242 23.359 1 97.75 421 ASP A C 1
ATOM 3320 O O . ASP A 1 421 ? 14.047 10.055 22.891 1 97.75 421 ASP A O 1
ATOM 3324 N N . ARG A 1 422 ? 12.617 8.367 22.656 1 97.5 422 ARG A N 1
ATOM 3325 C CA . ARG A 1 422 ? 12.812 8.305 21.219 1 97.5 422 ARG A CA 1
ATOM 3326 C C . ARG A 1 422 ? 12.367 9.594 20.547 1 97.5 422 ARG A C 1
ATOM 3328 O O . ARG A 1 422 ? 13.062 10.125 19.672 1 97.5 422 ARG A O 1
ATOM 3335 N N . LEU A 1 423 ? 11.227 10.047 20.938 1 97.31 423 LEU A N 1
ATOM 3336 C CA . LEU A 1 423 ? 10.648 11.227 20.312 1 97.31 423 LEU A CA 1
ATOM 3337 C C . LEU A 1 423 ? 11.406 12.484 20.719 1 97.31 423 LEU A C 1
ATOM 3339 O O . LEU A 1 423 ? 11.531 13.43 19.938 1 97.31 423 LEU A O 1
ATOM 3343 N N . GLU A 1 424 ? 11.891 12.523 21.922 1 96.75 424 GLU A N 1
ATOM 3344 C CA . GLU A 1 424 ? 12.766 13.617 22.344 1 96.75 424 GLU A CA 1
ATOM 3345 C C . GLU A 1 424 ? 14.055 13.648 21.531 1 96.75 424 GLU A C 1
ATOM 3347 O O . GLU A 1 424 ? 14.516 14.719 21.125 1 96.75 424 GLU A O 1
ATOM 3352 N N . ASP A 1 425 ? 14.609 12.461 21.297 1 97.19 425 ASP A N 1
ATOM 3353 C CA . ASP A 1 425 ? 15.797 12.375 20.453 1 97.19 425 ASP A CA 1
ATOM 3354 C C . ASP A 1 425 ? 15.523 12.922 19.062 1 97.19 425 ASP A C 1
ATOM 3356 O O . ASP A 1 425 ? 16.344 13.664 18.516 1 97.19 425 ASP A O 1
ATOM 3360 N N . LYS A 1 426 ? 14.438 12.555 18.578 1 96.5 426 LYS A N 1
ATOM 3361 C CA . LYS A 1 426 ? 14.062 13.023 17.25 1 96.5 426 LYS A CA 1
ATOM 3362 C C . LYS A 1 426 ? 13.906 14.539 17.219 1 96.5 426 LYS A C 1
ATOM 3364 O O . LYS A 1 426 ? 14.32 15.195 16.266 1 96.5 426 LYS A O 1
ATOM 3369 N N . TYR A 1 427 ? 13.25 15.047 18.203 1 95.38 427 TYR A N 1
ATOM 3370 C CA . TYR A 1 427 ? 13.086 16.5 18.312 1 95.38 427 TYR A CA 1
ATOM 3371 C C . TYR A 1 427 ? 14.445 17.188 18.375 1 95.38 427 TYR A C 1
ATOM 3373 O O . TYR A 1 427 ? 14.68 18.172 17.656 1 95.38 427 TYR A O 1
ATOM 3381 N N . ASN A 1 428 ? 15.32 16.688 19.188 1 96.31 428 ASN A N 1
ATOM 3382 C CA . ASN A 1 428 ? 16.641 17.266 19.328 1 96.31 428 ASN A CA 1
ATOM 3383 C C . ASN A 1 428 ? 17.453 17.188 18.031 1 96.31 428 ASN A C 1
ATOM 3385 O O . ASN A 1 428 ? 18.156 18.141 17.688 1 96.31 428 ASN A O 1
ATOM 3389 N N . GLU A 1 429 ? 17.297 16.125 17.438 1 96.62 429 GLU A N 1
ATOM 3390 C CA . GLU A 1 429 ? 17.953 15.969 16.141 1 96.62 429 GLU A CA 1
ATOM 3391 C C . GLU A 1 429 ? 17.453 17 15.133 1 96.62 429 GLU A C 1
ATOM 3393 O O . GLU A 1 429 ? 18.234 17.562 14.375 1 96.62 429 GLU A O 1
ATOM 3398 N N . ALA A 1 430 ? 16.188 17.156 15.133 1 94.38 430 ALA A N 1
ATOM 3399 C CA . ALA A 1 430 ? 15.586 18.125 14.219 1 94.38 430 ALA A CA 1
ATOM 3400 C C . ALA A 1 430 ? 16.062 19.547 14.539 1 94.38 430 ALA A C 1
ATOM 3402 O O . ALA A 1 430 ? 16.344 20.328 13.633 1 94.38 430 ALA A O 1
ATOM 3403 N N . VAL A 1 431 ? 16.109 19.859 15.75 1 94.56 431 VAL A N 1
ATOM 3404 C CA . VAL A 1 431 ? 16.578 21.172 16.188 1 94.56 431 VAL A CA 1
ATOM 3405 C C . VAL A 1 431 ? 18.031 21.375 15.766 1 94.56 431 VAL A C 1
ATOM 3407 O O . VAL A 1 431 ? 18.391 22.406 15.203 1 94.56 431 VAL A O 1
ATOM 3410 N N . ASN A 1 432 ? 18.828 20.359 15.992 1 95.62 432 ASN A N 1
ATOM 3411 C CA . ASN A 1 432 ? 20.234 20.438 15.617 1 95.62 432 ASN A CA 1
ATOM 3412 C C . ASN A 1 432 ? 20.406 20.609 14.117 1 95.62 432 ASN A C 1
ATOM 3414 O O . ASN A 1 432 ? 21.25 21.391 13.672 1 95.62 432 ASN A O 1
ATOM 3418 N N . LYS A 1 433 ? 19.672 19.906 13.406 1 94.38 433 LYS A N 1
ATOM 3419 C CA . LYS A 1 433 ? 19.734 20 11.945 1 94.38 433 LYS A CA 1
ATOM 3420 C C . LYS A 1 433 ? 19.328 21.391 11.469 1 94.38 433 LYS A C 1
ATOM 3422 O O . LYS A 1 433 ? 19.891 21.922 10.516 1 94.38 433 LYS A O 1
ATOM 3427 N N . SER A 1 434 ? 18.312 21.938 12.07 1 92.56 434 SER A N 1
ATOM 3428 C CA . SER A 1 434 ? 17.812 23.25 11.672 1 92.56 434 SER A CA 1
ATOM 3429 C C . SER A 1 434 ? 18.875 24.328 11.898 1 92.56 434 SER A C 1
ATOM 3431 O O . SER A 1 434 ? 18.859 25.359 11.242 1 92.56 434 SER A O 1
ATOM 3433 N N . GLN A 1 435 ? 19.75 24.062 12.758 1 93.75 435 GLN A N 1
ATOM 3434 C CA . GLN A 1 435 ? 20.781 25.047 13.109 1 93.75 435 GLN A CA 1
ATOM 3435 C C . GLN A 1 435 ? 21.953 24.984 12.133 1 93.75 435 GLN A C 1
ATOM 3437 O O . GLN A 1 435 ? 22.828 25.844 12.148 1 93.75 435 GLN A O 1
ATOM 3442 N N . GLN A 1 436 ? 21.938 23.938 11.352 1 92.69 436 GLN A N 1
ATOM 3443 C CA . GLN A 1 436 ? 22.969 23.844 10.32 1 92.69 436 GLN A CA 1
ATOM 3444 C C . GLN A 1 436 ? 22.562 24.594 9.062 1 92.69 436 GLN A C 1
ATOM 3446 O O . GLN A 1 436 ? 22.031 24 8.125 1 92.69 436 GLN A O 1
ATOM 3451 N N . VAL A 1 437 ? 22.781 25.859 9.008 1 90.94 437 VAL A N 1
ATOM 3452 C CA . VAL A 1 437 ? 22.375 26.703 7.895 1 90.94 437 VAL A CA 1
ATOM 3453 C C . VAL A 1 437 ? 23.594 27.078 7.047 1 90.94 437 VAL A C 1
ATOM 3455 O O . VAL A 1 437 ? 24.703 27.219 7.566 1 90.94 437 VAL A O 1
ATOM 3458 N N . THR A 1 438 ? 23.359 27.188 5.785 1 91.38 438 THR A N 1
ATOM 3459 C CA . THR A 1 438 ? 24.375 27.734 4.895 1 91.38 438 THR A CA 1
ATOM 3460 C C . THR A 1 438 ? 24.562 29.219 5.156 1 91.38 438 THR A C 1
ATOM 3462 O O . THR A 1 438 ? 23.625 30 5.094 1 91.38 438 THR A O 1
ATOM 3465 N N . PRO A 1 439 ? 25.75 29.562 5.328 1 92.94 439 PRO A N 1
ATOM 3466 C CA . PRO A 1 439 ? 26 30.984 5.578 1 92.94 439 PRO A CA 1
ATOM 3467 C C . PRO A 1 439 ? 25.828 31.844 4.328 1 92.94 439 PRO A C 1
ATOM 3469 O O . PRO A 1 439 ? 26.156 31.406 3.225 1 92.94 439 PRO A O 1
ATOM 3472 N N . ARG A 1 440 ? 25.25 32.969 4.613 1 94.75 440 ARG A N 1
ATOM 3473 C CA . ARG A 1 440 ? 25.172 33.969 3.541 1 94.75 440 ARG A CA 1
ATOM 3474 C C . ARG A 1 440 ? 26.562 34.344 3.053 1 94.75 440 ARG A C 1
ATOM 3476 O O . ARG A 1 440 ? 27.453 34.625 3.859 1 94.75 440 ARG A O 1
ATOM 3483 N N . PRO A 1 441 ? 26.781 34.438 1.734 1 95.12 441 PRO A N 1
ATOM 3484 C CA . PRO A 1 441 ? 28.078 34.844 1.218 1 95.12 441 PRO A CA 1
ATOM 3485 C C . PRO A 1 441 ? 28.438 36.281 1.635 1 95.12 441 PRO A C 1
ATOM 3487 O O . PRO A 1 441 ? 27.562 37.125 1.729 1 95.12 441 PRO A O 1
ATOM 3490 N N . SER A 1 442 ? 29.75 36.531 1.797 1 91.69 442 SER A N 1
ATOM 3491 C CA . SER A 1 442 ? 30.281 37.844 2.119 1 91.69 442 SER A CA 1
ATOM 3492 C C . SER A 1 442 ? 31.5 38.188 1.253 1 91.69 442 SER A C 1
ATOM 3494 O O . SER A 1 442 ? 32.562 37.562 1.376 1 91.69 442 SER A O 1
ATOM 3496 N N . PRO A 1 443 ? 31.438 39.125 0.418 1 92.62 443 PRO A N 1
ATOM 3497 C CA . PRO A 1 443 ? 30.219 39.906 0.167 1 92.62 443 PRO A CA 1
ATOM 3498 C C . PRO A 1 443 ? 29.203 39.125 -0.655 1 92.62 443 PRO A C 1
ATOM 3500 O O . PRO A 1 443 ? 29.562 38.219 -1.412 1 92.62 443 PRO A O 1
ATOM 3503 N N . PRO A 1 444 ? 27.922 39.469 -0.514 1 94.88 444 PRO A N 1
ATOM 3504 C CA . PRO A 1 444 ? 26.922 38.812 -1.354 1 94.88 444 PRO A CA 1
ATOM 3505 C C . PRO A 1 444 ? 26.891 39.344 -2.779 1 94.88 444 PRO A C 1
ATOM 3507 O O . PRO A 1 444 ? 27.312 40.5 -3.016 1 94.88 444 PRO A O 1
ATOM 3510 N N . VAL A 1 445 ? 26.469 38.562 -3.68 1 95.94 445 VAL A N 1
ATOM 3511 C CA . VAL A 1 445 ? 26.172 39.062 -5.012 1 95.94 445 VAL A CA 1
ATOM 3512 C C . VAL A 1 445 ? 24.828 39.812 -4.996 1 95.94 445 VAL A C 1
ATOM 3514 O O . VAL A 1 445 ? 23.844 39.281 -4.473 1 95.94 445 VAL A O 1
ATOM 3517 N N . LEU A 1 446 ? 24.797 40.969 -5.527 1 93.75 446 LEU A N 1
ATOM 3518 C CA . LEU A 1 446 ? 23.562 41.75 -5.562 1 93.75 446 LEU A CA 1
ATOM 3519 C C . LEU A 1 446 ? 22.641 41.25 -6.672 1 93.75 446 LEU A C 1
ATOM 3521 O O . LEU A 1 446 ? 23.109 40.656 -7.652 1 93.75 446 LEU A O 1
ATOM 3525 N N . PRO A 1 447 ? 21.359 41.562 -6.539 1 94.75 447 PRO A N 1
ATOM 3526 C CA . PRO A 1 447 ? 20.438 41.188 -7.613 1 94.75 447 PRO A CA 1
ATOM 3527 C C . PRO A 1 447 ? 20.641 42 -8.891 1 94.75 447 PRO A C 1
ATOM 3529 O O . PRO A 1 447 ? 21.328 43.031 -8.867 1 94.75 447 PRO A O 1
ATOM 3532 N N . ASN A 1 448 ? 19.938 41.531 -9.938 1 92.75 448 ASN A N 1
ATOM 3533 C CA . ASN A 1 448 ? 20.078 42.156 -11.242 1 92.75 448 ASN A CA 1
ATOM 3534 C C . ASN A 1 448 ? 19.422 43.531 -11.266 1 92.75 448 ASN A C 1
ATOM 3536 O O . ASN A 1 448 ? 19.734 44.375 -12.117 1 92.75 448 ASN A O 1
ATOM 3540 N N . LEU A 1 449 ? 18.391 43.688 -10.484 1 92.94 449 LEU A N 1
ATOM 3541 C CA . LEU A 1 449 ? 17.672 44.969 -10.344 1 92.94 449 LEU A CA 1
ATOM 3542 C C . LEU A 1 449 ? 17.734 45.469 -8.914 1 92.94 449 LEU A C 1
ATOM 3544 O O . LEU A 1 449 ? 17.953 44.688 -7.977 1 92.94 449 LEU A O 1
ATOM 3548 N N . PRO A 1 450 ? 17.516 46.781 -8.758 1 91.69 450 PRO A N 1
ATOM 3549 C CA . PRO A 1 450 ? 17.562 47.312 -7.402 1 91.69 450 PRO A CA 1
ATOM 3550 C C . PRO A 1 450 ? 16.5 46.719 -6.488 1 91.69 450 PRO A C 1
ATOM 3552 O O . PRO A 1 450 ? 15.398 46.406 -6.949 1 91.69 450 PRO A O 1
ATOM 3555 N N . PHE A 1 451 ? 16.766 46.656 -5.227 1 94 451 PHE A N 1
ATOM 3556 C CA . PHE A 1 451 ? 15.836 46.125 -4.234 1 94 451 PHE A CA 1
ATOM 3557 C C . PHE A 1 451 ? 14.516 46.875 -4.281 1 94 451 PHE A C 1
ATOM 3559 O O . PHE A 1 451 ? 13.453 46.312 -4.043 1 94 451 PHE A O 1
ATOM 3566 N N . THR A 1 452 ? 14.516 48.156 -4.609 1 92.75 452 THR A N 1
ATOM 3567 C CA . THR A 1 452 ? 13.312 48.969 -4.652 1 92.75 452 THR A CA 1
ATOM 3568 C C . THR A 1 452 ? 12.391 48.531 -5.781 1 92.75 452 THR A C 1
ATOM 3570 O O . THR A 1 452 ? 11.172 48.656 -5.688 1 92.75 452 THR A O 1
ATOM 3573 N N . SER A 1 453 ? 12.953 48 -6.781 1 92.62 453 SER A N 1
ATOM 3574 C CA . SER A 1 453 ? 12.156 47.531 -7.906 1 92.62 453 SER A CA 1
ATOM 3575 C C . SER A 1 453 ? 11.227 46.375 -7.492 1 92.62 453 SER A C 1
ATOM 3577 O O . SER A 1 453 ? 10.062 46.344 -7.887 1 92.62 453 SER A O 1
ATOM 3579 N N . LEU A 1 454 ? 11.75 45.469 -6.707 1 95 454 LEU A N 1
ATOM 3580 C CA . LEU A 1 454 ? 10.945 44.344 -6.215 1 95 454 LEU A CA 1
ATOM 3581 C C . LEU A 1 454 ? 9.812 44.844 -5.324 1 95 454 LEU A C 1
ATOM 3583 O O . LEU A 1 454 ? 8.711 44.312 -5.355 1 95 454 LEU A O 1
ATOM 3587 N N . ALA A 1 455 ? 10.031 45.906 -4.625 1 95.25 455 ALA A N 1
ATOM 3588 C CA . ALA A 1 455 ? 9.078 46.438 -3.662 1 95.25 455 ALA A CA 1
ATOM 3589 C C . ALA A 1 455 ? 7.953 47.188 -4.375 1 95.25 455 ALA A C 1
ATOM 3591 O O . ALA A 1 455 ? 6.945 47.562 -3.754 1 95.25 455 ALA A O 1
ATOM 3592 N N . GLU A 1 456 ? 8.109 47.438 -5.617 1 94.19 456 GLU A N 1
ATOM 3593 C CA . GLU A 1 456 ? 7.102 48.156 -6.379 1 94.19 456 GLU A CA 1
ATOM 3594 C C . GLU A 1 456 ? 6.223 47.219 -7.188 1 94.19 456 GLU A C 1
ATOM 3596 O O . GLU A 1 456 ? 5.211 47.625 -7.758 1 94.19 456 GLU A O 1
ATOM 3601 N N . LYS A 1 457 ? 6.516 45.969 -7.137 1 95.38 457 LYS A N 1
ATOM 3602 C CA . LYS A 1 457 ? 5.836 45 -7.988 1 95.38 457 LYS A CA 1
ATOM 3603 C C . LYS A 1 457 ? 4.758 44.25 -7.215 1 95.38 457 LYS A C 1
ATOM 3605 O O . LYS A 1 457 ? 4.812 44.156 -5.984 1 95.38 457 LYS A O 1
ATOM 3610 N N . THR A 1 458 ? 3.744 43.844 -7.965 1 97.81 458 THR A N 1
ATOM 3611 C CA . THR A 1 458 ? 2.74 42.906 -7.484 1 97.81 458 THR A CA 1
ATOM 3612 C C . THR A 1 458 ? 2.887 41.562 -8.18 1 97.81 458 THR A C 1
ATOM 3614 O O . THR A 1 458 ? 3.053 41.5 -9.398 1 97.81 458 THR A O 1
ATOM 3617 N N . PHE A 1 459 ? 2.918 40.5 -7.449 1 98.5 459 PHE A N 1
ATOM 3618 C CA . PHE A 1 459 ? 2.977 39.125 -7.973 1 98.5 459 PHE A CA 1
ATOM 3619 C C . PHE A 1 459 ? 1.699 38.375 -7.645 1 98.5 459 PHE A C 1
ATOM 3621 O O . PHE A 1 459 ? 1.048 38.656 -6.633 1 98.5 459 PHE A O 1
ATOM 3628 N N . HIS A 1 460 ? 1.372 37.375 -8.531 1 98.5 460 HIS A N 1
ATOM 3629 C CA . HIS A 1 460 ? 0.088 36.719 -8.328 1 98.5 460 HIS A CA 1
ATOM 3630 C C . HIS A 1 460 ? 0.158 35.25 -8.719 1 98.5 460 HIS A C 1
ATOM 3632 O O . HIS A 1 460 ? 0.832 34.875 -9.688 1 98.5 460 HIS A O 1
ATOM 3638 N N . HIS A 1 461 ? -0.479 34.406 -7.992 1 98.56 461 HIS A N 1
ATOM 3639 C CA . HIS A 1 461 ? -0.842 33 -8.289 1 98.56 461 HIS A CA 1
ATOM 3640 C C . HIS A 1 461 ? -2.34 32.781 -8.117 1 98.56 461 HIS A C 1
ATOM 3642 O O . HIS A 1 461 ? -2.918 33.188 -7.102 1 98.56 461 HIS A O 1
ATOM 3648 N N . PRO A 1 462 ? -2.967 32.094 -9.008 1 97.88 462 PRO A N 1
ATOM 3649 C CA . PRO A 1 462 ? -4.426 32 -8.961 1 97.88 462 PRO A CA 1
ATOM 3650 C C . PRO A 1 462 ? -4.934 31.312 -7.695 1 97.88 462 PRO A C 1
ATOM 3652 O O . PRO A 1 462 ? -6.02 31.625 -7.203 1 97.88 462 PRO A O 1
ATOM 3655 N N . THR A 1 463 ? -4.211 30.391 -7.195 1 98.44 463 THR A N 1
ATOM 3656 C CA . THR A 1 463 ? -4.648 29.656 -6.012 1 98.44 463 THR A CA 1
ATOM 3657 C C . THR A 1 463 ? -4.043 30.266 -4.75 1 98.44 463 THR A C 1
ATOM 3659 O O . THR A 1 463 ? -4.727 30.422 -3.736 1 98.44 463 THR A O 1
ATOM 3662 N N . TYR A 1 464 ? -2.793 30.703 -4.773 1 98.56 464 TYR A N 1
ATOM 3663 C CA . TYR A 1 464 ? -2.078 31.203 -3.607 1 98.56 464 TYR A CA 1
ATOM 3664 C C . TYR A 1 464 ? -2.352 32.688 -3.395 1 98.56 464 TYR A C 1
ATOM 3666 O O . TYR A 1 464 ? -2.066 33.219 -2.324 1 98.56 464 TYR A O 1
ATOM 3674 N N . GLY A 1 465 ? -2.848 33.375 -4.43 1 97.88 465 GLY A N 1
ATOM 3675 C CA . GLY A 1 465 ? -3.205 34.781 -4.27 1 97.88 465 GLY A CA 1
ATOM 3676 C C . GLY A 1 465 ? -2.086 35.719 -4.648 1 97.88 465 GLY A C 1
ATOM 3677 O O . GLY A 1 465 ? -1.238 35.375 -5.48 1 97.88 465 GLY A O 1
ATOM 3678 N N . SER A 1 466 ? -2.131 36.906 -4.051 1 98.06 466 SER A N 1
ATOM 3679 C CA . SER A 1 466 ? -1.232 37.969 -4.488 1 98.06 466 SER A CA 1
ATOM 3680 C C . SER A 1 466 ? -0.193 38.281 -3.418 1 98.06 466 SER A C 1
ATOM 3682 O O . SER A 1 466 ? -0.428 38.062 -2.229 1 98.06 466 SER A O 1
ATOM 3684 N N . LEU A 1 467 ? 0.913 38.781 -3.859 1 98.56 467 LEU A N 1
ATOM 3685 C CA . LEU A 1 467 ? 2.016 39.25 -3.02 1 98.56 467 LEU A CA 1
ATOM 3686 C C . LEU A 1 467 ? 2.396 40.688 -3.355 1 98.56 467 LEU A C 1
ATOM 3688 O O . LEU A 1 467 ? 2.596 41.031 -4.523 1 98.56 467 LEU A O 1
ATOM 3692 N N . LYS A 1 468 ? 2.488 41.531 -2.375 1 98.38 468 LYS A N 1
ATOM 3693 C CA . LYS A 1 468 ? 2.943 42.906 -2.479 1 98.38 468 LYS A CA 1
ATOM 3694 C C . LYS A 1 468 ? 4.023 43.219 -1.444 1 98.38 468 LYS A C 1
ATOM 3696 O O . LYS A 1 468 ? 3.725 43.688 -0.353 1 98.38 468 LYS A O 1
ATOM 3701 N N . PRO A 1 469 ? 5.277 43.031 -1.8 1 98.19 469 PRO A N 1
ATOM 3702 C CA . PRO A 1 469 ? 6.375 43.156 -0.837 1 98.19 469 PRO A CA 1
ATOM 3703 C C . PRO A 1 469 ? 6.551 44.594 -0.344 1 98.19 469 PRO A C 1
ATOM 3705 O O . PRO A 1 469 ? 6.414 45.562 -1.124 1 98.19 469 PRO A O 1
ATOM 3708 N N . CYS A 1 470 ? 6.801 44.75 0.914 1 97.75 470 CYS A N 1
ATOM 3709 C CA . CYS A 1 470 ? 7.176 46 1.549 1 97.75 470 CYS A CA 1
ATOM 3710 C C . CYS A 1 470 ? 8.625 45.969 2.021 1 97.75 470 CYS A C 1
ATOM 3712 O O . CYS A 1 470 ? 8.984 45.156 2.871 1 97.75 470 CYS A O 1
ATOM 3714 N N . LEU A 1 471 ? 9.406 46.812 1.475 1 96.06 471 LEU A N 1
ATOM 3715 C CA . LEU A 1 471 ? 10.828 46.875 1.813 1 96.06 471 LEU A CA 1
ATOM 3716 C C . LEU A 1 471 ? 11.031 47.531 3.172 1 96.06 471 LEU A C 1
ATOM 3718 O O . LEU A 1 471 ? 10.477 48.594 3.443 1 96.06 471 LEU A O 1
ATOM 3722 N N . ALA A 1 472 ? 11.859 46.906 4.031 1 93.25 472 ALA A N 1
ATOM 3723 C CA . ALA A 1 472 ? 12.172 47.469 5.344 1 93.25 472 ALA A CA 1
ATOM 3724 C C . ALA A 1 472 ? 12.891 48.812 5.203 1 93.25 472 ALA A C 1
ATOM 3726 O O . ALA A 1 472 ? 13.734 48.969 4.324 1 93.25 472 ALA A O 1
ATOM 3727 N N . PRO A 1 473 ? 12.656 49.75 6.023 1 84 473 PRO A N 1
ATOM 3728 C CA . PRO A 1 473 ? 13.18 51.125 5.891 1 84 473 PRO A CA 1
ATOM 3729 C C . PRO A 1 473 ? 14.703 51.156 5.977 1 84 473 PRO A C 1
ATOM 3731 O O . PRO A 1 473 ? 15.336 51.969 5.297 1 84 473 PRO A O 1
ATOM 3734 N N . GLN A 1 474 ? 15.289 50.375 6.797 1 79.81 474 GLN A N 1
ATOM 3735 C CA . GLN A 1 474 ? 16.734 50.375 6.957 1 79.81 474 GLN A CA 1
ATOM 3736 C C . GLN A 1 474 ? 17.438 50.094 5.637 1 79.81 474 GLN A C 1
ATOM 3738 O O . GLN A 1 474 ? 18.531 50.625 5.371 1 79.81 474 GLN A O 1
ATOM 3743 N N . THR A 1 475 ? 16.844 49.219 4.953 1 74.56 475 THR A N 1
ATOM 3744 C CA . THR A 1 475 ? 17.406 48.875 3.646 1 74.56 475 THR A CA 1
ATOM 3745 C C . THR A 1 475 ? 17.344 50.094 2.705 1 74.56 475 THR A C 1
ATOM 3747 O O . THR A 1 475 ? 18.281 50.312 1.938 1 74.56 475 THR A O 1
ATOM 3750 N N . VAL A 1 476 ? 16.328 50.781 2.699 1 70.69 476 VAL A N 1
ATOM 3751 C CA . VAL A 1 476 ? 16.141 51.938 1.833 1 70.69 476 VAL A CA 1
ATOM 3752 C C . VAL A 1 476 ? 17.219 53 2.109 1 70.69 476 VAL A C 1
ATOM 3754 O O . VAL A 1 476 ? 17.781 53.562 1.178 1 70.69 476 VAL A O 1
ATOM 3757 N N . SER A 1 477 ? 17.406 53.156 3.273 1 67.56 477 SER A N 1
ATOM 3758 C CA . SER A 1 477 ? 18.375 54.156 3.676 1 67.56 477 SER A CA 1
ATOM 3759 C C . SER A 1 477 ? 19.781 53.781 3.215 1 67.56 477 SER A C 1
ATOM 3761 O O . SER A 1 477 ? 20.594 54.656 2.914 1 67.56 477 SER A O 1
ATOM 3763 N N . SER A 1 478 ? 19.969 52.562 3.186 1 64.56 478 SER A N 1
ATOM 3764 C CA . SER A 1 478 ? 21.297 52.125 2.836 1 64.56 478 SER A CA 1
ATOM 3765 C C . SER A 1 478 ? 21.516 52.125 1.326 1 64.56 478 SER A C 1
ATOM 3767 O O . SER A 1 478 ? 22.656 52.156 0.858 1 64.56 478 SER A O 1
ATOM 3769 N N . ILE A 1 479 ? 20.406 52.094 0.624 1 61 479 ILE A N 1
ATOM 3770 C CA . ILE A 1 479 ? 20.5 52.062 -0.832 1 61 479 ILE A CA 1
ATOM 3771 C C . ILE A 1 479 ? 20.422 53.469 -1.383 1 61 479 ILE A C 1
ATOM 3773 O O . ILE A 1 479 ? 20.578 53.688 -2.586 1 61 479 ILE A O 1
ATOM 3777 N N . ALA A 1 480 ? 19.922 54.5 -0.68 1 55.38 480 ALA A N 1
ATOM 3778 C CA . ALA A 1 480 ? 19.641 55.875 -1.11 1 55.38 480 ALA A CA 1
ATOM 3779 C C . ALA A 1 480 ? 20.734 56.375 -2.049 1 55.38 480 ALA A C 1
ATOM 3781 O O . ALA A 1 480 ? 20.562 57.406 -2.707 1 55.38 480 ALA A O 1
ATOM 3782 N N . GLY A 1 481 ? 21.812 55.719 -1.991 1 51.44 481 GLY A N 1
ATOM 3783 C CA . GLY A 1 481 ? 22.594 56.312 -3.068 1 51.44 481 GLY A CA 1
ATOM 3784 C C . GLY A 1 481 ? 21.938 56.156 -4.43 1 51.44 481 GLY A C 1
ATOM 3785 O O . GLY A 1 481 ? 22.5 56.562 -5.445 1 51.44 481 GLY A O 1
ATOM 3786 N N . GLN A 1 482 ? 20.859 55.344 -4.398 1 51.94 482 GLN A N 1
ATOM 3787 C CA . GLN A 1 482 ? 20.281 55.156 -5.719 1 51.94 482 GLN A CA 1
ATOM 3788 C C . GLN A 1 482 ? 19.312 56.281 -6.066 1 51.94 482 GLN A C 1
ATOM 3790 O O . GLN A 1 482 ? 18.656 56.844 -5.184 1 51.94 482 GLN A O 1
ATOM 3795 N N . THR A 1 483 ? 19.516 56.938 -7.141 1 54.09 483 THR A N 1
ATOM 3796 C CA . THR A 1 483 ? 18.969 58.125 -7.805 1 54.09 483 THR A CA 1
ATOM 3797 C C . THR A 1 483 ? 17.438 58.031 -7.891 1 54.09 483 THR A C 1
ATOM 3799 O O . THR A 1 483 ? 16.766 59.062 -8.062 1 54.09 483 THR A O 1
ATOM 3802 N N . GLU A 1 484 ? 16.906 56.844 -8.031 1 59.78 484 GLU A N 1
ATOM 3803 C CA . GLU A 1 484 ? 15.469 56.844 -8.305 1 59.78 484 GLU A CA 1
ATOM 3804 C C . GLU A 1 484 ? 14.656 56.719 -7.02 1 59.78 484 GLU A C 1
ATOM 3806 O O . GLU A 1 484 ? 15 55.938 -6.129 1 59.78 484 GLU A O 1
ATOM 3811 N N . PRO A 1 485 ? 13.602 57.562 -6.902 1 69.94 485 PRO A N 1
ATOM 3812 C CA . PRO A 1 485 ? 12.766 57.562 -5.699 1 69.94 485 PRO A CA 1
ATOM 3813 C C . PRO A 1 485 ? 12.016 56.25 -5.5 1 69.94 485 PRO A C 1
ATOM 3815 O O . PRO A 1 485 ? 11.555 55.625 -6.473 1 69.94 485 PRO A O 1
ATOM 3818 N N . HIS A 1 486 ? 12.141 55.625 -4.391 1 78.25 486 HIS A N 1
ATOM 3819 C CA . HIS A 1 486 ? 11.391 54.438 -3.945 1 78.25 486 HIS A CA 1
ATOM 3820 C C . HIS A 1 486 ? 9.906 54.781 -3.803 1 78.25 486 HIS A C 1
ATOM 3822 O O . HIS A 1 486 ? 9.531 55.688 -3.062 1 78.25 486 HIS A O 1
ATOM 3828 N N . ARG A 1 487 ? 8.938 54.094 -4.656 1 85.12 487 ARG A N 1
ATOM 3829 C CA . ARG A 1 487 ? 7.488 54.219 -4.594 1 85.12 487 ARG A CA 1
ATOM 3830 C C . ARG A 1 487 ? 6.844 53 -3.975 1 85.12 487 ARG A C 1
ATOM 3832 O O . ARG A 1 487 ? 6.352 52.125 -4.688 1 85.12 487 ARG A O 1
ATOM 3839 N N . PRO A 1 488 ? 6.773 52.969 -2.695 1 88.75 488 PRO A N 1
ATOM 3840 C CA . PRO A 1 488 ? 6.211 51.781 -2.029 1 88.75 488 PRO A CA 1
ATOM 3841 C C . PRO A 1 488 ? 4.711 51.625 -2.279 1 88.75 488 PRO A C 1
ATOM 3843 O O . PRO A 1 488 ? 4.039 52.594 -2.641 1 88.75 488 PRO A O 1
ATOM 3846 N N . HIS A 1 489 ? 4.219 50.438 -2.205 1 92.25 489 HIS A N 1
ATOM 3847 C CA . HIS A 1 489 ? 2.777 50.219 -2.211 1 92.25 489 HIS A CA 1
ATOM 3848 C C . HIS A 1 489 ? 2.084 51.062 -1.155 1 92.25 489 HIS A C 1
ATOM 3850 O O . HIS A 1 489 ? 2.666 51.344 -0.109 1 92.25 489 HIS A O 1
ATOM 3856 N N . SER A 1 490 ? 0.849 51.375 -1.394 1 92.38 490 SER A N 1
ATOM 3857 C CA . SER A 1 490 ? 0.114 52.312 -0.551 1 92.38 490 SER A CA 1
ATOM 3858 C C . SER A 1 490 ? -0.043 51.781 0.868 1 92.38 490 SER A C 1
ATOM 3860 O O . SER A 1 490 ? -0.075 52.562 1.829 1 92.38 490 SER A O 1
ATOM 3862 N N . HIS A 1 491 ? -0.102 50.469 1.007 1 93.88 491 HIS A N 1
ATOM 3863 C CA . HIS A 1 491 ? -0.375 49.875 2.316 1 93.88 491 HIS A CA 1
ATOM 3864 C C . HIS A 1 491 ? 0.9 49.781 3.146 1 93.88 491 HIS A C 1
ATOM 3866 O O . HIS A 1 491 ? 0.84 49.531 4.355 1 93.88 491 HIS A O 1
ATOM 3872 N N . CYS A 1 492 ? 2.062 49.875 2.625 1 96.25 492 CYS A N 1
ATOM 3873 C CA . CYS A 1 492 ? 3.324 49.562 3.277 1 96.25 492 CYS A CA 1
ATOM 3874 C C . CYS A 1 492 ? 3.59 50.469 4.461 1 96.25 492 CYS A C 1
ATOM 3876 O O . CYS A 1 492 ? 4.184 50.062 5.457 1 96.25 492 CYS A O 1
ATOM 3878 N N . GLY A 1 493 ? 3.186 51.688 4.367 1 93.75 493 GLY A N 1
ATOM 3879 C CA . GLY A 1 493 ? 3.395 52.594 5.48 1 93.75 493 GLY A CA 1
ATOM 3880 C C . GLY A 1 493 ? 2.803 52.094 6.785 1 93.75 493 GLY A C 1
ATOM 3881 O O . GLY A 1 493 ? 3.529 51.844 7.746 1 93.75 493 GLY A O 1
ATOM 3882 N N . ASP A 1 494 ? 1.507 51.906 6.785 1 95.38 494 ASP A N 1
ATOM 3883 C CA . ASP A 1 494 ? 0.798 51.406 7.969 1 95.38 494 ASP A CA 1
ATOM 3884 C C . ASP A 1 494 ? 1.215 50 8.312 1 95.38 494 ASP A C 1
ATOM 3886 O O . ASP A 1 494 ? 1.371 49.656 9.492 1 95.38 494 ASP A O 1
ATOM 3890 N N . PHE A 1 495 ? 1.386 49.281 7.312 1 96.69 495 PHE A N 1
ATOM 3891 C CA . PHE A 1 495 ? 1.729 47.875 7.477 1 96.69 495 PHE A CA 1
ATOM 3892 C C . PHE A 1 495 ? 3.055 47.719 8.211 1 96.69 495 PHE A C 1
ATOM 3894 O O . PHE A 1 495 ? 3.156 46.938 9.172 1 96.69 495 PHE A O 1
ATOM 3901 N N . LEU A 1 496 ? 4.094 48.406 7.824 1 96.06 496 LEU A N 1
ATOM 3902 C CA . LEU A 1 496 ? 5.426 48.281 8.406 1 96.06 496 LEU A CA 1
ATOM 3903 C C . LEU A 1 496 ? 5.434 48.781 9.844 1 96.06 496 LEU A C 1
ATOM 3905 O O . LEU A 1 496 ? 6.332 48.469 10.617 1 96.06 496 LEU A O 1
ATOM 3909 N N . GLN A 1 497 ? 4.391 49.562 10.219 1 94.94 497 GLN A N 1
ATOM 3910 C CA . GLN A 1 497 ? 4.324 50.125 11.57 1 94.94 497 GLN A CA 1
ATOM 3911 C C . GLN A 1 497 ? 3.482 49.25 12.484 1 94.94 497 GLN A C 1
ATOM 3913 O O . GLN A 1 497 ? 3.467 49.438 13.695 1 94.94 497 GLN A O 1
ATOM 3918 N N . SER A 1 498 ? 2.838 48.25 11.938 1 95.5 498 SER A N 1
ATOM 3919 C CA . SER A 1 498 ? 1.983 47.375 12.727 1 95.5 498 SER A CA 1
ATOM 3920 C C . SER A 1 498 ? 2.795 46.625 13.758 1 95.5 498 SER A C 1
ATOM 3922 O O . SER A 1 498 ? 3.992 46.375 13.578 1 95.5 498 SER A O 1
ATOM 3924 N N . THR A 1 499 ? 2.139 46.188 14.789 1 94.75 499 THR A N 1
ATOM 3925 C CA . THR A 1 499 ? 2.775 45.531 15.922 1 94.75 499 THR A CA 1
ATOM 3926 C C . THR A 1 499 ? 3.488 44.25 15.469 1 94.75 499 THR A C 1
ATOM 3928 O O . THR A 1 499 ? 4.652 44.031 15.82 1 94.75 499 THR A O 1
ATOM 3931 N N . ALA A 1 500 ? 2.82 43.406 14.766 1 96.38 500 ALA A N 1
ATOM 3932 C CA . ALA A 1 500 ? 3.393 42.125 14.32 1 96.38 500 ALA A CA 1
ATOM 3933 C C . ALA A 1 500 ? 4.637 42.375 13.469 1 96.38 500 ALA A C 1
ATOM 3935 O O . ALA A 1 500 ? 5.641 41.656 13.625 1 96.38 500 ALA A O 1
ATOM 3936 N N . VAL A 1 501 ? 4.582 43.344 12.531 1 97.56 501 VAL A N 1
ATOM 3937 C CA . VAL A 1 501 ? 5.684 43.562 11.602 1 97.56 501 VAL A CA 1
ATOM 3938 C C . VAL A 1 501 ? 6.879 44.156 12.359 1 97.56 501 VAL A C 1
ATOM 3940 O O . VAL A 1 501 ? 8.031 43.812 12.062 1 97.56 501 VAL A O 1
ATOM 3943 N N . GLN A 1 502 ? 6.602 45 13.297 1 96.44 502 GLN A N 1
ATOM 3944 C CA . GLN A 1 502 ? 7.691 45.531 14.109 1 96.44 502 GLN A CA 1
ATOM 3945 C C . GLN A 1 502 ? 8.406 44.406 14.859 1 96.44 502 GLN A C 1
ATOM 3947 O O . GLN A 1 502 ? 9.633 44.438 15 1 96.44 502 GLN A O 1
ATOM 3952 N N . ARG A 1 503 ? 7.652 43.5 15.359 1 97.12 503 ARG A N 1
ATOM 3953 C CA . ARG A 1 503 ? 8.258 42.344 16.031 1 97.12 503 ARG A CA 1
ATOM 3954 C C . ARG A 1 503 ? 9.047 41.5 15.031 1 97.12 503 ARG A C 1
ATOM 3956 O O . ARG A 1 503 ? 10.125 41 15.359 1 97.12 503 ARG A O 1
ATOM 3963 N N . ILE A 1 504 ? 8.523 41.281 13.812 1 97.56 504 ILE A N 1
ATOM 3964 C CA . ILE A 1 504 ? 9.219 40.531 12.766 1 97.56 504 ILE A CA 1
ATOM 3965 C C . ILE A 1 504 ? 10.539 41.219 12.43 1 97.56 504 ILE A C 1
ATOM 3967 O O . ILE A 1 504 ? 11.586 40.594 12.367 1 97.56 504 ILE A O 1
ATOM 3971 N N . LEU A 1 505 ? 10.523 42.5 12.234 1 96.56 505 LEU A N 1
ATOM 3972 C CA . LEU A 1 505 ? 11.719 43.281 11.898 1 96.56 505 LEU A CA 1
ATOM 3973 C C . LEU A 1 505 ? 12.711 43.281 13.055 1 96.56 505 LEU A C 1
ATOM 3975 O O . LEU A 1 505 ? 13.922 43.188 12.836 1 96.56 505 LEU A O 1
ATOM 3979 N N . GLY A 1 506 ? 12.188 43.375 14.266 1 95.38 506 GLY A N 1
ATOM 3980 C CA . GLY A 1 506 ? 13.047 43.312 15.438 1 95.38 506 GLY A CA 1
ATOM 3981 C C . GLY A 1 506 ? 13.797 42 15.562 1 95.38 506 GLY A C 1
ATOM 3982 O O . GLY A 1 506 ? 14.891 41.938 16.125 1 95.38 506 GLY A O 1
ATOM 3983 N N . ALA A 1 507 ? 13.203 40.969 15.016 1 95.44 507 ALA A N 1
ATOM 3984 C CA . ALA A 1 507 ? 13.805 39.656 15.07 1 95.44 507 ALA A CA 1
ATOM 3985 C C . ALA A 1 507 ? 14.625 39.375 13.812 1 95.44 507 ALA A C 1
ATOM 3987 O O . ALA A 1 507 ? 15.008 38.219 13.555 1 95.44 507 ALA A O 1
ATOM 3988 N N . SER A 1 508 ? 14.875 40.375 12.984 1 94.62 508 SER A N 1
ATOM 3989 C CA . SER A 1 508 ? 15.586 40.219 11.727 1 94.62 508 SER A CA 1
ATOM 3990 C C . SER A 1 508 ? 16.906 41 11.734 1 94.62 508 SER A C 1
ATOM 3992 O O . SER A 1 508 ? 17.047 42 12.445 1 94.62 508 SER A O 1
ATOM 3994 N N . ASP A 1 509 ? 17.938 40.438 11.023 1 92.75 509 ASP A N 1
ATOM 3995 C CA . ASP A 1 509 ? 19.141 41.219 10.75 1 92.75 509 ASP A CA 1
ATOM 3996 C C . ASP A 1 509 ? 18.891 42.25 9.656 1 92.75 509 ASP A C 1
ATOM 3998 O O . ASP A 1 509 ? 19.016 41.938 8.461 1 92.75 509 ASP A O 1
ATOM 4002 N N . LEU A 1 510 ? 18.75 43.438 10.031 1 93.5 510 LEU A N 1
ATOM 4003 C CA . LEU A 1 510 ? 18.312 44.469 9.078 1 93.5 510 LEU A CA 1
ATOM 4004 C C . LEU A 1 510 ? 19.5 45.062 8.328 1 93.5 510 LEU A C 1
ATOM 4006 O O . LEU A 1 510 ? 19.328 45.938 7.492 1 93.5 510 LEU A O 1
ATOM 4010 N N . SER A 1 511 ? 20.656 44.562 8.625 1 91.56 511 SER A N 1
ATOM 4011 C CA . SER A 1 511 ? 21.75 44.875 7.715 1 91.56 511 SER A CA 1
ATOM 4012 C C . SER A 1 511 ? 21.578 44.156 6.375 1 91.56 511 SER A C 1
ATOM 4014 O O . SER A 1 511 ? 22.219 44.531 5.383 1 91.56 511 SER A O 1
ATOM 4016 N N . ILE A 1 512 ? 20.781 43.219 6.375 1 94.62 512 ILE A N 1
ATOM 4017 C CA . ILE A 1 512 ? 20.406 42.469 5.168 1 94.62 512 ILE A CA 1
ATOM 4018 C C . ILE A 1 512 ? 19.109 43.062 4.602 1 94.62 512 ILE A C 1
ATOM 4020 O O . ILE A 1 512 ? 18.125 43.188 5.316 1 94.62 512 ILE A O 1
ATOM 4024 N N . PRO A 1 513 ? 19.078 43.406 3.275 1 95.06 513 PRO A N 1
ATOM 4025 C CA . PRO A 1 513 ? 17.812 43.844 2.705 1 95.06 513 PRO A CA 1
ATOM 4026 C C . PRO A 1 513 ? 16.672 42.875 2.934 1 95.06 513 PRO A C 1
ATOM 4028 O O . PRO A 1 513 ? 16.797 41.688 2.588 1 95.06 513 PRO A O 1
ATOM 4031 N N . THR A 1 514 ? 15.602 43.375 3.508 1 96.62 514 THR A N 1
ATOM 4032 C CA . THR A 1 514 ? 14.516 42.5 3.961 1 96.62 514 THR A CA 1
ATOM 4033 C C . THR A 1 514 ? 13.164 43.062 3.523 1 96.62 514 THR A C 1
ATOM 4035 O O . THR A 1 514 ? 12.938 44.281 3.582 1 96.62 514 THR A O 1
ATOM 4038 N N . TYR A 1 515 ? 12.336 42.188 3.006 1 97.62 515 TYR A N 1
ATOM 4039 C CA . TYR A 1 515 ? 10.945 42.531 2.703 1 97.62 515 TYR A CA 1
ATOM 4040 C C . TYR A 1 515 ? 10 41.812 3.654 1 97.62 515 TYR A C 1
ATOM 4042 O O . TYR A 1 515 ? 10.273 40.688 4.09 1 97.62 515 TYR A O 1
ATOM 4050 N N . VAL A 1 516 ? 8.922 42.406 4.031 1 98 516 VAL A N 1
ATOM 4051 C CA . VAL A 1 516 ? 7.789 41.75 4.684 1 98 516 VAL A CA 1
ATOM 4052 C C . VAL A 1 516 ? 6.547 41.906 3.807 1 98 516 VAL A C 1
ATOM 4054 O O . VAL A 1 516 ? 6.289 42.969 3.232 1 98 516 VAL A O 1
ATOM 4057 N N . ILE A 1 517 ? 5.828 40.844 3.641 1 98.56 517 ILE A N 1
ATOM 4058 C CA . ILE A 1 517 ? 4.668 40.781 2.762 1 98.56 517 ILE A CA 1
ATOM 4059 C C . ILE A 1 517 ? 3.436 40.375 3.566 1 98.56 517 ILE A C 1
ATOM 4061 O O . ILE A 1 517 ? 3.43 39.312 4.219 1 98.56 517 ILE A O 1
ATOM 4065 N N . PRO A 1 518 ? 2.367 41.219 3.607 1 98.12 518 PRO A N 1
ATOM 4066 C CA . PRO A 1 518 ? 1.111 40.719 4.176 1 98.12 518 PRO A CA 1
ATOM 4067 C C . PRO A 1 518 ? 0.514 39.562 3.375 1 98.12 518 PRO A C 1
ATOM 4069 O O . PRO A 1 518 ? 0.324 39.688 2.16 1 98.12 518 PRO A O 1
ATOM 4072 N N . TRP A 1 519 ? 0.262 38.5 3.98 1 97.81 519 TRP A N 1
ATOM 4073 C CA . TRP A 1 519 ? -0.233 37.312 3.295 1 97.81 519 TRP A CA 1
ATOM 4074 C C . TRP A 1 519 ? -1.093 36.469 4.227 1 97.81 519 TRP A C 1
ATOM 4076 O O . TRP A 1 519 ? -0.629 35.438 4.77 1 97.81 519 TRP A O 1
ATOM 4086 N N . LYS A 1 520 ? -2.348 36.812 4.367 1 95.62 520 LYS A N 1
ATOM 4087 C CA . LYS A 1 520 ? -3.264 36.125 5.254 1 95.62 520 LYS A CA 1
ATOM 4088 C C . LYS A 1 520 ? -3.721 34.781 4.629 1 95.62 520 LYS A C 1
ATOM 4090 O O . LYS A 1 520 ? -4.367 34.781 3.58 1 95.62 520 LYS A O 1
ATOM 4095 N N . ARG A 1 521 ? -3.326 33.719 5.195 1 96.19 521 ARG A N 1
ATOM 4096 C CA . ARG A 1 521 ? -3.771 32.344 4.988 1 96.19 521 ARG A CA 1
ATOM 4097 C C . ARG A 1 521 ? -4.156 31.688 6.309 1 96.19 521 ARG A C 1
ATOM 4099 O O . ARG A 1 521 ? -4.066 32.312 7.367 1 96.19 521 ARG A O 1
ATOM 4106 N N . SER A 1 522 ? -4.613 30.438 6.238 1 95.5 522 SER A N 1
ATOM 4107 C CA . SER A 1 522 ? -4.965 29.734 7.465 1 95.5 522 SER A CA 1
ATOM 4108 C C . SER A 1 522 ? -3.762 29.594 8.391 1 95.5 522 SER A C 1
ATOM 4110 O O . SER A 1 522 ? -3.895 29.719 9.609 1 95.5 522 SER A O 1
ATOM 4112 N N . PHE A 1 523 ? -2.617 29.391 7.777 1 95.69 523 PHE A N 1
ATOM 4113 C CA . PHE A 1 523 ? -1.44 29.094 8.586 1 95.69 523 PHE A CA 1
ATOM 4114 C C . PHE A 1 523 ? -0.339 30.125 8.328 1 95.69 523 PHE A C 1
ATOM 4116 O O . PHE A 1 523 ? 0.838 29.844 8.57 1 95.69 523 PHE A O 1
ATOM 4123 N N . SER A 1 524 ? -0.744 31.25 7.844 1 97.12 524 SER A N 1
ATOM 4124 C CA . SER A 1 524 ? 0.186 32.344 7.539 1 97.12 524 SER A CA 1
ATOM 4125 C C . SER A 1 524 ? -0.495 33.688 7.648 1 97.12 524 SER A C 1
ATOM 4127 O O . SER A 1 524 ? -1.679 33.844 7.332 1 97.12 524 SER A O 1
ATOM 4129 N N . THR A 1 525 ? 0.293 34.688 8.109 1 97.69 525 THR A N 1
ATOM 4130 C CA . THR A 1 525 ? -0.187 36.062 8.062 1 97.69 525 THR A CA 1
ATOM 4131 C C . THR A 1 525 ? 0.825 36.969 7.359 1 97.69 525 THR A C 1
ATOM 4133 O O . THR A 1 525 ? 0.462 38 6.816 1 97.69 525 THR A O 1
ATOM 4136 N N . HIS A 1 526 ? 2.119 36.562 7.453 1 98.25 526 HIS A N 1
ATOM 4137 C CA . HIS A 1 526 ? 3.201 37.344 6.871 1 98.25 526 HIS A CA 1
ATOM 4138 C C . HIS A 1 526 ? 4.242 36.438 6.211 1 98.25 526 HIS A C 1
ATOM 4140 O O . HIS A 1 526 ? 4.5 35.344 6.684 1 98.25 526 HIS A O 1
ATOM 4146 N N . LEU A 1 527 ? 4.832 36.938 5.176 1 98.62 527 LEU A N 1
ATOM 4147 C CA . LEU A 1 527 ? 6.059 36.344 4.621 1 98.62 527 LEU A CA 1
ATOM 4148 C C . LEU A 1 527 ? 7.227 37.312 4.805 1 98.62 527 LEU A C 1
ATOM 4150 O O . LEU A 1 527 ? 7.066 38.531 4.66 1 98.62 527 LEU A O 1
ATOM 4154 N N . ARG A 1 528 ? 8.328 36.781 5.148 1 98.25 528 ARG A N 1
ATOM 4155 C CA . ARG A 1 528 ? 9.555 37.594 5.211 1 98.25 528 ARG A CA 1
ATOM 4156 C C . ARG A 1 528 ? 10.57 37.094 4.18 1 98.25 528 ARG A C 1
ATOM 4158 O O . ARG A 1 528 ? 10.875 35.906 4.117 1 98.25 528 ARG A O 1
ATOM 4165 N N . LEU A 1 529 ? 11.023 38 3.369 1 97.88 529 LEU A N 1
ATOM 4166 C CA . LEU A 1 529 ? 12.102 37.719 2.418 1 97.88 529 LEU A CA 1
ATOM 4167 C C . LEU A 1 529 ? 13.383 38.438 2.834 1 97.88 529 LEU A C 1
ATOM 4169 O O . LEU A 1 529 ? 13.414 39.656 2.932 1 97.88 529 LEU A O 1
ATOM 4173 N N . ALA A 1 530 ? 14.391 37.688 3.061 1 96.81 530 ALA A N 1
ATOM 4174 C CA . ALA A 1 530 ? 15.719 38.25 3.332 1 96.81 530 ALA A CA 1
ATOM 4175 C C . ALA A 1 530 ? 16.688 37.906 2.209 1 96.81 530 ALA A C 1
ATOM 4177 O O . ALA A 1 530 ? 16.812 36.719 1.825 1 96.81 530 ALA A O 1
ATOM 4178 N N . HIS A 1 531 ? 17.375 38.906 1.71 1 96.69 531 HIS A N 1
ATOM 4179 C CA . HIS A 1 531 ? 18.266 38.688 0.582 1 96.69 531 HIS A CA 1
ATOM 4180 C C . HIS A 1 531 ? 19.406 37.75 0.957 1 96.69 531 HIS A C 1
ATOM 4182 O O . HIS A 1 531 ? 20 37.875 2.027 1 96.69 531 HIS A O 1
ATOM 4188 N N . PHE A 1 532 ? 19.625 36.812 0.147 1 96.81 532 PHE A N 1
ATOM 4189 C CA . PHE A 1 532 ? 20.734 35.875 0.355 1 96.81 532 PHE A CA 1
ATOM 4190 C C . PHE A 1 532 ? 21.891 36.188 -0.57 1 96.81 532 PHE A C 1
ATOM 4192 O O . PHE A 1 532 ? 22.828 36.906 -0.184 1 96.81 532 PHE A O 1
ATOM 4199 N N . THR A 1 533 ? 21.75 35.938 -1.877 1 96.88 533 THR A N 1
ATOM 4200 C CA . THR A 1 533 ? 22.734 36.281 -2.889 1 96.88 533 THR A CA 1
ATOM 4201 C C . THR A 1 533 ? 22.125 36.25 -4.285 1 96.88 533 THR A C 1
ATOM 4203 O O . THR A 1 533 ? 21.188 35.5 -4.539 1 96.88 533 THR A O 1
ATOM 4206 N N . GLY A 1 534 ? 22.641 37.094 -5.055 1 96.88 534 GLY A N 1
ATOM 4207 C CA . GLY A 1 534 ? 22.031 37.156 -6.375 1 96.88 534 GLY A CA 1
ATOM 4208 C C . GLY A 1 534 ? 20.547 37.469 -6.328 1 96.88 534 GLY A C 1
ATOM 4209 O O . GLY A 1 534 ? 20.125 38.406 -5.645 1 96.88 534 GLY A O 1
ATOM 4210 N N . ASN A 1 535 ? 19.812 36.688 -7.121 1 97 535 ASN A N 1
ATOM 4211 C CA . ASN A 1 535 ? 18.359 36.875 -7.176 1 97 535 ASN A CA 1
ATOM 4212 C C . ASN A 1 535 ? 17.641 35.969 -6.18 1 97 535 ASN A C 1
ATOM 4214 O O . ASN A 1 535 ? 16.438 35.75 -6.297 1 97 535 ASN A O 1
ATOM 4218 N N . ILE A 1 536 ? 18.406 35.406 -5.199 1 97.5 536 ILE A N 1
ATOM 4219 C CA . ILE A 1 536 ? 17.875 34.406 -4.277 1 97.5 536 ILE A CA 1
ATOM 4220 C C . ILE A 1 536 ? 17.609 35.062 -2.92 1 97.5 536 ILE A C 1
ATOM 4222 O O . ILE A 1 536 ? 18.438 35.812 -2.406 1 97.5 536 ILE A O 1
ATOM 4226 N N . PHE A 1 537 ? 16.484 34.781 -2.354 1 97.75 537 PHE A N 1
ATOM 4227 C CA . PHE A 1 537 ? 16.062 35.281 -1.038 1 97.75 537 PHE A CA 1
ATOM 4228 C C . PHE A 1 537 ? 15.695 34.094 -0.135 1 97.75 537 PHE A C 1
ATOM 4230 O O . PHE A 1 537 ? 15.172 33.094 -0.605 1 97.75 537 PHE A O 1
ATOM 4237 N N . ASN A 1 538 ? 15.992 34.219 1.165 1 97.12 538 ASN A N 1
ATOM 4238 C CA . ASN A 1 538 ? 15.422 33.312 2.166 1 97.12 538 ASN A CA 1
ATOM 4239 C C . ASN A 1 538 ? 13.984 33.719 2.508 1 97.12 538 ASN A C 1
ATOM 4241 O O . ASN A 1 538 ? 13.711 34.875 2.83 1 97.12 538 ASN A O 1
ATOM 4245 N N . LEU A 1 539 ? 13.133 32.75 2.346 1 98 539 LEU A N 1
ATOM 4246 C CA . LEU A 1 539 ? 11.719 32.969 2.627 1 98 539 LEU A CA 1
ATOM 4247 C C . LEU A 1 539 ? 11.336 32.344 3.963 1 98 539 LEU A C 1
ATOM 4249 O O . LEU A 1 539 ? 11.664 31.172 4.23 1 98 539 LEU A O 1
ATOM 4253 N N . THR A 1 540 ? 10.617 33.094 4.789 1 97.81 540 THR A N 1
ATOM 4254 C CA . THR A 1 540 ? 10.078 32.594 6.051 1 97.81 540 THR A CA 1
ATOM 4255 C C . THR A 1 540 ? 8.57 32.812 6.113 1 97.81 540 THR A C 1
ATOM 4257 O O . THR A 1 540 ? 8.078 33.906 5.859 1 97.81 540 THR A O 1
ATOM 4260 N N . ASN A 1 541 ? 7.832 31.797 6.391 1 98.19 541 ASN A N 1
ATOM 4261 C CA . ASN A 1 541 ? 6.398 31.875 6.641 1 98.19 541 ASN A CA 1
ATOM 4262 C C . ASN A 1 541 ? 6.098 32.125 8.117 1 98.19 541 ASN A C 1
ATOM 4264 O O . ASN A 1 541 ? 6.496 31.344 8.977 1 98.19 541 ASN A O 1
ATOM 4268 N N . LEU A 1 542 ? 5.344 33.219 8.406 1 98.31 542 LEU A N 1
ATOM 4269 C CA . LEU A 1 542 ? 5.086 33.625 9.781 1 98.31 542 LEU A CA 1
ATOM 4270 C C . LEU A 1 542 ? 3.59 33.75 10.039 1 98.31 542 LEU A C 1
ATOM 4272 O O . LEU A 1 542 ? 2.818 34.031 9.125 1 98.31 542 LEU A O 1
ATOM 4276 N N . TRP A 1 543 ? 3.213 33.531 11.242 1 98 543 TRP A N 1
ATOM 4277 C CA . TRP A 1 543 ? 1.824 33.688 11.672 1 98 543 TRP A CA 1
ATOM 4278 C C . TRP A 1 543 ? 1.732 34.469 12.961 1 98 543 TRP A C 1
ATOM 4280 O O . TRP A 1 543 ? 2.488 34.219 13.906 1 98 543 TRP A O 1
ATOM 4290 N N . SER A 1 544 ? 0.84 35.469 13.023 1 97.75 544 SER A N 1
ATOM 4291 C CA . SER A 1 544 ? 0.575 36.25 14.219 1 97.75 544 SER A CA 1
ATOM 4292 C C . SER A 1 544 ? -0.919 36.5 14.398 1 97.75 544 SER A C 1
ATOM 4294 O O . SER A 1 544 ? -1.654 36.625 13.414 1 97.75 544 SER A O 1
ATOM 4296 N N . ASN A 1 545 ? -1.375 36.562 15.672 1 96.75 545 ASN A N 1
ATOM 4297 C CA . ASN A 1 545 ? -2.77 36.906 15.922 1 96.75 545 ASN A CA 1
ATOM 4298 C C . ASN A 1 545 ? -2.91 38.344 16.406 1 96.75 545 ASN A C 1
ATOM 4300 O O . ASN A 1 545 ? -3.959 38.719 16.922 1 96.75 545 ASN A O 1
ATOM 4304 N N . ALA A 1 546 ? -1.805 39.125 16.25 1 96.25 546 ALA A N 1
ATOM 4305 C CA . ALA A 1 546 ? -1.813 40.5 16.734 1 96.25 546 ALA A CA 1
ATOM 4306 C C . ALA A 1 546 ? -2.938 41.312 16.094 1 96.25 546 ALA A C 1
ATOM 4308 O O . ALA A 1 546 ? -3.67 42.031 16.781 1 96.25 546 ALA A O 1
ATOM 4309 N N . ASP A 1 547 ? -3.031 41.219 14.82 1 94.06 547 ASP A N 1
ATOM 4310 C CA . ASP A 1 547 ? -4.035 42 14.102 1 94.06 547 ASP A CA 1
ATOM 4311 C C . ASP A 1 547 ? -5.449 41.594 14.523 1 94.06 547 ASP A C 1
ATOM 4313 O O . ASP A 1 547 ? -6.324 42.438 14.672 1 94.06 547 ASP A O 1
ATOM 4317 N N . VAL A 1 548 ? -5.699 40.312 14.68 1 95.5 548 VAL A N 1
ATOM 4318 C CA . VAL A 1 548 ? -7.012 39.812 15.078 1 95.5 548 VAL A CA 1
ATOM 4319 C C . VAL A 1 548 ? -7.332 40.312 16.5 1 95.5 548 VAL A C 1
ATOM 4321 O O . VAL A 1 548 ? -8.461 40.719 16.781 1 95.5 548 VAL A O 1
ATOM 4324 N N . ARG A 1 549 ? -6.406 40.219 17.391 1 96.25 549 ARG A N 1
ATOM 4325 C CA . ARG A 1 549 ? -6.602 40.688 18.766 1 96.25 549 ARG A CA 1
ATOM 4326 C C . ARG A 1 549 ? -6.969 42.156 18.812 1 96.25 549 ARG A C 1
ATOM 4328 O O . ARG A 1 549 ? -7.867 42.562 19.562 1 96.25 549 ARG A O 1
ATOM 4335 N N . GLU A 1 550 ? -6.238 42.906 17.984 1 93.81 550 GLU A N 1
ATOM 4336 C CA . GLU A 1 550 ? -6.535 44.344 17.922 1 93.81 550 GLU A CA 1
ATOM 4337 C C . GLU A 1 550 ? -7.941 44.562 17.375 1 93.81 550 GLU A C 1
ATOM 4339 O O . GLU A 1 550 ? -8.719 45.344 17.953 1 93.81 550 GLU A O 1
ATOM 4344 N N . ARG A 1 551 ? -8.219 43.969 16.297 1 94.19 551 ARG A N 1
ATOM 4345 C CA . ARG A 1 551 ? -9.492 44.156 15.617 1 94.19 551 ARG A CA 1
ATOM 4346 C C . ARG A 1 551 ? -10.656 43.688 16.484 1 94.19 551 ARG A C 1
ATOM 4348 O O . ARG A 1 551 ? -11.719 44.344 16.484 1 94.19 551 ARG A O 1
ATOM 4355 N N . GLU A 1 552 ? -10.469 42.625 17.25 1 94.69 552 GLU A N 1
ATOM 4356 C CA . GLU A 1 552 ? -11.57 42.062 18 1 94.69 552 GLU A CA 1
ATOM 4357 C C . GLU A 1 552 ? -11.547 42.5 19.453 1 94.69 552 GLU A C 1
ATOM 4359 O O . GLU A 1 552 ? -12.383 42.062 20.25 1 94.69 552 GLU A O 1
ATOM 4364 N N . GLY A 1 553 ? -10.625 43.25 19.859 1 93.56 553 GLY A N 1
ATOM 4365 C CA . GLY A 1 553 ? -10.641 43.938 21.141 1 93.56 553 GLY A CA 1
ATOM 4366 C C . GLY A 1 553 ? -10.062 43.125 22.266 1 93.56 553 GLY A C 1
ATOM 4367 O O . GLY A 1 553 ? -10.484 43.25 23.422 1 93.56 553 GLY A O 1
ATOM 4368 N N . TYR A 1 554 ? -9.25 42.188 21.969 1 92.19 554 TYR A N 1
ATOM 4369 C CA . TYR A 1 554 ? -8.555 41.469 23.016 1 92.19 554 TYR A CA 1
ATOM 4370 C C . TYR A 1 554 ? -7.414 42.281 23.594 1 92.19 554 TYR A C 1
ATOM 4372 O O . TYR A 1 554 ? -6.363 42.438 22.969 1 92.19 554 TYR A O 1
ATOM 4380 N N . LYS A 1 555 ? -7.566 42.75 24.797 1 86.75 555 LYS A N 1
ATOM 4381 C CA . LYS A 1 555 ? -6.629 43.719 25.375 1 86.75 555 LYS A CA 1
ATOM 4382 C C . LYS A 1 555 ? -5.699 43.031 26.375 1 86.75 555 LYS A C 1
ATOM 4384 O O . LYS A 1 555 ? -4.605 43.531 26.656 1 86.75 555 LYS A O 1
ATOM 4389 N N . SER A 1 556 ? -6.191 42 26.906 1 82.44 556 SER A N 1
ATOM 4390 C CA . SER A 1 556 ? -5.375 41.281 27.875 1 82.44 556 SER A CA 1
ATOM 4391 C C . SER A 1 556 ? -4.617 40.156 27.219 1 82.44 556 SER A C 1
ATOM 4393 O O . SER A 1 556 ? -5.051 39.625 26.203 1 82.44 556 SER A O 1
ATOM 4395 N N . GLY A 1 557 ? -3.5 39.938 27.797 1 80.69 557 GLY A N 1
ATOM 4396 C CA . GLY A 1 557 ? -2.674 38.875 27.266 1 80.69 557 GLY A CA 1
ATOM 4397 C C . GLY A 1 557 ? -1.734 39.312 26.156 1 80.69 557 GLY A C 1
ATOM 4398 O O . GLY A 1 557 ? -1.849 40.438 25.672 1 80.69 557 GLY A O 1
ATOM 4399 N N . ALA A 1 558 ? -0.795 38.469 25.797 1 88.06 558 ALA A N 1
ATOM 4400 C CA . ALA A 1 558 ? 0.213 38.781 24.797 1 88.06 558 ALA A CA 1
ATOM 4401 C C . ALA A 1 558 ? -0.178 38.25 23.422 1 88.06 558 ALA A C 1
ATOM 4403 O O . ALA A 1 558 ? -0.908 37.25 23.328 1 88.06 558 ALA A O 1
ATOM 4404 N N . ASP A 1 559 ? 0.185 38.969 22.344 1 93.69 559 ASP A N 1
ATOM 4405 C CA . ASP A 1 559 ? 0.043 38.406 21 1 93.69 559 ASP A CA 1
ATOM 4406 C C . ASP A 1 559 ? 1.113 37.375 20.734 1 93.69 559 ASP A C 1
ATOM 4408 O O . ASP A 1 559 ? 2.076 37.219 21.484 1 93.69 559 ASP A O 1
ATOM 4412 N N . LEU A 1 560 ? 0.841 36.625 19.734 1 96.56 560 LEU A N 1
ATOM 4413 C CA . LEU A 1 560 ? 1.692 35.5 19.344 1 96.56 560 LEU A CA 1
ATOM 4414 C C . LEU A 1 560 ? 2.318 35.719 17.969 1 96.56 560 LEU A C 1
ATOM 4416 O O . LEU A 1 560 ? 1.648 36.219 17.062 1 96.56 560 LEU A O 1
ATOM 4420 N N . LEU A 1 561 ? 3.607 35.469 17.844 1 97.88 561 LEU A N 1
ATOM 4421 C CA . LEU A 1 561 ? 4.336 35.406 16.578 1 97.88 561 LEU A CA 1
ATOM 4422 C C . LEU A 1 561 ? 5.148 34.125 16.469 1 97.88 561 LEU A C 1
ATOM 4424 O O . LEU A 1 561 ? 6.039 33.875 17.297 1 97.88 561 LEU A O 1
ATOM 4428 N N . THR A 1 562 ? 4.824 33.281 15.461 1 97.44 562 THR A N 1
ATOM 4429 C CA . THR A 1 562 ? 5.477 32 15.289 1 97.44 562 THR A CA 1
ATOM 4430 C C . THR A 1 562 ? 5.91 31.797 13.836 1 97.44 562 THR A C 1
ATOM 4432 O O . THR A 1 562 ? 5.543 32.594 12.961 1 97.44 562 THR A O 1
ATOM 4435 N N . GLY A 1 563 ? 6.785 30.797 13.57 1 96.69 563 GLY A N 1
ATOM 4436 C CA . GLY A 1 563 ? 7.051 30.359 12.211 1 96.69 563 GLY A CA 1
ATOM 4437 C C . GLY A 1 563 ? 8.477 30.641 11.766 1 96.69 563 GLY A C 1
ATOM 4438 O O . GLY A 1 563 ? 8.852 30.328 10.633 1 96.69 563 GLY A O 1
ATOM 4439 N N . PHE A 1 564 ? 9.32 31.078 12.609 1 95.44 564 PHE A N 1
ATOM 4440 C CA . PHE A 1 564 ? 10.656 31.516 12.219 1 95.44 564 PHE A CA 1
ATOM 4441 C C . PHE A 1 564 ? 11.477 30.344 11.695 1 95.44 564 PHE A C 1
ATOM 4443 O O . PHE A 1 564 ? 12.492 30.531 11.023 1 95.44 564 PHE A O 1
ATOM 4450 N N . GLU A 1 565 ? 11.023 29.125 11.992 1 90.75 565 GLU A N 1
ATOM 4451 C CA . GLU A 1 565 ? 11.742 27.938 11.547 1 90.75 565 GLU A CA 1
ATOM 4452 C C . GLU A 1 565 ? 11.203 27.438 10.211 1 90.75 565 GLU A C 1
ATOM 4454 O O . GLU A 1 565 ? 11.758 26.5 9.633 1 90.75 565 GLU A O 1
ATOM 4459 N N . GLU A 1 566 ? 10.125 27.922 9.742 1 88.06 566 GLU A N 1
ATOM 4460 C CA . GLU A 1 566 ? 9.555 27.562 8.445 1 88.06 566 GLU A CA 1
ATOM 4461 C C . GLU A 1 566 ? 10.258 28.312 7.309 1 88.06 566 GLU A C 1
ATOM 4463 O O . GLU A 1 566 ? 9.742 29.312 6.809 1 88.06 566 GLU A O 1
ATOM 4468 N N . ALA A 1 567 ? 11.344 27.672 6.801 1 89.69 567 ALA A N 1
ATOM 4469 C CA . ALA A 1 567 ? 12.227 28.391 5.879 1 89.69 567 ALA A CA 1
ATOM 4470 C C . ALA A 1 567 ? 12.203 27.75 4.496 1 89.69 567 ALA A C 1
ATOM 4472 O O . ALA A 1 567 ? 12.164 26.516 4.367 1 89.69 567 ALA A O 1
ATOM 4473 N N . PHE A 1 568 ? 12.094 28.625 3.562 1 96.31 568 PHE A N 1
ATOM 4474 C CA . PHE A 1 568 ? 12.086 28.266 2.15 1 96.31 568 PHE A CA 1
ATOM 4475 C C . PHE A 1 568 ? 12.984 29.203 1.346 1 96.31 568 PHE A C 1
ATOM 4477 O O . PHE A 1 568 ? 13.797 29.922 1.914 1 96.31 568 PHE A O 1
ATOM 4484 N N . GLU A 1 569 ? 12.859 29.031 0.004 1 96.69 569 GLU A N 1
ATOM 4485 C CA . GLU A 1 569 ? 13.672 29.844 -0.903 1 96.69 569 GLU A CA 1
ATOM 4486 C C . GLU A 1 569 ? 12.805 30.484 -1.99 1 96.69 569 GLU A C 1
ATOM 4488 O O . GLU A 1 569 ? 11.836 29.875 -2.445 1 96.69 569 GLU A O 1
ATOM 4493 N N . VAL A 1 570 ? 13.211 31.688 -2.352 1 98 570 VAL A N 1
ATOM 4494 C CA . VAL A 1 570 ? 12.562 32.375 -3.467 1 98 570 VAL A CA 1
ATOM 4495 C C . VAL A 1 570 ? 13.617 32.906 -4.43 1 98 570 VAL A C 1
ATOM 4497 O O . VAL A 1 570 ? 14.609 33.5 -4.004 1 98 570 VAL A O 1
ATOM 4500 N N . GLU A 1 571 ? 13.406 32.688 -5.645 1 97.88 571 GLU A N 1
ATOM 4501 C CA . GLU A 1 571 ? 14.195 33.344 -6.695 1 97.88 571 GLU A CA 1
ATOM 4502 C C . GLU A 1 571 ? 13.383 34.406 -7.418 1 97.88 571 GLU A C 1
ATOM 4504 O O . GLU A 1 571 ? 12.289 34.125 -7.918 1 97.88 571 GLU A O 1
ATOM 4509 N N . TRP A 1 572 ? 13.914 35.594 -7.469 1 98.25 572 TRP A N 1
ATOM 4510 C CA . TRP A 1 572 ? 13.336 36.656 -8.289 1 98.25 572 TRP A CA 1
ATOM 4511 C C . TRP A 1 572 ? 13.812 36.531 -9.734 1 98.25 572 TRP A C 1
ATOM 4513 O O . TRP A 1 572 ? 14.922 36.969 -10.062 1 98.25 572 TRP A O 1
ATOM 4523 N N . VAL A 1 573 ? 12.906 36.031 -10.547 1 97.88 573 VAL A N 1
ATOM 4524 C CA . VAL A 1 573 ? 13.219 35.875 -11.961 1 97.88 573 VAL A CA 1
ATOM 4525 C C . VAL A 1 573 ? 12.891 37.156 -12.703 1 97.88 573 VAL A C 1
ATOM 4527 O O . VAL A 1 573 ? 11.75 37.625 -12.672 1 97.88 573 VAL A O 1
ATOM 4530 N N . THR A 1 574 ? 13.891 37.719 -13.398 1 94.94 574 THR A N 1
ATOM 4531 C CA . THR A 1 574 ? 13.719 38.969 -14.094 1 94.94 574 THR A CA 1
ATOM 4532 C C . THR A 1 574 ? 13.727 38.781 -15.609 1 94.94 574 THR A C 1
ATOM 4534 O O . THR A 1 574 ? 14.07 37.688 -16.094 1 94.94 574 THR A O 1
ATOM 4537 N N . GLY A 1 575 ? 13.281 39.781 -16.359 1 91 575 GLY A N 1
ATOM 4538 C CA . GLY A 1 575 ? 13.211 39.719 -17.812 1 91 575 GLY A CA 1
ATOM 4539 C C . GLY A 1 575 ? 11.805 39.5 -18.328 1 91 575 GLY A C 1
ATOM 4540 O O . GLY A 1 575 ? 10.836 40 -17.75 1 91 575 GLY A O 1
ATOM 4541 N N . ASP A 1 576 ? 11.57 38.75 -19.469 1 87.44 576 ASP A N 1
ATOM 4542 C CA . ASP A 1 576 ? 10.297 38.594 -20.156 1 87.44 576 ASP A CA 1
ATOM 4543 C C . ASP A 1 576 ? 9.32 37.75 -19.312 1 87.44 576 ASP A C 1
ATOM 4545 O O . ASP A 1 576 ? 8.125 38.031 -19.281 1 87.44 576 ASP A O 1
ATOM 4549 N N . ASP A 1 577 ? 9.805 36.812 -18.578 1 90 577 ASP A N 1
ATOM 4550 C CA . ASP A 1 577 ? 9 36 -17.688 1 90 577 ASP A CA 1
ATOM 4551 C C . ASP A 1 577 ? 9.305 36.312 -16.219 1 90 577 ASP A C 1
ATOM 4553 O O . ASP A 1 577 ? 9.703 35.406 -15.469 1 90 577 ASP A O 1
ATOM 4557 N N . GLU A 1 578 ? 8.922 37.531 -15.867 1 96.56 578 GLU A N 1
ATOM 4558 C CA . GLU A 1 578 ? 9.273 37.938 -14.516 1 96.56 578 GLU A CA 1
ATOM 4559 C C . GLU A 1 578 ? 8.32 37.344 -13.484 1 96.56 578 GLU A C 1
ATOM 4561 O O . GLU A 1 578 ? 7.113 37.281 -13.719 1 96.56 578 GLU A O 1
ATOM 4566 N N . GLY A 1 579 ? 8.812 36.938 -12.422 1 98.44 579 GLY A N 1
ATOM 4567 C CA . GLY A 1 579 ? 8.031 36.375 -11.328 1 98.44 579 GLY A CA 1
ATOM 4568 C C . GLY A 1 579 ? 8.883 35.906 -10.172 1 98.44 579 GLY A C 1
ATOM 4569 O O . GLY A 1 579 ? 10.078 36.188 -10.117 1 98.44 579 GLY A O 1
ATOM 4570 N N . LEU A 1 580 ? 8.227 35.344 -9.211 1 98.69 580 LEU A N 1
ATOM 4571 C CA . LEU A 1 580 ? 8.883 34.75 -8.055 1 98.69 580 LEU A CA 1
ATOM 4572 C C . LEU A 1 580 ? 8.727 33.219 -8.062 1 98.69 580 LEU A C 1
ATOM 4574 O O . LEU A 1 580 ? 7.605 32.719 -8.062 1 98.69 580 LEU A O 1
ATOM 4578 N N . ALA A 1 581 ? 9.859 32.5 -8.062 1 98.5 581 ALA A N 1
ATOM 4579 C CA . ALA A 1 581 ? 9.883 31.047 -7.988 1 98.5 581 ALA A CA 1
ATOM 4580 C C . ALA A 1 581 ? 10.078 30.578 -6.551 1 98.5 581 ALA A C 1
ATOM 4582 O O . ALA A 1 581 ? 11.188 30.641 -6.016 1 98.5 581 ALA A O 1
ATOM 4583 N N . PHE A 1 582 ? 9.016 30.109 -5.957 1 98.5 582 PHE A N 1
ATOM 4584 C CA . PHE A 1 582 ? 9.109 29.547 -4.617 1 98.5 582 PHE A CA 1
ATOM 4585 C C . PHE A 1 582 ? 9.602 28.094 -4.672 1 98.5 582 PHE A C 1
ATOM 4587 O O . PHE A 1 582 ? 9.156 27.312 -5.512 1 98.5 582 PHE A O 1
ATOM 4594 N N . ARG A 1 583 ? 10.555 27.797 -3.812 1 97 583 ARG A N 1
ATOM 4595 C CA . ARG A 1 583 ? 11.18 26.484 -3.734 1 97 583 ARG A CA 1
ATOM 4596 C C . ARG A 1 583 ? 11.492 26.109 -2.289 1 97 583 ARG A C 1
ATOM 4598 O O . ARG A 1 583 ? 11.086 26.812 -1.36 1 97 583 ARG A O 1
ATOM 4605 N N . GLY A 1 584 ? 12.094 24.938 -2.166 1 95.56 584 GLY A N 1
ATOM 4606 C CA . GLY A 1 584 ? 12.555 24.516 -0.856 1 95.56 584 GLY A CA 1
ATOM 4607 C C . GLY A 1 584 ? 11.492 23.75 -0.071 1 95.56 584 GLY A C 1
ATOM 4608 O O . GLY A 1 584 ? 11.5 23.766 1.162 1 95.56 584 GLY A O 1
ATOM 4609 N N . GLY A 1 585 ? 10.516 23.188 -0.729 1 96.88 585 GLY A N 1
ATOM 4610 C CA . GLY A 1 585 ? 9.492 22.391 -0.076 1 96.88 585 GLY A CA 1
ATOM 4611 C C . GLY A 1 585 ? 8.234 23.172 0.248 1 96.88 585 GLY A C 1
ATOM 4612 O O . GLY A 1 585 ? 7.395 22.703 1.023 1 96.88 585 GLY A O 1
ATOM 4613 N N . PHE A 1 586 ? 8.07 24.297 -0.344 1 97.81 586 PHE A N 1
ATOM 4614 C CA . PHE A 1 586 ? 6.957 25.188 -0.047 1 97.81 586 PHE A CA 1
ATOM 4615 C C . PHE A 1 586 ? 5.625 24.5 -0.33 1 97.81 586 PHE A C 1
ATOM 4617 O O . PHE A 1 586 ? 4.645 24.719 0.381 1 97.81 586 PHE A O 1
ATOM 4624 N N . TRP A 1 587 ? 5.59 23.656 -1.352 1 97.88 587 TRP A N 1
ATOM 4625 C CA . TRP A 1 587 ? 4.359 23.016 -1.792 1 97.88 587 TRP A CA 1
ATOM 4626 C C . TRP A 1 587 ? 4.07 21.766 -0.966 1 97.88 587 TRP A C 1
ATOM 4628 O O . TRP A 1 587 ? 3.014 21.141 -1.11 1 97.88 587 TRP A O 1
ATOM 4638 N N . GLY A 1 588 ? 4.973 21.297 -0.088 1 97.31 588 GLY A N 1
ATOM 4639 C CA . GLY A 1 588 ? 4.734 20.188 0.824 1 97.31 588 GLY A CA 1
ATOM 4640 C C . GLY A 1 588 ? 4.762 18.828 0.14 1 97.31 588 GLY A C 1
ATOM 4641 O O . GLY A 1 588 ? 3.904 17.984 0.392 1 97.31 588 GLY A O 1
ATOM 4642 N N . ARG A 1 589 ? 5.699 18.547 -0.671 1 94.94 589 ARG A N 1
ATOM 4643 C CA . ARG A 1 589 ? 5.859 17.281 -1.378 1 94.94 589 ARG A CA 1
ATOM 4644 C C . ARG A 1 589 ? 6.219 16.156 -0.412 1 94.94 589 ARG A C 1
ATOM 4646 O O . ARG A 1 589 ? 7.004 16.359 0.519 1 94.94 589 ARG A O 1
ATOM 4653 N N . GLU A 1 590 ? 5.617 15.016 -0.578 1 93.88 590 GLU A N 1
ATOM 4654 C CA . GLU A 1 590 ? 5.895 13.781 0.154 1 93.88 590 GLU A CA 1
ATOM 4655 C C . GLU A 1 590 ? 5.922 12.578 -0.783 1 93.88 590 GLU A C 1
ATOM 4657 O O . GLU A 1 590 ? 5.57 12.688 -1.959 1 93.88 590 GLU A O 1
ATOM 4662 N N . GLY A 1 591 ? 6.383 11.398 -0.247 1 91.5 591 GLY A N 1
ATOM 4663 C CA . GLY A 1 591 ? 6.359 10.148 -0.997 1 91.5 591 GLY A CA 1
ATOM 4664 C C . GLY A 1 591 ? 7.688 9.828 -1.659 1 91.5 591 GLY A C 1
ATOM 4665 O O . GLY A 1 591 ? 8.352 10.719 -2.199 1 91.5 591 GLY A O 1
ATOM 4666 N N . PRO A 1 592 ? 8 8.617 -1.72 1 90.44 592 PRO A N 1
ATOM 4667 C CA . PRO A 1 592 ? 9.32 8.227 -2.234 1 90.44 592 PRO A CA 1
ATOM 4668 C C . PRO A 1 592 ? 9.438 8.406 -3.746 1 90.44 592 PRO A C 1
ATOM 4670 O O . PRO A 1 592 ? 10.547 8.508 -4.273 1 90.44 592 PRO A O 1
ATOM 4673 N N . ASP A 1 593 ? 8.305 8.516 -4.418 1 93.94 593 ASP A N 1
ATOM 4674 C CA . ASP A 1 593 ? 8.359 8.562 -5.875 1 93.94 593 ASP A CA 1
ATOM 4675 C C . ASP A 1 593 ? 8.07 9.969 -6.395 1 93.94 593 ASP A C 1
ATOM 4677 O O . ASP A 1 593 ? 8.016 10.195 -7.605 1 93.94 593 ASP A O 1
ATOM 4681 N N . SER A 1 594 ? 7.84 10.898 -5.52 1 96.06 594 SER A N 1
ATOM 4682 C CA . SER A 1 594 ? 7.602 12.281 -5.93 1 96.06 594 SER A CA 1
ATOM 4683 C C . SER A 1 594 ? 8.891 12.953 -6.383 1 96.06 594 SER A C 1
ATOM 4685 O O . SER A 1 594 ? 9.984 12.461 -6.094 1 96.06 594 SER A O 1
ATOM 4687 N N . ARG A 1 595 ? 8.766 14.031 -7.113 1 96.38 595 ARG A N 1
ATOM 4688 C CA . ARG A 1 595 ? 9.938 14.695 -7.68 1 96.38 595 ARG A CA 1
ATOM 4689 C C . ARG A 1 595 ? 9.797 16.219 -7.594 1 96.38 595 ARG A C 1
ATOM 4691 O O . ARG A 1 595 ? 8.711 16.75 -7.797 1 96.38 595 ARG A O 1
ATOM 4698 N N . SER A 1 596 ? 10.898 16.844 -7.395 1 95.94 596 SER A N 1
ATOM 4699 C CA . SER A 1 596 ? 10.961 18.297 -7.492 1 95.94 596 SER A CA 1
ATOM 4700 C C . SER A 1 596 ? 11.008 18.75 -8.945 1 95.94 596 SER A C 1
ATOM 4702 O O . SER A 1 596 ? 11.469 18.016 -9.82 1 95.94 596 SER A O 1
ATOM 4704 N N . PRO A 1 597 ? 10.555 19.938 -9.133 1 95.81 597 PRO A N 1
ATOM 4705 C CA . PRO A 1 597 ? 10.672 20.453 -10.5 1 95.81 597 PRO A CA 1
ATOM 4706 C C . PRO A 1 597 ? 12.125 20.625 -10.938 1 95.81 597 PRO A C 1
ATOM 4708 O O . PRO A 1 597 ? 12.984 20.953 -10.109 1 95.81 597 PRO A O 1
ATOM 4711 N N . GLU A 1 598 ? 12.312 20.438 -12.195 1 91.88 598 GLU A N 1
ATOM 4712 C CA . GLU A 1 598 ? 13.641 20.625 -12.781 1 91.88 598 GLU A CA 1
ATOM 4713 C C . GLU A 1 598 ? 13.711 21.938 -13.578 1 91.88 598 GLU A C 1
ATOM 4715 O O . GLU A 1 598 ? 12.688 22.594 -13.797 1 91.88 598 GLU A O 1
ATOM 4720 N N . GLY A 1 599 ? 14.906 22.344 -13.859 1 92.56 599 GLY A N 1
ATOM 4721 C CA . GLY A 1 599 ? 15.117 23.531 -14.68 1 92.56 599 GLY A CA 1
ATOM 4722 C C . GLY A 1 599 ? 15.484 24.75 -13.867 1 92.56 599 GLY A C 1
ATOM 4723 O O . GLY A 1 599 ? 16.062 24.625 -12.789 1 92.56 599 GLY A O 1
ATOM 4724 N N . SER A 1 600 ? 15.289 25.938 -14.539 1 90.38 600 SER A N 1
ATOM 4725 C CA . SER A 1 600 ? 15.617 27.203 -13.914 1 90.38 600 SER A CA 1
ATOM 4726 C C . SER A 1 600 ? 14.453 28.188 -14 1 90.38 600 SER A C 1
ATOM 4728 O O . SER A 1 600 ? 13.516 27.984 -14.781 1 90.38 600 SER A O 1
ATOM 4730 N N . GLY A 1 601 ? 14.492 29.188 -13.133 1 93.31 601 GLY A N 1
ATOM 4731 C CA . GLY A 1 601 ? 13.445 30.203 -13.164 1 93.31 601 GLY A CA 1
ATOM 4732 C C . GLY A 1 601 ? 12.055 29.625 -12.938 1 93.31 601 GLY A C 1
ATOM 4733 O O . GLY A 1 601 ? 11.836 28.859 -11.984 1 93.31 601 GLY A O 1
ATOM 4734 N N . LYS A 1 602 ? 11.18 29.906 -13.875 1 95.88 602 LYS A N 1
ATOM 4735 C CA . LYS A 1 602 ? 9.781 29.5 -13.773 1 95.88 602 LYS A CA 1
ATOM 4736 C C . LYS A 1 602 ? 9.656 27.984 -13.781 1 95.88 602 LYS A C 1
ATOM 4738 O O . LYS A 1 602 ? 8.836 27.422 -13.055 1 95.88 602 LYS A O 1
ATOM 4743 N N . ALA A 1 603 ? 10.438 27.281 -14.5 1 95.62 603 ALA A N 1
ATOM 4744 C CA . ALA A 1 603 ? 10.375 25.828 -14.664 1 95.62 603 ALA A CA 1
ATOM 4745 C C . ALA A 1 603 ? 10.742 25.109 -13.367 1 95.62 603 ALA A C 1
ATOM 4747 O O . ALA A 1 603 ? 10.273 24 -13.102 1 95.62 603 ALA A O 1
ATOM 4748 N N . SER A 1 604 ? 11.484 25.719 -12.539 1 96.19 604 SER A N 1
ATOM 4749 C CA . SER A 1 604 ? 11.977 25.094 -11.312 1 96.19 604 SER A CA 1
ATOM 4750 C C . SER A 1 604 ? 11.102 25.453 -10.117 1 96.19 604 SER A C 1
ATOM 4752 O O . SER A 1 604 ? 11.375 25.031 -8.992 1 96.19 604 SER A O 1
ATOM 4754 N N . ALA A 1 605 ? 10.039 26.219 -10.344 1 98.25 605 ALA A N 1
ATOM 4755 C CA . ALA A 1 605 ? 9.211 26.703 -9.25 1 98.25 605 ALA A CA 1
ATOM 4756 C C . ALA A 1 605 ? 8.242 25.641 -8.773 1 98.25 605 ALA A C 1
ATOM 4758 O O . ALA A 1 605 ? 7.547 25.016 -9.578 1 98.25 605 ALA A O 1
ATOM 4759 N N . GLU A 1 606 ? 8.234 25.406 -7.457 1 98.44 606 GLU A N 1
ATOM 4760 C CA . GLU A 1 606 ? 7.137 24.656 -6.859 1 98.44 606 GLU A CA 1
ATOM 4761 C C . GLU A 1 606 ? 5.824 25.438 -6.934 1 98.44 606 GLU A C 1
ATOM 4763 O O . GLU A 1 606 ? 4.781 24.859 -7.254 1 98.44 606 GLU A O 1
ATOM 4768 N N . VAL A 1 607 ? 5.918 26.672 -6.707 1 98.62 607 VAL A N 1
ATOM 4769 C CA . VAL A 1 607 ? 4.84 27.641 -6.863 1 98.62 607 VAL A CA 1
ATOM 4770 C C . VAL A 1 607 ? 5.363 28.875 -7.59 1 98.62 607 VAL A C 1
ATOM 4772 O O . VAL A 1 607 ? 6.352 29.484 -7.168 1 98.62 607 VAL A O 1
ATOM 4775 N N . TRP A 1 608 ? 4.758 29.281 -8.656 1 98.56 608 TRP A N 1
ATOM 4776 C CA . TRP A 1 608 ? 5.172 30.422 -9.477 1 98.56 608 TRP A CA 1
ATOM 4777 C C . TRP A 1 608 ? 4.195 31.578 -9.32 1 98.56 608 TRP A C 1
ATOM 4779 O O . TRP A 1 608 ? 3.029 31.469 -9.711 1 98.56 608 TRP A O 1
ATOM 4789 N N . PHE A 1 609 ? 4.719 32.656 -8.773 1 98.69 609 PHE A N 1
ATOM 4790 C CA . PHE A 1 609 ? 3.957 33.906 -8.742 1 98.69 609 PHE A CA 1
ATOM 4791 C C . PHE A 1 609 ? 4.355 34.812 -9.891 1 98.69 609 PHE A C 1
ATOM 4793 O O . PHE A 1 609 ? 5.465 35.344 -9.914 1 98.69 609 PHE A O 1
ATOM 4800 N N . GLU A 1 610 ? 3.467 35.125 -10.719 1 98.31 610 GLU A N 1
ATOM 4801 C CA . GLU A 1 610 ? 3.742 35.938 -11.898 1 98.31 610 GLU A CA 1
ATOM 4802 C C . GLU A 1 610 ? 3.664 37.438 -11.57 1 98.31 610 GLU A C 1
ATOM 4804 O O . GLU A 1 610 ? 2.781 37.844 -10.828 1 98.31 610 GLU A O 1
ATOM 4809 N N . ALA A 1 611 ? 4.633 38.156 -12.109 1 97.81 611 ALA A N 1
ATOM 4810 C CA . ALA A 1 611 ? 4.547 39.594 -11.969 1 97.81 611 ALA A CA 1
ATOM 4811 C C . ALA A 1 611 ? 3.354 40.156 -12.734 1 97.81 611 ALA A C 1
ATOM 4813 O O . ALA A 1 611 ? 3.057 39.719 -13.844 1 97.81 611 ALA A O 1
ATOM 4814 N N . GLN A 1 612 ? 2.703 41.094 -12.148 1 94.75 612 GLN A N 1
ATOM 4815 C CA . GLN A 1 612 ? 1.545 41.719 -12.773 1 94.75 612 GLN A CA 1
ATOM 4816 C C . GLN A 1 612 ? 1.914 43.062 -13.391 1 94.75 612 GLN A C 1
ATOM 4818 O O . GLN A 1 612 ? 2.828 43.75 -12.914 1 94.75 612 GLN A O 1
ATOM 4823 N N . MET B 1 1 ? 92.312 7.836 37.531 1 20.25 1 MET B N 1
ATOM 4824 C CA . MET B 1 1 ? 92.688 6.426 37.562 1 20.25 1 MET B CA 1
ATOM 4825 C C . MET B 1 1 ? 91.5 5.551 37.906 1 20.25 1 MET B C 1
ATOM 4827 O O . MET B 1 1 ? 91.25 4.52 37.25 1 20.25 1 MET B O 1
ATOM 4831 N N . ARG B 1 2 ? 91.062 5.582 39.156 1 19.92 2 ARG B N 1
ATOM 4832 C CA . ARG B 1 2 ? 90.812 4.301 39.812 1 19.92 2 ARG B CA 1
ATOM 4833 C C . ARG B 1 2 ? 89.5 3.693 39.281 1 19.92 2 ARG B C 1
ATOM 4835 O O . ARG B 1 2 ? 88.438 4.293 39.438 1 19.92 2 ARG B O 1
ATOM 4842 N N . LEU B 1 3 ? 89.562 2.887 38.281 1 22.75 3 LEU B N 1
ATOM 4843 C CA . LEU B 1 3 ? 88.625 2.277 37.406 1 22.75 3 LEU B CA 1
ATOM 4844 C C . LEU B 1 3 ? 87.812 1.194 38.125 1 22.75 3 LEU B C 1
ATOM 4846 O O . LEU B 1 3 ? 88.312 0.083 38.312 1 22.75 3 LEU B O 1
ATOM 4850 N N . GLN B 1 4 ? 87.5 1.511 39.438 1 23.66 4 GLN B N 1
ATOM 4851 C CA . GLN B 1 4 ? 87.062 0.368 40.219 1 23.66 4 GLN B CA 1
ATOM 4852 C C . GLN B 1 4 ? 85.875 -0.346 39.531 1 23.66 4 GLN B C 1
ATOM 4854 O O . GLN B 1 4 ? 84.938 0.292 39.094 1 23.66 4 GLN B O 1
ATOM 4859 N N . THR B 1 5 ? 86.188 -1.546 39 1 24.39 5 THR B N 1
ATOM 4860 C CA . THR B 1 5 ? 85.5 -2.547 38.188 1 24.39 5 THR B CA 1
ATOM 4861 C C . THR B 1 5 ? 84.375 -3.189 39 1 24.39 5 THR B C 1
ATOM 4863 O O . THR B 1 5 ? 84.625 -3.877 40 1 24.39 5 THR B O 1
ATOM 4866 N N . TRP B 1 6 ? 83.375 -2.432 39.469 1 26.22 6 TRP B N 1
ATOM 4867 C CA . TRP B 1 6 ? 82.375 -2.994 40.375 1 26.22 6 TRP B CA 1
ATOM 4868 C C . TRP B 1 6 ? 81.688 -4.227 39.781 1 26.22 6 TRP B C 1
ATOM 4870 O O . TRP B 1 6 ? 81.312 -4.219 38.625 1 26.22 6 TRP B O 1
ATOM 4880 N N . THR B 1 7 ? 82.188 -5.414 40.188 1 23.88 7 THR B N 1
ATOM 4881 C CA . THR B 1 7 ? 81.875 -6.781 39.844 1 23.88 7 THR B CA 1
ATOM 4882 C C . THR B 1 7 ? 80.375 -7.039 40.125 1 23.88 7 THR B C 1
ATOM 4884 O O . THR B 1 7 ? 79.938 -6.961 41.281 1 23.88 7 THR B O 1
ATOM 4887 N N . PHE B 1 8 ? 79.438 -6.488 39.438 1 27.59 8 PHE B N 1
ATOM 4888 C CA . PHE B 1 8 ? 78 -6.668 39.75 1 27.59 8 PHE B CA 1
ATOM 4889 C C . PHE B 1 8 ? 77.625 -8.133 39.594 1 27.59 8 PHE B C 1
ATOM 4891 O O . PHE B 1 8 ? 77.875 -8.734 38.531 1 27.59 8 PHE B O 1
ATOM 4898 N N . THR B 1 9 ? 77.875 -8.867 40.688 1 23.25 9 THR B N 1
ATOM 4899 C CA . THR B 1 9 ? 77.562 -10.273 40.844 1 23.25 9 THR B CA 1
ATOM 4900 C C . THR B 1 9 ? 76.062 -10.492 40.469 1 23.25 9 THR B C 1
ATOM 4902 O O . THR B 1 9 ? 75.188 -9.883 41.031 1 23.25 9 THR B O 1
ATOM 4905 N N . LEU B 1 10 ? 75.875 -10.883 39.219 1 26.34 10 LEU B N 1
ATOM 4906 C CA . LEU B 1 10 ? 74.625 -11.234 38.562 1 26.34 10 LEU B CA 1
ATOM 4907 C C . LEU B 1 10 ? 74 -12.492 39.188 1 26.34 10 LEU B C 1
ATOM 4909 O O . LEU B 1 10 ? 74.562 -13.578 39.094 1 26.34 10 LEU B O 1
ATOM 4913 N N . ILE B 1 11 ? 73.812 -12.445 40.5 1 26.12 11 ILE B N 1
ATOM 4914 C CA . ILE B 1 11 ? 73.188 -13.656 41.062 1 26.12 11 ILE B CA 1
ATOM 4915 C C . ILE B 1 11 ? 71.938 -14.031 40.312 1 26.12 11 ILE B C 1
ATOM 4917 O O . ILE B 1 11 ? 71 -13.234 40.219 1 26.12 11 ILE B O 1
ATOM 4921 N N . LEU B 1 12 ? 72.125 -14.867 39.344 1 27.09 12 LEU B N 1
ATOM 4922 C CA . LEU B 1 12 ? 71.125 -15.516 38.5 1 27.09 12 LEU B CA 1
ATOM 4923 C C . LEU B 1 12 ? 70.188 -16.391 39.312 1 27.09 12 LEU B C 1
ATOM 4925 O O . LEU B 1 12 ? 70.625 -17.406 39.875 1 27.09 12 LEU B O 1
ATOM 4929 N N . GLY B 1 13 ? 69.625 -15.828 40.375 1 26.08 13 GLY B N 1
ATOM 4930 C CA . GLY B 1 13 ? 68.688 -16.703 41.094 1 26.08 13 GLY B CA 1
ATOM 4931 C C . GLY B 1 13 ? 67.688 -17.406 40.188 1 26.08 13 GLY B C 1
ATOM 4932 O O . GLY B 1 13 ? 67 -16.766 39.406 1 26.08 13 GLY B O 1
ATOM 4933 N N . ILE B 1 14 ? 68 -18.578 39.875 1 25.44 14 ILE B N 1
ATOM 4934 C CA . ILE B 1 14 ? 67.188 -19.484 39.094 1 25.44 14 ILE B CA 1
ATOM 4935 C C . ILE B 1 14 ? 65.875 -19.719 39.844 1 25.44 14 ILE B C 1
ATOM 4937 O O . ILE B 1 14 ? 65.812 -20.25 40.938 1 25.44 14 ILE B O 1
ATOM 4941 N N . LYS B 1 15 ? 65.125 -18.656 39.969 1 30.8 15 LYS B N 1
ATOM 4942 C CA . LYS B 1 15 ? 63.781 -18.938 40.562 1 30.8 15 LYS B CA 1
ATOM 4943 C C . LYS B 1 15 ? 63.125 -20.141 39.906 1 30.8 15 LYS B C 1
ATOM 4945 O O . LYS B 1 15 ? 63.062 -20.203 38.656 1 30.8 15 LYS B O 1
ATOM 4950 N N . HIS B 1 16 ? 63.312 -21.219 40.531 1 25.31 16 HIS B N 1
ATOM 4951 C CA . HIS B 1 16 ? 62.594 -22.453 40.188 1 25.31 16 HIS B CA 1
ATOM 4952 C C . HIS B 1 16 ? 61.094 -22.188 40 1 25.31 16 HIS B C 1
ATOM 4954 O O . HIS B 1 16 ? 60.438 -21.641 40.875 1 25.31 16 HIS B O 1
ATOM 4960 N N . SER B 1 17 ? 60.781 -21.688 38.875 1 26.81 17 SER B N 1
ATOM 4961 C CA . SER B 1 17 ? 59.375 -21.531 38.5 1 26.81 17 SER B CA 1
ATOM 4962 C C . SER B 1 17 ? 58.594 -22.828 38.719 1 26.81 17 SER B C 1
ATOM 4964 O O . SER B 1 17 ? 58.969 -23.859 38.125 1 26.81 17 SER B O 1
ATOM 4966 N N . SER B 1 18 ? 58.344 -23.078 39.938 1 28.61 18 SER B N 1
ATOM 4967 C CA . SER B 1 18 ? 57.375 -24.172 40.125 1 28.61 18 SER B CA 1
ATOM 4968 C C . SER B 1 18 ? 56.25 -24.094 39.062 1 28.61 18 SER B C 1
ATOM 4970 O O . SER B 1 18 ? 55.656 -23.031 38.906 1 28.61 18 SER B O 1
ATOM 4972 N N . ALA B 1 19 ? 56.344 -25 38.188 1 31.27 19 ALA B N 1
ATOM 4973 C CA . ALA B 1 19 ? 55.344 -25.234 37.156 1 31.27 19 ALA B CA 1
ATOM 4974 C C . ALA B 1 19 ? 53.969 -25.359 37.75 1 31.27 19 ALA B C 1
ATOM 4976 O O . ALA B 1 19 ? 53.656 -26.328 38.438 1 31.27 19 ALA B O 1
ATOM 4977 N N . LEU B 1 20 ? 53.469 -24.219 38.281 1 30 20 LEU B N 1
ATOM 4978 C CA . LEU B 1 20 ? 52.062 -24.375 38.594 1 30 20 LEU B CA 1
ATOM 4979 C C . LEU B 1 20 ? 51.344 -25.156 37.469 1 30 20 LEU B C 1
ATOM 4981 O O . LEU B 1 20 ? 51.375 -24.75 36.312 1 30 20 LEU B O 1
ATOM 4985 N N . GLN B 1 21 ? 51.281 -26.422 37.656 1 26.94 21 GLN B N 1
ATOM 4986 C CA . GLN B 1 21 ? 50.406 -27.203 36.812 1 26.94 21 GLN B CA 1
ATOM 4987 C C . GLN B 1 21 ? 49.062 -26.5 36.625 1 26.94 21 GLN B C 1
ATOM 4989 O O . GLN B 1 21 ? 48.312 -26.328 37.594 1 26.94 21 GLN B O 1
ATOM 4994 N N . VAL B 1 22 ? 49.031 -25.531 35.781 1 32.5 22 VAL B N 1
ATOM 4995 C CA . VAL B 1 22 ? 47.719 -25.016 35.438 1 32.5 22 VAL B CA 1
ATOM 4996 C C . VAL B 1 22 ? 46.781 -26.188 35.156 1 32.5 22 VAL B C 1
ATOM 4998 O O . VAL B 1 22 ? 47.094 -27.078 34.375 1 32.5 22 VAL B O 1
ATOM 5001 N N . PRO B 1 23 ? 46.031 -26.453 36.188 1 34.78 23 PRO B N 1
ATOM 5002 C CA . PRO B 1 23 ? 45.125 -27.531 35.844 1 34.78 23 PRO B CA 1
ATOM 5003 C C . PRO B 1 23 ? 44.625 -27.422 34.406 1 34.78 23 PRO B C 1
ATOM 5005 O O . PRO B 1 23 ? 44.562 -26.328 33.844 1 34.78 23 PRO B O 1
ATOM 5008 N N . PHE B 1 24 ? 44.844 -28.5 33.656 1 32.75 24 PHE B N 1
ATOM 5009 C CA . PHE B 1 24 ? 44.188 -28.625 32.375 1 32.75 24 PHE B CA 1
ATOM 5010 C C . PHE B 1 24 ? 42.75 -28.094 32.438 1 32.75 24 PHE B C 1
ATOM 5012 O O . PHE B 1 24 ? 41.906 -28.641 33.125 1 32.75 24 PHE B O 1
ATOM 5019 N N . PHE B 1 25 ? 42.625 -26.766 32.438 1 32.34 25 PHE B N 1
ATOM 5020 C CA . PHE B 1 25 ? 41.281 -26.359 32.125 1 32.34 25 PHE B CA 1
ATOM 5021 C C . PHE B 1 25 ? 40.719 -27.219 30.984 1 32.34 25 PHE B C 1
ATOM 5023 O O . PHE B 1 25 ? 41.344 -27.344 29.938 1 32.34 25 PHE B O 1
ATOM 5030 N N . THR B 1 26 ? 40.062 -28.328 31.375 1 32.25 26 THR B N 1
ATOM 5031 C CA . THR B 1 26 ? 39.281 -28.969 30.328 1 32.25 26 THR B CA 1
ATOM 5032 C C . THR B 1 26 ? 38.781 -27.938 29.312 1 32.25 26 THR B C 1
ATOM 5034 O O . THR B 1 26 ? 38.25 -26.906 29.703 1 32.25 26 THR B O 1
ATOM 5037 N N . GLN B 1 27 ? 39.469 -27.859 28.219 1 33 27 GLN B N 1
ATOM 5038 C CA . GLN B 1 27 ? 38.938 -27.047 27.125 1 33 27 GLN B CA 1
ATOM 5039 C C . GLN B 1 27 ? 37.438 -27.141 27.062 1 33 27 GLN B C 1
ATOM 5041 O O . GLN B 1 27 ? 36.875 -28.234 27.156 1 33 27 GLN B O 1
ATOM 5046 N N . PRO B 1 28 ? 36.719 -26.109 27.453 1 35.31 28 PRO B N 1
ATOM 5047 C CA . PRO B 1 28 ? 35.281 -26.281 27.219 1 35.31 28 PRO B CA 1
ATOM 5048 C C . PRO B 1 28 ? 34.969 -27.078 25.953 1 35.31 28 PRO B C 1
ATOM 5050 O O . PRO B 1 28 ? 35.781 -27.078 25 1 35.31 28 PRO B O 1
ATOM 5053 N N . GLU B 1 29 ? 34.375 -28.25 26 1 35.12 29 GLU B N 1
ATOM 5054 C CA . GLU B 1 29 ? 33.844 -28.953 24.844 1 35.12 29 GLU B CA 1
ATOM 5055 C C . GLU B 1 29 ? 33.531 -27.969 23.703 1 35.12 29 GLU B C 1
ATOM 5057 O O . GLU B 1 29 ? 32.906 -26.938 23.906 1 35.12 29 GLU B O 1
ATOM 5062 N N . SER B 1 30 ? 34.375 -27.75 22.812 1 39.62 30 SER B N 1
ATOM 5063 C CA . SER B 1 30 ? 34.156 -27.016 21.578 1 39.62 30 SER B CA 1
ATOM 5064 C C . SER B 1 30 ? 32.719 -27.141 21.109 1 39.62 30 SER B C 1
ATOM 5066 O O . SER B 1 30 ? 32.281 -28.219 20.719 1 39.62 30 SER B O 1
ATOM 5068 N N . ASN B 1 31 ? 31.703 -26.688 21.828 1 41.75 31 ASN B N 1
ATOM 5069 C CA . ASN B 1 31 ? 30.297 -26.703 21.453 1 41.75 31 ASN B CA 1
ATOM 5070 C C . ASN B 1 31 ? 30.109 -26.422 19.953 1 41.75 31 ASN B C 1
ATOM 5072 O O . ASN B 1 31 ? 30.594 -25.391 19.453 1 41.75 31 ASN B O 1
ATOM 5076 N N . GLY B 1 32 ? 30.141 -27.344 19.047 1 50.06 32 GLY B N 1
ATOM 5077 C CA . GLY B 1 32 ? 29.734 -27.219 17.656 1 50.06 32 GLY B CA 1
ATOM 5078 C C . GLY B 1 32 ? 28.781 -26.078 17.406 1 50.06 32 GLY B C 1
ATOM 5079 O O . GLY B 1 32 ? 28.312 -25.422 18.344 1 50.06 32 GLY B O 1
ATOM 5080 N N . PRO B 1 33 ? 28.812 -25.625 16.094 1 62.28 33 PRO B N 1
ATOM 5081 C CA . PRO B 1 33 ? 27.891 -24.531 15.766 1 62.28 33 PRO B CA 1
ATOM 5082 C C . PRO B 1 33 ? 26.484 -24.75 16.328 1 62.28 33 PRO B C 1
ATOM 5084 O O . PRO B 1 33 ? 26.047 -25.891 16.484 1 62.28 33 PRO B O 1
ATOM 5087 N N . PRO B 1 34 ? 25.953 -23.703 17 1 71.5 34 PRO B N 1
ATOM 5088 C CA . PRO B 1 34 ? 24.609 -23.844 17.594 1 71.5 34 PRO B CA 1
ATOM 5089 C C . PRO B 1 34 ? 23.594 -24.391 16.594 1 71.5 34 PRO B C 1
ATOM 5091 O O . PRO B 1 34 ? 23.641 -24.078 15.406 1 71.5 34 PRO B O 1
ATOM 5094 N N . LYS B 1 35 ? 22.828 -25.375 17.094 1 88.31 35 LYS B N 1
ATOM 5095 C CA . LYS B 1 35 ? 21.719 -25.922 16.312 1 88.31 35 LYS B CA 1
ATOM 5096 C C . LYS B 1 35 ? 20.578 -24.922 16.203 1 88.31 35 LYS B C 1
ATOM 5098 O O . LYS B 1 35 ? 20 -24.516 17.219 1 88.31 35 LYS B O 1
ATOM 5103 N N . LEU B 1 36 ? 20.359 -24.438 14.984 1 96.06 36 LEU B N 1
ATOM 5104 C CA . LEU B 1 36 ? 19.312 -23.453 14.758 1 96.06 36 LEU B CA 1
ATOM 5105 C C . LEU B 1 36 ? 17.953 -24.125 14.578 1 96.06 36 LEU B C 1
ATOM 5107 O O . LEU B 1 36 ? 16.906 -23.516 14.836 1 96.06 36 LEU B O 1
ATOM 5111 N N . ILE B 1 37 ? 17.906 -25.312 14.109 1 98.12 37 ILE B N 1
ATOM 5112 C CA . ILE B 1 37 ? 16.703 -26.141 14.016 1 98.12 37 ILE B CA 1
ATOM 5113 C C . ILE B 1 37 ? 16.656 -27.109 15.203 1 98.12 37 ILE B C 1
ATOM 5115 O O . ILE B 1 37 ? 17.453 -28.031 15.297 1 98.12 37 ILE B O 1
ATOM 5119 N N . SER B 1 38 ? 15.742 -27 16.047 1 97.5 38 SER B N 1
ATOM 5120 C CA . SER B 1 38 ? 15.672 -27.781 17.266 1 97.5 38 SER B CA 1
ATOM 5121 C C . SER B 1 38 ? 15.195 -29.203 16.969 1 97.5 38 SER B C 1
ATOM 5123 O O . SER B 1 38 ? 14.617 -29.469 15.922 1 97.5 38 SER B O 1
ATOM 5125 N N . SER B 1 39 ? 15.414 -30.062 17.938 1 97 39 SER B N 1
ATOM 5126 C CA . SER B 1 39 ? 14.898 -31.422 17.844 1 97 39 SER B CA 1
ATOM 5127 C C . SER B 1 39 ? 13.375 -31.453 17.828 1 97 39 SER B C 1
ATOM 5129 O O . SER B 1 39 ? 12.766 -32.312 17.188 1 97 39 SER B O 1
ATOM 5131 N N . ASP B 1 40 ? 12.875 -30.516 18.562 1 96.5 40 ASP B N 1
ATOM 5132 C CA . ASP B 1 40 ? 11.414 -30.391 18.562 1 96.5 40 ASP B CA 1
ATOM 5133 C C . ASP B 1 40 ? 10.891 -30.016 17.172 1 96.5 40 ASP B C 1
ATOM 5135 O O . ASP B 1 40 ? 9.859 -30.531 16.75 1 96.5 40 ASP B O 1
ATOM 5139 N N . THR B 1 41 ? 11.57 -29.172 16.562 1 97.88 41 THR B N 1
ATOM 5140 C CA . THR B 1 41 ? 11.18 -28.781 15.211 1 97.88 41 THR B CA 1
ATOM 5141 C C . THR B 1 41 ? 11.352 -29.953 14.242 1 97.88 41 THR B C 1
ATOM 5143 O O . THR B 1 41 ? 10.516 -30.172 13.367 1 97.88 41 THR B O 1
ATOM 5146 N N . ASP B 1 42 ? 12.406 -30.719 14.414 1 98.19 42 ASP B N 1
ATOM 5147 C CA . ASP B 1 42 ? 12.586 -31.922 13.602 1 98.19 42 ASP B CA 1
ATOM 5148 C C . ASP B 1 42 ? 11.383 -32.844 13.711 1 98.19 42 ASP B C 1
ATOM 5150 O O . ASP B 1 42 ? 10.867 -33.344 12.703 1 98.19 42 ASP B O 1
ATOM 5154 N N . GLN B 1 43 ? 10.992 -33.031 14.906 1 98.25 43 GLN B N 1
ATOM 5155 C CA . GLN B 1 43 ? 9.852 -33.906 15.148 1 98.25 43 GLN B CA 1
ATOM 5156 C C . GLN B 1 43 ? 8.57 -33.312 14.562 1 98.25 43 GLN B C 1
ATOM 5158 O O . GLN B 1 43 ? 7.73 -34.031 14.031 1 98.25 43 GLN B O 1
ATOM 5163 N N . TYR B 1 44 ? 8.492 -32.031 14.766 1 98.12 44 TYR B N 1
ATOM 5164 C CA . TYR B 1 44 ? 7.348 -31.328 14.211 1 98.12 44 TYR B CA 1
ATOM 5165 C C . TYR B 1 44 ? 7.266 -31.516 12.703 1 98.12 44 TYR B C 1
ATOM 5167 O O . TYR B 1 44 ? 6.199 -31.812 12.164 1 98.12 44 TYR B O 1
ATOM 5175 N N . VAL B 1 45 ? 8.344 -31.391 12 1 98.69 45 VAL B N 1
ATOM 5176 C CA . VAL B 1 45 ? 8.398 -31.547 10.547 1 98.69 45 VAL B CA 1
ATOM 5177 C C . VAL B 1 45 ? 7.992 -32.969 10.156 1 98.69 45 VAL B C 1
ATOM 5179 O O . VAL B 1 45 ? 7.184 -33.156 9.25 1 98.69 45 VAL B O 1
ATOM 5182 N N . GLU B 1 46 ? 8.516 -33.906 10.797 1 98.31 46 GLU B N 1
ATOM 5183 C CA . GLU B 1 46 ? 8.203 -35.312 10.508 1 98.31 46 GLU B CA 1
ATOM 5184 C C . GLU B 1 46 ? 6.719 -35.594 10.703 1 98.31 46 GLU B C 1
ATOM 5186 O O . GLU B 1 46 ? 6.109 -36.312 9.898 1 98.31 46 GLU B O 1
ATOM 5191 N N . SER B 1 47 ? 6.199 -35.031 11.727 1 98.31 47 SER B N 1
ATOM 5192 C CA . SER B 1 47 ? 4.773 -35.219 11.984 1 98.31 47 SER B CA 1
ATOM 5193 C C . SER B 1 47 ? 3.926 -34.625 10.875 1 98.31 47 SER B C 1
ATOM 5195 O O . SER B 1 47 ? 2.893 -35.188 10.5 1 98.31 47 SER B O 1
ATOM 5197 N N . LEU B 1 48 ? 4.324 -33.469 10.398 1 98.62 48 LEU B N 1
ATOM 5198 C CA . LEU B 1 48 ? 3.562 -32.812 9.344 1 98.62 48 LEU B CA 1
ATOM 5199 C C . LEU B 1 48 ? 3.656 -33.594 8.039 1 98.62 48 LEU B C 1
ATOM 5201 O O . LEU B 1 48 ? 2.674 -33.719 7.297 1 98.62 48 LEU B O 1
ATOM 5205 N N . ILE B 1 49 ? 4.82 -34.062 7.727 1 98.12 49 ILE B N 1
ATOM 5206 C CA . ILE B 1 49 ? 5.004 -34.875 6.527 1 98.12 49 ILE B CA 1
ATOM 5207 C C . ILE B 1 49 ? 4.074 -36.094 6.578 1 98.12 49 ILE B C 1
ATOM 5209 O O . ILE B 1 49 ? 3.424 -36.438 5.586 1 98.12 49 ILE B O 1
ATOM 5213 N N . SER B 1 50 ? 4.008 -36.688 7.738 1 97.69 50 SER B N 1
ATOM 5214 C CA . SER B 1 50 ? 3.127 -37.844 7.914 1 97.69 50 SER B CA 1
ATOM 5215 C C . SER B 1 50 ? 1.661 -37.438 7.816 1 97.69 50 SER B C 1
ATOM 5217 O O . SER B 1 50 ? 0.879 -38.062 7.109 1 97.69 50 SER B O 1
ATOM 5219 N N . LYS B 1 51 ? 1.308 -36.375 8.492 1 96.94 51 LYS B N 1
ATOM 5220 C CA . LYS B 1 51 ? -0.076 -35.906 8.555 1 96.94 51 LYS B CA 1
ATOM 5221 C C . LYS B 1 51 ? -0.61 -35.562 7.16 1 96.94 51 LYS B C 1
ATOM 5223 O O . LYS B 1 51 ? -1.755 -35.906 6.836 1 96.94 51 LYS B O 1
ATOM 5228 N N . TRP B 1 52 ? 0.192 -34.969 6.359 1 97.12 52 TRP B N 1
ATOM 5229 C CA . TRP B 1 52 ? -0.237 -34.531 5.039 1 97.12 52 TRP B CA 1
ATOM 5230 C C . TRP B 1 52 ? 0.062 -35.594 3.984 1 97.12 52 TRP B C 1
ATOM 5232 O O . TRP B 1 52 ? -0.206 -35.375 2.797 1 97.12 52 TRP B O 1
ATOM 5242 N N . ASN B 1 53 ? 0.663 -36.719 4.438 1 96.25 53 ASN B N 1
ATOM 5243 C CA . ASN B 1 53 ? 1.158 -37.688 3.475 1 96.25 53 ASN B CA 1
ATOM 5244 C C . ASN B 1 53 ? 2.012 -37.031 2.395 1 96.25 53 ASN B C 1
ATOM 5246 O O . ASN B 1 53 ? 1.773 -37.219 1.203 1 96.25 53 ASN B O 1
ATOM 5250 N N . SER B 1 54 ? 2.906 -36.25 2.826 1 96.94 54 SER B N 1
ATOM 5251 C CA . SER B 1 54 ? 3.727 -35.438 1.922 1 96.94 54 SER B CA 1
ATOM 5252 C C . SER B 1 54 ? 5.035 -36.156 1.591 1 96.94 54 SER B C 1
ATOM 5254 O O . SER B 1 54 ? 5.402 -37.125 2.246 1 96.94 54 SER B O 1
ATOM 5256 N N . SER B 1 55 ? 5.734 -35.656 0.572 1 97.56 55 SER B N 1
ATOM 5257 C CA . SER B 1 55 ? 6.938 -36.312 0.073 1 97.56 55 SER B CA 1
ATOM 5258 C C . SER B 1 55 ? 8.18 -35.812 0.794 1 97.56 55 SER B C 1
ATOM 5260 O O . SER B 1 55 ? 8.93 -36.625 1.374 1 97.56 55 SER B O 1
ATOM 5262 N N . GLY B 1 56 ? 8.461 -34.562 0.667 1 98.25 56 GLY B N 1
ATOM 5263 C CA . GLY B 1 56 ? 9.711 -34.125 1.279 1 98.25 56 GLY B CA 1
ATOM 5264 C C . GLY B 1 56 ? 9.766 -32.625 1.535 1 98.25 56 GLY B C 1
ATOM 5265 O O . GLY B 1 56 ? 8.914 -31.875 1.046 1 98.25 56 GLY B O 1
ATOM 5266 N N . LEU B 1 57 ? 10.75 -32.219 2.363 1 98.81 57 LEU B N 1
ATOM 5267 C CA . LEU B 1 57 ? 11.008 -30.828 2.734 1 98.81 57 LEU B CA 1
ATOM 5268 C C . LEU B 1 57 ? 12.492 -30.609 2.998 1 98.81 57 LEU B C 1
ATOM 5270 O O . LEU B 1 57 ? 13.117 -31.359 3.742 1 98.81 57 LEU B O 1
ATOM 5274 N N . SER B 1 58 ? 13.023 -29.656 2.338 1 98.94 58 SER B N 1
ATOM 5275 C CA . SER B 1 58 ? 14.367 -29.156 2.652 1 98.94 58 SER B CA 1
ATOM 5276 C C . SER B 1 58 ? 14.305 -27.844 3.414 1 98.94 58 SER B C 1
ATOM 5278 O O . SER B 1 58 ? 13.523 -26.953 3.064 1 98.94 58 SER B O 1
ATOM 5280 N N . VAL B 1 59 ? 15.039 -27.719 4.52 1 98.88 59 VAL B N 1
ATOM 5281 C CA . VAL B 1 59 ? 15.023 -26.531 5.367 1 98.88 59 VAL B CA 1
ATOM 5282 C C . VAL B 1 59 ? 16.438 -25.969 5.516 1 98.88 59 VAL B C 1
ATOM 5284 O O . VAL B 1 59 ? 17.406 -26.734 5.629 1 98.88 59 VAL B O 1
ATOM 5287 N N . ALA B 1 60 ? 16.594 -24.703 5.441 1 98.88 60 ALA B N 1
ATOM 5288 C CA . ALA B 1 60 ? 17.828 -24 5.82 1 98.88 60 ALA B CA 1
ATOM 5289 C C . ALA B 1 60 ? 17.531 -22.828 6.742 1 98.88 60 ALA B C 1
ATOM 5291 O O . ALA B 1 60 ? 16.531 -22.125 6.555 1 98.88 60 ALA B O 1
ATOM 5292 N N . VAL B 1 61 ? 18.328 -22.656 7.746 1 98.81 61 VAL B N 1
ATOM 5293 C CA . VAL B 1 61 ? 18.281 -21.5 8.641 1 98.81 61 VAL B CA 1
ATOM 5294 C C . VAL B 1 61 ? 19.656 -20.844 8.703 1 98.81 61 VAL B C 1
ATOM 5296 O O . VAL B 1 61 ? 20.672 -21.516 8.836 1 98.81 61 VAL B O 1
ATOM 5299 N N . VAL B 1 62 ? 19.641 -19.578 8.531 1 98.38 62 VAL B N 1
ATOM 5300 C CA . VAL B 1 62 ? 20.859 -18.75 8.555 1 98.38 62 VAL B CA 1
ATOM 5301 C C . VAL B 1 62 ? 20.734 -17.672 9.625 1 98.38 62 VAL B C 1
ATOM 5303 O O . VAL B 1 62 ? 19.672 -17.062 9.781 1 98.38 62 VAL B O 1
ATOM 5306 N N . GLN B 1 63 ? 21.781 -17.453 10.367 1 98.25 63 GLN B N 1
ATOM 5307 C CA . GLN B 1 63 ? 21.766 -16.422 11.398 1 98.25 63 GLN B CA 1
ATOM 5308 C C . GLN B 1 63 ? 23.125 -15.742 11.508 1 98.25 63 GLN B C 1
ATOM 5310 O O . GLN B 1 63 ? 24.172 -16.406 11.539 1 98.25 63 GLN B O 1
ATOM 5315 N N . ARG B 1 64 ? 23.125 -14.453 11.508 1 97.44 64 ARG B N 1
ATOM 5316 C CA . ARG B 1 64 ? 24.359 -13.727 11.781 1 97.44 64 ARG B CA 1
ATOM 5317 C C . ARG B 1 64 ? 24.828 -13.977 13.211 1 97.44 64 ARG B C 1
ATOM 5319 O O . ARG B 1 64 ? 24.031 -14.008 14.141 1 97.44 64 ARG B O 1
ATOM 5326 N N . ASP B 1 65 ? 26.062 -14.273 13.352 1 94.94 65 ASP B N 1
ATOM 5327 C CA . ASP B 1 65 ? 26.703 -14.555 14.625 1 94.94 65 ASP B CA 1
ATOM 5328 C C . ASP B 1 65 ? 28.141 -14.031 14.641 1 94.94 65 ASP B C 1
ATOM 5330 O O . ASP B 1 65 ? 29.062 -14.727 14.203 1 94.94 65 ASP B O 1
ATOM 5334 N N . GLU B 1 66 ? 28.266 -12.984 15.203 1 90.38 66 GLU B N 1
ATOM 5335 C CA . GLU B 1 66 ? 29.578 -12.328 15.203 1 90.38 66 GLU B CA 1
ATOM 5336 C C . GLU B 1 66 ? 30.594 -13.156 15.961 1 90.38 66 GLU B C 1
ATOM 5338 O O . GLU B 1 66 ? 31.812 -12.953 15.812 1 90.38 66 GLU B O 1
ATOM 5343 N N . THR B 1 67 ? 30.141 -14.078 16.734 1 91.12 67 THR B N 1
ATOM 5344 C CA . THR B 1 67 ? 31.062 -14.883 17.531 1 91.12 67 THR B CA 1
ATOM 5345 C C . THR B 1 67 ? 31.562 -16.094 16.719 1 91.12 67 THR B C 1
ATOM 5347 O O . THR B 1 67 ? 32.531 -16.75 17.125 1 91.12 67 THR B O 1
ATOM 5350 N N . SER B 1 68 ? 30.875 -16.344 15.648 1 90.75 68 SER B N 1
ATOM 5351 C CA . SER B 1 68 ? 31.312 -17.453 14.82 1 90.75 68 SER B CA 1
ATOM 5352 C C . SER B 1 68 ? 32.5 -17.062 13.953 1 90.75 68 SER B C 1
ATOM 5354 O O . SER B 1 68 ? 32.781 -15.883 13.766 1 90.75 68 SER B O 1
ATOM 5356 N N . THR B 1 69 ? 33.188 -18.031 13.438 1 88.56 69 THR B N 1
ATOM 5357 C CA . THR B 1 69 ? 34.406 -17.812 12.648 1 88.56 69 THR B CA 1
ATOM 5358 C C . THR B 1 69 ? 34.062 -17.078 11.352 1 88.56 69 THR B C 1
ATOM 5360 O O . THR B 1 69 ? 34.844 -16.266 10.875 1 88.56 69 THR B O 1
ATOM 5363 N N . THR B 1 70 ? 32.969 -17.297 10.828 1 90.94 70 THR B N 1
ATOM 5364 C CA . THR B 1 70 ? 32.625 -16.719 9.539 1 90.94 70 THR B CA 1
ATOM 5365 C C . THR B 1 70 ? 31.688 -15.516 9.734 1 90.94 70 THR B C 1
ATOM 5367 O O . THR B 1 70 ? 31.406 -14.789 8.781 1 90.94 70 THR B O 1
ATOM 5370 N N . GLY B 1 71 ? 31.203 -15.367 10.93 1 94.81 71 GLY B N 1
ATOM 5371 C CA . GLY B 1 71 ? 30.203 -14.344 11.18 1 94.81 71 GLY B CA 1
ATOM 5372 C C . GLY B 1 71 ? 28.781 -14.82 10.961 1 94.81 71 GLY B C 1
ATOM 5373 O O . GLY B 1 71 ? 27.828 -14.07 11.172 1 94.81 71 GLY B O 1
ATOM 5374 N N . TRP B 1 72 ? 28.656 -16.156 10.555 1 96.81 72 TRP B N 1
ATOM 5375 C CA . TRP B 1 72 ? 27.344 -16.703 10.219 1 96.81 72 TRP B CA 1
ATOM 5376 C C . TRP B 1 72 ? 27.219 -18.141 10.727 1 96.81 72 TRP B C 1
ATOM 5378 O O . TRP B 1 72 ? 28.203 -18.891 10.742 1 96.81 72 TRP B O 1
ATOM 5388 N N . ASN B 1 73 ? 26.062 -18.422 11.172 1 97.12 73 ASN B N 1
ATOM 5389 C CA . ASN B 1 73 ? 25.688 -19.812 11.438 1 97.12 73 ASN B CA 1
ATOM 5390 C C . ASN B 1 73 ? 24.688 -20.328 10.414 1 97.12 73 ASN B C 1
ATOM 5392 O O . ASN B 1 73 ? 23.75 -19.625 10.055 1 97.12 73 ASN B O 1
ATOM 5396 N N . PHE B 1 74 ? 24.969 -21.516 9.93 1 97.25 74 PHE B N 1
ATOM 5397 C CA . PHE B 1 74 ? 24.078 -22.203 8.992 1 97.25 74 PHE B CA 1
ATOM 5398 C C . PHE B 1 74 ? 23.625 -23.547 9.555 1 97.25 74 PHE B C 1
ATOM 5400 O O . PHE B 1 74 ? 24.422 -24.266 10.172 1 97.25 74 PHE B O 1
ATOM 5407 N N . ASP B 1 75 ? 22.391 -23.828 9.453 1 98.25 75 ASP B N 1
ATOM 5408 C CA . ASP B 1 75 ? 21.859 -25.141 9.797 1 98.25 75 ASP B CA 1
ATOM 5409 C C . ASP B 1 75 ? 20.906 -25.641 8.711 1 98.25 75 ASP B C 1
ATOM 5411 O O . ASP B 1 75 ? 20.234 -24.844 8.047 1 98.25 75 ASP B O 1
ATOM 5415 N N . PHE B 1 76 ? 20.938 -26.922 8.461 1 98.38 76 PHE B N 1
ATOM 5416 C CA . PHE B 1 76 ? 20.172 -27.531 7.383 1 98.38 76 PHE B CA 1
ATOM 5417 C C . PHE B 1 76 ? 19.391 -28.75 7.891 1 98.38 76 PHE B C 1
ATOM 5419 O O . PHE B 1 76 ? 19.844 -29.438 8.805 1 98.38 76 PHE B O 1
ATOM 5426 N N . GLY B 1 77 ? 18.234 -28.891 7.344 1 98.38 77 GLY B N 1
ATOM 5427 C CA . GLY B 1 77 ? 17.422 -30.078 7.562 1 98.38 77 GLY B CA 1
ATOM 5428 C C . GLY B 1 77 ? 16.859 -30.672 6.281 1 98.38 77 GLY B C 1
ATOM 5429 O O . GLY B 1 77 ? 16.453 -29.938 5.379 1 98.38 77 GLY B O 1
ATOM 5430 N N . GLY B 1 78 ? 16.953 -31.953 6.148 1 98.44 78 GLY B N 1
ATOM 5431 C CA . GLY B 1 78 ? 16.328 -32.719 5.078 1 98.44 78 GLY B CA 1
ATOM 5432 C C . GLY B 1 78 ? 15.367 -33.781 5.586 1 98.44 78 GLY B C 1
ATOM 5433 O O . GLY B 1 78 ? 15.711 -34.562 6.461 1 98.44 78 GLY B O 1
ATOM 5434 N N . TYR B 1 79 ? 14.195 -33.719 5.102 1 98.75 79 TYR B N 1
ATOM 5435 C CA . TYR B 1 79 ? 13.141 -34.625 5.594 1 98.75 79 TYR B CA 1
ATOM 5436 C C . TYR B 1 79 ? 12.406 -35.281 4.438 1 98.75 79 TYR B C 1
ATOM 5438 O O . TYR B 1 79 ? 12.141 -34.656 3.412 1 98.75 79 TYR B O 1
ATOM 5446 N N . GLY B 1 80 ? 12.172 -36.562 4.555 1 98.5 80 GLY B N 1
ATOM 5447 C CA . GLY B 1 80 ? 11.391 -37.281 3.566 1 98.5 80 GLY B CA 1
ATOM 5448 C C . GLY B 1 80 ? 12.172 -37.594 2.309 1 98.5 80 GLY B C 1
ATOM 5449 O O . GLY B 1 80 ? 13.383 -37.844 2.369 1 98.5 80 GLY B O 1
ATOM 5450 N N . MET B 1 81 ? 11.43 -37.688 1.18 1 98.12 81 MET B N 1
ATOM 5451 C CA . MET B 1 81 ? 12.023 -38.188 -0.053 1 98.12 81 MET B CA 1
ATOM 5452 C C . MET B 1 81 ? 12.141 -37.094 -1.097 1 98.12 81 MET B C 1
ATOM 5454 O O . MET B 1 81 ? 11.219 -36.281 -1.269 1 98.12 81 MET B O 1
ATOM 5458 N N . ALA B 1 82 ? 13.266 -37.031 -1.808 1 98.56 82 ALA B N 1
ATOM 5459 C CA . ALA B 1 82 ? 13.5 -36.125 -2.92 1 98.56 82 ALA B CA 1
ATOM 5460 C C . ALA B 1 82 ? 13 -36.719 -4.234 1 98.56 82 ALA B C 1
ATOM 5462 O O . ALA B 1 82 ? 12.578 -35.969 -5.133 1 98.56 82 ALA B O 1
ATOM 5463 N N . LYS B 1 83 ? 13.07 -38 -4.297 1 97.19 83 LYS B N 1
ATOM 5464 C CA . LYS B 1 83 ? 12.719 -38.688 -5.547 1 97.19 83 LYS B CA 1
ATOM 5465 C C . LYS B 1 83 ? 11.82 -39.875 -5.289 1 97.19 83 LYS B C 1
ATOM 5467 O O . LYS B 1 83 ? 11.812 -40.438 -4.188 1 97.19 83 LYS B O 1
ATOM 5472 N N . ALA B 1 84 ? 11.18 -40.281 -6.352 1 94.62 84 ALA B N 1
ATOM 5473 C CA . ALA B 1 84 ? 10.242 -41.406 -6.27 1 94.62 84 ALA B CA 1
ATOM 5474 C C . ALA B 1 84 ? 10.961 -42.719 -5.902 1 94.62 84 ALA B C 1
ATOM 5476 O O . ALA B 1 84 ? 10.352 -43.625 -5.352 1 94.62 84 ALA B O 1
ATOM 5477 N N . ASP B 1 85 ? 12.219 -42.781 -6.141 1 94.06 85 ASP B N 1
ATOM 5478 C CA . ASP B 1 85 ? 12.961 -44 -5.855 1 94.06 85 ASP B CA 1
ATOM 5479 C C . ASP B 1 85 ? 13.336 -44.094 -4.379 1 94.06 85 ASP B C 1
ATOM 5481 O O . ASP B 1 85 ? 13.992 -45.062 -3.953 1 94.06 85 ASP B O 1
ATOM 5485 N N . GLY B 1 86 ? 13.008 -43.125 -3.672 1 95.06 86 GLY B N 1
ATOM 5486 C CA . GLY B 1 86 ? 13.242 -43.156 -2.236 1 95.06 86 GLY B CA 1
ATOM 5487 C C . GLY B 1 86 ? 14.445 -42.344 -1.81 1 95.06 86 GLY B C 1
ATOM 5488 O O . GLY B 1 86 ? 14.711 -42.188 -0.614 1 95.06 86 GLY B O 1
ATOM 5489 N N . SER B 1 87 ? 15.133 -41.75 -2.781 1 97.31 87 SER B N 1
ATOM 5490 C CA . SER B 1 87 ? 16.266 -40.906 -2.416 1 97.31 87 SER B CA 1
ATOM 5491 C C . SER B 1 87 ? 15.836 -39.812 -1.435 1 97.31 87 SER B C 1
ATOM 5493 O O . SER B 1 87 ? 14.828 -39.125 -1.65 1 97.31 87 SER B O 1
ATOM 5495 N N . PRO B 1 88 ? 16.594 -39.625 -0.392 1 98.31 88 PRO B N 1
ATOM 5496 C CA . PRO B 1 88 ? 16.172 -38.656 0.632 1 98.31 88 PRO B CA 1
ATOM 5497 C C . PRO B 1 88 ? 16.438 -37.219 0.225 1 98.31 88 PRO B C 1
ATOM 5499 O O . PRO B 1 88 ? 17.328 -36.969 -0.582 1 98.31 88 PRO B O 1
ATOM 5502 N N . VAL B 1 89 ? 15.695 -36.344 0.788 1 98.75 89 VAL B N 1
ATOM 5503 C CA . VAL B 1 89 ? 15.969 -34.938 0.649 1 98.75 89 VAL B CA 1
ATOM 5504 C C . VAL B 1 89 ? 17.266 -34.562 1.383 1 98.75 89 VAL B C 1
ATOM 5506 O O . VAL B 1 89 ? 17.484 -35.031 2.506 1 98.75 89 VAL B O 1
ATOM 5509 N N . THR B 1 90 ? 18.078 -33.844 0.787 1 98.38 90 THR B N 1
ATOM 5510 C CA . THR B 1 90 ? 19.297 -33.281 1.369 1 98.38 90 THR B CA 1
ATOM 5511 C C . THR B 1 90 ? 19.391 -31.781 1.08 1 98.38 90 THR B C 1
ATOM 5513 O O . THR B 1 90 ? 18.641 -31.25 0.256 1 98.38 90 THR B O 1
ATOM 5516 N N . PRO B 1 91 ? 20.266 -31.078 1.772 1 98 91 PRO B N 1
ATOM 5517 C CA . PRO B 1 91 ? 20.438 -29.656 1.494 1 98 91 PRO B CA 1
ATOM 5518 C C . PRO B 1 91 ? 20.875 -29.375 0.059 1 98 91 PRO B C 1
ATOM 5520 O O . PRO B 1 91 ? 20.781 -28.234 -0.414 1 98 91 PRO B O 1
ATOM 5523 N N . ASP B 1 92 ? 21.297 -30.391 -0.66 1 98.12 92 ASP B N 1
ATOM 5524 C CA . ASP B 1 92 ? 21.812 -30.234 -2.016 1 98.12 92 ASP B CA 1
ATOM 5525 C C . ASP B 1 92 ? 20.766 -30.625 -3.053 1 98.12 92 ASP B C 1
ATOM 5527 O O . ASP B 1 92 ? 20.969 -30.422 -4.25 1 98.12 92 ASP B O 1
ATOM 5531 N N . SER B 1 93 ? 19.672 -31.234 -2.568 1 98.75 93 SER B N 1
ATOM 5532 C CA . SER B 1 93 ? 18.578 -31.5 -3.494 1 98.75 93 SER B CA 1
ATOM 5533 C C . SER B 1 93 ? 18.094 -30.203 -4.145 1 98.75 93 SER B C 1
ATOM 5535 O O . SER B 1 93 ? 17.969 -29.172 -3.482 1 98.75 93 SER B O 1
ATOM 5537 N N . LEU B 1 94 ? 17.891 -30.297 -5.473 1 98.81 94 LEU B N 1
ATOM 5538 C CA . LEU B 1 94 ? 17.391 -29.125 -6.184 1 98.81 94 LEU B CA 1
ATOM 5539 C C . LEU B 1 94 ? 15.875 -29.094 -6.188 1 98.81 94 LEU B C 1
ATOM 5541 O O . LEU B 1 94 ? 15.227 -30.141 -6.348 1 98.81 94 LEU B O 1
ATOM 5545 N N . PHE B 1 95 ? 15.336 -27.953 -6 1 98.88 95 PHE B N 1
ATOM 5546 C CA . PHE B 1 95 ? 13.906 -27.688 -6.082 1 98.88 95 PHE B CA 1
ATOM 5547 C C . PHE B 1 95 ? 13.625 -26.562 -7.059 1 98.88 95 PHE B C 1
ATOM 5549 O O . PHE B 1 95 ? 14.445 -25.641 -7.219 1 98.88 95 PHE B O 1
ATOM 5556 N N . ALA B 1 96 ? 12.477 -26.625 -7.793 1 98.81 96 ALA B N 1
ATOM 5557 C CA . ALA B 1 96 ? 1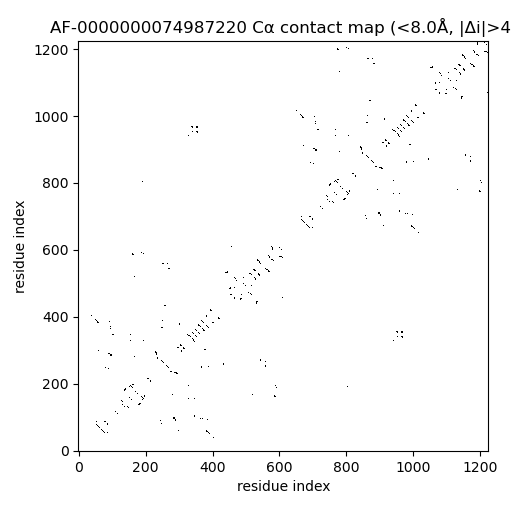1.945 -25.438 -8.453 1 98.81 96 ALA B CA 1
ATOM 5558 C C . ALA B 1 96 ? 11.391 -24.453 -7.438 1 98.81 96 ALA B C 1
ATOM 5560 O O . ALA B 1 96 ? 10.414 -24.75 -6.742 1 98.81 96 ALA B O 1
ATOM 5561 N N . ILE B 1 97 ? 11.984 -23.281 -7.406 1 98.81 97 ILE B N 1
ATOM 5562 C CA . ILE B 1 97 ? 11.57 -22.391 -6.332 1 98.81 97 ILE B CA 1
ATOM 5563 C C . ILE B 1 97 ? 10.477 -21.453 -6.828 1 98.81 97 ILE B C 1
ATOM 5565 O O . ILE B 1 97 ? 10 -20.578 -6.086 1 98.81 97 ILE B O 1
ATOM 5569 N N . ALA B 1 98 ? 10.086 -21.609 -8.023 1 98.62 98 ALA B N 1
ATOM 5570 C CA . ALA B 1 98 ? 8.938 -20.906 -8.586 1 98.62 98 ALA B CA 1
ATOM 5571 C C . ALA B 1 98 ? 9.047 -19.406 -8.328 1 98.62 98 ALA B C 1
ATOM 5573 O O . ALA B 1 98 ? 10.086 -18.797 -8.594 1 98.62 98 ALA B O 1
ATOM 5574 N N . SER B 1 99 ? 8.07 -18.734 -7.828 1 98.81 99 SER B N 1
ATOM 5575 C CA . SER B 1 99 ? 7.969 -17.281 -7.734 1 98.81 99 SER B CA 1
ATOM 5576 C C . SER B 1 99 ? 9.062 -16.719 -6.84 1 98.81 99 SER B C 1
ATOM 5578 O O . SER B 1 99 ? 9.297 -15.5 -6.844 1 98.81 99 SER B O 1
ATOM 5580 N N . ASN B 1 100 ? 9.703 -17.453 -6.047 1 98.88 100 ASN B N 1
ATOM 5581 C CA . ASN B 1 100 ? 10.883 -16.953 -5.359 1 98.88 100 ASN B CA 1
ATOM 5582 C C . ASN B 1 100 ? 11.945 -16.469 -6.348 1 98.88 100 ASN B C 1
ATOM 5584 O O . ASN B 1 100 ? 12.859 -15.742 -5.973 1 98.88 100 ASN B O 1
ATOM 5588 N N . SER B 1 101 ? 11.82 -16.875 -7.602 1 98.88 101 SER B N 1
ATOM 5589 C CA . SER B 1 101 ? 12.719 -16.438 -8.672 1 98.88 101 SER B CA 1
ATOM 5590 C C . SER B 1 101 ? 12.555 -14.945 -8.953 1 98.88 101 SER B C 1
ATOM 5592 O O . SER B 1 101 ? 13.469 -14.312 -9.484 1 98.88 101 SER B O 1
ATOM 5594 N N . LYS B 1 102 ? 11.422 -14.398 -8.602 1 98.94 102 LYS B N 1
ATOM 5595 C CA . LYS B 1 102 ? 11.102 -13.008 -8.922 1 98.94 102 LYS B CA 1
ATOM 5596 C C . LYS B 1 102 ? 12.109 -12.047 -8.297 1 98.94 102 LYS B C 1
ATOM 5598 O O . LYS B 1 102 ? 12.414 -11 -8.875 1 98.94 102 LYS B O 1
ATOM 5603 N N . LEU B 1 103 ? 12.633 -12.414 -7.199 1 98.94 103 LEU B N 1
ATOM 5604 C CA . LEU B 1 103 ? 13.594 -11.523 -6.559 1 98.94 103 LEU B CA 1
ATOM 5605 C C . LEU B 1 103 ? 14.883 -11.438 -7.367 1 98.94 103 LEU B C 1
ATOM 5607 O O . LEU B 1 103 ? 15.516 -10.383 -7.426 1 98.94 103 LEU B O 1
ATOM 5611 N N . PHE B 1 104 ? 15.32 -12.539 -7.988 1 98.94 104 PHE B N 1
ATOM 5612 C CA . PHE B 1 104 ? 16.469 -12.492 -8.883 1 98.94 104 PHE B CA 1
ATOM 5613 C C . PHE B 1 104 ? 16.219 -11.523 -10.031 1 98.94 104 PHE B C 1
ATOM 5615 O O . PHE B 1 104 ? 17.109 -10.742 -10.398 1 98.94 104 PHE B O 1
ATOM 5622 N N . LEU B 1 105 ? 15.023 -11.586 -10.562 1 98.94 105 LEU B N 1
ATOM 5623 C CA . LEU B 1 105 ? 14.648 -10.672 -11.641 1 98.94 105 LEU B CA 1
ATOM 5624 C C . LEU B 1 105 ? 14.656 -9.227 -11.164 1 98.94 105 LEU B C 1
ATOM 5626 O O . LEU B 1 105 ? 15.172 -8.344 -11.859 1 98.94 105 LEU B O 1
ATOM 5630 N N . ALA B 1 106 ? 14.094 -8.984 -10.023 1 98.94 106 ALA B N 1
ATOM 5631 C CA . ALA B 1 106 ? 14.055 -7.621 -9.5 1 98.94 106 ALA B CA 1
ATOM 5632 C C . ALA B 1 106 ? 15.461 -7.055 -9.344 1 98.94 106 ALA B C 1
ATOM 5634 O O . ALA B 1 106 ? 15.719 -5.902 -9.703 1 98.94 106 ALA B O 1
ATOM 5635 N N . PHE B 1 107 ? 16.359 -7.824 -8.859 1 98.88 107 PHE B N 1
ATOM 5636 C CA . PHE B 1 107 ? 17.734 -7.371 -8.688 1 98.88 107 PHE B CA 1
ATOM 5637 C C . PHE B 1 107 ? 18.422 -7.172 -10.039 1 98.88 107 PHE B C 1
ATOM 5639 O O . PHE B 1 107 ? 19.25 -6.277 -10.195 1 98.88 107 PHE B O 1
ATOM 5646 N N . SER B 1 108 ? 18.094 -8.008 -11.023 1 98.81 108 SER B N 1
ATOM 5647 C CA . SER B 1 108 ? 18.625 -7.777 -12.359 1 98.81 108 SER B CA 1
ATOM 5648 C C . SER B 1 108 ? 18.25 -6.391 -12.875 1 98.81 108 SER B C 1
ATOM 5650 O O . SER B 1 108 ? 19.078 -5.703 -13.477 1 98.81 108 SER B O 1
ATOM 5652 N N . VAL B 1 109 ? 17.016 -5.969 -12.641 1 98.88 109 VAL B N 1
ATOM 5653 C CA . VAL B 1 109 ? 16.578 -4.633 -13.031 1 98.88 109 VAL B CA 1
ATOM 5654 C C . VAL B 1 109 ? 17.375 -3.578 -12.258 1 98.88 109 VAL B C 1
ATOM 5656 O O . VAL B 1 109 ? 17.859 -2.609 -12.844 1 98.88 109 VAL B O 1
ATOM 5659 N N . GLY B 1 110 ? 17.516 -3.795 -10.938 1 98.81 110 GLY B N 1
ATOM 5660 C CA . GLY B 1 110 ? 18.281 -2.871 -10.125 1 98.81 110 GLY B CA 1
ATOM 5661 C C . GLY B 1 110 ? 19.734 -2.75 -10.57 1 98.81 110 GLY B C 1
ATOM 5662 O O . GLY B 1 110 ? 20.297 -1.655 -10.57 1 98.81 110 GLY B O 1
ATOM 5663 N N . LEU B 1 111 ? 20.328 -3.881 -10.945 1 98.75 111 LEU B N 1
ATOM 5664 C CA . LEU B 1 111 ? 21.703 -3.891 -11.406 1 98.75 111 LEU B CA 1
ATOM 5665 C C . LEU B 1 111 ? 21.844 -3.143 -12.734 1 98.75 111 LEU B C 1
ATOM 5667 O O . LEU B 1 111 ? 22.812 -2.432 -12.953 1 98.75 111 LEU B O 1
ATOM 5671 N N . LEU B 1 112 ? 20.875 -3.283 -13.617 1 98.69 112 LEU B N 1
ATOM 5672 C CA . LEU B 1 112 ? 20.891 -2.531 -14.867 1 98.69 112 LEU B CA 1
ATOM 5673 C C . LEU B 1 112 ? 20.781 -1.033 -14.602 1 98.69 112 LEU B C 1
ATOM 5675 O O . LEU B 1 112 ? 21.469 -0.234 -15.234 1 98.69 112 LEU B O 1
ATOM 5679 N N . ILE B 1 113 ? 19.922 -0.626 -13.68 1 98.31 113 ILE B N 1
ATOM 5680 C CA . ILE B 1 113 ? 19.719 0.773 -13.312 1 98.31 113 ILE B CA 1
ATOM 5681 C C . ILE B 1 113 ? 21.016 1.346 -12.742 1 98.31 113 ILE B C 1
ATOM 5683 O O . ILE B 1 113 ? 21.375 2.494 -13.023 1 98.31 113 ILE B O 1
ATOM 5687 N N . SER B 1 114 ? 21.734 0.551 -12.031 1 97.56 114 SER B N 1
ATOM 5688 C CA . SER B 1 114 ? 22.953 0.998 -11.352 1 97.56 114 SER B CA 1
ATOM 5689 C C . SER B 1 114 ? 24.156 0.912 -12.281 1 97.56 114 SER B C 1
ATOM 5691 O O . SER B 1 114 ? 25.266 1.259 -11.883 1 97.56 114 SER B O 1
ATOM 5693 N N . ASN B 1 115 ? 23.984 0.446 -13.445 1 96.81 115 ASN B N 1
ATOM 5694 C CA . ASN B 1 115 ? 25.078 0.24 -14.391 1 96.81 115 ASN B CA 1
ATOM 5695 C C . ASN B 1 115 ? 25.5 1.55 -15.047 1 96.81 115 ASN B C 1
ATOM 5697 O O . ASN B 1 115 ? 24.859 2.008 -16 1 96.81 115 ASN B O 1
ATOM 5701 N N . LYS B 1 116 ? 26.562 2.123 -14.68 1 94.31 116 LYS B N 1
ATOM 5702 C CA . LYS B 1 116 ? 27.047 3.412 -15.156 1 94.31 116 LYS B CA 1
ATOM 5703 C C . LYS B 1 116 ? 27.469 3.332 -16.625 1 94.31 116 LYS B C 1
ATOM 5705 O O . LYS B 1 116 ? 27.266 4.285 -17.391 1 94.31 116 LYS B O 1
ATOM 5710 N N . THR B 1 117 ? 28.062 2.229 -17 1 94.88 117 THR B N 1
ATOM 5711 C CA . THR B 1 117 ? 28.469 2.045 -18.391 1 94.88 117 THR B CA 1
ATOM 5712 C C . THR B 1 117 ? 27.266 2.074 -19.312 1 94.88 117 THR B C 1
ATOM 5714 O O . THR B 1 117 ? 27.297 2.707 -20.375 1 94.88 117 THR B O 1
ATOM 5717 N N . LEU B 1 118 ? 26.25 1.391 -18.891 1 95.19 118 LEU B N 1
ATOM 5718 C CA . LEU B 1 118 ? 25.016 1.396 -19.672 1 95.19 118 LEU B CA 1
ATOM 5719 C C . LEU B 1 118 ? 24.453 2.807 -19.781 1 95.19 118 LEU B C 1
ATOM 5721 O O . LEU B 1 118 ? 23.969 3.201 -20.844 1 95.19 118 LEU B O 1
ATOM 5725 N N . THR B 1 119 ? 24.438 3.557 -18.719 1 93.25 119 THR B N 1
ATOM 5726 C CA . THR B 1 119 ? 23.969 4.938 -18.719 1 93.25 119 THR B CA 1
ATOM 5727 C C . THR B 1 119 ? 24.75 5.781 -19.719 1 93.25 119 THR B C 1
ATOM 5729 O O . THR B 1 119 ? 24.141 6.539 -20.484 1 93.25 119 THR B O 1
ATOM 5732 N N . GLU B 1 120 ? 26.062 5.648 -19.719 1 94.62 120 GLU B N 1
ATOM 5733 C CA . GLU B 1 120 ? 26.922 6.395 -20.641 1 94.62 120 GLU B CA 1
ATOM 5734 C C . GLU B 1 120 ? 26.641 6.027 -22.094 1 94.62 120 GLU B C 1
ATOM 5736 O O . GLU B 1 120 ? 26.516 6.906 -22.953 1 94.62 120 GLU B O 1
ATOM 5741 N N . GLU B 1 121 ? 26.531 4.785 -22.297 1 94.06 121 GLU B N 1
ATOM 5742 C CA . GLU B 1 121 ? 26.312 4.297 -23.656 1 94.06 121 GLU B CA 1
ATOM 5743 C C . GLU B 1 121 ? 24.953 4.746 -24.188 1 94.06 121 GLU B C 1
ATOM 5745 O O . GLU B 1 121 ? 24.812 5.062 -25.375 1 94.06 121 GLU B O 1
ATOM 5750 N N . ARG B 1 122 ? 23.953 4.77 -23.344 1 92.56 122 ARG B N 1
ATOM 5751 C CA . ARG B 1 122 ? 22.594 5.137 -23.734 1 92.56 122 ARG B CA 1
ATOM 5752 C C . ARG B 1 122 ? 22.438 6.652 -23.797 1 92.56 122 ARG B C 1
ATOM 5754 O O . ARG B 1 122 ? 21.531 7.16 -24.453 1 92.56 122 ARG B O 1
ATOM 5761 N N . GLY B 1 123 ? 23.266 7.379 -23.047 1 93.62 123 GLY B N 1
ATOM 5762 C CA . GLY B 1 123 ? 23.141 8.82 -22.953 1 93.62 123 GLY B CA 1
ATOM 5763 C C . GLY B 1 123 ? 22 9.258 -22.047 1 93.62 123 GLY B C 1
ATOM 5764 O O . GLY B 1 123 ? 21.656 10.445 -22 1 93.62 123 GLY B O 1
ATOM 5765 N N . GLN B 1 124 ? 21.375 8.258 -21.484 1 92.69 124 GLN B N 1
ATOM 5766 C CA . GLN B 1 124 ? 20.281 8.516 -20.562 1 92.69 124 GLN B CA 1
ATOM 5767 C C . GLN B 1 124 ? 20.266 7.496 -19.422 1 92.69 124 GLN B C 1
ATOM 5769 O O . GLN B 1 124 ? 20.5 6.309 -19.641 1 92.69 124 GLN B O 1
ATOM 5774 N N . GLU B 1 125 ? 19.969 8.07 -18.312 1 93.25 125 GLU B N 1
ATOM 5775 C CA . GLU B 1 125 ? 19.922 7.207 -17.125 1 93.25 125 GLU B CA 1
ATOM 5776 C C . GLU B 1 125 ? 18.672 6.34 -17.125 1 93.25 125 GLU B C 1
ATOM 5778 O O . GLU B 1 125 ? 17.594 6.801 -17.484 1 93.25 125 GLU B O 1
ATOM 5783 N N . LEU B 1 126 ? 18.906 5.082 -16.766 1 97.06 126 LEU B N 1
ATOM 5784 C CA . LEU B 1 126 ? 17.781 4.23 -16.391 1 97.06 126 LEU B CA 1
ATOM 5785 C C . LEU B 1 126 ? 17.359 4.5 -14.945 1 97.06 126 LEU B C 1
ATOM 5787 O O . LEU B 1 126 ? 18.203 4.676 -14.07 1 97.06 126 LEU B O 1
ATOM 5791 N N . LYS B 1 127 ? 16.094 4.59 -14.742 1 97.06 127 LYS B N 1
ATOM 5792 C CA . LYS B 1 127 ? 15.516 4.773 -13.414 1 97.06 127 LYS B CA 1
ATOM 5793 C C . LYS B 1 127 ? 14.406 3.762 -13.156 1 97.06 127 LYS B C 1
ATOM 5795 O O . LYS B 1 127 ? 13.891 3.146 -14.094 1 97.06 127 LYS B O 1
ATOM 5800 N N . TRP B 1 128 ? 14.07 3.592 -11.891 1 98.19 128 TRP B N 1
ATOM 5801 C CA . TRP B 1 128 ? 12.93 2.744 -11.547 1 98.19 128 TRP B CA 1
ATOM 5802 C C . TRP B 1 128 ? 11.648 3.266 -12.188 1 98.19 128 TRP B C 1
ATOM 5804 O O . TRP B 1 128 ? 10.734 2.492 -12.484 1 98.19 128 TRP B O 1
ATOM 5814 N N . SER B 1 129 ? 11.562 4.574 -12.477 1 97.5 129 SER B N 1
ATOM 5815 C CA . SER B 1 129 ? 10.383 5.227 -13.031 1 97.5 129 SER B CA 1
ATOM 5816 C C . SER B 1 129 ? 10.438 5.258 -14.555 1 97.5 129 SER B C 1
ATOM 5818 O O . SER B 1 129 ? 9.547 5.805 -15.211 1 97.5 129 SER B O 1
ATOM 5820 N N . THR B 1 130 ? 11.5 4.715 -15.164 1 98.25 130 THR B N 1
ATOM 5821 C CA . THR B 1 130 ? 11.578 4.656 -16.609 1 98.25 130 THR B CA 1
ATOM 5822 C C . THR B 1 130 ? 10.391 3.896 -17.188 1 98.25 130 THR B C 1
ATOM 5824 O O . THR B 1 130 ? 10.016 2.838 -16.688 1 98.25 130 THR B O 1
ATOM 5827 N N . LYS B 1 131 ? 9.773 4.434 -18.219 1 98.56 131 LYS B N 1
ATOM 5828 C CA . LYS B 1 131 ? 8.633 3.795 -18.859 1 98.56 131 LYS B CA 1
ATOM 5829 C C . LYS B 1 131 ? 9.086 2.635 -19.75 1 98.56 131 LYS B C 1
ATOM 5831 O O . LYS B 1 131 ? 10.07 2.75 -20.484 1 98.56 131 LYS B O 1
ATOM 5836 N N . ILE B 1 132 ? 8.406 1.582 -19.672 1 98.75 132 ILE B N 1
ATOM 5837 C CA . ILE B 1 132 ? 8.797 0.371 -20.391 1 98.75 132 ILE B CA 1
ATOM 5838 C C . ILE B 1 132 ? 8.703 0.604 -21.891 1 98.75 132 ILE B C 1
ATOM 5840 O O . ILE B 1 132 ? 9.5 0.057 -22.672 1 98.75 132 ILE B O 1
ATOM 5844 N N . ARG B 1 133 ? 7.727 1.42 -22.359 1 98.19 133 ARG B N 1
ATOM 5845 C CA . ARG B 1 133 ? 7.516 1.68 -23.781 1 98.19 133 ARG B CA 1
ATOM 5846 C C . ARG B 1 133 ? 8.75 2.32 -24.406 1 98.19 133 ARG B C 1
ATOM 5848 O O . ARG B 1 133 ? 8.969 2.201 -25.609 1 98.19 133 ARG B O 1
ATOM 5855 N N . ASP B 1 134 ? 9.578 2.975 -23.594 1 97.44 134 ASP B N 1
ATOM 5856 C CA . ASP B 1 134 ? 10.781 3.637 -24.094 1 97.44 134 ASP B CA 1
ATOM 5857 C C . ASP B 1 134 ? 11.914 2.637 -24.281 1 97.44 134 ASP B C 1
ATOM 5859 O O . ASP B 1 134 ? 12.922 2.949 -24.922 1 97.44 134 ASP B O 1
ATOM 5863 N N . LEU B 1 135 ? 11.789 1.468 -23.75 1 97.94 135 LEU B N 1
ATOM 5864 C CA . LEU B 1 135 ? 12.883 0.502 -23.766 1 97.94 135 LEU B CA 1
ATOM 5865 C C . LEU B 1 135 ? 12.578 -0.65 -24.719 1 97.94 135 LEU B C 1
ATOM 5867 O O . LEU B 1 135 ? 13.492 -1.24 -25.297 1 97.94 135 LEU B O 1
ATOM 5871 N N . ILE B 1 136 ? 11.266 -1.012 -24.812 1 98.44 136 ILE B N 1
ATOM 5872 C CA . ILE B 1 136 ? 10.875 -2.209 -25.562 1 98.44 136 ILE B CA 1
ATOM 5873 C C . ILE B 1 136 ? 9.891 -1.839 -26.656 1 98.44 136 ILE B C 1
ATOM 5875 O O . ILE B 1 136 ? 8.703 -1.632 -26.391 1 98.44 136 ILE B O 1
ATOM 5879 N N . PRO B 1 137 ? 10.234 -1.924 -27.859 1 97.19 137 PRO B N 1
ATOM 5880 C CA . PRO B 1 137 ? 9.375 -1.516 -28.984 1 97.19 137 PRO B CA 1
ATOM 5881 C C . PRO B 1 137 ? 8.148 -2.412 -29.141 1 97.19 137 PRO B C 1
ATOM 5883 O O . PRO B 1 137 ? 7.109 -1.962 -29.609 1 97.19 137 PRO B O 1
ATOM 5886 N N . GLU B 1 138 ? 8.281 -3.648 -28.703 1 98.06 138 GLU B N 1
ATOM 5887 C CA . GLU B 1 138 ? 7.195 -4.617 -28.828 1 98.06 138 GLU B CA 1
ATOM 5888 C C . GLU B 1 138 ? 6.086 -4.332 -27.812 1 98.06 138 GLU B C 1
ATOM 5890 O O . GLU B 1 138 ? 4.984 -4.875 -27.922 1 98.06 138 GLU B O 1
ATOM 5895 N N . TRP B 1 139 ? 6.309 -3.486 -26.906 1 98.56 139 TRP B N 1
ATOM 5896 C CA . TRP B 1 139 ? 5.402 -3.254 -25.797 1 98.56 139 TRP B CA 1
ATOM 5897 C C . TRP B 1 139 ? 4.078 -2.67 -26.266 1 98.56 139 TRP B C 1
ATOM 5899 O O . TRP B 1 139 ? 4.055 -1.838 -27.188 1 98.56 139 TRP B O 1
ATOM 5909 N N . GLY B 1 140 ? 3.059 -3.129 -25.562 1 98.38 140 GLY B N 1
ATOM 5910 C CA . GLY B 1 140 ? 1.738 -2.535 -25.703 1 98.38 140 GLY B CA 1
ATOM 5911 C C . GLY B 1 140 ? 0.702 -3.17 -24.797 1 98.38 140 GLY B C 1
ATOM 5912 O O . GLY B 1 140 ? 0.731 -4.379 -24.562 1 98.38 140 GLY B O 1
ATOM 5913 N N . LEU B 1 141 ? -0.154 -2.359 -24.281 1 98.62 141 LEU B N 1
ATOM 5914 C CA . LEU B 1 141 ? -1.307 -2.848 -23.531 1 98.62 141 LEU B CA 1
ATOM 5915 C C . LEU B 1 141 ? -2.605 -2.297 -24.109 1 98.62 141 LEU B C 1
ATOM 5917 O O . LEU B 1 141 ? -2.588 -1.323 -24.859 1 98.62 141 LEU B O 1
ATOM 5921 N N . MET B 1 142 ? -3.678 -2.928 -23.781 1 97.81 142 MET B N 1
ATOM 5922 C CA . MET B 1 142 ? -4.988 -2.6 -24.328 1 97.81 142 MET B CA 1
ATOM 5923 C C . MET B 1 142 ? -5.414 -1.194 -23.922 1 97.81 142 MET B C 1
ATOM 5925 O O . MET B 1 142 ? -5.98 -0.453 -24.719 1 97.81 142 MET B O 1
ATOM 5929 N N . ASP B 1 143 ? -5.145 -0.839 -22.656 1 97.38 143 ASP B N 1
ATOM 5930 C CA . ASP B 1 143 ? -5.531 0.465 -22.125 1 97.38 143 ASP B CA 1
ATOM 5931 C C . ASP B 1 143 ? -4.457 1.515 -22.422 1 97.38 143 ASP B C 1
ATOM 5933 O O . ASP B 1 143 ? -3.279 1.304 -22.125 1 97.38 143 ASP B O 1
ATOM 5937 N N . ASP B 1 144 ? -4.844 2.656 -22.906 1 96.56 144 ASP B N 1
ATOM 5938 C CA . ASP B 1 144 ? -3.92 3.684 -23.359 1 96.56 144 ASP B CA 1
ATOM 5939 C C . ASP B 1 144 ? -3.092 4.246 -22.219 1 96.56 144 ASP B C 1
ATOM 5941 O O . ASP B 1 144 ? -1.897 4.508 -22.375 1 96.56 144 ASP B O 1
ATOM 5945 N N . ASP B 1 145 ? -3.695 4.512 -21.094 1 95.88 145 ASP B N 1
ATOM 5946 C CA . ASP B 1 145 ? -2.975 5.039 -19.938 1 95.88 145 ASP B CA 1
ATOM 5947 C C . ASP B 1 145 ? -1.903 4.059 -19.469 1 95.88 145 ASP B C 1
ATOM 5949 O O . ASP B 1 145 ? -0.784 4.461 -19.141 1 95.88 145 ASP B O 1
ATOM 5953 N N . MET B 1 146 ? -2.27 2.783 -19.453 1 97.5 146 MET B N 1
ATOM 5954 C CA . MET B 1 146 ? -1.316 1.739 -19.094 1 97.5 146 MET B CA 1
ATOM 5955 C C . MET B 1 146 ? -0.176 1.665 -20.094 1 97.5 146 MET B C 1
ATOM 5957 O O . MET B 1 146 ? 0.996 1.644 -19.719 1 97.5 146 MET B O 1
ATOM 5961 N N . ASP B 1 147 ? -0.578 1.633 -21.297 1 98 147 ASP B N 1
ATOM 5962 C CA . ASP B 1 147 ? 0.392 1.512 -22.375 1 98 147 ASP B CA 1
ATOM 5963 C C . ASP B 1 147 ? 1.461 2.6 -22.281 1 98 147 ASP B C 1
ATOM 5965 O O . ASP B 1 147 ? 2.652 2.322 -22.438 1 98 147 ASP B O 1
ATOM 5969 N N . ARG B 1 148 ? 1.041 3.773 -21.984 1 97.31 148 ARG B N 1
ATOM 5970 C CA . ARG B 1 148 ? 1.94 4.922 -21.969 1 97.31 148 ARG B CA 1
ATOM 5971 C C . ARG B 1 148 ? 2.65 5.043 -20.625 1 97.31 148 ARG B C 1
ATOM 5973 O O . ARG B 1 148 ? 3.795 5.492 -20.547 1 97.31 148 ARG B O 1
ATOM 5980 N N . GLY B 1 149 ? 2.045 4.629 -19.578 1 97.75 149 GLY B N 1
ATOM 5981 C CA . GLY B 1 149 ? 2.445 5.094 -18.266 1 97.75 149 GLY B CA 1
ATOM 5982 C C . GLY B 1 149 ? 3.229 4.062 -17.484 1 97.75 149 GLY B C 1
ATOM 5983 O O . GLY B 1 149 ? 3.941 4.402 -16.531 1 97.75 149 GLY B O 1
ATOM 5984 N N . VAL B 1 150 ? 3.232 2.803 -17.781 1 98.81 150 VAL B N 1
ATOM 5985 C CA . VAL B 1 150 ? 3.791 1.737 -16.969 1 98.81 150 VAL B CA 1
ATOM 5986 C C . VAL B 1 150 ? 5.309 1.895 -16.875 1 98.81 150 VAL B C 1
ATOM 5988 O O . VAL B 1 150 ? 5.992 1.985 -17.891 1 98.81 150 VAL B O 1
ATOM 5991 N N . SER B 1 151 ? 5.789 1.982 -15.664 1 98.69 151 SER B N 1
ATOM 5992 C CA . SER B 1 151 ? 7.223 2.053 -15.391 1 98.69 151 SER B CA 1
ATOM 5993 C C . SER B 1 151 ? 7.77 0.695 -14.961 1 98.69 151 SER B C 1
ATOM 5995 O O . SER B 1 151 ? 7.008 -0.248 -14.742 1 98.69 151 SER B O 1
ATOM 5997 N N . LEU B 1 152 ? 9.102 0.634 -14.852 1 98.81 152 LEU B N 1
ATOM 5998 C CA . LEU B 1 152 ? 9.742 -0.567 -14.32 1 98.81 152 LEU B CA 1
ATOM 5999 C C . LEU B 1 152 ? 9.227 -0.882 -12.922 1 98.81 152 LEU B C 1
ATOM 6001 O O . LEU B 1 152 ? 8.906 -2.035 -12.617 1 98.81 152 LEU B O 1
ATOM 6005 N N . GLN B 1 153 ? 9.047 0.118 -12.094 1 98.75 153 GLN B N 1
ATOM 6006 C CA . GLN B 1 153 ? 8.57 -0.075 -10.727 1 98.75 153 GLN B CA 1
ATOM 6007 C C . GLN B 1 153 ? 7.125 -0.571 -10.711 1 98.75 153 GLN B C 1
ATOM 6009 O O . GLN B 1 153 ? 6.758 -1.409 -9.883 1 98.75 153 GLN B O 1
ATOM 6014 N N . ASP B 1 154 ? 6.305 -0.049 -11.57 1 98.81 154 ASP B N 1
ATOM 6015 C CA . ASP B 1 154 ? 4.914 -0.494 -11.633 1 98.81 154 ASP B CA 1
ATOM 6016 C C . ASP B 1 154 ? 4.832 -1.992 -11.914 1 98.81 154 ASP B C 1
ATOM 6018 O O . ASP B 1 154 ? 4.012 -2.697 -11.32 1 98.81 154 ASP B O 1
ATOM 6022 N N . MET B 1 155 ? 5.629 -2.439 -12.836 1 98.94 155 MET B N 1
ATOM 6023 C CA . MET B 1 155 ? 5.664 -3.855 -13.188 1 98.94 155 MET B CA 1
ATOM 6024 C C . MET B 1 155 ? 6.125 -4.699 -12 1 98.94 155 MET B C 1
ATOM 6026 O O . MET B 1 155 ? 5.5 -5.711 -11.672 1 98.94 155 MET B O 1
ATOM 6030 N N . LEU B 1 156 ? 7.113 -4.211 -11.359 1 98.94 156 LEU B N 1
ATOM 6031 C CA . LEU B 1 156 ? 7.703 -4.949 -10.25 1 98.94 156 LEU B CA 1
ATOM 6032 C C . LEU B 1 156 ? 6.758 -4.984 -9.055 1 98.94 156 LEU B C 1
ATOM 6034 O O . LEU B 1 156 ? 6.773 -5.934 -8.273 1 98.94 156 LEU B O 1
ATOM 6038 N N . SER B 1 157 ? 5.902 -3.998 -8.93 1 98.69 157 SER B N 1
ATOM 6039 C CA . SER B 1 157 ? 5.059 -3.857 -7.746 1 98.69 157 SER B CA 1
ATOM 6040 C C . SER B 1 157 ? 3.639 -4.344 -8.023 1 98.69 157 SER B C 1
ATOM 6042 O O . SER B 1 157 ? 2.732 -4.117 -7.219 1 98.69 157 SER B O 1
ATOM 6044 N N . HIS B 1 158 ? 3.369 -4.922 -9.133 1 98.75 158 HIS B N 1
ATOM 6045 C CA . HIS B 1 158 ? 2.102 -5.566 -9.453 1 98.75 158 HIS B CA 1
ATOM 6046 C C . HIS B 1 158 ? 0.95 -4.57 -9.422 1 98.75 158 HIS B C 1
ATOM 6048 O O . HIS B 1 158 ? -0.083 -4.824 -8.797 1 98.75 158 HIS B O 1
ATOM 6054 N N . ARG B 1 159 ? 1.134 -3.467 -10.133 1 98.38 159 ARG B N 1
ATOM 6055 C CA . ARG B 1 159 ? 0.051 -2.49 -10.086 1 98.38 159 ARG B CA 1
ATOM 6056 C C . ARG B 1 159 ? -0.207 -1.895 -11.469 1 98.38 159 ARG B C 1
ATOM 6058 O O . ARG B 1 159 ? -0.496 -0.702 -11.586 1 98.38 159 ARG B O 1
ATOM 6065 N N . THR B 1 160 ? -0.171 -2.635 -12.531 1 98.5 160 THR B N 1
ATOM 6066 C CA . THR B 1 160 ? -0.366 -2.139 -13.891 1 98.5 160 THR B CA 1
ATOM 6067 C C . THR B 1 160 ? -1.851 -2.086 -14.234 1 98.5 160 THR B C 1
ATOM 6069 O O . THR B 1 160 ? -2.24 -1.455 -15.219 1 98.5 160 THR B O 1
ATOM 6072 N N . GLY B 1 161 ? -2.654 -2.812 -13.477 1 98.12 161 GLY B N 1
ATOM 6073 C CA . GLY B 1 161 ? -4.066 -2.941 -13.797 1 98.12 161 GLY B CA 1
ATOM 6074 C C . GLY B 1 161 ? -4.398 -4.23 -14.531 1 98.12 161 GLY B C 1
ATOM 6075 O O . GLY B 1 161 ? -5.57 -4.551 -14.734 1 98.12 161 GLY B O 1
ATOM 6076 N N . MET B 1 162 ? -3.371 -5.012 -14.828 1 98.38 162 MET B N 1
ATOM 6077 C CA . MET B 1 162 ? -3.541 -6.27 -15.555 1 98.38 162 MET B CA 1
ATOM 6078 C C . MET B 1 162 ? -3.76 -7.43 -14.586 1 98.38 162 MET B C 1
ATOM 6080 O O . MET B 1 162 ? -3.012 -7.586 -13.625 1 98.38 162 MET B O 1
ATOM 6084 N N . PRO B 1 163 ? -4.852 -8.195 -14.812 1 98.06 163 PRO B N 1
ATOM 6085 C CA . PRO B 1 163 ? -4.926 -9.445 -14.055 1 98.06 163 PRO B CA 1
ATOM 6086 C C . PRO B 1 163 ? -3.824 -10.43 -14.438 1 98.06 163 PRO B C 1
ATOM 6088 O O . PRO B 1 163 ? -2.965 -10.117 -15.258 1 98.06 163 PRO B O 1
ATOM 6091 N N . ARG B 1 164 ? -3.795 -11.648 -13.953 1 98.19 164 ARG B N 1
ATOM 6092 C CA . ARG B 1 164 ? -2.693 -12.594 -14.086 1 98.19 164 ARG B CA 1
ATOM 6093 C C . ARG B 1 164 ? -2.5 -13.008 -15.547 1 98.19 164 ARG B C 1
ATOM 6095 O O . ARG B 1 164 ? -1.414 -12.844 -16.109 1 98.19 164 ARG B O 1
ATOM 6102 N N . HIS B 1 165 ? -3.621 -13.594 -16.188 1 98.44 165 HIS B N 1
ATOM 6103 C CA . HIS B 1 165 ? -3.607 -14.211 -17.5 1 98.44 165 HIS B CA 1
ATOM 6104 C C . HIS B 1 165 ? -2.547 -15.305 -17.594 1 98.44 165 HIS B C 1
ATOM 6106 O O . HIS B 1 165 ? -1.901 -15.461 -18.625 1 98.44 165 HIS B O 1
ATOM 6112 N N . ASP B 1 166 ? -2.328 -16 -16.562 1 97.62 166 ASP B N 1
ATOM 6113 C CA . ASP B 1 166 ? -1.268 -17 -16.469 1 97.62 166 ASP B CA 1
ATOM 6114 C C . ASP B 1 166 ? -1.486 -18.125 -17.469 1 97.62 166 ASP B C 1
ATOM 6116 O O . ASP B 1 166 ? -0.525 -18.719 -17.969 1 97.62 166 ASP B O 1
ATOM 6120 N N . LEU B 1 167 ? -2.732 -18.422 -17.766 1 97.81 167 LEU B N 1
ATOM 6121 C CA . LEU B 1 167 ? -3.041 -19.562 -18.609 1 97.81 167 LEU B CA 1
ATOM 6122 C C . LEU B 1 167 ? -2.67 -19.281 -20.062 1 97.81 167 LEU B C 1
ATOM 6124 O O . LEU B 1 167 ? -2.68 -20.172 -20.906 1 97.81 167 LEU B O 1
ATOM 6128 N N . SER B 1 168 ? -2.223 -18.094 -20.344 1 98.25 168 SER B N 1
ATOM 6129 C CA . SER B 1 168 ? -1.785 -17.75 -21.703 1 98.25 168 SER B CA 1
ATOM 6130 C C . SER B 1 168 ? -0.33 -18.156 -21.922 1 98.25 168 SER B C 1
ATOM 6132 O O . SER B 1 168 ? 0.153 -18.141 -23.062 1 98.25 168 SER B O 1
ATOM 6134 N N . GLY B 1 169 ? 0.365 -18.531 -20.938 1 97.44 169 GLY B N 1
ATOM 6135 C CA . GLY B 1 169 ? 1.796 -18.781 -21.016 1 97.44 169 GLY B CA 1
ATOM 6136 C C . GLY B 1 169 ? 2.141 -19.984 -21.875 1 97.44 169 GLY B C 1
ATOM 6137 O O . GLY B 1 169 ? 1.665 -21.094 -21.609 1 97.44 169 GLY B O 1
ATOM 6138 N N . VAL B 1 170 ? 2.953 -19.734 -22.859 1 97 170 VAL B N 1
ATOM 6139 C CA . VAL B 1 170 ? 3.402 -20.797 -23.766 1 97 170 VAL B CA 1
ATOM 6140 C C . VAL B 1 170 ? 4.711 -20.391 -24.438 1 97 170 VAL B C 1
ATOM 6142 O O . VAL B 1 170 ? 4.996 -19.203 -24.578 1 97 170 VAL B O 1
ATOM 6145 N N . GLN B 1 171 ? 5.453 -21.406 -24.75 1 95.31 171 GLN B N 1
ATOM 6146 C CA . GLN B 1 171 ? 6.629 -21.125 -25.547 1 95.31 171 GLN B CA 1
ATOM 6147 C C . GLN B 1 171 ? 6.23 -20.609 -26.938 1 95.31 171 GLN B C 1
ATOM 6149 O O . GLN B 1 171 ? 5.336 -21.156 -27.578 1 95.31 171 GLN B O 1
ATOM 6154 N N . ARG B 1 172 ? 6.863 -19.609 -27.297 1 95.44 172 ARG B N 1
ATOM 6155 C CA . ARG B 1 172 ? 6.629 -19.016 -28.609 1 95.44 172 ARG B CA 1
ATOM 6156 C C . ARG B 1 172 ? 7.906 -19 -29.438 1 95.44 172 ARG B C 1
ATOM 6158 O O . ARG B 1 172 ? 9 -18.828 -28.906 1 95.44 172 ARG B O 1
ATOM 6165 N N . ASN B 1 173 ? 7.742 -19.078 -30.703 1 94.56 173 ASN B N 1
ATOM 6166 C CA . ASN B 1 173 ? 8.898 -19.062 -31.594 1 94.56 173 ASN B CA 1
ATOM 6167 C C . ASN B 1 173 ? 9.656 -17.734 -31.5 1 94.56 173 ASN B C 1
ATOM 6169 O O . ASN B 1 173 ? 10.891 -17.719 -31.547 1 94.56 173 ASN B O 1
ATOM 6173 N N . GLY B 1 174 ? 8.891 -16.719 -31.359 1 95.75 174 GLY B N 1
ATOM 6174 C CA . GLY B 1 174 ? 9.508 -15.398 -31.25 1 95.75 174 GLY B CA 1
ATOM 6175 C C . GLY B 1 174 ? 9.969 -15.078 -29.844 1 95.75 174 GLY B C 1
ATOM 6176 O O . GLY B 1 174 ? 10.414 -13.961 -29.578 1 95.75 174 GLY B O 1
ATOM 6177 N N . GLY B 1 175 ? 9.852 -16.047 -29 1 96.31 175 GLY B N 1
ATOM 6178 C CA . GLY B 1 175 ? 10.352 -15.883 -27.641 1 96.31 175 GLY B CA 1
ATOM 6179 C C . GLY B 1 175 ? 9.586 -14.844 -26.859 1 96.31 175 GLY B C 1
ATOM 6180 O O . GLY B 1 175 ? 8.375 -14.68 -27.031 1 96.31 175 GLY B O 1
ATOM 6181 N N . VAL B 1 176 ? 10.281 -14.227 -25.922 1 97.88 176 VAL B N 1
ATOM 6182 C CA . VAL B 1 176 ? 9.688 -13.273 -25 1 97.88 176 VAL B CA 1
ATOM 6183 C C . VAL B 1 176 ? 9.211 -12.039 -25.766 1 97.88 176 VAL B C 1
ATOM 6185 O O . VAL B 1 176 ? 8.18 -11.453 -25.422 1 97.88 176 VAL B O 1
ATOM 6188 N N . ALA B 1 177 ? 9.906 -11.648 -26.797 1 98.06 177 ALA B N 1
ATOM 6189 C CA . ALA B 1 177 ? 9.516 -10.5 -27.594 1 98.06 177 ALA B CA 1
ATOM 6190 C C . ALA B 1 177 ? 8.125 -10.695 -28.203 1 98.06 177 ALA B C 1
ATOM 6192 O O . ALA B 1 177 ? 7.305 -9.773 -28.203 1 98.06 177 ALA B O 1
ATOM 6193 N N . GLU B 1 178 ? 7.934 -11.867 -28.719 1 98.19 178 GLU B N 1
ATOM 6194 C CA . GLU B 1 178 ? 6.617 -12.164 -29.281 1 98.19 178 GLU B CA 1
ATOM 6195 C C . GLU B 1 178 ? 5.539 -12.125 -28.203 1 98.19 178 GLU B C 1
ATOM 6197 O O . GLU B 1 178 ? 4.449 -11.594 -28.438 1 98.19 178 GLU B O 1
ATOM 6202 N N . MET B 1 179 ? 5.828 -12.727 -27.094 1 98.38 179 MET B N 1
ATOM 6203 C CA . MET B 1 179 ? 4.871 -12.68 -25.984 1 98.38 179 MET B CA 1
ATOM 6204 C C . MET B 1 179 ? 4.496 -11.234 -25.656 1 98.38 179 MET B C 1
ATOM 6206 O O . MET B 1 179 ? 3.312 -10.906 -25.562 1 98.38 179 MET B O 1
ATOM 6210 N N . ILE B 1 180 ? 5.477 -10.328 -25.578 1 98.75 180 ILE B N 1
ATOM 6211 C CA . ILE B 1 180 ? 5.254 -8.93 -25.234 1 98.75 180 ILE B CA 1
ATOM 6212 C C . ILE B 1 180 ? 4.355 -8.281 -26.297 1 98.75 180 ILE B C 1
ATOM 6214 O O . ILE B 1 180 ? 3.434 -7.531 -25.953 1 98.75 180 ILE B O 1
ATOM 6218 N N . SER B 1 181 ? 4.535 -8.602 -27.516 1 98.62 181 SER B N 1
ATOM 6219 C CA . SER B 1 181 ? 3.781 -7.992 -28.609 1 98.62 181 SER B CA 1
ATOM 6220 C C . SER B 1 181 ? 2.305 -8.367 -28.531 1 98.62 181 SER B C 1
ATOM 6222 O O . SER B 1 181 ? 1.462 -7.711 -29.156 1 98.62 181 SER B O 1
ATOM 6224 N N . THR B 1 182 ? 1.983 -9.406 -27.812 1 98.56 182 THR B N 1
ATOM 6225 C CA . THR B 1 182 ? 0.598 -9.859 -27.781 1 98.56 182 THR B CA 1
ATOM 6226 C C . THR B 1 182 ? -0.111 -9.352 -26.531 1 98.56 182 THR B C 1
ATOM 6228 O O . THR B 1 182 ? -1.323 -9.523 -26.391 1 98.56 182 THR B O 1
ATOM 6231 N N . LEU B 1 183 ? 0.576 -8.719 -25.625 1 98.81 183 LEU B N 1
ATOM 6232 C CA . LEU B 1 183 ? -0.017 -8.234 -24.375 1 98.81 183 LEU B CA 1
ATOM 6233 C C . LEU B 1 183 ? -1.155 -7.258 -24.672 1 98.81 183 LEU B C 1
ATOM 6235 O O . LEU B 1 183 ? -2.105 -7.164 -23.891 1 98.81 183 LEU B O 1
ATOM 6239 N N . ARG B 1 184 ? -1.122 -6.578 -25.797 1 98.56 184 ARG B N 1
ATOM 6240 C CA . ARG B 1 184 ? -2.08 -5.543 -26.172 1 98.56 184 ARG B CA 1
ATOM 6241 C C . ARG B 1 184 ? -3.475 -6.133 -26.359 1 98.56 184 ARG B C 1
ATOM 6243 O O . ARG B 1 184 ? -4.465 -5.398 -26.391 1 98.56 184 ARG B O 1
ATOM 6250 N N . TYR B 1 185 ? -3.568 -7.461 -26.391 1 98.62 185 TYR B N 1
ATOM 6251 C CA . TYR B 1 185 ? -4.855 -8.102 -26.625 1 98.62 185 TYR B CA 1
ATOM 6252 C C . TYR B 1 185 ? -5.461 -8.625 -25.328 1 98.62 185 TYR B C 1
ATOM 6254 O O . TYR B 1 185 ? -6.562 -9.18 -25.328 1 98.62 185 TYR B O 1
ATOM 6262 N N . LEU B 1 186 ? -4.781 -8.453 -24.266 1 98.62 186 LEU B N 1
ATOM 6263 C CA . LEU B 1 186 ? -5.27 -8.938 -22.984 1 98.62 186 LEU B CA 1
ATOM 6264 C C . LEU B 1 186 ? -6.09 -7.863 -22.266 1 98.62 186 LEU B C 1
ATOM 6266 O O . LEU B 1 186 ? -5.637 -6.727 -22.125 1 98.62 186 LEU B O 1
ATOM 6270 N N . ARG B 1 187 ? -7.238 -8.242 -21.812 1 98.06 187 ARG B N 1
ATOM 6271 C CA . ARG B 1 187 ? -8.164 -7.32 -21.141 1 98.06 187 ARG B CA 1
ATOM 6272 C C . ARG B 1 187 ? -7.711 -7.016 -19.719 1 98.06 187 ARG B C 1
ATOM 6274 O O . ARG B 1 187 ? -7.398 -7.93 -18.953 1 98.06 187 ARG B O 1
ATOM 6281 N N . PRO B 1 188 ? -7.578 -5.688 -19.312 1 98.19 188 PRO B N 1
ATOM 6282 C CA . PRO B 1 188 ? -7.309 -5.34 -17.922 1 98.19 188 PRO B CA 1
ATOM 6283 C C . PRO B 1 188 ? -8.539 -5.492 -17.031 1 98.19 188 PRO B C 1
ATOM 6285 O O . PRO B 1 188 ? -9.664 -5.562 -17.531 1 98.19 188 PRO B O 1
ATOM 6288 N N . SER B 1 189 ? -8.32 -5.621 -15.719 1 98.31 189 SER B N 1
ATOM 6289 C CA . SER B 1 189 ? -9.445 -5.785 -14.797 1 98.31 189 SER B CA 1
ATOM 6290 C C . SER B 1 189 ? -9.5 -4.641 -13.789 1 98.31 189 SER B C 1
ATOM 6292 O O . SER B 1 189 ? -10.43 -4.57 -12.977 1 98.31 189 SER B O 1
ATOM 6294 N N . ALA B 1 190 ? -8.562 -3.73 -13.789 1 98.12 190 ALA B N 1
ATOM 6295 C CA . ALA B 1 190 ? -8.523 -2.531 -12.953 1 98.12 190 ALA B CA 1
ATOM 6296 C C . ALA B 1 190 ? -7.902 -1.36 -13.711 1 98.12 190 ALA B C 1
ATOM 6298 O O . ALA B 1 190 ? -7.309 -1.546 -14.773 1 98.12 190 ALA B O 1
ATOM 6299 N N . GLU B 1 191 ? -8.055 -0.181 -13.203 1 97.62 191 GLU B N 1
ATOM 6300 C CA . GLU B 1 191 ? -7.363 0.974 -13.766 1 97.62 191 GLU B CA 1
ATOM 6301 C C . GLU B 1 191 ? -5.883 0.969 -13.391 1 97.62 191 GLU B C 1
ATOM 6303 O O . GLU B 1 191 ? -5.477 0.274 -12.453 1 97.62 191 GLU B O 1
ATOM 6308 N N . PHE B 1 192 ? -5.172 1.775 -14.203 1 98 192 PHE B N 1
ATOM 6309 C CA . PHE B 1 192 ? -3.734 1.893 -13.992 1 98 192 PHE B CA 1
ATOM 6310 C C . PHE B 1 192 ? -3.432 2.32 -12.555 1 98 192 PHE B C 1
ATOM 6312 O O . PHE B 1 192 ? -3.922 3.352 -12.094 1 98 192 PHE B O 1
ATOM 6319 N N . ARG B 1 193 ? -2.658 1.453 -11.719 1 98.44 193 ARG B N 1
ATOM 6320 C CA . ARG B 1 193 ? -2.125 1.675 -10.383 1 98.44 193 ARG B CA 1
ATOM 6321 C C . ARG B 1 193 ? -3.244 1.688 -9.344 1 98.44 193 ARG B C 1
ATOM 6323 O O . ARG B 1 193 ? -3.045 2.143 -8.219 1 98.44 193 ARG B O 1
ATOM 6330 N N . GLU B 1 194 ? -4.402 1.211 -9.688 1 97.81 194 GLU B N 1
ATOM 6331 C CA . GLU B 1 194 ? -5.555 1.302 -8.797 1 97.81 194 GLU B CA 1
ATOM 6332 C C . GLU B 1 194 ? -5.438 0.317 -7.637 1 97.81 194 GLU B C 1
ATOM 6334 O O . GLU B 1 194 ? -5.832 0.627 -6.508 1 97.81 194 GLU B O 1
ATOM 6339 N N . THR B 1 195 ? -4.883 -0.821 -7.949 1 97.69 195 THR B N 1
ATOM 6340 C CA . THR B 1 195 ? -4.812 -1.864 -6.934 1 97.69 195 THR B CA 1
ATOM 6341 C C . THR B 1 195 ? -3.719 -2.873 -7.266 1 97.69 195 THR B C 1
ATOM 6343 O O . THR B 1 195 ? -3.215 -2.9 -8.391 1 97.69 195 THR B O 1
ATOM 6346 N N . PHE B 1 196 ? -3.332 -3.637 -6.289 1 98.31 196 PHE B N 1
ATOM 6347 C CA . PHE B 1 196 ? -2.393 -4.738 -6.449 1 98.31 196 PHE B CA 1
ATOM 6348 C C . PHE B 1 196 ? -3.037 -5.895 -7.211 1 98.31 196 PHE B C 1
ATOM 6350 O O . PHE B 1 196 ? -4.117 -6.355 -6.844 1 98.31 196 PHE B O 1
ATOM 6357 N N . GLN B 1 197 ? -2.361 -6.301 -8.273 1 98.5 197 GLN B N 1
ATOM 6358 C CA . GLN B 1 197 ? -2.703 -7.523 -8.992 1 98.5 197 GLN B CA 1
ATOM 6359 C C . GLN B 1 197 ? -1.45 -8.305 -9.375 1 98.5 197 GLN B C 1
ATOM 6361 O O . GLN B 1 197 ? -0.702 -7.891 -10.266 1 98.5 197 GLN B O 1
ATOM 6366 N N . TYR B 1 198 ? -1.272 -9.43 -8.758 1 98.44 198 TYR B N 1
ATOM 6367 C CA . TYR B 1 198 ? -0.11 -10.258 -9.039 1 98.44 198 TYR B CA 1
ATOM 6368 C C . TYR B 1 198 ? -0.064 -10.641 -10.516 1 98.44 198 TYR B C 1
ATOM 6370 O O . TYR B 1 198 ? -1.03 -11.195 -11.047 1 98.44 198 TYR B O 1
ATOM 6378 N N . ASN B 1 199 ? 1.08 -10.336 -11.227 1 98.62 199 ASN B N 1
ATOM 6379 C CA . ASN B 1 199 ? 1.139 -10.555 -12.664 1 98.62 199 ASN B CA 1
ATOM 6380 C C . ASN B 1 199 ? 2.502 -11.078 -13.102 1 98.62 199 ASN B C 1
ATOM 6382 O O . ASN B 1 199 ? 3.484 -10.336 -13.117 1 98.62 199 ASN B O 1
ATOM 6386 N N . ASN B 1 200 ? 2.557 -12.273 -13.531 1 98.75 200 ASN B N 1
ATOM 6387 C CA . ASN B 1 200 ? 3.795 -12.922 -13.961 1 98.75 200 ASN B CA 1
ATOM 6388 C C . ASN B 1 200 ? 4.258 -12.398 -15.32 1 98.75 200 ASN B C 1
ATOM 6390 O O . ASN B 1 200 ? 5.457 -12.367 -15.602 1 98.75 200 ASN B O 1
ATOM 6394 N N . LEU B 1 201 ? 3.363 -11.945 -16.156 1 98.69 201 LEU B N 1
ATOM 6395 C CA . LEU B 1 201 ? 3.711 -11.492 -17.5 1 98.69 201 LEU B CA 1
ATOM 6396 C C . LEU B 1 201 ? 4.57 -10.234 -17.438 1 98.69 201 LEU B C 1
ATOM 6398 O O . LEU B 1 201 ? 5.441 -10.031 -18.281 1 98.69 201 LEU B O 1
ATOM 6402 N N . MET B 1 202 ? 4.332 -9.43 -16.438 1 98.81 202 MET B N 1
ATOM 6403 C CA . MET B 1 202 ? 5.156 -8.234 -16.281 1 98.81 202 MET B CA 1
ATOM 6404 C C . MET B 1 202 ? 6.586 -8.609 -15.891 1 98.81 202 MET B C 1
ATOM 6406 O O . MET B 1 202 ? 7.539 -7.992 -16.359 1 98.81 202 MET B O 1
ATOM 6410 N N . TYR B 1 203 ? 6.754 -9.555 -15.094 1 98.81 203 TYR B N 1
ATOM 6411 C CA . TYR B 1 203 ? 8.086 -10.023 -14.727 1 98.81 203 TYR B CA 1
ATOM 6412 C C . TYR B 1 203 ? 8.781 -10.672 -15.922 1 98.81 203 TYR B C 1
ATOM 6414 O O . TYR B 1 203 ? 9.984 -10.484 -16.125 1 98.81 203 TYR B O 1
ATOM 6422 N N . GLU B 1 204 ? 8.023 -11.406 -16.688 1 98.56 204 GLU B N 1
ATOM 6423 C CA . GLU B 1 204 ? 8.633 -11.977 -17.875 1 98.56 204 GLU B CA 1
ATOM 6424 C C . GLU B 1 204 ? 9.039 -10.891 -18.875 1 98.56 204 GLU B C 1
ATOM 6426 O O . GLU B 1 204 ? 10.07 -11.008 -19.531 1 98.56 204 GLU B O 1
ATOM 6431 N N . THR B 1 205 ? 8.227 -9.898 -18.938 1 98.81 205 THR B N 1
ATOM 6432 C CA . THR B 1 205 ? 8.586 -8.773 -19.797 1 98.81 205 THR B CA 1
ATOM 6433 C C . THR B 1 205 ? 9.914 -8.164 -19.344 1 98.81 205 THR B C 1
ATOM 6435 O O . THR B 1 205 ? 10.789 -7.895 -20.172 1 98.81 205 THR B O 1
ATOM 6438 N N . LEU B 1 206 ? 10.078 -7.996 -18.094 1 98.88 206 LEU B N 1
ATOM 6439 C CA . LEU B 1 206 ? 11.289 -7.406 -17.531 1 98.88 206 LEU B CA 1
ATOM 6440 C C . LEU B 1 206 ? 12.492 -8.312 -17.766 1 98.88 206 LEU B C 1
ATOM 6442 O O . LEU B 1 206 ? 13.625 -7.836 -17.844 1 98.88 206 LEU B O 1
ATOM 6446 N N . SER B 1 207 ? 12.266 -9.609 -17.938 1 98.75 207 SER B N 1
ATOM 6447 C CA . SER B 1 207 ? 13.359 -10.539 -18.203 1 98.75 207 SER B CA 1
ATOM 6448 C C . SER B 1 207 ? 13.969 -10.289 -19.578 1 98.75 207 SER B C 1
ATOM 6450 O O . SER B 1 207 ? 15.062 -10.773 -19.875 1 98.75 207 SER B O 1
ATOM 6452 N N . TYR B 1 208 ? 13.297 -9.516 -20.406 1 98.62 208 TYR B N 1
ATOM 6453 C CA . TYR B 1 208 ? 13.766 -9.203 -21.766 1 98.62 208 TYR B CA 1
ATOM 6454 C C . TYR B 1 208 ? 14.805 -8.094 -21.734 1 98.62 208 TYR B C 1
ATOM 6456 O O . TYR B 1 208 ? 15.531 -7.887 -22.703 1 98.62 208 TYR B O 1
ATOM 6464 N N . LEU B 1 209 ? 14.977 -7.344 -20.672 1 98.62 209 LEU B N 1
ATOM 6465 C CA . LEU B 1 209 ? 15.758 -6.117 -20.594 1 98.62 209 LEU B CA 1
ATOM 6466 C C . LEU B 1 209 ? 17.234 -6.402 -20.859 1 98.62 209 LEU B C 1
ATOM 6468 O O . LEU B 1 209 ? 17.891 -5.664 -21.609 1 98.62 209 LEU B O 1
ATOM 6472 N N . PRO B 1 210 ? 17.828 -7.484 -20.266 1 98.38 210 PRO B N 1
ATOM 6473 C CA . PRO B 1 210 ? 19.25 -7.734 -20.578 1 98.38 210 PRO B CA 1
ATOM 6474 C C . PRO B 1 210 ? 19.5 -7.945 -22.062 1 98.38 210 PRO B C 1
ATOM 6476 O O . PRO B 1 210 ? 20.516 -7.492 -22.594 1 98.38 210 PRO B O 1
ATOM 6479 N N . GLN B 1 211 ? 18.562 -8.617 -22.672 1 97.62 211 GLN B N 1
ATOM 6480 C CA . GLN B 1 211 ? 18.703 -8.836 -24.109 1 97.62 211 GLN B CA 1
ATOM 6481 C C . GLN B 1 211 ? 18.641 -7.523 -24.891 1 97.62 211 GLN B C 1
ATOM 6483 O O . GLN B 1 211 ? 19.453 -7.273 -25.781 1 97.62 211 GLN B O 1
ATOM 6488 N N . VAL B 1 212 ? 17.688 -6.676 -24.547 1 97.25 212 VAL B N 1
ATOM 6489 C CA . VAL B 1 212 ? 17.438 -5.426 -25.25 1 97.25 212 VAL B CA 1
ATOM 6490 C C . VAL B 1 212 ? 18.578 -4.441 -25 1 97.25 212 VAL B C 1
ATOM 6492 O O . VAL B 1 212 ? 19 -3.723 -25.906 1 97.25 212 VAL B O 1
ATOM 6495 N N . LEU B 1 213 ? 19.078 -4.387 -23.797 1 97.75 213 LEU B N 1
ATOM 6496 C CA . LEU B 1 213 ? 19.969 -3.309 -23.391 1 97.75 213 LEU B CA 1
ATOM 6497 C C . LEU B 1 213 ? 21.422 -3.723 -23.531 1 97.75 213 LEU B C 1
ATOM 6499 O O . LEU B 1 213 ? 22.297 -2.871 -23.703 1 97.75 213 LEU B O 1
ATOM 6503 N N . LEU B 1 214 ? 21.688 -5.098 -23.484 1 97.25 214 LEU B N 1
ATOM 6504 C CA . LEU B 1 214 ? 23.078 -5.539 -23.422 1 97.25 214 LEU B CA 1
ATOM 6505 C C . LEU B 1 214 ? 23.344 -6.641 -24.438 1 97.25 214 LEU B C 1
ATOM 6507 O O . LEU B 1 214 ? 24.484 -7.117 -24.547 1 97.25 214 LEU B O 1
ATOM 6511 N N . ASN B 1 215 ? 22.328 -7.074 -25.125 1 97.19 215 ASN B N 1
ATOM 6512 C CA . ASN B 1 215 ? 22.453 -8.219 -26.016 1 97.19 215 ASN B CA 1
ATOM 6513 C C . ASN B 1 215 ? 22.938 -9.461 -25.281 1 97.19 215 ASN B C 1
ATOM 6515 O O . ASN B 1 215 ? 23.812 -10.18 -25.766 1 97.19 215 ASN B O 1
ATOM 6519 N N . GLN B 1 216 ? 22.5 -9.656 -24.156 1 97.31 216 GLN B N 1
ATOM 6520 C CA . GLN B 1 216 ? 22.75 -10.805 -23.297 1 97.31 216 GLN B CA 1
ATOM 6521 C C . GLN B 1 216 ? 21.453 -11.477 -22.875 1 97.31 216 GLN B C 1
ATOM 6523 O O . GLN B 1 216 ? 20.453 -10.797 -22.594 1 97.31 216 GLN B O 1
ATOM 6528 N N . THR B 1 217 ? 21.406 -12.82 -22.859 1 97.56 217 THR B N 1
ATOM 6529 C CA . THR B 1 217 ? 20.203 -13.484 -22.391 1 97.56 217 THR B CA 1
ATOM 6530 C C . THR B 1 217 ? 19.984 -13.211 -20.891 1 97.56 217 THR B C 1
ATOM 6532 O O . THR B 1 217 ? 20.938 -12.938 -20.172 1 97.56 217 THR B O 1
ATOM 6535 N N . TYR B 1 218 ? 18.828 -13.336 -20.547 1 98.38 218 TYR B N 1
ATOM 6536 C CA . TYR B 1 218 ? 18.469 -13.102 -19.156 1 98.38 218 TYR B CA 1
ATOM 6537 C C . TYR B 1 218 ? 19.172 -14.094 -18.234 1 98.38 218 TYR B C 1
ATOM 6539 O O . TYR B 1 218 ? 19.781 -13.703 -17.234 1 98.38 218 TYR B O 1
ATOM 6547 N N . GLU B 1 219 ? 19.125 -15.312 -18.562 1 98 219 GLU B N 1
ATOM 6548 C CA . GLU B 1 219 ? 19.703 -16.391 -17.75 1 98 219 GLU B CA 1
ATOM 6549 C C . GLU B 1 219 ? 21.203 -16.203 -17.578 1 98 219 GLU B C 1
ATOM 6551 O O . GLU B 1 219 ? 21.734 -16.391 -16.484 1 98 219 GLU B O 1
ATOM 6556 N N . SER B 1 220 ? 21.859 -15.82 -18.656 1 98.06 220 SER B N 1
ATOM 6557 C CA . SER B 1 220 ? 23.297 -15.578 -18.578 1 98.06 220 SER B CA 1
ATOM 6558 C C . SER B 1 220 ? 23.609 -14.367 -17.703 1 98.06 220 SER B C 1
ATOM 6560 O O . SER B 1 220 ? 24.609 -14.359 -16.984 1 98.06 220 SER B O 1
ATOM 6562 N N . TYR B 1 221 ? 22.766 -13.359 -17.797 1 98.69 221 TYR B N 1
ATOM 6563 C CA . TYR B 1 221 ? 22.953 -12.172 -16.969 1 98.69 221 TYR B CA 1
ATOM 6564 C C . TYR B 1 221 ? 22.875 -12.508 -15.492 1 98.69 221 TYR B C 1
ATOM 6566 O O . TYR B 1 221 ? 23.703 -12.055 -14.703 1 98.69 221 TYR B O 1
ATOM 6574 N N . ILE B 1 222 ? 21.922 -13.305 -15.07 1 98.88 222 ILE B N 1
ATOM 6575 C CA . ILE B 1 222 ? 21.766 -13.711 -13.68 1 98.88 222 ILE B CA 1
ATOM 6576 C C . ILE B 1 222 ? 22.969 -14.547 -13.242 1 98.88 222 ILE B C 1
ATOM 6578 O O . ILE B 1 222 ? 23.531 -14.328 -12.164 1 98.88 222 ILE B O 1
ATOM 6582 N N . SER B 1 223 ? 23.328 -15.5 -14.062 1 98.56 223 SER B N 1
ATOM 6583 C CA . SER B 1 223 ? 24.453 -16.344 -13.727 1 98.56 223 SER B CA 1
ATOM 6584 C C . SER B 1 223 ? 25.719 -15.523 -13.5 1 98.56 223 SER B C 1
ATOM 6586 O O . SER B 1 223 ? 26.422 -15.719 -12.508 1 98.56 223 SER B O 1
ATOM 6588 N N . GLN B 1 224 ? 25.953 -14.594 -14.328 1 98.44 224 GLN B N 1
ATOM 6589 C CA . GLN B 1 224 ? 27.156 -13.781 -14.289 1 98.44 224 GLN B CA 1
ATOM 6590 C C . GLN B 1 224 ? 27.156 -12.844 -13.086 1 98.44 224 GLN B C 1
ATOM 6592 O O . GLN B 1 224 ? 28.188 -12.633 -12.445 1 98.44 224 GLN B O 1
ATOM 6597 N N . HIS B 1 225 ? 26.016 -12.289 -12.758 1 98.62 225 HIS B N 1
ATOM 6598 C CA . HIS B 1 225 ? 26 -11.18 -11.812 1 98.62 225 HIS B CA 1
ATOM 6599 C C . HIS B 1 225 ? 25.547 -11.641 -10.43 1 98.62 225 HIS B C 1
ATOM 6601 O O . HIS B 1 225 ? 25.75 -10.938 -9.438 1 98.62 225 HIS B O 1
ATOM 6607 N N . LEU B 1 226 ? 24.922 -12.836 -10.375 1 98.81 226 LEU B N 1
ATOM 6608 C CA . LEU B 1 226 ? 24.391 -13.242 -9.078 1 98.81 226 LEU B CA 1
ATOM 6609 C C . LEU B 1 226 ? 24.875 -14.641 -8.711 1 98.81 226 LEU B C 1
ATOM 6611 O O . LEU B 1 226 ? 25.562 -14.82 -7.707 1 98.81 226 LEU B O 1
ATOM 6615 N N . PHE B 1 227 ? 24.656 -15.68 -9.523 1 98.88 227 PHE B N 1
ATOM 6616 C CA . PHE B 1 227 ? 25.016 -17.047 -9.164 1 98.88 227 PHE B CA 1
ATOM 6617 C C . PHE B 1 227 ? 26.516 -17.172 -8.977 1 98.88 227 PHE B C 1
ATOM 6619 O O . PHE B 1 227 ? 26.984 -17.656 -7.941 1 98.88 227 PHE B O 1
ATOM 6626 N N . ASN B 1 228 ? 27.281 -16.719 -9.953 1 98.62 228 ASN B N 1
ATOM 6627 C CA . ASN B 1 228 ? 28.719 -16.922 -9.945 1 98.62 228 ASN B CA 1
ATOM 6628 C C . ASN B 1 228 ? 29.391 -16.156 -8.805 1 98.62 228 ASN B C 1
ATOM 6630 O O . ASN B 1 228 ? 30.156 -16.734 -8.023 1 98.62 228 ASN B O 1
ATOM 6634 N N . PRO B 1 229 ? 29.047 -14.891 -8.672 1 98.62 229 PRO B N 1
ATOM 6635 C CA . PRO B 1 229 ? 29.672 -14.164 -7.57 1 98.62 229 PRO B CA 1
ATOM 6636 C C . PRO B 1 229 ? 29.359 -14.773 -6.203 1 98.62 229 PRO B C 1
ATOM 6638 O O . PRO B 1 229 ? 30.172 -14.656 -5.273 1 98.62 229 PRO B O 1
ATOM 6641 N N . LEU B 1 230 ? 28.266 -15.453 -6.07 1 98.75 230 LEU B N 1
ATOM 6642 C CA . LEU B 1 230 ? 27.859 -16.031 -4.789 1 98.75 230 LEU B CA 1
ATOM 6643 C C . LEU B 1 230 ? 28.25 -17.5 -4.707 1 98.75 230 LEU B C 1
ATOM 6645 O O . LEU B 1 230 ? 27.938 -18.172 -3.725 1 98.75 230 LEU B O 1
ATOM 6649 N N . ASN B 1 231 ? 28.859 -17.969 -5.754 1 98 231 ASN B N 1
ATOM 6650 C CA . ASN B 1 231 ? 29.25 -19.359 -5.867 1 98 231 ASN B CA 1
ATOM 6651 C C . ASN B 1 231 ? 28.047 -20.297 -5.691 1 98 231 ASN B C 1
ATOM 6653 O O . ASN B 1 231 ? 28.141 -21.312 -5 1 98 231 ASN B O 1
ATOM 6657 N N . MET B 1 232 ? 26.922 -19.922 -6.188 1 98.56 232 MET B N 1
ATOM 6658 C CA . MET B 1 232 ? 25.734 -20.75 -6.223 1 98.56 232 MET B CA 1
ATOM 6659 C C . MET B 1 232 ? 25.797 -21.734 -7.383 1 98.56 232 MET B C 1
ATOM 6661 O O . MET B 1 232 ? 25.016 -21.641 -8.328 1 98.56 232 MET B O 1
ATOM 6665 N N . THR B 1 233 ? 26.5 -22.719 -7.215 1 97 233 THR B N 1
ATOM 6666 C CA . THR B 1 233 ? 26.891 -23.609 -8.312 1 97 233 THR B CA 1
ATOM 6667 C C . THR B 1 233 ? 25.797 -24.625 -8.594 1 97 233 THR B C 1
ATOM 6669 O O . THR B 1 233 ? 25.812 -25.297 -9.633 1 97 233 THR B O 1
ATOM 6672 N N . SER B 1 234 ? 24.875 -24.734 -7.695 1 97.5 234 SER B N 1
ATOM 6673 C CA . SER B 1 234 ? 23.75 -25.641 -7.914 1 97.5 234 SER B CA 1
ATOM 6674 C C . SER B 1 234 ? 22.5 -24.875 -8.336 1 97.5 234 SER B C 1
ATOM 6676 O O . SER B 1 234 ? 21.375 -25.344 -8.133 1 97.5 234 SER B O 1
ATOM 6678 N N . SER B 1 235 ? 22.641 -23.703 -8.805 1 98.75 235 SER B N 1
ATOM 6679 C CA . SER B 1 235 ? 21.531 -22.875 -9.258 1 98.75 235 SER B CA 1
ATOM 6680 C C . SER B 1 235 ? 21.562 -22.688 -10.773 1 98.75 235 SER B C 1
ATOM 6682 O O . SER B 1 235 ? 22.609 -22.406 -11.344 1 98.75 235 SER B O 1
ATOM 6684 N N . THR B 1 236 ? 20.391 -22.891 -11.43 1 98.62 236 THR B N 1
ATOM 6685 C CA . THR B 1 236 ? 20.344 -22.766 -12.883 1 98.62 236 THR B CA 1
ATOM 6686 C C . THR B 1 236 ? 18.922 -22.5 -13.352 1 98.62 236 THR B C 1
ATOM 6688 O O . THR B 1 236 ? 17.969 -22.656 -12.586 1 98.62 236 THR B O 1
ATOM 6691 N N . TYR B 1 237 ? 18.828 -22 -14.555 1 98.38 237 TYR B N 1
ATOM 6692 C CA . TYR B 1 237 ? 17.547 -21.906 -15.258 1 98.38 237 TYR B CA 1
ATOM 6693 C C . TYR B 1 237 ? 17.375 -23.078 -16.219 1 98.38 237 TYR B C 1
ATOM 6695 O O . TYR B 1 237 ? 16.281 -23.312 -16.734 1 98.38 237 TYR B O 1
ATOM 6703 N N . SER B 1 238 ? 18.391 -23.812 -16.453 1 98.31 238 SER B N 1
ATOM 6704 C CA . SER B 1 238 ? 18.391 -24.859 -17.453 1 98.31 238 SER B CA 1
ATOM 6705 C C . SER B 1 238 ? 17.797 -26.156 -16.906 1 98.31 238 SER B C 1
ATOM 6707 O O . SER B 1 238 ? 18.375 -26.781 -16.031 1 98.31 238 SER B O 1
ATOM 6709 N N . VAL B 1 239 ? 16.719 -26.547 -17.5 1 97.88 239 VAL B N 1
ATOM 6710 C CA . VAL B 1 239 ? 16.094 -27.812 -17.125 1 97.88 239 VAL B CA 1
ATOM 6711 C C . VAL B 1 239 ? 17.016 -28.984 -17.484 1 97.88 239 VAL B C 1
ATOM 6713 O O . VAL B 1 239 ? 17.172 -29.922 -16.703 1 97.88 239 VAL B O 1
ATOM 6716 N N . GLU B 1 240 ? 17.625 -28.875 -18.594 1 97.81 240 GLU B N 1
ATOM 6717 C CA . GLU B 1 240 ? 18.547 -29.906 -19.047 1 97.81 240 GLU B CA 1
ATOM 6718 C C . GLU B 1 240 ? 19.672 -30.109 -18.031 1 97.81 240 GLU B C 1
ATOM 6720 O O . GLU B 1 240 ? 19.984 -31.234 -17.656 1 97.81 240 GLU B O 1
ATOM 6725 N N . GLU B 1 241 ? 20.25 -29.031 -17.594 1 97.75 241 GLU B N 1
ATOM 6726 C CA . GLU B 1 241 ? 21.344 -29.094 -16.625 1 97.75 241 GLU B CA 1
ATOM 6727 C C . GLU B 1 241 ? 20.859 -29.688 -15.305 1 97.75 241 GLU B C 1
ATOM 6729 O O . GLU B 1 241 ? 21.516 -30.594 -14.758 1 97.75 241 GLU B O 1
ATOM 6734 N N . ALA B 1 242 ? 19.797 -29.203 -14.781 1 98 242 ALA B N 1
ATOM 6735 C CA . ALA B 1 242 ? 19.281 -29.656 -13.5 1 98 242 ALA B CA 1
ATOM 6736 C C . ALA B 1 242 ? 19 -31.156 -13.523 1 98 242 ALA B C 1
ATOM 6738 O O . ALA B 1 242 ? 19.297 -31.875 -12.562 1 98 242 ALA B O 1
ATOM 6739 N N . GLU B 1 243 ? 18.391 -31.641 -14.609 1 96.19 243 GLU B N 1
ATOM 6740 C CA . GLU B 1 243 ? 18.094 -33.062 -14.734 1 96.19 243 GLU B CA 1
ATOM 6741 C C . GLU B 1 243 ? 19.375 -33.875 -14.859 1 96.19 243 GLU B C 1
ATOM 6743 O O . GLU B 1 243 ? 19.484 -34.969 -14.297 1 96.19 243 GLU B O 1
ATOM 6748 N N . ALA B 1 244 ? 20.375 -33.344 -15.539 1 96.81 244 ALA B N 1
ATOM 6749 C CA . ALA B 1 244 ? 21.625 -34.062 -15.773 1 96.81 244 ALA B CA 1
ATOM 6750 C C . ALA B 1 244 ? 22.438 -34.188 -14.484 1 96.81 244 ALA B C 1
ATOM 6752 O O . ALA B 1 244 ? 23.156 -35.156 -14.297 1 96.81 244 ALA B O 1
ATOM 6753 N N . TRP B 1 245 ? 22.281 -33.25 -13.617 1 96.12 245 TRP B N 1
ATOM 6754 C CA . TRP B 1 245 ? 23.047 -33.25 -12.375 1 96.12 245 TRP B CA 1
ATOM 6755 C C . TRP B 1 245 ? 22.609 -34.375 -11.461 1 96.12 245 TRP B C 1
ATOM 6757 O O . TRP B 1 245 ? 23.344 -34.781 -10.562 1 96.12 245 TRP B O 1
ATOM 6767 N N . GLY B 1 246 ? 21.391 -34.781 -11.547 1 95.25 246 GLY B N 1
ATOM 6768 C CA . GLY B 1 246 ? 20.906 -35.938 -10.797 1 95.25 246 GLY B CA 1
ATOM 6769 C C . GLY B 1 246 ? 20.375 -35.562 -9.422 1 95.25 246 GLY B C 1
ATOM 6770 O O . GLY B 1 246 ? 19.859 -36.438 -8.703 1 95.25 246 GLY B O 1
ATOM 6771 N N . THR B 1 247 ? 20.391 -34.312 -9.102 1 96.88 247 THR B N 1
ATOM 6772 C CA . THR B 1 247 ? 19.984 -33.906 -7.758 1 96.88 247 THR B CA 1
ATOM 6773 C C . THR B 1 247 ? 18.641 -33.188 -7.785 1 96.88 247 THR B C 1
ATOM 6775 O O . THR B 1 247 ? 18.141 -32.75 -6.746 1 96.88 247 THR B O 1
ATOM 6778 N N . LEU B 1 248 ? 18.016 -33.031 -8.953 1 98.31 248 LEU B N 1
ATOM 6779 C CA . LEU B 1 248 ? 16.703 -32.406 -9.039 1 98.31 248 LEU B CA 1
ATOM 6780 C C . LEU B 1 248 ? 15.641 -33.281 -8.383 1 98.31 248 LEU B C 1
ATOM 6782 O O . LEU B 1 248 ? 15.414 -34.406 -8.812 1 98.31 248 LEU B O 1
ATOM 6786 N N . ALA B 1 249 ? 15.039 -32.75 -7.34 1 98.75 249 ALA B N 1
ATOM 6787 C CA . ALA B 1 249 ? 13.953 -33.469 -6.691 1 98.75 249 ALA B CA 1
ATOM 6788 C C . ALA B 1 249 ? 12.758 -33.625 -7.629 1 98.75 249 ALA B C 1
ATOM 6790 O O . ALA B 1 249 ? 12.469 -32.719 -8.422 1 98.75 249 ALA B O 1
ATOM 6791 N N . ASP B 1 250 ? 12.078 -34.781 -7.523 1 98 250 ASP B N 1
ATOM 6792 C CA . ASP B 1 250 ? 10.812 -34.938 -8.242 1 98 250 ASP B CA 1
ATOM 6793 C C . ASP B 1 250 ? 9.703 -34.125 -7.578 1 98 250 ASP B C 1
ATOM 6795 O O . ASP B 1 250 ? 9.586 -34.094 -6.352 1 98 250 ASP B O 1
ATOM 6799 N N . GLY B 1 251 ? 8.977 -33.344 -8.375 1 98.25 251 GLY B N 1
ATOM 6800 C CA . GLY B 1 251 ? 7.734 -32.781 -7.848 1 98.25 251 GLY B CA 1
ATOM 6801 C C . GLY B 1 251 ? 6.617 -33.812 -7.762 1 98.25 251 GLY B C 1
ATOM 6802 O O . GLY B 1 251 ? 6.406 -34.594 -8.695 1 98.25 251 GLY B O 1
ATOM 6803 N N . PHE B 1 252 ? 5.938 -33.844 -6.645 1 98.31 252 PHE B N 1
ATOM 6804 C CA . PHE B 1 252 ? 4.852 -34.812 -6.488 1 98.31 252 PHE B CA 1
ATOM 6805 C C . PHE B 1 252 ? 3.498 -34.125 -6.559 1 98.31 252 PHE B C 1
ATOM 6807 O O . PHE B 1 252 ? 3.289 -33.094 -5.922 1 98.31 252 PHE B O 1
ATOM 6814 N N . GLN B 1 253 ? 2.639 -34.625 -7.359 1 97.69 253 GLN B N 1
ATOM 6815 C CA . GLN B 1 253 ? 1.259 -34.188 -7.512 1 97.69 253 GLN B CA 1
ATOM 6816 C C . GLN B 1 253 ? 0.277 -35.312 -7.281 1 97.69 253 GLN B C 1
ATOM 6818 O O . GLN B 1 253 ? 0.679 -36.438 -6.895 1 97.69 253 GLN B O 1
ATOM 6823 N N . TRP B 1 254 ? -0.96 -35 -7.395 1 97.06 254 TRP B N 1
ATOM 6824 C CA . TRP B 1 254 ? -1.983 -36 -7.078 1 97.06 254 TRP B CA 1
ATOM 6825 C C . TRP B 1 254 ? -2.811 -36.344 -8.312 1 97.06 254 TRP B C 1
ATOM 6827 O O . TRP B 1 254 ? -3.74 -35.594 -8.664 1 97.06 254 TRP B O 1
ATOM 6837 N N . ASP B 1 255 ? -2.561 -37.5 -8.852 1 97.5 255 ASP B N 1
ATOM 6838 C CA . ASP B 1 255 ? -3.201 -38 -10.07 1 97.5 255 ASP B CA 1
ATOM 6839 C C . ASP B 1 255 ? -4.703 -38.188 -9.859 1 97.5 255 ASP B C 1
ATOM 6841 O O . ASP B 1 255 ? -5.121 -38.844 -8.898 1 97.5 255 ASP B O 1
ATOM 6845 N N . MET B 1 256 ? -5.48 -37.625 -10.734 1 97.44 256 MET B N 1
ATOM 6846 C CA . MET B 1 256 ? -6.922 -37.812 -10.828 1 97.44 256 MET B CA 1
ATOM 6847 C C . MET B 1 256 ? -7.633 -37.188 -9.625 1 97.44 256 MET B C 1
ATOM 6849 O O . MET B 1 256 ? -8.781 -37.562 -9.328 1 97.44 256 MET B O 1
ATOM 6853 N N . GLN B 1 257 ? -6.902 -36.344 -8.891 1 96.19 257 GLN B N 1
ATOM 6854 C CA . GLN B 1 257 ? -7.57 -35.656 -7.793 1 96.19 257 GLN B CA 1
ATOM 6855 C C . GLN B 1 257 ? -8.719 -34.812 -8.312 1 96.19 257 GLN B C 1
ATOM 6857 O O . GLN B 1 257 ? -8.578 -34.094 -9.32 1 96.19 257 GLN B O 1
ATOM 6862 N N . ASP B 1 258 ? -9.898 -34.844 -7.688 1 96.5 258 ASP B N 1
ATOM 6863 C CA . ASP B 1 258 ? -11.102 -34.062 -7.961 1 96.5 258 ASP B CA 1
ATOM 6864 C C . ASP B 1 258 ? -11.859 -33.75 -6.672 1 96.5 258 ASP B C 1
ATOM 6866 O O . ASP B 1 258 ? -12.766 -34.5 -6.289 1 96.5 258 ASP B O 1
ATOM 6870 N N . THR B 1 259 ? -11.5 -32.656 -6.109 1 94.5 259 THR B N 1
ATOM 6871 C CA . THR B 1 259 ? -12.094 -32.312 -4.816 1 94.5 259 THR B CA 1
ATOM 6872 C C . THR B 1 259 ? -13.586 -32.031 -4.969 1 94.5 259 THR B C 1
ATOM 6874 O O . THR B 1 259 ? -14.352 -32.188 -4.02 1 94.5 259 THR B O 1
ATOM 6877 N N . ILE B 1 260 ? -13.984 -31.547 -6.102 1 94.06 260 ILE B N 1
ATOM 6878 C CA . ILE B 1 260 ? -15.391 -31.281 -6.352 1 94.06 260 ILE B CA 1
ATOM 6879 C C . ILE B 1 260 ? -16.203 -32.562 -6.164 1 94.06 260 ILE B C 1
ATOM 6881 O O . ILE B 1 260 ? -17.281 -32.531 -5.562 1 94.06 260 ILE B O 1
ATOM 6885 N N . ARG B 1 261 ? -15.727 -33.719 -6.598 1 94.19 261 ARG B N 1
ATOM 6886 C CA . ARG B 1 261 ? -16.422 -35 -6.523 1 94.19 261 ARG B CA 1
ATOM 6887 C C . ARG B 1 261 ? -15.938 -35.812 -5.328 1 94.19 261 ARG B C 1
ATOM 6889 O O . ARG B 1 261 ? -16.281 -36.969 -5.188 1 94.19 261 ARG B O 1
ATOM 6896 N N . GLY B 1 262 ? -15.062 -35.281 -4.594 1 94.06 262 GLY B N 1
ATOM 6897 C CA . GLY B 1 262 ? -14.578 -35.938 -3.396 1 94.06 262 GLY B CA 1
ATOM 6898 C C . GLY B 1 262 ? -13.547 -37 -3.686 1 94.06 262 GLY B C 1
ATOM 6899 O O . GLY B 1 262 ? -13.422 -37.969 -2.934 1 94.06 262 GLY B O 1
ATOM 6900 N N . ILE B 1 263 ? -12.836 -36.938 -4.789 1 95.88 263 ILE B N 1
ATOM 6901 C CA . ILE B 1 263 ? -11.797 -37.906 -5.168 1 95.88 263 ILE B CA 1
ATOM 6902 C C . ILE B 1 263 ? -10.43 -37.406 -4.715 1 95.88 263 ILE B C 1
ATOM 6904 O O . ILE B 1 263 ? -9.969 -36.344 -5.18 1 95.88 263 ILE B O 1
ATOM 6908 N N . ASN B 1 264 ? -9.742 -38.062 -3.914 1 94.12 264 ASN B N 1
ATOM 6909 C CA . ASN B 1 264 ? -8.477 -37.656 -3.32 1 94.12 264 ASN B CA 1
ATOM 6910 C C . ASN B 1 264 ? -7.324 -37.75 -4.312 1 94.12 264 ASN B C 1
ATOM 6912 O O . ASN B 1 264 ? -6.344 -37 -4.223 1 94.12 264 ASN B O 1
ATOM 6916 N N . GLY B 1 265 ? -7.41 -38.656 -5.266 1 95.88 265 GLY B N 1
ATOM 6917 C CA . GLY B 1 265 ? -6.316 -38.938 -6.191 1 95.88 265 GLY B CA 1
ATOM 6918 C C . GLY B 1 265 ? -5.184 -39.719 -5.578 1 95.88 265 GLY B C 1
ATOM 6919 O O . GLY B 1 265 ? -5.301 -40.219 -4.449 1 95.88 265 GLY B O 1
ATOM 6920 N N . THR B 1 266 ? -4.18 -39.969 -6.34 1 96.62 266 THR B N 1
ATOM 6921 C CA . THR B 1 266 ? -2.994 -40.719 -5.93 1 96.62 266 THR B CA 1
ATOM 6922 C C . THR B 1 266 ? -1.735 -39.875 -6.125 1 96.62 266 THR B C 1
ATOM 6924 O O . THR B 1 266 ? -1.536 -39.281 -7.188 1 96.62 266 THR B O 1
ATOM 6927 N N . ARG B 1 267 ? -0.91 -39.844 -5.094 1 96.25 267 ARG B N 1
ATOM 6928 C CA . ARG B 1 267 ? 0.33 -39.094 -5.199 1 96.25 267 ARG B CA 1
ATOM 6929 C C . ARG B 1 267 ? 1.296 -39.75 -6.18 1 96.25 267 ARG B C 1
ATOM 6931 O O . ARG B 1 267 ? 1.635 -40.906 -6.027 1 96.25 267 ARG B O 1
ATOM 6938 N N . ILE B 1 268 ? 1.741 -39.031 -7.164 1 96.44 268 ILE B N 1
ATOM 6939 C CA . ILE B 1 268 ? 2.662 -39.531 -8.18 1 96.44 268 ILE B CA 1
ATOM 6940 C C . ILE B 1 268 ? 3.744 -38.469 -8.453 1 96.44 268 ILE B C 1
ATOM 6942 O O . ILE B 1 268 ? 3.475 -37.281 -8.438 1 96.44 268 ILE B O 1
ATOM 6946 N N . ALA B 1 269 ? 5.008 -38.938 -8.625 1 97 269 ALA B N 1
ATOM 6947 C CA . ALA B 1 269 ? 6.078 -38.031 -9.055 1 97 269 ALA B CA 1
ATOM 6948 C C . ALA B 1 269 ? 5.848 -37.562 -10.484 1 97 269 ALA B C 1
ATOM 6950 O O . ALA B 1 269 ? 5.445 -38.344 -11.352 1 97 269 ALA B O 1
ATOM 6951 N N . THR B 1 270 ? 6.02 -36.281 -10.695 1 96.94 270 THR B N 1
ATOM 6952 C CA . THR B 1 270 ? 5.945 -35.719 -12.039 1 96.94 270 THR B CA 1
ATOM 6953 C C . THR B 1 270 ? 7.273 -35.906 -12.773 1 96.94 270 THR B C 1
ATOM 6955 O O . THR B 1 270 ? 8.156 -35.062 -12.688 1 96.94 270 THR B O 1
ATOM 6958 N N . VAL B 1 271 ? 7.352 -36.906 -13.484 1 94.94 271 VAL B N 1
ATOM 6959 C CA . VAL B 1 271 ? 8.555 -37.25 -14.227 1 94.94 271 VAL B CA 1
ATOM 6960 C C . VAL B 1 271 ? 8.227 -37.375 -15.711 1 94.94 271 VAL B C 1
ATOM 6962 O O . VAL B 1 271 ? 7.379 -38.188 -16.094 1 94.94 271 VAL B O 1
ATOM 6965 N N . PRO B 1 272 ? 8.859 -36.719 -16.609 1 95.19 272 PRO B N 1
ATOM 6966 C CA . PRO B 1 272 ? 9.898 -35.75 -16.312 1 95.19 272 PRO B CA 1
ATOM 6967 C C . PRO B 1 272 ? 9.352 -34.469 -15.688 1 95.19 272 PRO B C 1
ATOM 6969 O O . PRO B 1 272 ? 8.141 -34.375 -15.445 1 95.19 272 PRO B O 1
ATOM 6972 N N . TYR B 1 273 ? 10.297 -33.562 -15.32 1 95.69 273 TYR B N 1
ATOM 6973 C CA . TYR B 1 273 ? 9.93 -32.219 -14.844 1 95.69 273 TYR B CA 1
ATOM 6974 C C . TYR B 1 273 ? 8.867 -31.594 -15.734 1 95.69 273 TYR B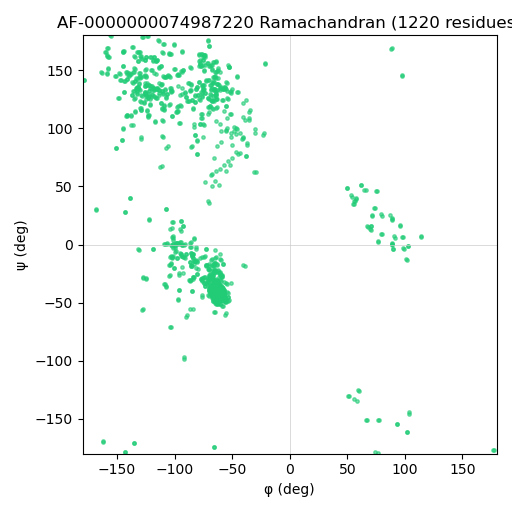 C 1
ATOM 6976 O O . TYR B 1 273 ? 8.875 -31.797 -16.953 1 95.69 273 TYR B O 1
ATOM 6984 N N . PHE B 1 274 ? 7.949 -30.828 -15.164 1 95.19 274 PHE B N 1
ATOM 6985 C CA . PHE B 1 274 ? 6.746 -30.406 -15.875 1 95.19 274 PHE B CA 1
ATOM 6986 C C . PHE B 1 274 ? 7.094 -29.484 -17.031 1 95.19 274 PHE B C 1
ATOM 6988 O O . PHE B 1 274 ? 6.352 -29.422 -18.016 1 95.19 274 PHE B O 1
ATOM 6995 N N . GLN B 1 275 ? 8.141 -28.734 -16.844 1 95.88 275 GLN B N 1
ATOM 6996 C CA . GLN B 1 275 ? 8.695 -27.984 -17.969 1 95.88 275 GLN B CA 1
ATOM 6997 C C . GLN B 1 275 ? 9.797 -28.766 -18.672 1 95.88 275 GLN B C 1
ATOM 6999 O O . GLN B 1 275 ? 10.57 -29.484 -18.031 1 95.88 275 GLN B O 1
ATOM 7004 N N . ARG B 1 276 ? 9.945 -28.531 -19.953 1 96.19 276 ARG B N 1
ATOM 7005 C CA . ARG B 1 276 ? 10.953 -29.297 -20.688 1 96.19 276 ARG B CA 1
ATOM 7006 C C . ARG B 1 276 ? 12.062 -28.375 -21.203 1 96.19 276 ARG B C 1
ATOM 7008 O O . ARG B 1 276 ? 11.859 -27.172 -21.344 1 96.19 276 ARG B O 1
ATOM 7015 N N . PRO B 1 277 ? 13.258 -28.969 -21.5 1 95.94 277 PRO B N 1
ATOM 7016 C CA . PRO B 1 277 ? 14.336 -28.156 -22.078 1 95.94 277 PRO B CA 1
ATOM 7017 C C . PRO B 1 277 ? 13.883 -27.359 -23.297 1 95.94 277 PRO B C 1
ATOM 7019 O O . PRO B 1 277 ? 13.211 -27.891 -24.188 1 95.94 277 PRO B O 1
ATOM 7022 N N . GLY B 1 278 ? 14.227 -26.109 -23.234 1 93.69 278 GLY B N 1
ATOM 7023 C CA . GLY B 1 278 ? 13.828 -25.234 -24.328 1 93.69 278 GLY B CA 1
ATOM 7024 C C . GLY B 1 278 ? 12.625 -24.375 -23.984 1 93.69 278 GLY B C 1
ATOM 7025 O O . GLY B 1 278 ? 12.359 -23.375 -24.656 1 93.69 278 GLY B O 1
ATOM 7026 N N . GLU B 1 279 ? 11.906 -24.672 -22.906 1 95.06 279 GLU B N 1
ATOM 7027 C CA . GLU B 1 279 ? 10.695 -23.938 -22.547 1 95.06 279 GLU B CA 1
ATOM 7028 C C . GLU B 1 279 ? 10.969 -22.938 -21.438 1 95.06 279 GLU B C 1
ATOM 7030 O O . GLU B 1 279 ? 10.062 -22.219 -21 1 95.06 279 GLU B O 1
ATOM 7035 N N . GLU B 1 280 ? 12.188 -22.766 -21.031 1 94.5 280 GLU B N 1
ATOM 7036 C CA . GLU B 1 280 ? 12.539 -22.047 -19.812 1 94.5 280 GLU B CA 1
ATOM 7037 C C . GLU B 1 280 ? 12.156 -20.578 -19.906 1 94.5 280 GLU B C 1
ATOM 7039 O O . GLU B 1 280 ? 11.719 -19.984 -18.922 1 94.5 280 GLU B O 1
ATOM 7044 N N . LYS B 1 281 ? 12.188 -20.047 -21.062 1 94.19 281 LYS B N 1
ATOM 7045 C CA . LYS B 1 281 ? 12.008 -18.609 -21.25 1 94.19 281 LYS B CA 1
ATOM 7046 C C . LYS B 1 281 ? 10.562 -18.203 -21.016 1 94.19 281 LYS B C 1
ATOM 7048 O O . LYS B 1 281 ? 10.266 -17.031 -20.828 1 94.19 281 LYS B O 1
ATOM 7053 N N . THR B 1 282 ? 9.672 -19.172 -21.047 1 95.44 282 THR B N 1
ATOM 7054 C CA . THR B 1 282 ? 8.266 -18.859 -20.844 1 95.44 282 THR B CA 1
ATOM 7055 C C . THR B 1 282 ? 8.039 -18.188 -19.5 1 95.44 282 THR B C 1
ATOM 7057 O O . THR B 1 282 ? 7.211 -17.281 -19.391 1 95.44 282 THR B O 1
ATOM 7060 N N . TRP B 1 283 ? 8.773 -18.594 -18.469 1 97.62 283 TRP B N 1
ATOM 7061 C CA . TRP B 1 283 ? 8.57 -18.062 -17.125 1 97.62 283 TRP B CA 1
ATOM 7062 C C . TRP B 1 283 ? 9.891 -17.906 -16.391 1 97.62 283 TRP B C 1
ATOM 7064 O O . TRP B 1 283 ? 9.969 -18.094 -15.172 1 97.62 283 TRP B O 1
ATOM 7074 N N . ALA B 1 284 ? 10.977 -17.688 -17.125 1 98.06 284 ALA B N 1
ATOM 7075 C CA . ALA B 1 284 ? 12.289 -17.594 -16.484 1 98.06 284 ALA B CA 1
ATOM 7076 C C . ALA B 1 284 ? 12.297 -16.516 -15.398 1 98.06 284 ALA B C 1
ATOM 7078 O O . ALA B 1 284 ? 12.719 -16.766 -14.266 1 98.06 284 ALA B O 1
ATOM 7079 N N . GLY B 1 285 ? 11.82 -15.352 -15.719 1 98.38 285 GLY B N 1
ATOM 7080 C CA . GLY B 1 285 ? 11.828 -14.234 -14.797 1 98.38 285 GLY B CA 1
ATOM 7081 C C . GLY B 1 285 ? 10.867 -14.414 -13.633 1 98.38 285 GLY B C 1
ATOM 7082 O O . GLY B 1 285 ? 11.203 -14.102 -12.492 1 98.38 285 GLY B O 1
ATOM 7083 N N . ALA B 1 286 ? 9.727 -15.008 -13.906 1 98.44 286 ALA B N 1
ATOM 7084 C CA . ALA B 1 286 ? 8.656 -15.125 -12.914 1 98.44 286 ALA B CA 1
ATOM 7085 C C . ALA B 1 286 ? 8.875 -16.328 -12.008 1 98.44 286 ALA B C 1
ATOM 7087 O O . ALA B 1 286 ? 8.445 -16.328 -10.852 1 98.44 286 ALA B O 1
ATOM 7088 N N . GLY B 1 287 ? 9.57 -17.391 -12.539 1 98.44 287 GLY B N 1
ATOM 7089 C CA . GLY B 1 287 ? 9.57 -18.594 -11.703 1 98.44 287 GLY B CA 1
ATOM 7090 C C . GLY B 1 287 ? 10.562 -19.641 -12.164 1 98.44 287 GLY B C 1
ATOM 7091 O O . GLY B 1 287 ? 10.383 -20.828 -11.891 1 98.44 287 GLY B O 1
ATOM 7092 N N . GLY B 1 288 ? 11.711 -19.328 -12.781 1 98.44 288 GLY B N 1
ATOM 7093 C CA . GLY B 1 288 ? 12.461 -20.312 -13.555 1 98.44 288 GLY B CA 1
ATOM 7094 C C . GLY B 1 288 ? 13.656 -20.875 -12.805 1 98.44 288 GLY B C 1
ATOM 7095 O O . GLY B 1 288 ? 14.32 -21.781 -13.297 1 98.44 288 GLY B O 1
ATOM 7096 N N . VAL B 1 289 ? 13.883 -20.438 -11.57 1 98.88 289 VAL B N 1
ATOM 7097 C CA . VAL B 1 289 ? 15.125 -20.828 -10.906 1 98.88 289 VAL B CA 1
ATOM 7098 C C . VAL B 1 289 ? 14.961 -22.219 -10.305 1 98.88 289 VAL B C 1
ATOM 7100 O O . VAL B 1 289 ? 13.984 -22.5 -9.609 1 98.88 289 VAL B O 1
ATOM 7103 N N . LEU B 1 290 ? 15.859 -23.109 -10.594 1 98.88 290 LEU B N 1
ATOM 7104 C CA . LEU B 1 290 ? 16.094 -24.391 -9.922 1 98.88 290 LEU B CA 1
ATOM 7105 C C . LEU B 1 290 ? 17.328 -24.312 -9.031 1 98.88 290 LEU B C 1
ATOM 7107 O O . LEU B 1 290 ? 18.422 -23.984 -9.5 1 98.88 290 LEU B O 1
ATOM 7111 N N . THR B 1 291 ? 17.109 -24.562 -7.758 1 98.94 291 THR B N 1
ATOM 7112 C CA . THR B 1 291 ? 18.219 -24.344 -6.836 1 98.94 291 THR B CA 1
ATOM 7113 C C . THR B 1 291 ? 18.047 -25.188 -5.578 1 98.94 291 THR B C 1
ATOM 7115 O O . THR B 1 291 ? 17.188 -26.062 -5.52 1 98.94 291 THR B O 1
ATOM 7118 N N . SER B 1 292 ? 19.031 -25.062 -4.645 1 98.88 292 SER B N 1
ATOM 7119 C CA . SER B 1 292 ? 19.062 -25.844 -3.418 1 98.88 292 SER B CA 1
ATOM 7120 C C . SER B 1 292 ? 18.969 -24.953 -2.184 1 98.88 292 SER B C 1
ATOM 7122 O O . SER B 1 292 ? 19.188 -23.75 -2.27 1 98.88 292 SER B O 1
ATOM 7124 N N . ALA B 1 293 ? 18.609 -25.641 -1.107 1 98.88 293 ALA B N 1
ATOM 7125 C CA . ALA B 1 293 ? 18.594 -24.922 0.163 1 98.88 293 ALA B CA 1
ATOM 7126 C C . ALA B 1 293 ? 19.969 -24.359 0.503 1 98.88 293 ALA B C 1
ATOM 7128 O O . ALA B 1 293 ? 20.078 -23.25 1.04 1 98.88 293 ALA B O 1
ATOM 7129 N N . ARG B 1 294 ? 21 -25.078 0.173 1 98.62 294 ARG B N 1
ATOM 7130 C CA . ARG B 1 294 ? 22.359 -24.641 0.47 1 98.62 294 ARG B CA 1
ATOM 7131 C C . ARG B 1 294 ? 22.719 -23.375 -0.303 1 98.62 294 ARG B C 1
ATOM 7133 O O . ARG B 1 294 ? 23.281 -22.438 0.262 1 98.62 294 ARG B O 1
ATOM 7140 N N . ASP B 1 295 ? 22.422 -23.344 -1.597 1 98.81 295 ASP B N 1
ATOM 7141 C CA . ASP B 1 295 ? 22.672 -22.141 -2.383 1 98.81 295 ASP B CA 1
ATOM 7142 C C . ASP B 1 295 ? 21.844 -20.969 -1.869 1 98.81 295 ASP B C 1
ATOM 7144 O O . ASP B 1 295 ? 22.344 -19.844 -1.763 1 98.81 295 ASP B O 1
ATOM 7148 N N . LEU B 1 296 ? 20.578 -21.234 -1.514 1 98.94 296 LEU B N 1
ATOM 7149 C CA . LEU B 1 296 ? 19.703 -20.156 -1.058 1 98.94 296 LEU B CA 1
ATOM 7150 C C . LEU B 1 296 ? 20.156 -19.625 0.295 1 98.94 296 LEU B C 1
ATOM 7152 O O . LEU B 1 296 ? 19.906 -18.469 0.625 1 98.94 296 LEU B O 1
ATOM 7156 N N . ALA B 1 297 ? 20.781 -20.469 1.063 1 98.75 297 ALA B N 1
ATOM 7157 C CA . ALA B 1 297 ? 21.312 -20 2.344 1 98.75 297 ALA B CA 1
ATOM 7158 C C . ALA B 1 297 ? 22.328 -18.891 2.145 1 98.75 297 ALA B C 1
ATOM 7160 O O . ALA B 1 297 ? 22.328 -17.891 2.883 1 98.75 297 ALA B O 1
ATOM 7161 N N . ILE B 1 298 ? 23.172 -19 1.111 1 98.69 298 ILE B N 1
ATOM 7162 C CA . ILE B 1 298 ? 24.141 -17.953 0.797 1 98.69 298 ILE B CA 1
ATOM 7163 C C . ILE B 1 298 ? 23.422 -16.719 0.277 1 98.69 298 ILE B C 1
ATOM 7165 O O . ILE B 1 298 ? 23.781 -15.594 0.636 1 98.69 298 ILE B O 1
ATOM 7169 N N . TRP B 1 299 ? 22.438 -16.984 -0.533 1 98.88 299 TRP B N 1
ATOM 7170 C CA . TRP B 1 299 ? 21.609 -15.922 -1.112 1 98.88 299 TRP B CA 1
ATOM 7171 C C . TRP B 1 299 ? 21 -15.047 -0.023 1 98.88 299 TRP B C 1
ATOM 7173 O O . TRP B 1 299 ? 21.156 -13.82 -0.046 1 98.88 299 TRP B O 1
ATOM 7183 N N . VAL B 1 300 ? 20.375 -15.609 1.028 1 98.88 300 VAL B N 1
ATOM 7184 C CA . VAL B 1 300 ? 19.688 -14.844 2.053 1 98.88 300 VAL B CA 1
ATOM 7185 C C . VAL B 1 300 ? 20.703 -14.203 3 1 98.88 300 VAL B C 1
ATOM 7187 O O . VAL B 1 300 ? 20.453 -13.117 3.531 1 98.88 300 VAL B O 1
ATOM 7190 N N . ALA B 1 301 ? 21.844 -14.852 3.199 1 98.69 301 ALA B N 1
ATOM 7191 C CA . ALA B 1 301 ? 22.906 -14.234 3.994 1 98.69 301 ALA B CA 1
ATOM 7192 C C . ALA B 1 301 ? 23.406 -12.953 3.33 1 98.69 301 ALA B C 1
ATOM 7194 O O . ALA B 1 301 ? 23.625 -11.945 4 1 98.69 301 ALA B O 1
ATOM 7195 N N . MET B 1 302 ? 23.578 -13.023 2.043 1 98.81 302 MET B N 1
ATOM 7196 C CA . MET B 1 302 ? 23.984 -11.852 1.276 1 98.81 302 MET B CA 1
ATOM 7197 C C . MET B 1 302 ? 22.969 -10.734 1.41 1 98.81 302 MET B C 1
ATOM 7199 O O . MET B 1 302 ? 23.328 -9.57 1.6 1 98.81 302 MET B O 1
ATOM 7203 N N . LEU B 1 303 ? 21.703 -11.055 1.369 1 98.81 303 LEU B N 1
ATOM 7204 C CA . LEU B 1 303 ? 20.641 -10.062 1.515 1 98.81 303 LEU B CA 1
ATOM 7205 C C . LEU B 1 303 ? 20.656 -9.453 2.91 1 98.81 303 LEU B C 1
ATOM 7207 O O . LEU B 1 303 ? 20.5 -8.242 3.062 1 98.81 303 LEU B O 1
ATOM 7211 N N . LEU B 1 304 ? 20.828 -10.273 3.922 1 98.62 304 LEU B N 1
ATOM 7212 C CA . LEU B 1 304 ? 20.906 -9.797 5.297 1 98.62 304 LEU B CA 1
ATOM 7213 C C . LEU B 1 304 ? 22.141 -8.93 5.508 1 98.62 304 LEU B C 1
ATOM 7215 O O . LEU B 1 304 ? 22.172 -8.102 6.418 1 98.62 304 LEU B O 1
ATOM 7219 N N . ASN B 1 305 ? 23.109 -9.164 4.652 1 98.31 305 ASN B N 1
ATOM 7220 C CA . ASN B 1 305 ? 24.359 -8.406 4.727 1 98.31 305 ASN B CA 1
ATOM 7221 C C . ASN B 1 305 ? 24.328 -7.199 3.795 1 98.31 305 ASN B C 1
ATOM 7223 O O . ASN B 1 305 ? 25.375 -6.746 3.338 1 98.31 305 ASN B O 1
ATOM 7227 N N . GLY B 1 306 ? 23.219 -6.734 3.385 1 98.06 306 GLY B N 1
ATOM 7228 C CA . GLY B 1 306 ? 23.062 -5.504 2.631 1 98.06 306 GLY B CA 1
ATOM 7229 C C . GLY B 1 306 ? 23.562 -5.605 1.204 1 98.06 306 GLY B C 1
ATOM 7230 O O . GLY B 1 306 ? 24.078 -4.633 0.649 1 98.06 306 GLY B O 1
ATOM 7231 N N . GLY B 1 307 ? 23.594 -6.812 0.636 1 98.75 307 GLY B N 1
ATOM 7232 C CA . GLY B 1 307 ? 24 -7.012 -0.746 1 98.75 307 GLY B CA 1
ATOM 7233 C C . GLY B 1 307 ? 25.453 -7.438 -0.885 1 98.75 307 GLY B C 1
ATOM 7234 O O . GLY B 1 307 ? 25.969 -7.547 -2 1 98.75 307 GLY B O 1
ATOM 7235 N N . ARG B 1 308 ? 26.078 -7.68 0.227 1 98.56 308 ARG B N 1
ATOM 7236 C CA . ARG B 1 308 ? 27.484 -8.078 0.214 1 98.56 308 ARG B CA 1
ATOM 7237 C C . ARG B 1 308 ? 27.625 -9.57 0.484 1 98.56 308 ARG B C 1
ATOM 7239 O O . ARG B 1 308 ? 26.891 -10.141 1.286 1 98.56 308 ARG B O 1
ATOM 7246 N N . HIS B 1 309 ? 28.578 -10.188 -0.147 1 98.44 309 HIS B N 1
ATOM 7247 C CA . HIS B 1 309 ? 28.859 -11.602 0.076 1 98.44 309 HIS B CA 1
ATOM 7248 C C . HIS B 1 309 ? 29.125 -11.891 1.549 1 98.44 309 HIS B C 1
ATOM 7250 O O . HIS B 1 309 ? 29.906 -11.18 2.186 1 98.44 309 HIS B O 1
ATOM 7256 N N . PRO B 1 310 ? 28.547 -12.93 2.111 1 97.5 310 PRO B N 1
ATOM 7257 C CA . PRO B 1 310 ? 28.641 -13.117 3.561 1 97.5 310 PRO B CA 1
ATOM 7258 C C . PRO B 1 310 ? 30.031 -13.492 4.031 1 97.5 310 PRO B C 1
ATOM 7260 O O . PRO B 1 310 ? 30.406 -13.219 5.176 1 97.5 310 PRO B O 1
ATOM 7263 N N . PHE B 1 311 ? 30.859 -14.016 3.148 1 96.5 311 PHE B N 1
ATOM 7264 C CA . PHE B 1 311 ? 32.156 -14.492 3.576 1 96.5 311 PHE B CA 1
ATOM 7265 C C . PHE B 1 311 ? 33.281 -13.555 3.1 1 96.5 311 PHE B C 1
ATOM 7267 O O . PHE B 1 311 ? 34.219 -13.297 3.826 1 96.5 311 PHE B O 1
ATOM 7274 N N . THR B 1 312 ? 33.125 -12.992 1.9 1 96.62 312 THR B N 1
ATOM 7275 C CA . THR B 1 312 ? 34.188 -12.172 1.336 1 96.62 312 THR B CA 1
ATOM 7276 C C . THR B 1 312 ? 33.875 -10.688 1.532 1 96.62 312 THR B C 1
ATOM 7278 O O . THR B 1 312 ? 34.781 -9.844 1.371 1 96.62 312 THR B O 1
ATOM 7281 N N . ASN B 1 313 ? 32.625 -10.32 1.763 1 96.44 313 ASN B N 1
ATOM 7282 C CA . ASN B 1 313 ? 32.125 -8.969 1.993 1 96.44 313 ASN B CA 1
ATOM 7283 C C . ASN B 1 313 ? 32.188 -8.117 0.726 1 96.44 313 ASN B C 1
ATOM 7285 O O . ASN B 1 313 ? 32.094 -6.891 0.786 1 96.44 313 ASN B O 1
ATOM 7289 N N . GLU B 1 314 ? 32.406 -8.766 -0.365 1 98.06 314 GLU B N 1
ATOM 7290 C CA . GLU B 1 314 ? 32.375 -8.062 -1.641 1 98.06 314 GLU B CA 1
ATOM 7291 C C . GLU B 1 314 ? 30.953 -7.656 -2.004 1 98.06 314 GLU B C 1
ATOM 7293 O O . GLU B 1 314 ? 30 -8.406 -1.761 1 98.06 314 GLU B O 1
ATOM 7298 N N . THR B 1 315 ? 30.828 -6.473 -2.578 1 98.5 315 THR B N 1
ATOM 7299 C CA . THR B 1 315 ? 29.5 -6.027 -3.008 1 98.5 315 THR B CA 1
ATOM 7300 C C . THR B 1 315 ? 29.016 -6.852 -4.191 1 98.5 315 THR B C 1
ATOM 7302 O O . THR B 1 315 ? 29.672 -6.914 -5.23 1 98.5 315 THR B O 1
ATOM 7305 N N . VAL B 1 316 ? 27.938 -7.539 -4.066 1 98.75 316 VAL B N 1
ATOM 7306 C CA . VAL B 1 316 ? 27.281 -8.273 -5.141 1 98.75 316 VAL B CA 1
ATOM 7307 C C . VAL B 1 316 ? 26.141 -7.426 -5.719 1 98.75 316 VAL B C 1
ATOM 7309 O O . VAL B 1 316 ? 26.031 -7.285 -6.941 1 98.75 316 VAL B O 1
ATOM 7312 N N . ILE B 1 317 ? 25.328 -6.871 -4.855 1 98.75 317 ILE B N 1
ATOM 7313 C CA . ILE B 1 317 ? 24.25 -5.941 -5.172 1 98.75 317 ILE B CA 1
ATOM 7314 C C . ILE B 1 317 ? 24.422 -4.656 -4.363 1 98.75 317 ILE B C 1
ATOM 7316 O O . ILE B 1 317 ? 24.609 -4.703 -3.146 1 98.75 317 ILE B O 1
ATOM 7320 N N . PRO B 1 318 ? 24.375 -3.496 -4.996 1 98.62 318 PRO B N 1
ATOM 7321 C CA . PRO B 1 318 ? 24.438 -2.262 -4.211 1 98.62 318 PRO B CA 1
ATOM 7322 C C . PRO B 1 318 ? 23.375 -2.201 -3.113 1 98.62 318 PRO B C 1
ATOM 7324 O O . PRO B 1 318 ? 22.219 -2.584 -3.34 1 98.62 318 PRO B O 1
ATOM 7327 N N . GLN B 1 319 ? 23.797 -1.71 -1.972 1 98.44 319 GLN B N 1
ATOM 7328 C CA . GLN B 1 319 ? 22.922 -1.658 -0.81 1 98.44 319 GLN B CA 1
ATOM 7329 C C . GLN B 1 319 ? 21.641 -0.875 -1.119 1 98.44 319 GLN B C 1
ATOM 7331 O O . GLN B 1 319 ? 20.562 -1.238 -0.662 1 98.44 319 GLN B O 1
ATOM 7336 N N . GLU B 1 320 ? 21.719 0.205 -1.874 1 97.94 320 GLU B N 1
ATOM 7337 C CA . GLU B 1 320 ? 20.562 1.027 -2.207 1 97.94 320 GLU B CA 1
ATOM 7338 C C . GLU B 1 320 ? 19.531 0.233 -3.008 1 97.94 320 GLU B C 1
ATOM 7340 O O . GLU B 1 320 ? 18.328 0.463 -2.881 1 97.94 320 GLU B O 1
ATOM 7345 N N . VAL B 1 321 ? 20 -0.682 -3.838 1 98.69 321 VAL B N 1
ATOM 7346 C CA . VAL B 1 321 ? 19.094 -1.524 -4.621 1 98.69 321 VAL B CA 1
ATOM 7347 C C . VAL B 1 321 ? 18.391 -2.52 -3.705 1 98.69 321 VAL B C 1
ATOM 7349 O O . VAL B 1 321 ? 17.188 -2.74 -3.832 1 98.69 321 VAL B O 1
ATOM 7352 N N . VAL B 1 322 ? 19.141 -3.141 -2.76 1 98.75 322 VAL B N 1
ATOM 7353 C CA . VAL B 1 322 ? 18.562 -4.078 -1.802 1 98.75 322 VAL B CA 1
ATOM 7354 C C . VAL B 1 322 ? 17.453 -3.391 -1.021 1 98.75 322 VAL B C 1
ATOM 7356 O O . VAL B 1 322 ? 16.359 -3.953 -0.859 1 98.75 322 VAL B O 1
ATOM 7359 N N . GLU B 1 323 ? 17.703 -2.168 -0.596 1 98.12 323 GLU B N 1
ATOM 7360 C CA . GLU B 1 323 ? 16.734 -1.408 0.188 1 98.12 323 GLU B CA 1
ATOM 7361 C C . GLU B 1 323 ? 15.523 -1.034 -0.651 1 98.12 323 GLU B C 1
ATOM 7363 O O . GLU B 1 323 ? 14.383 -1.137 -0.186 1 98.12 323 GLU B O 1
ATOM 7368 N N . HIS B 1 324 ? 15.75 -0.636 -1.88 1 98.31 324 HIS B N 1
ATOM 7369 C CA . HIS B 1 324 ? 14.648 -0.226 -2.748 1 98.31 324 HIS B CA 1
ATOM 7370 C C . HIS B 1 324 ? 13.711 -1.39 -3.033 1 98.31 324 HIS B C 1
ATOM 7372 O O . HIS B 1 324 ? 12.484 -1.239 -2.949 1 98.31 324 HIS B O 1
ATOM 7378 N N . VAL B 1 325 ? 14.273 -2.514 -3.32 1 98.44 325 VAL B N 1
ATOM 7379 C CA . VAL B 1 325 ? 13.508 -3.691 -3.713 1 98.44 325 VAL B CA 1
ATOM 7380 C C . VAL B 1 325 ? 12.672 -4.184 -2.531 1 98.44 325 VAL B C 1
ATOM 7382 O O . VAL B 1 325 ? 11.562 -4.68 -2.713 1 98.44 325 VAL B O 1
ATOM 7385 N N . ALA B 1 326 ? 13.117 -3.914 -1.34 1 98.56 326 ALA B N 1
ATOM 7386 C CA . ALA B 1 326 ? 12.445 -4.406 -0.137 1 98.56 326 ALA B CA 1
ATOM 7387 C C . ALA B 1 326 ? 11.414 -3.4 0.367 1 98.56 326 ALA B C 1
ATOM 7389 O O . ALA B 1 326 ? 10.617 -3.715 1.252 1 98.56 326 ALA B O 1
ATOM 7390 N N . HIS B 1 327 ? 11.422 -2.234 -0.136 1 98.38 327 HIS B N 1
ATOM 7391 C CA . HIS B 1 327 ? 10.516 -1.186 0.326 1 98.38 327 HIS B CA 1
ATOM 7392 C C . HIS B 1 327 ? 9.141 -1.317 -0.322 1 98.38 327 HIS B C 1
ATOM 7394 O O . HIS B 1 327 ? 9.023 -1.257 -1.548 1 98.38 327 HIS B O 1
ATOM 7400 N N . GLY B 1 328 ? 8.086 -1.444 0.5 1 98.62 328 GLY B N 1
ATOM 7401 C CA . GLY B 1 328 ? 6.738 -1.636 -0.011 1 98.62 328 GLY B CA 1
ATOM 7402 C C . GLY B 1 328 ? 6.238 -0.462 -0.832 1 98.62 328 GLY B C 1
ATOM 7403 O O . GLY B 1 328 ? 6.453 0.695 -0.466 1 98.62 328 GLY B O 1
ATOM 7404 N N . ARG B 1 329 ? 5.547 -0.765 -1.995 1 98.31 329 ARG B N 1
ATOM 7405 C CA . ARG B 1 329 ? 5.02 0.265 -2.885 1 98.31 329 ARG B CA 1
ATOM 7406 C C . ARG B 1 329 ? 3.525 0.071 -3.119 1 98.31 329 ARG B C 1
ATOM 7408 O O . ARG B 1 329 ? 2.814 1.024 -3.443 1 98.31 329 ARG B O 1
ATOM 7415 N N . SER B 1 330 ? 3.049 -1.09 -3.066 1 98.5 330 SER B N 1
ATOM 7416 C CA . SER B 1 330 ? 1.642 -1.42 -3.266 1 98.5 330 SER B CA 1
ATOM 7417 C C . SER B 1 330 ? 1.09 -2.219 -2.09 1 98.5 330 SER B C 1
ATOM 7419 O O . SER B 1 330 ? 1.852 -2.801 -1.315 1 98.5 330 SER B O 1
ATOM 7421 N N . VAL B 1 331 ? -0.199 -2.207 -1.928 1 98.75 331 VAL B N 1
ATOM 7422 C CA . VAL B 1 331 ? -0.862 -2.883 -0.818 1 98.75 331 VAL B CA 1
ATOM 7423 C C . VAL B 1 331 ? -1.468 -4.199 -1.301 1 98.75 331 VAL B C 1
ATOM 7425 O O . VAL B 1 331 ? -2.471 -4.203 -2.018 1 98.75 331 VAL B O 1
ATOM 7428 N N . SER B 1 332 ? -0.928 -5.266 -0.883 1 98.38 332 SER B N 1
ATOM 7429 C CA . SER B 1 332 ? -1.517 -6.555 -1.227 1 98.38 332 SER B CA 1
ATOM 7430 C C . SER B 1 332 ? -2.623 -6.938 -0.249 1 98.38 332 SER B C 1
ATOM 7432 O O . SER B 1 332 ? -3.631 -7.527 -0.643 1 98.38 332 SER B O 1
ATOM 7434 N N . HIS B 1 333 ? -2.414 -6.672 1.049 1 98.44 333 HIS B N 1
ATOM 7435 C CA . HIS B 1 333 ? -3.404 -6.855 2.104 1 98.44 333 HIS B CA 1
ATOM 7436 C C . HIS B 1 333 ? -3.547 -5.598 2.953 1 98.44 333 HIS B C 1
ATOM 7438 O O . HIS B 1 333 ? -2.629 -5.238 3.695 1 98.44 333 HIS B O 1
ATOM 7444 N N . GLY B 1 334 ? -4.727 -5.027 2.893 1 98.38 334 GLY B N 1
ATOM 7445 C CA . GLY B 1 334 ? -4.949 -3.762 3.568 1 98.38 334 GLY B CA 1
ATOM 7446 C C . GLY B 1 334 ? -5.328 -3.922 5.031 1 98.38 334 GLY B C 1
ATOM 7447 O O . GLY B 1 334 ? -5.418 -2.936 5.766 1 98.38 334 GLY B O 1
ATOM 7448 N N . LYS B 1 335 ? -5.535 -5.121 5.426 1 98.06 335 LYS B N 1
ATOM 7449 C CA . LYS B 1 335 ? -5.797 -5.547 6.797 1 98.06 335 LYS B CA 1
ATOM 7450 C C . LYS B 1 335 ? -5.113 -6.875 7.105 1 98.06 335 LYS B C 1
ATOM 7452 O O . LYS B 1 335 ? -4.906 -7.695 6.207 1 98.06 335 LYS B O 1
ATOM 7457 N N . PRO B 1 336 ? -4.691 -7.094 8.383 1 98.12 336 PRO B N 1
ATOM 7458 C CA . PRO B 1 336 ? -4.07 -8.383 8.695 1 98.12 336 PRO B CA 1
ATOM 7459 C C . PRO B 1 336 ? -5.016 -9.562 8.469 1 98.12 336 PRO B C 1
ATOM 7461 O O . PRO B 1 336 ? -6.191 -9.492 8.828 1 98.12 336 PRO B O 1
ATOM 7464 N N . GLN B 1 337 ? -4.516 -10.594 7.898 1 96.44 337 GLN B N 1
ATOM 7465 C CA . GLN B 1 337 ? -5.301 -11.805 7.672 1 96.44 337 GLN B CA 1
ATOM 7466 C C . GLN B 1 337 ? -5.508 -12.578 8.969 1 96.44 337 GLN B C 1
ATOM 7468 O O . GLN B 1 337 ? -6.504 -13.289 9.125 1 96.44 337 GLN B O 1
ATOM 7473 N N . TYR B 1 338 ? -4.52 -12.516 9.844 1 96.56 338 TYR B N 1
ATOM 7474 C CA . TYR B 1 338 ? -4.531 -13.109 11.18 1 96.56 338 TYR B CA 1
ATOM 7475 C C . TYR B 1 338 ? -4.062 -12.109 12.227 1 96.56 338 TYR B C 1
ATOM 7477 O O . TYR B 1 338 ? -3.355 -11.148 11.906 1 96.56 338 TYR B O 1
ATOM 7485 N N . PRO B 1 339 ? -4.406 -12.297 13.477 1 95.38 339 PRO B N 1
ATOM 7486 C CA . PRO B 1 339 ? -4.074 -11.32 14.523 1 95.38 339 PRO B CA 1
ATOM 7487 C C . PRO B 1 339 ? -2.568 -11.148 14.703 1 95.38 339 PRO B C 1
ATOM 7489 O O . PRO B 1 339 ? -2.117 -10.102 15.172 1 95.38 339 PRO B O 1
ATOM 7492 N N . GLU B 1 340 ? -1.817 -12.156 14.297 1 95.94 340 GLU B N 1
ATOM 7493 C CA . GLU B 1 340 ? -0.374 -12.141 14.516 1 95.94 340 GLU B CA 1
ATOM 7494 C C . GLU B 1 340 ? 0.344 -11.375 13.406 1 95.94 340 GLU B C 1
ATOM 7496 O O . GLU B 1 340 ? 1.541 -11.102 13.508 1 95.94 340 GLU B O 1
ATOM 7501 N N . LEU B 1 341 ? -0.395 -11.016 12.375 1 98.12 341 LEU B N 1
ATOM 7502 C CA . LEU B 1 341 ? 0.205 -10.406 11.195 1 98.12 341 LEU B CA 1
ATOM 7503 C C . LEU B 1 341 ? -0.182 -8.93 11.094 1 98.12 341 LEU B C 1
ATOM 7505 O O . LEU B 1 341 ? -0.922 -8.422 11.938 1 98.12 341 LEU B O 1
ATOM 7509 N N . SER B 1 342 ? 0.383 -8.156 10.18 1 98.75 342 SER B N 1
ATOM 7510 C CA . SER B 1 342 ? 0.031 -6.793 9.812 1 98.75 342 SER B CA 1
ATOM 7511 C C . SER B 1 342 ? -0.506 -6.723 8.391 1 98.75 342 SER B C 1
ATOM 7513 O O . SER B 1 342 ? -0.594 -7.742 7.703 1 98.75 342 SER B O 1
ATOM 7515 N N . PRO B 1 343 ? -0.947 -5.535 7.977 1 98.62 343 PRO B N 1
ATOM 7516 C CA . PRO B 1 343 ? -1.077 -5.398 6.523 1 98.62 343 PRO B CA 1
ATOM 7517 C C . PRO B 1 343 ? 0.206 -5.762 5.777 1 98.62 343 PRO B C 1
ATOM 7519 O O . PRO B 1 343 ? 1.295 -5.707 6.355 1 98.62 343 PRO B O 1
ATOM 7522 N N . LYS B 1 344 ? 0.025 -6.195 4.562 1 98.81 344 LYS B N 1
ATOM 7523 C CA . LYS B 1 344 ? 1.178 -6.586 3.756 1 98.81 344 LYS B CA 1
ATOM 7524 C C . LYS B 1 344 ? 1.357 -5.648 2.564 1 98.81 344 LYS B C 1
ATOM 7526 O O . LYS B 1 344 ? 0.388 -5.309 1.884 1 98.81 344 LYS B O 1
ATOM 7531 N N . VAL B 1 345 ? 2.562 -5.242 2.389 1 98.88 345 VAL B N 1
ATOM 7532 C CA . VAL B 1 345 ? 2.914 -4.418 1.237 1 98.88 345 VAL B CA 1
ATOM 7533 C C . VAL B 1 345 ? 3.906 -5.164 0.349 1 98.88 345 VAL B C 1
ATOM 7535 O O . VAL B 1 345 ? 4.504 -6.156 0.772 1 98.88 345 VAL B O 1
ATOM 7538 N N . TYR B 1 346 ? 3.943 -4.738 -0.898 1 98.81 346 TYR B N 1
ATOM 7539 C CA . TYR B 1 346 ? 4.812 -5.387 -1.874 1 98.81 346 TYR B CA 1
ATOM 7540 C C . TYR B 1 346 ? 5.777 -4.387 -2.496 1 98.81 346 TYR B C 1
ATOM 7542 O O . TYR B 1 346 ? 5.375 -3.291 -2.893 1 98.81 346 TYR B O 1
ATOM 7550 N N . GLY B 1 347 ? 7.109 -4.715 -2.482 1 98.25 347 GLY B N 1
ATOM 7551 C CA . GLY B 1 347 ? 8.117 -3.926 -3.174 1 98.25 347 GLY B CA 1
ATOM 7552 C C . GLY B 1 347 ? 8.391 -4.41 -4.582 1 98.25 347 GLY B C 1
ATOM 7553 O O . GLY B 1 347 ? 7.598 -4.172 -5.496 1 98.25 347 GLY B O 1
ATOM 7554 N N . ALA B 1 348 ? 9.406 -5.141 -4.707 1 98.56 348 ALA B N 1
ATOM 7555 C CA . ALA B 1 348 ? 9.781 -5.789 -5.961 1 98.56 348 ALA B CA 1
ATOM 7556 C C . ALA B 1 348 ? 10.203 -7.234 -5.727 1 98.56 348 ALA B C 1
ATOM 7558 O O . ALA B 1 348 ? 11.312 -7.496 -5.254 1 98.56 348 ALA B O 1
ATOM 7559 N N . GLY B 1 349 ? 9.32 -8.07 -6.039 1 98.56 349 GLY B N 1
ATOM 7560 C CA . GLY B 1 349 ? 9.625 -9.492 -5.918 1 98.56 349 GLY B CA 1
ATOM 7561 C C . GLY B 1 349 ? 9.508 -10.008 -4.496 1 98.56 349 GLY B C 1
ATOM 7562 O O . GLY B 1 349 ? 9.914 -11.133 -4.203 1 98.56 349 GLY B O 1
ATOM 7563 N N . GLN B 1 350 ? 8.984 -9.219 -3.586 1 98.44 350 GLN B N 1
ATOM 7564 C CA . GLN B 1 350 ? 8.875 -9.695 -2.209 1 98.44 350 GLN B CA 1
ATOM 7565 C C . GLN B 1 350 ? 7.812 -8.906 -1.444 1 98.44 350 GLN B C 1
ATOM 7567 O O . GLN B 1 350 ? 7.648 -7.707 -1.658 1 98.44 350 GLN B O 1
ATOM 7572 N N . TRP B 1 351 ? 7.141 -9.586 -0.516 1 98.88 351 TRP B N 1
ATOM 7573 C CA . TRP B 1 351 ? 6.242 -8.984 0.462 1 98.88 351 TRP B CA 1
ATOM 7574 C C . TRP B 1 351 ? 7.012 -8.516 1.693 1 98.88 351 TRP B C 1
ATOM 7576 O O . TRP B 1 351 ? 8.055 -9.078 2.029 1 98.88 351 TRP B O 1
ATOM 7586 N N . ARG B 1 352 ? 6.473 -7.52 2.324 1 98.88 352 ARG B N 1
ATOM 7587 C CA . ARG B 1 352 ? 6.969 -7.074 3.623 1 98.88 352 ARG B CA 1
ATOM 7588 C C . ARG B 1 352 ? 5.82 -6.812 4.59 1 98.88 352 ARG B C 1
ATOM 7590 O O . ARG B 1 352 ? 4.812 -6.211 4.211 1 98.88 352 ARG B O 1
ATOM 7597 N N . TYR B 1 353 ? 5.902 -7.305 5.777 1 98.81 353 TYR B N 1
ATOM 7598 C CA . TYR B 1 353 ? 4.926 -7.133 6.848 1 98.81 353 TYR B CA 1
ATOM 7599 C C . TYR B 1 353 ? 5.539 -7.461 8.203 1 98.81 353 TYR B C 1
ATOM 7601 O O . TYR B 1 353 ? 6.762 -7.445 8.359 1 98.81 353 TYR B O 1
ATOM 7609 N N . SER B 1 354 ? 4.746 -7.559 9.242 1 98.62 354 SER B N 1
ATOM 7610 C CA . SER B 1 354 ? 5.215 -7.922 10.578 1 98.62 354 SER B CA 1
ATOM 7611 C C . SER B 1 354 ? 4.578 -9.219 11.055 1 98.62 354 SER B C 1
ATOM 7613 O O . SER B 1 354 ? 3.393 -9.461 10.805 1 98.62 354 SER B O 1
ATOM 7615 N N . TYR B 1 355 ? 5.367 -10.094 11.609 1 98.25 355 TYR B N 1
ATOM 7616 C CA . TYR B 1 355 ? 4.914 -11.289 12.312 1 98.25 355 TYR B CA 1
ATOM 7617 C C . TYR B 1 355 ? 5.18 -11.172 13.812 1 98.25 355 TYR B C 1
ATOM 7619 O O . TYR B 1 355 ? 6.328 -11.281 14.25 1 98.25 355 TYR B O 1
ATOM 7627 N N . ARG B 1 356 ? 4.105 -10.961 14.57 1 97.12 356 ARG B N 1
ATOM 7628 C CA . ARG B 1 356 ? 4.152 -10.859 16.031 1 97.12 356 ARG B CA 1
ATOM 7629 C C . ARG B 1 356 ? 5.156 -9.797 16.469 1 97.12 356 ARG B C 1
ATOM 7631 O O . ARG B 1 356 ? 5.957 -10.023 17.375 1 97.12 356 ARG B O 1
ATOM 7638 N N . GLY B 1 357 ? 5.141 -8.719 15.758 1 97 357 GLY B N 1
ATOM 7639 C CA . GLY B 1 357 ? 5.922 -7.551 16.141 1 97 357 GLY B CA 1
ATOM 7640 C C . GLY B 1 357 ? 7.309 -7.543 15.523 1 97 357 GLY B C 1
ATOM 7641 O O . GLY B 1 357 ? 8.125 -6.676 15.836 1 97 357 GLY B O 1
ATOM 7642 N N . HIS B 1 358 ? 7.633 -8.492 14.633 1 98.38 358 HIS B N 1
ATOM 7643 C CA . HIS B 1 358 ? 8.945 -8.562 14 1 98.38 358 HIS B CA 1
ATOM 7644 C C . HIS B 1 358 ? 8.828 -8.383 12.492 1 98.38 358 HIS B C 1
ATOM 7646 O O . HIS B 1 358 ? 8.008 -9.039 11.844 1 98.38 358 HIS B O 1
ATOM 7652 N N . ASP B 1 359 ? 9.688 -7.531 11.953 1 98.56 359 ASP B N 1
ATOM 7653 C CA . ASP B 1 359 ? 9.734 -7.27 10.516 1 98.56 359 ASP B CA 1
ATOM 7654 C C . ASP B 1 359 ? 10.133 -8.523 9.742 1 98.56 359 ASP B C 1
ATOM 7656 O O . ASP B 1 359 ? 11.086 -9.211 10.109 1 98.56 359 ASP B O 1
ATOM 7660 N N . ILE B 1 360 ? 9.352 -8.875 8.719 1 98.81 360 ILE B N 1
ATOM 7661 C CA . ILE B 1 360 ? 9.648 -10.023 7.875 1 98.81 360 ILE B CA 1
ATOM 7662 C C . ILE B 1 360 ? 9.531 -9.633 6.406 1 98.81 360 ILE B C 1
ATOM 7664 O O . ILE B 1 360 ? 8.625 -8.875 6.027 1 98.81 360 ILE B O 1
ATOM 7668 N N . ILE B 1 361 ? 10.461 -10.016 5.57 1 98.88 361 ILE B N 1
ATOM 7669 C CA . ILE B 1 361 ? 10.477 -9.898 4.117 1 98.88 361 ILE B CA 1
ATOM 7670 C C . ILE B 1 361 ? 10.523 -11.289 3.488 1 98.88 361 ILE B C 1
ATOM 7672 O O . ILE B 1 361 ? 11.391 -12.102 3.822 1 98.88 361 ILE B O 1
ATOM 7676 N N . GLU B 1 362 ? 9.586 -11.516 2.578 1 98.81 362 GLU B N 1
ATOM 7677 C CA . GLU B 1 362 ? 9.562 -12.891 2.086 1 98.81 362 GLU B CA 1
ATOM 7678 C C . GLU B 1 362 ? 8.875 -12.969 0.723 1 98.81 362 GLU B C 1
ATOM 7680 O O . GLU B 1 362 ? 8.336 -11.977 0.23 1 98.81 362 GLU B O 1
ATOM 7685 N N . HIS B 1 363 ? 9.016 -14.109 0.153 1 98.88 363 HIS B N 1
ATOM 7686 C CA . HIS B 1 363 ? 8.219 -14.531 -0.995 1 98.88 363 HIS B CA 1
ATOM 7687 C C . HIS B 1 363 ? 8 -16.031 -0.989 1 98.88 363 HIS B C 1
ATOM 7689 O O . HIS B 1 363 ? 8.859 -16.797 -0.522 1 98.88 363 HIS B O 1
ATOM 7695 N N . GLY B 1 364 ? 6.875 -16.438 -1.48 1 98.69 364 GLY B N 1
ATOM 7696 C CA . GLY B 1 364 ? 6.594 -17.859 -1.703 1 98.69 364 GLY B CA 1
ATOM 7697 C C . GLY B 1 364 ? 6.688 -18.25 -3.162 1 98.69 364 GLY B C 1
ATOM 7698 O O . GLY B 1 364 ? 6.789 -17.406 -4.043 1 98.69 364 GLY B O 1
ATOM 7699 N N . GLY B 1 365 ? 6.77 -19.547 -3.357 1 98.75 365 GLY B N 1
ATOM 7700 C CA . GLY B 1 365 ? 6.797 -20.109 -4.703 1 98.75 365 GLY B CA 1
ATOM 7701 C C . GLY B 1 365 ? 5.871 -21.297 -4.875 1 98.75 365 GLY B C 1
ATOM 7702 O O . GLY B 1 365 ? 5.727 -22.109 -3.969 1 98.75 365 GLY B O 1
ATOM 7703 N N . SER B 1 366 ? 5.258 -21.312 -6.012 1 98.44 366 SER B N 1
ATOM 7704 C CA . SER B 1 366 ? 4.383 -22.422 -6.344 1 98.44 366 SER B CA 1
ATOM 7705 C C . SER B 1 366 ? 4.504 -22.797 -7.82 1 98.44 366 SER B C 1
ATOM 7707 O O . SER B 1 366 ? 4.172 -22 -8.695 1 98.44 366 SER B O 1
ATOM 7709 N N . ASN B 1 367 ? 5.039 -23.875 -8.078 1 97.88 367 ASN B N 1
ATOM 7710 C CA . ASN B 1 367 ? 5.004 -24.609 -9.344 1 97.88 367 ASN B CA 1
ATOM 7711 C C . ASN B 1 367 ? 4.41 -26 -9.172 1 97.88 367 ASN B C 1
ATOM 7713 O O . ASN B 1 367 ? 4.297 -26.5 -8.047 1 97.88 367 ASN B O 1
ATOM 7717 N N . PRO B 1 368 ? 3.967 -26.641 -10.242 1 97.25 368 PRO B N 1
ATOM 7718 C CA . PRO B 1 368 ? 3.428 -28 -10.086 1 97.25 368 PRO B CA 1
ATOM 7719 C C . PRO B 1 368 ? 4.371 -28.922 -9.328 1 97.25 368 PRO B C 1
ATOM 7721 O O . PRO B 1 368 ? 5.48 -29.203 -9.797 1 97.25 368 PRO B O 1
ATOM 7724 N N . GLY B 1 369 ? 3.926 -29.297 -8.148 1 98.19 369 GLY B N 1
ATOM 7725 C CA . GLY B 1 369 ? 4.668 -30.25 -7.34 1 98.19 369 GLY B CA 1
ATOM 7726 C C . GLY B 1 369 ? 5.672 -29.594 -6.414 1 98.19 369 GLY B C 1
ATOM 7727 O O . GLY B 1 369 ? 6.348 -30.266 -5.637 1 98.19 369 GLY B O 1
ATOM 7728 N N . TYR B 1 370 ? 5.859 -28.328 -6.441 1 98.69 370 TYR B N 1
ATOM 7729 C CA . TYR B 1 370 ? 6.828 -27.625 -5.613 1 98.69 370 TYR B CA 1
ATOM 7730 C C . TYR B 1 370 ? 6.172 -26.453 -4.879 1 98.69 370 TYR B C 1
ATOM 7732 O O . TYR B 1 370 ? 5.426 -25.688 -5.477 1 98.69 370 TYR B O 1
ATOM 7740 N N . LYS B 1 371 ? 6.32 -26.344 -3.576 1 98.81 371 LYS B N 1
ATOM 7741 C CA . LYS B 1 371 ? 5.934 -25.234 -2.717 1 98.81 371 LYS B CA 1
ATOM 7742 C C . LYS B 1 371 ? 7.113 -24.75 -1.875 1 98.81 371 LYS B C 1
ATOM 7744 O O . LYS B 1 371 ? 7.715 -25.531 -1.135 1 98.81 371 LYS B O 1
ATOM 7749 N N . THR B 1 372 ? 7.461 -23.453 -2.023 1 98.88 372 THR B N 1
ATOM 7750 C CA . THR B 1 372 ? 8.688 -22.984 -1.397 1 98.88 372 THR B CA 1
ATOM 7751 C C . THR B 1 372 ? 8.453 -21.656 -0.678 1 98.88 372 THR B C 1
ATOM 7753 O O . THR B 1 372 ? 7.523 -20.922 -1.02 1 98.88 372 THR B O 1
ATOM 7756 N N . GLN B 1 373 ? 9.203 -21.406 0.345 1 98.81 373 GLN B N 1
ATOM 7757 C CA . GLN B 1 373 ? 9.188 -20.156 1.101 1 98.81 373 GLN B CA 1
ATOM 7758 C C . GLN B 1 373 ? 10.609 -19.688 1.421 1 98.81 373 GLN B C 1
ATOM 7760 O O . GLN B 1 373 ? 11.445 -20.484 1.852 1 98.81 373 GLN B O 1
ATOM 7765 N N . VAL B 1 374 ? 10.898 -18.469 1.118 1 98.94 374 VAL B N 1
ATOM 7766 C CA . VAL B 1 374 ? 12.148 -17.828 1.489 1 98.94 374 VAL B CA 1
ATOM 7767 C C . VAL B 1 374 ? 11.859 -16.547 2.275 1 98.94 374 VAL B C 1
ATOM 7769 O O . VAL B 1 374 ? 11.258 -15.609 1.744 1 98.94 374 VAL B O 1
ATOM 7772 N N . ALA B 1 375 ? 12.25 -16.531 3.551 1 98.94 375 ALA B N 1
ATOM 7773 C CA . ALA B 1 375 ? 11.93 -15.414 4.441 1 98.94 375 ALA B CA 1
ATOM 7774 C C . ALA B 1 375 ? 13.172 -14.922 5.18 1 98.94 375 ALA B C 1
ATOM 7776 O O . ALA B 1 375 ? 14.07 -15.711 5.492 1 98.94 375 ALA B O 1
ATOM 7777 N N . ARG B 1 376 ? 13.219 -13.656 5.449 1 98.69 376 ARG B N 1
ATOM 7778 C CA . ARG B 1 376 ? 14.258 -13.117 6.328 1 98.69 376 ARG B CA 1
ATOM 7779 C C . ARG B 1 376 ? 13.664 -12.133 7.324 1 98.69 376 ARG B C 1
ATOM 7781 O O . ARG B 1 376 ? 12.672 -11.461 7.031 1 98.69 376 ARG B O 1
ATOM 7788 N N . PHE B 1 377 ? 14.25 -12.078 8.492 1 98.69 377 PHE B N 1
ATOM 7789 C CA . PHE B 1 377 ? 13.977 -11.148 9.586 1 98.69 377 PHE B CA 1
ATOM 7790 C C . PHE B 1 377 ? 15.133 -10.18 9.773 1 98.69 377 PHE B C 1
ATOM 7792 O O . PHE B 1 377 ? 16.016 -10.414 10.602 1 98.69 377 PHE B O 1
ATOM 7799 N N . PRO B 1 378 ? 15.016 -9.023 9.109 1 97.75 378 PRO B N 1
ATOM 7800 C CA . PRO B 1 378 ? 16.203 -8.172 9.016 1 97.75 378 PRO B CA 1
ATOM 7801 C C . PRO B 1 378 ? 16.641 -7.629 10.375 1 97.75 378 PRO B C 1
ATOM 7803 O O . PRO B 1 378 ? 17.844 -7.543 10.648 1 97.75 378 PRO B O 1
ATOM 7806 N N . ASP B 1 379 ? 15.695 -7.234 11.219 1 96.62 379 ASP B N 1
ATOM 7807 C CA . ASP B 1 379 ? 16.047 -6.652 12.508 1 96.62 379 ASP B CA 1
ATOM 7808 C C . ASP B 1 379 ? 16.609 -7.711 13.453 1 96.62 379 ASP B C 1
ATOM 7810 O O . ASP B 1 379 ? 17.328 -7.383 14.398 1 96.62 379 ASP B O 1
ATOM 7814 N N . ASN B 1 380 ? 16.328 -8.977 13.203 1 97.5 380 ASN B N 1
ATOM 7815 C CA . ASN B 1 380 ? 16.781 -10.086 14.039 1 97.5 380 ASN B CA 1
ATOM 7816 C C . ASN B 1 380 ? 17.953 -10.836 13.391 1 97.5 380 ASN B C 1
ATOM 7818 O O . ASN B 1 380 ? 18.531 -11.727 14.008 1 97.5 380 ASN B O 1
ATOM 7822 N N . ASN B 1 381 ? 18.234 -10.578 12.188 1 97.88 381 ASN B N 1
ATOM 7823 C CA . ASN B 1 381 ? 19.406 -11.031 11.438 1 97.88 381 ASN B CA 1
ATOM 7824 C C . ASN B 1 381 ? 19.391 -12.547 11.242 1 97.88 381 ASN B C 1
ATOM 7826 O O . ASN B 1 381 ? 20.391 -13.219 11.531 1 97.88 381 ASN B O 1
ATOM 7830 N N . PHE B 1 382 ? 18.297 -13.07 10.852 1 98.69 382 PHE B N 1
ATOM 7831 C CA . PHE B 1 382 ? 18.25 -14.477 10.453 1 98.69 382 PHE B CA 1
ATOM 7832 C C . PHE B 1 382 ? 17.266 -14.672 9.297 1 98.69 382 PHE B C 1
ATOM 7834 O O . PHE B 1 382 ? 16.5 -13.766 8.961 1 98.69 382 PHE B O 1
ATOM 7841 N N . ALA B 1 383 ? 17.328 -15.828 8.672 1 98.94 383 ALA B N 1
ATOM 7842 C CA . ALA B 1 383 ? 16.484 -16.188 7.535 1 98.94 383 ALA B CA 1
ATOM 7843 C C . ALA B 1 383 ? 16.125 -17.672 7.574 1 98.94 383 ALA B C 1
ATOM 7845 O O . ALA B 1 383 ? 16.828 -18.469 8.203 1 98.94 383 ALA B O 1
ATOM 7846 N N . ILE B 1 384 ? 15.016 -17.984 6.98 1 98.94 384 ILE B N 1
ATOM 7847 C CA . ILE B 1 384 ? 14.492 -19.344 6.945 1 98.94 384 ILE B CA 1
ATOM 7848 C C . ILE B 1 384 ? 14.062 -19.703 5.523 1 98.94 384 ILE B C 1
ATOM 7850 O O . ILE B 1 384 ? 13.328 -18.953 4.887 1 98.94 384 ILE B O 1
ATOM 7854 N N . ILE B 1 385 ? 14.492 -20.812 5.051 1 98.94 385 ILE B N 1
ATOM 7855 C CA . ILE B 1 385 ? 14.133 -21.359 3.75 1 98.94 385 ILE B CA 1
ATOM 7856 C C . ILE B 1 385 ? 13.445 -22.719 3.936 1 98.94 385 ILE B C 1
ATOM 7858 O O . ILE B 1 385 ? 13.953 -23.578 4.656 1 98.94 385 ILE B O 1
ATOM 7862 N N . THR B 1 386 ? 12.312 -22.891 3.338 1 98.94 386 THR B N 1
ATOM 7863 C CA . THR B 1 386 ? 11.617 -24.172 3.293 1 98.94 386 THR B CA 1
ATOM 7864 C C . THR B 1 386 ? 11.219 -24.516 1.861 1 98.94 386 THR B C 1
ATOM 7866 O O . THR B 1 386 ? 10.531 -23.75 1.194 1 98.94 386 THR B O 1
ATOM 7869 N N . LEU B 1 387 ? 11.656 -25.656 1.374 1 98.94 387 LEU B N 1
ATOM 7870 C CA . LEU B 1 387 ? 11.43 -26.125 0.008 1 98.94 387 LEU B CA 1
ATOM 7871 C C . LEU B 1 387 ? 10.742 -27.484 0 1 98.94 387 LEU B C 1
ATOM 7873 O O . LEU B 1 387 ? 11.375 -28.5 0.291 1 98.94 387 LEU B O 1
ATOM 7877 N N . SER B 1 388 ? 9.531 -27.5 -0.398 1 98.94 388 SER B N 1
ATOM 7878 C CA . SER B 1 388 ? 8.766 -28.75 -0.466 1 98.94 388 SER B CA 1
ATOM 7879 C C . SER B 1 388 ? 8.57 -29.188 -1.91 1 98.94 388 SER B C 1
ATOM 7881 O O . SER B 1 388 ? 8.438 -28.359 -2.811 1 98.94 388 SER B O 1
ATOM 7883 N N . ASN B 1 389 ? 8.602 -30.484 -2.131 1 98.81 389 ASN B N 1
ATOM 7884 C CA . ASN B 1 389 ? 8.305 -31.016 -3.459 1 98.81 389 ASN B CA 1
ATOM 7885 C C . ASN B 1 389 ? 6.945 -31.703 -3.5 1 98.81 389 ASN B C 1
ATOM 7887 O O . ASN B 1 389 ? 6.758 -32.688 -4.234 1 98.81 389 ASN B O 1
ATOM 7891 N N . ASP B 1 390 ? 6.031 -31.219 -2.684 1 98.12 390 ASP B N 1
ATOM 7892 C CA . ASP B 1 390 ? 4.68 -31.766 -2.627 1 98.12 390 ASP B CA 1
ATOM 7893 C C . ASP B 1 390 ? 3.643 -30.703 -2.982 1 98.12 390 ASP B C 1
ATOM 7895 O O . ASP B 1 390 ? 3.676 -29.594 -2.449 1 98.12 390 ASP B O 1
ATOM 7899 N N . GLU B 1 391 ? 2.66 -31.094 -3.805 1 97.69 391 GLU B N 1
ATOM 7900 C CA . GLU B 1 391 ? 1.638 -30.188 -4.309 1 97.69 391 GLU B CA 1
ATOM 7901 C C . GLU B 1 391 ? 0.6 -29.875 -3.232 1 97.69 391 GLU B C 1
ATOM 7903 O O . GLU B 1 391 ? 0.219 -28.719 -3.047 1 97.69 391 GLU B O 1
ATOM 7908 N N . ARG B 1 392 ? 0.102 -30.766 -2.512 1 95.25 392 ARG B N 1
ATOM 7909 C CA . ARG B 1 392 ? -1.076 -30.625 -1.662 1 95.25 392 ARG B CA 1
ATOM 7910 C C . ARG B 1 392 ? -0.704 -30.031 -0.305 1 95.25 392 ARG B C 1
ATOM 7912 O O . ARG B 1 392 ? -1.259 -29.016 0.107 1 95.25 392 ARG B O 1
ATOM 7919 N N . GLY B 1 393 ? 0.199 -30.672 0.329 1 96.06 393 GLY B N 1
ATOM 7920 C CA . GLY B 1 393 ? 0.545 -30.266 1.678 1 96.06 393 GLY B CA 1
ATOM 7921 C C . GLY B 1 393 ? 1.731 -29.312 1.726 1 96.06 393 GLY B C 1
ATOM 7922 O O . GLY B 1 393 ? 2.004 -28.703 2.76 1 96.06 393 GLY B O 1
ATOM 7923 N N . GLY B 1 394 ? 2.395 -29.141 0.635 1 97.88 394 GLY B N 1
ATOM 7924 C CA . GLY B 1 394 ? 3.67 -28.453 0.619 1 97.88 394 GLY B CA 1
ATOM 7925 C C . GLY B 1 394 ? 3.592 -27.047 1.183 1 97.88 394 GLY B C 1
ATOM 7926 O O . GLY B 1 394 ? 4.465 -26.625 1.942 1 97.88 394 GLY B O 1
ATOM 7927 N N . ASN B 1 395 ? 2.586 -26.312 0.799 1 97.62 395 ASN B N 1
ATOM 7928 C CA . ASN B 1 395 ? 2.441 -24.938 1.281 1 97.62 395 ASN B CA 1
ATOM 7929 C C . ASN B 1 395 ? 2.207 -24.906 2.789 1 97.62 395 ASN B C 1
ATOM 7931 O O . ASN B 1 395 ? 2.826 -24.109 3.496 1 97.62 395 ASN B O 1
ATOM 7935 N N . ALA B 1 396 ? 1.279 -25.672 3.268 1 98.12 396 ALA B N 1
ATOM 7936 C CA . ALA B 1 396 ? 0.972 -25.719 4.695 1 98.12 396 ALA B CA 1
ATOM 7937 C C . ALA B 1 396 ? 2.205 -26.094 5.512 1 98.12 396 ALA B C 1
ATOM 7939 O O . ALA B 1 396 ? 2.49 -25.469 6.539 1 98.12 396 ALA B O 1
ATOM 7940 N N . ILE B 1 397 ? 2.914 -27.078 5.059 1 98.56 397 ILE B N 1
ATOM 7941 C CA . ILE B 1 397 ? 4.098 -27.562 5.766 1 98.56 397 ILE B CA 1
ATOM 7942 C C . ILE B 1 397 ? 5.168 -26.469 5.77 1 98.56 397 ILE B C 1
ATOM 7944 O O . ILE B 1 397 ? 5.738 -26.156 6.816 1 98.56 397 ILE B O 1
ATOM 7948 N N . SER B 1 398 ? 5.418 -25.906 4.598 1 98.56 398 SER B N 1
ATOM 7949 C CA . SER B 1 398 ? 6.449 -24.891 4.469 1 98.56 398 SER B CA 1
ATOM 7950 C C . SER B 1 398 ? 6.168 -23.688 5.375 1 98.56 398 SER B C 1
ATOM 7952 O O . SER B 1 398 ? 7.055 -23.219 6.09 1 98.56 398 SER B O 1
ATOM 7954 N N . GLU B 1 399 ? 4.961 -23.219 5.375 1 98.44 399 GLU B N 1
ATOM 7955 C CA . GLU B 1 399 ? 4.566 -22.062 6.176 1 98.44 399 GLU B CA 1
ATOM 7956 C C . GLU B 1 399 ? 4.621 -22.375 7.668 1 98.44 399 GLU B C 1
ATOM 7958 O O . GLU B 1 399 ? 5.113 -21.562 8.461 1 98.44 399 GLU B O 1
ATOM 7963 N N . SER B 1 400 ? 4.121 -23.531 8.031 1 98.69 400 SER B N 1
ATOM 7964 C CA . SER B 1 400 ? 4.078 -23.922 9.438 1 98.69 400 SER B CA 1
ATOM 7965 C C . SER B 1 400 ? 5.484 -24.062 10.008 1 98.69 400 SER B C 1
ATOM 7967 O O . SER B 1 400 ? 5.758 -23.625 11.125 1 98.69 400 SER B O 1
ATOM 7969 N N . VAL B 1 401 ? 6.312 -24.688 9.25 1 98.81 401 VAL B N 1
ATOM 7970 C CA . VAL B 1 401 ? 7.68 -24.922 9.703 1 98.81 401 VAL B CA 1
ATOM 7971 C C . VAL B 1 401 ? 8.422 -23.594 9.805 1 98.81 401 VAL B C 1
ATOM 7973 O O . VAL B 1 401 ? 9.164 -23.359 10.766 1 98.81 401 VAL B O 1
ATOM 7976 N N . LYS B 1 402 ? 8.258 -22.734 8.836 1 98.81 402 LYS B N 1
ATOM 7977 C CA . LYS B 1 402 ? 8.867 -21.406 8.875 1 98.81 402 LYS B CA 1
ATOM 7978 C C . LYS B 1 402 ? 8.523 -20.672 10.172 1 98.81 402 LYS B C 1
ATOM 7980 O O . LYS B 1 402 ? 9.406 -20.203 10.883 1 98.81 402 LYS B O 1
ATOM 7985 N N . PHE B 1 403 ? 7.258 -20.672 10.531 1 98.56 403 PHE B N 1
ATOM 7986 C CA . PHE B 1 403 ? 6.836 -19.906 11.695 1 98.56 403 PHE B CA 1
ATOM 7987 C C . PHE B 1 403 ? 7.215 -20.625 12.984 1 98.56 403 PHE B C 1
ATOM 7989 O O . PHE B 1 403 ? 7.488 -19.984 14.008 1 98.56 403 PHE B O 1
ATOM 7996 N N . ARG B 1 404 ? 7.258 -22 12.938 1 98.25 404 ARG B N 1
ATOM 7997 C CA . ARG B 1 404 ? 7.77 -22.75 14.086 1 98.25 404 ARG B CA 1
ATOM 7998 C C . ARG B 1 404 ? 9.203 -22.359 14.398 1 98.25 404 ARG B C 1
ATOM 8000 O O . ARG B 1 404 ? 9.531 -22.062 15.555 1 98.25 404 ARG B O 1
ATOM 8007 N N . ILE B 1 405 ? 10.016 -22.312 13.414 1 98.62 405 ILE B N 1
ATOM 8008 C CA . ILE B 1 405 ? 11.422 -21.969 13.57 1 98.62 405 ILE B CA 1
ATOM 8009 C C . ILE B 1 405 ? 11.539 -20.5 14.008 1 98.62 405 ILE B C 1
ATOM 8011 O O . ILE B 1 405 ? 12.312 -20.172 14.914 1 98.62 405 ILE B O 1
ATOM 8015 N N . ALA B 1 406 ? 10.773 -19.609 13.414 1 98.5 406 ALA B N 1
ATOM 8016 C CA . ALA B 1 406 ? 10.797 -18.203 13.773 1 98.5 406 ALA B CA 1
ATOM 8017 C C . ALA B 1 406 ? 10.453 -18 15.242 1 98.5 406 ALA B C 1
ATOM 8019 O O . ALA B 1 406 ? 11.125 -17.25 15.953 1 98.5 406 ALA B O 1
ATOM 8020 N N . ASN B 1 407 ? 9.398 -18.703 15.672 1 98.06 407 ASN B N 1
ATOM 8021 C CA . ASN B 1 407 ? 9.023 -18.594 17.078 1 98.06 407 ASN B CA 1
ATOM 8022 C C . ASN B 1 407 ? 10.172 -18.984 18 1 98.06 407 ASN B C 1
ATOM 8024 O O . ASN B 1 407 ? 10.445 -18.312 18.984 1 98.06 407 ASN B O 1
ATOM 8028 N N . GLU B 1 408 ? 10.82 -20.031 17.688 1 97.5 408 GLU B N 1
ATOM 8029 C CA . GLU B 1 408 ? 11.914 -20.531 18.516 1 97.5 408 GLU B CA 1
ATOM 8030 C C . GLU B 1 408 ? 13.094 -19.562 18.516 1 97.5 408 GLU B C 1
ATOM 8032 O O . GLU B 1 408 ? 13.641 -19.234 19.578 1 97.5 408 GLU B O 1
ATOM 8037 N N . LEU B 1 409 ? 13.445 -19.078 17.359 1 97.62 409 LEU B N 1
ATOM 8038 C CA . LEU B 1 409 ? 14.594 -18.188 17.25 1 97.62 409 L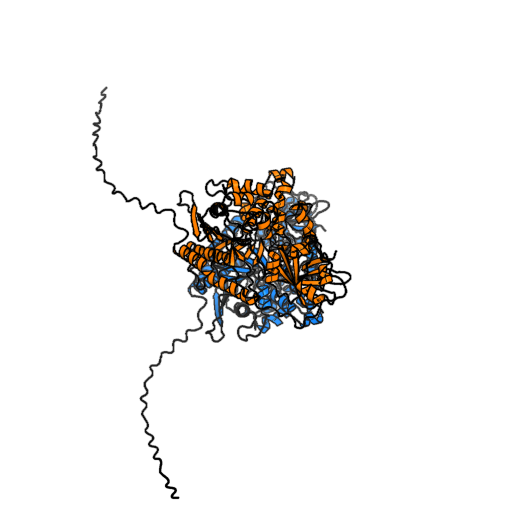EU B CA 1
ATOM 8039 C C . LEU B 1 409 ? 14.305 -16.844 17.906 1 97.62 409 LEU B C 1
ATOM 8041 O O . LEU B 1 409 ? 15.219 -16.203 18.438 1 97.62 409 LEU B O 1
ATOM 8045 N N . LEU B 1 410 ? 13.047 -16.422 17.922 1 97.12 410 LEU B N 1
ATOM 8046 C CA . LEU B 1 410 ? 12.648 -15.133 18.484 1 97.12 410 LEU B CA 1
ATOM 8047 C C . LEU B 1 410 ? 12.297 -15.266 19.969 1 97.12 410 LEU B C 1
ATOM 8049 O O . LEU B 1 410 ? 12.016 -14.273 20.641 1 97.12 410 LEU B O 1
ATOM 8053 N N . GLY B 1 411 ? 12.242 -16.5 20.484 1 96.44 411 GLY B N 1
ATOM 8054 C CA . GLY B 1 411 ? 11.898 -16.75 21.875 1 96.44 411 GLY B CA 1
ATOM 8055 C C . GLY B 1 411 ? 10.43 -16.547 22.172 1 96.44 411 GLY B C 1
ATOM 8056 O O . GLY B 1 411 ? 10.062 -16.109 23.266 1 96.44 411 GLY B O 1
ATOM 8057 N N . LEU B 1 412 ? 9.594 -16.812 21.219 1 96.12 412 LEU B N 1
ATOM 8058 C CA . LEU B 1 412 ? 8.156 -16.625 21.359 1 96.12 412 LEU B CA 1
ATOM 8059 C C . LEU B 1 412 ? 7.477 -17.953 21.719 1 96.12 412 LEU B C 1
ATOM 8061 O O . LEU B 1 412 ? 7.871 -19 21.219 1 96.12 412 LEU B O 1
ATOM 8065 N N . PRO B 1 413 ? 6.422 -17.844 22.5 1 94.44 413 PRO B N 1
ATOM 8066 C CA . PRO B 1 413 ? 5.668 -19.078 22.75 1 94.44 413 PRO B CA 1
ATOM 8067 C C . PRO B 1 413 ? 4.922 -19.562 21.516 1 94.44 413 PRO B C 1
ATOM 8069 O O . PRO B 1 413 ? 4.574 -18.781 20.641 1 94.44 413 PRO B O 1
ATOM 8072 N N . HIS B 1 414 ? 4.73 -20.844 21.531 1 92.12 414 HIS B N 1
ATOM 8073 C CA . HIS B 1 414 ? 3.914 -21.375 20.453 1 92.12 414 HIS B CA 1
ATOM 8074 C C . HIS B 1 414 ? 2.469 -20.906 20.562 1 92.12 414 HIS B C 1
ATOM 8076 O O . HIS B 1 414 ? 1.979 -20.656 21.672 1 92.12 414 HIS B O 1
ATOM 8082 N N . LEU B 1 415 ? 1.844 -20.797 19.484 1 94.19 415 LEU B N 1
ATOM 8083 C CA . LEU B 1 415 ? 0.46 -20.328 19.438 1 94.19 415 LEU B CA 1
ATOM 8084 C C . LEU B 1 415 ? -0.493 -21.422 19.922 1 94.19 415 LEU B C 1
ATOM 8086 O O . LEU B 1 415 ? -0.206 -22.609 19.766 1 94.19 415 LEU B O 1
ATOM 8090 N N . GLU B 1 416 ? -1.571 -20.953 20.484 1 91.19 416 GLU B N 1
ATOM 8091 C CA . GLU B 1 416 ? -2.598 -21.906 20.906 1 91.19 416 GLU B CA 1
ATOM 8092 C C . GLU B 1 416 ? -3.094 -22.719 19.719 1 91.19 416 GLU B C 1
ATOM 8094 O O . GLU B 1 416 ? -3.139 -23.953 19.781 1 91.19 416 GLU B O 1
ATOM 8099 N N . LYS B 1 417 ? -3.492 -22.094 18.719 1 95.19 417 LYS B N 1
ATOM 8100 C CA . LYS B 1 417 ? -3.768 -22.75 17.438 1 95.19 417 LYS B CA 1
ATOM 8101 C C . LYS B 1 417 ? -2.588 -22.609 16.484 1 95.19 417 LYS B C 1
ATOM 8103 O O . LYS B 1 417 ? -2.352 -21.531 15.938 1 95.19 417 LYS B O 1
ATOM 8108 N N . ASP B 1 418 ? -2.062 -23.688 16.234 1 95.06 418 ASP B N 1
ATOM 8109 C CA . ASP B 1 418 ? -0.839 -23.719 15.438 1 95.06 418 ASP B CA 1
ATOM 8110 C C . ASP B 1 418 ? -1.128 -23.391 13.977 1 95.06 418 ASP B C 1
ATOM 8112 O O . ASP B 1 418 ? -2.268 -23.5 13.516 1 95.06 418 ASP B O 1
ATOM 8116 N N . TRP B 1 419 ? -0.099 -22.922 13.312 1 97.62 419 TRP B N 1
ATOM 8117 C CA . TRP B 1 419 ? -0.258 -22.516 11.922 1 97.62 419 TRP B CA 1
ATOM 8118 C C . TRP B 1 419 ? -0.727 -23.688 11.062 1 97.62 419 TRP B C 1
ATOM 8120 O O . TRP B 1 419 ? -1.543 -23.5 10.156 1 97.62 419 TRP B O 1
ATOM 8130 N N . ASN B 1 420 ? -0.201 -24.875 11.242 1 97.88 420 ASN B N 1
ATOM 8131 C CA . ASN B 1 420 ? -0.669 -26.031 10.477 1 97.88 420 ASN B CA 1
ATOM 8132 C C . ASN B 1 420 ? -2.168 -26.25 10.656 1 97.88 420 ASN B C 1
ATOM 8134 O O . ASN B 1 420 ? -2.875 -26.547 9.688 1 97.88 420 ASN B O 1
ATOM 8138 N N . ASP B 1 421 ? -2.65 -26.156 11.883 1 97.75 421 ASP B N 1
ATOM 8139 C CA . ASP B 1 421 ? -4.074 -26.344 12.141 1 97.75 421 ASP B CA 1
ATOM 8140 C C . ASP B 1 421 ? -4.906 -25.328 11.375 1 97.75 421 ASP B C 1
ATOM 8142 O O . ASP B 1 421 ? -5.941 -25.656 10.797 1 97.75 421 ASP B O 1
ATOM 8146 N N . ARG B 1 422 ? -4.438 -24.125 11.391 1 97.5 422 ARG B N 1
ATOM 8147 C CA . ARG B 1 422 ? -5.125 -23.062 10.672 1 97.5 422 ARG B CA 1
ATOM 8148 C C . ARG B 1 422 ? -5.168 -23.344 9.172 1 97.5 422 ARG B C 1
ATOM 8150 O O . ARG B 1 422 ? -6.207 -23.188 8.539 1 97.5 422 ARG B O 1
ATOM 8157 N N . LEU B 1 423 ? -4.055 -23.734 8.664 1 97.31 423 LEU B N 1
ATOM 8158 C CA . LEU B 1 423 ? -3.947 -23.953 7.223 1 97.31 423 LEU B CA 1
ATOM 8159 C C . LEU B 1 423 ? -4.699 -25.219 6.809 1 97.31 423 LEU B C 1
ATOM 8161 O O . LEU B 1 423 ? -5.254 -25.281 5.711 1 97.31 423 LEU B O 1
ATOM 8165 N N . GLU B 1 424 ? -4.73 -26.203 7.648 1 96.81 424 GLU B N 1
ATOM 8166 C CA . GLU B 1 424 ? -5.559 -27.375 7.406 1 96.81 424 GLU B CA 1
ATOM 8167 C C . GLU B 1 424 ? -7.043 -27.016 7.375 1 96.81 424 GLU B C 1
ATOM 8169 O O . GLU B 1 424 ? -7.789 -27.5 6.523 1 96.81 424 GLU B O 1
ATOM 8174 N N . ASP B 1 425 ? -7.434 -26.172 8.32 1 97.19 425 ASP B N 1
ATOM 8175 C CA . ASP B 1 425 ? -8.812 -25.688 8.32 1 97.19 425 ASP B CA 1
ATOM 8176 C C . ASP B 1 425 ? -9.156 -24.984 7.012 1 97.19 425 ASP B C 1
ATOM 8178 O O . ASP B 1 425 ? -10.227 -25.188 6.445 1 97.19 425 ASP B O 1
ATOM 8182 N N . LYS B 1 426 ? -8.258 -24.203 6.613 1 96.5 426 LYS B N 1
ATOM 8183 C CA . LYS B 1 426 ? -8.469 -23.469 5.367 1 96.5 426 LYS B CA 1
ATOM 8184 C C . LYS B 1 426 ? -8.586 -24.422 4.184 1 96.5 426 LYS B C 1
ATOM 8186 O O . LYS B 1 426 ? -9.422 -24.234 3.301 1 96.5 426 LYS B O 1
ATOM 8191 N N . TYR B 1 427 ? -7.723 -25.375 4.145 1 95.44 427 TYR B N 1
ATOM 8192 C CA . TYR B 1 427 ? -7.781 -26.375 3.09 1 95.44 427 TYR B CA 1
ATOM 8193 C C . TYR B 1 427 ? -9.117 -27.094 3.1 1 95.44 427 TYR B C 1
ATOM 8195 O O . TYR B 1 427 ? -9.758 -27.25 2.055 1 95.44 427 TYR B O 1
ATOM 8203 N N . ASN B 1 428 ? -9.562 -27.5 4.25 1 96.38 428 ASN B N 1
ATOM 8204 C CA . ASN B 1 428 ? -10.82 -28.219 4.383 1 96.38 428 ASN B CA 1
ATOM 8205 C C . ASN B 1 428 ? -12.008 -27.359 3.979 1 96.38 428 ASN B C 1
ATOM 8207 O O . ASN B 1 428 ? -12.945 -27.828 3.344 1 96.38 428 ASN B O 1
ATOM 8211 N N . GLU B 1 429 ? -11.898 -26.172 4.363 1 96.69 429 GLU B N 1
ATOM 8212 C CA . GLU B 1 429 ? -12.953 -25.234 3.967 1 96.69 429 GLU B CA 1
ATOM 8213 C C . GLU B 1 429 ? -13.008 -25.094 2.449 1 96.69 429 GLU B C 1
ATOM 8215 O O . GLU B 1 429 ? -14.094 -25.047 1.868 1 96.69 429 GLU B O 1
ATOM 8220 N N . ALA B 1 430 ? -11.883 -24.984 1.875 1 94.38 430 ALA B N 1
ATOM 8221 C CA . ALA B 1 430 ? -11.82 -24.859 0.421 1 94.38 430 ALA B CA 1
ATOM 8222 C C . ALA B 1 430 ? -12.375 -26.109 -0.261 1 94.38 430 ALA B C 1
ATOM 8224 O O . ALA B 1 430 ? -13.102 -26 -1.255 1 94.38 430 ALA B O 1
ATOM 8225 N N . VAL B 1 431 ? -12.047 -27.203 0.216 1 94.69 431 VAL B N 1
ATOM 8226 C CA . VAL B 1 431 ? -12.539 -28.469 -0.327 1 94.69 431 VAL B CA 1
ATOM 8227 C C . VAL B 1 431 ? -14.055 -28.531 -0.189 1 94.69 431 VAL B C 1
ATOM 8229 O O . VAL B 1 431 ? -14.758 -28.859 -1.146 1 94.69 431 VAL B O 1
ATOM 8232 N N . ASN B 1 432 ? -14.539 -28.172 0.983 1 95.62 432 ASN B N 1
ATOM 8233 C CA . ASN B 1 432 ? -15.977 -28.188 1.217 1 95.62 432 ASN B CA 1
ATOM 8234 C C . ASN B 1 432 ? -16.703 -27.219 0.277 1 95.62 432 ASN B C 1
ATOM 8236 O O . ASN B 1 432 ? -17.766 -27.562 -0.255 1 95.62 432 ASN B O 1
ATOM 8240 N N . LYS B 1 433 ? -16.156 -26.125 0.117 1 94.31 433 LYS B N 1
ATOM 8241 C CA . LYS B 1 433 ? -16.766 -25.125 -0.767 1 94.31 433 LYS B CA 1
ATOM 8242 C C . LYS B 1 433 ? -16.797 -25.625 -2.211 1 94.31 433 LYS B C 1
ATOM 8244 O O . LYS B 1 433 ? -17.75 -25.359 -2.941 1 94.31 433 LYS B O 1
ATOM 8249 N N . SER B 1 434 ? -15.734 -26.234 -2.633 1 92.5 434 SER B N 1
ATOM 8250 C CA . SER B 1 434 ? -15.648 -26.734 -4 1 92.5 434 SER B CA 1
ATOM 8251 C C . SER B 1 434 ? -16.719 -27.781 -4.277 1 92.5 434 SER B C 1
ATOM 8253 O O . SER B 1 434 ? -17.109 -27.984 -5.426 1 92.5 434 SER B O 1
ATOM 8255 N N . GLN B 1 435 ? -17.156 -28.391 -3.279 1 93.75 435 GLN B N 1
ATOM 8256 C CA . GLN B 1 435 ? -18.141 -29.469 -3.428 1 93.75 435 GLN B CA 1
ATOM 8257 C C . GLN B 1 435 ? -19.562 -28.922 -3.516 1 93.75 435 GLN B C 1
ATOM 8259 O O . GLN B 1 435 ? -20.5 -29.641 -3.832 1 93.75 435 GLN B O 1
ATOM 8264 N N . GLN B 1 436 ? -19.656 -27.672 -3.203 1 92.69 436 GLN B N 1
ATOM 8265 C CA . GLN B 1 436 ? -20.953 -27.016 -3.35 1 92.69 436 GLN B CA 1
ATOM 8266 C C . GLN B 1 436 ? -21.156 -26.516 -4.777 1 92.69 436 GLN B C 1
ATOM 8268 O O . GLN B 1 436 ? -20.906 -25.344 -5.078 1 92.69 436 GLN B O 1
ATOM 8273 N N . VAL B 1 437 ? -21.609 -27.344 -5.648 1 90.94 437 VAL B N 1
ATOM 8274 C CA . VAL B 1 437 ? -21.766 -27.016 -7.062 1 90.94 437 VAL B CA 1
ATOM 8275 C C . VAL B 1 437 ? -23.25 -26.844 -7.383 1 90.94 437 VAL B C 1
ATOM 8277 O O . VAL B 1 437 ? -24.109 -27.5 -6.785 1 90.94 437 VAL B O 1
ATOM 8280 N N . THR B 1 438 ? -23.5 -25.938 -8.266 1 91.38 438 THR B N 1
ATOM 8281 C CA . THR B 1 438 ? -24.844 -25.812 -8.82 1 91.38 438 THR B CA 1
ATOM 8282 C C . THR B 1 438 ? -25.188 -27.016 -9.688 1 91.38 438 THR B C 1
ATOM 8284 O O . THR B 1 438 ? -24.469 -27.328 -10.641 1 91.38 438 THR B O 1
ATOM 8287 N N . PRO B 1 439 ? -26.281 -27.578 -9.422 1 92.81 439 PRO B N 1
ATOM 8288 C CA . PRO B 1 439 ? -26.656 -28.734 -10.234 1 92.81 439 PRO B CA 1
ATOM 8289 C C . PRO B 1 439 ? -27.078 -28.344 -11.648 1 92.81 439 PRO B C 1
ATOM 8291 O O . PRO B 1 439 ? -27.719 -27.312 -11.844 1 92.81 439 PRO B O 1
ATOM 8294 N N . ARG B 1 440 ? -26.641 -29.203 -12.523 1 94.75 440 ARG B N 1
ATOM 8295 C CA . ARG B 1 440 ? -27.125 -29.047 -13.891 1 94.75 440 ARG B CA 1
ATOM 8296 C C . ARG B 1 440 ? -28.641 -29.188 -13.969 1 94.75 440 ARG B C 1
ATOM 8298 O O . ARG B 1 440 ? -29.219 -30.109 -13.391 1 94.75 440 ARG B O 1
ATOM 8305 N N . PRO B 1 441 ? -29.312 -28.281 -14.703 1 95.06 441 PRO B N 1
ATOM 8306 C CA . PRO B 1 441 ? -30.766 -28.406 -14.852 1 95.06 441 PRO B CA 1
ATOM 8307 C C . PRO B 1 441 ? -31.188 -29.719 -15.523 1 95.06 441 PRO B C 1
ATOM 8309 O O . PRO B 1 441 ? -30.484 -30.203 -16.406 1 95.06 441 PRO B O 1
ATOM 8312 N N . SER B 1 442 ? -32.375 -30.219 -15.141 1 91.75 442 SER B N 1
ATOM 8313 C CA . SER B 1 442 ? -32.969 -31.422 -15.734 1 91.75 442 SER B CA 1
ATOM 8314 C C . SER B 1 442 ? -34.438 -31.203 -16.047 1 91.75 442 SER B C 1
ATOM 8316 O O . SER B 1 442 ? -35.25 -31.062 -15.141 1 91.75 442 SER B O 1
ATOM 8318 N N . PRO B 1 443 ? -34.844 -31.219 -17.234 1 92.69 443 PRO B N 1
ATOM 8319 C CA . PRO B 1 443 ? -33.938 -31.344 -18.391 1 92.69 443 PRO B CA 1
ATOM 8320 C C . PRO B 1 443 ? -33.156 -30.062 -18.656 1 92.69 443 PRO B C 1
ATOM 8322 O O . PRO B 1 443 ? -33.625 -28.969 -18.297 1 92.69 443 PRO B O 1
ATOM 8325 N N . PRO B 1 444 ? -32 -30.188 -19.281 1 94.81 444 PRO B N 1
ATOM 8326 C CA . PRO B 1 444 ? -31.266 -28.969 -19.656 1 94.81 444 PRO B CA 1
ATOM 8327 C C . PRO B 1 444 ? -31.844 -28.281 -20.875 1 94.81 444 PRO B C 1
ATOM 8329 O O . PRO B 1 444 ? -32.5 -28.922 -21.703 1 94.81 444 PRO B O 1
ATOM 8332 N N . VAL B 1 445 ? -31.641 -27 -20.969 1 95.88 445 VAL B N 1
ATOM 8333 C CA . VAL B 1 445 ? -31.938 -26.312 -22.203 1 95.88 445 VAL B CA 1
ATOM 8334 C C . VAL B 1 445 ? -30.828 -26.578 -23.219 1 95.88 445 VAL B C 1
ATOM 8336 O O . VAL B 1 445 ? -29.641 -26.469 -22.906 1 95.88 445 VAL B O 1
ATOM 8339 N N . LEU B 1 446 ? -31.188 -26.938 -24.391 1 93.81 446 LEU B N 1
ATOM 8340 C CA . LEU B 1 446 ? -30.203 -27.219 -25.438 1 93.81 446 LEU B CA 1
ATOM 8341 C C . LEU B 1 446 ? -29.672 -25.938 -26.047 1 93.81 446 LEU B C 1
ATOM 8343 O O . LEU B 1 446 ? -30.344 -24.906 -26 1 93.81 446 LEU B O 1
ATOM 8347 N N . PRO B 1 447 ? -28.484 -26.016 -26.656 1 94.81 447 PRO B N 1
ATOM 8348 C CA . PRO B 1 447 ? -27.969 -24.828 -27.312 1 94.81 447 PRO B CA 1
ATOM 8349 C C . PRO B 1 447 ? -28.75 -24.453 -28.578 1 94.81 447 PRO B C 1
ATOM 8351 O O . PRO B 1 447 ? -29.531 -25.266 -29.078 1 94.81 447 PRO B O 1
ATOM 8354 N N . ASN B 1 448 ? -28.406 -23.25 -29.094 1 92.81 448 ASN B N 1
ATOM 8355 C CA . ASN B 1 448 ? -29.109 -22.734 -30.266 1 92.81 448 ASN B CA 1
ATOM 8356 C C . ASN B 1 448 ? -28.75 -23.516 -31.516 1 92.81 448 ASN B C 1
ATOM 8358 O O . ASN B 1 448 ? -29.484 -23.484 -32.5 1 92.81 448 ASN B O 1
ATOM 8362 N N . LEU B 1 449 ? -27.547 -24.031 -31.562 1 93 449 LEU B N 1
ATOM 8363 C CA . LEU B 1 449 ? -27.047 -24.844 -32.656 1 93 449 LEU B CA 1
ATOM 8364 C C . LEU B 1 449 ? -26.672 -26.234 -32.188 1 93 449 LEU B C 1
ATOM 8366 O O . LEU B 1 449 ? -26.391 -26.438 -31 1 93 449 LEU B O 1
ATOM 8370 N N . PRO B 1 450 ? -26.641 -27.188 -33.125 1 91.81 450 PRO B N 1
ATOM 8371 C CA . PRO B 1 450 ? -26.281 -28.547 -32.719 1 91.81 450 PRO B CA 1
ATOM 8372 C C . PRO B 1 450 ? -24.875 -28.641 -32.156 1 91.81 450 PRO B C 1
ATOM 8374 O O . PRO B 1 450 ? -23.969 -27.906 -32.562 1 91.81 450 PRO B O 1
ATOM 8377 N N . PHE B 1 451 ? -24.656 -29.562 -31.266 1 94.12 451 PHE B N 1
ATOM 8378 C CA . PHE B 1 451 ? -23.359 -29.797 -30.641 1 94.12 451 PHE B CA 1
ATOM 8379 C C . PHE B 1 451 ? -22.297 -30.031 -31.703 1 94.12 451 PHE B C 1
ATOM 8381 O O . PHE B 1 451 ? -21.141 -29.656 -31.531 1 94.12 451 PHE B O 1
ATOM 8388 N N . THR B 1 452 ? -22.625 -30.641 -32.844 1 92.88 452 THR B N 1
ATOM 8389 C CA . THR B 1 452 ? -21.672 -30.938 -33.906 1 92.88 452 THR B CA 1
ATOM 8390 C C . THR B 1 452 ? -21.172 -29.656 -34.531 1 92.88 452 THR B C 1
ATOM 8392 O O . THR B 1 452 ? -20.031 -29.625 -35.031 1 92.88 452 THR B O 1
ATOM 8395 N N . SER B 1 453 ? -21.953 -28.672 -34.531 1 92.75 453 SER B N 1
ATOM 8396 C CA . SER B 1 453 ? -21.547 -27.406 -35.125 1 92.75 453 SER B CA 1
ATOM 8397 C C . SER B 1 453 ? -20.359 -26.812 -34.375 1 92.75 453 SER B C 1
ATOM 8399 O O . SER B 1 453 ? -19.422 -26.312 -35 1 92.75 453 SER B O 1
ATOM 8401 N N . LEU B 1 454 ? -20.406 -26.859 -33.062 1 95.06 454 LEU B N 1
ATOM 8402 C CA . LEU B 1 454 ? -19.297 -26.359 -32.25 1 95.06 454 LEU B CA 1
ATOM 8403 C C . LEU B 1 454 ? -18.016 -27.141 -32.531 1 95.06 454 LEU B C 1
ATOM 8405 O O . LEU B 1 454 ? -16.922 -26.578 -32.531 1 95.06 454 LEU B O 1
ATOM 8409 N N . ALA B 1 455 ? -18.141 -28.391 -32.812 1 95.38 455 ALA B N 1
ATOM 8410 C CA . ALA B 1 455 ? -17.016 -29.297 -33 1 95.38 455 ALA B CA 1
ATOM 8411 C C . ALA B 1 455 ? -16.375 -29.078 -34.344 1 95.38 455 ALA B C 1
ATOM 8413 O O . ALA B 1 455 ? -15.281 -29.609 -34.625 1 95.38 455 ALA B O 1
ATOM 8414 N N . GLU B 1 456 ? -16.984 -28.344 -35.188 1 94.38 456 GLU B N 1
ATOM 8415 C CA . GLU B 1 456 ? -16.453 -28.109 -36.531 1 94.38 456 GLU B CA 1
ATOM 8416 C C . GLU B 1 456 ? -15.781 -26.734 -36.625 1 94.38 456 GLU B C 1
ATOM 8418 O O . GLU B 1 456 ? -15.125 -26.422 -37.594 1 94.38 456 GLU B O 1
ATOM 8423 N N . LYS B 1 457 ? -15.836 -26.016 -35.594 1 95.5 457 LYS B N 1
ATOM 8424 C CA . LYS B 1 457 ? -15.359 -24.625 -35.594 1 95.5 457 LYS B CA 1
ATOM 8425 C C . LYS B 1 457 ? -13.961 -24.516 -35 1 95.5 457 LYS B C 1
ATOM 8427 O O . LYS B 1 457 ? -13.555 -25.375 -34.188 1 95.5 457 LYS B O 1
ATOM 8432 N N . THR B 1 458 ? -13.227 -23.531 -35.469 1 97.88 458 THR B N 1
ATOM 8433 C CA . THR B 1 458 ? -11.969 -23.094 -34.875 1 97.88 458 THR B CA 1
ATOM 8434 C C . THR B 1 458 ? -12.125 -21.719 -34.219 1 97.88 458 THR B C 1
ATOM 8436 O O . THR B 1 458 ? -12.711 -20.812 -34.812 1 97.88 458 THR B O 1
ATOM 8439 N N . PHE B 1 459 ? -11.719 -21.562 -33.031 1 98.5 459 PHE B N 1
ATOM 8440 C CA . PHE B 1 459 ? -11.734 -20.297 -32.312 1 98.5 459 PHE B CA 1
ATOM 8441 C C . PHE B 1 459 ? -10.312 -19.812 -32.031 1 98.5 459 PHE B C 1
ATOM 8443 O O . PHE B 1 459 ? -9.398 -20.625 -31.875 1 98.5 459 PHE B O 1
ATOM 8450 N N . HIS B 1 460 ? -10.156 -18.453 -31.906 1 98.5 460 HIS B N 1
ATOM 8451 C CA . HIS B 1 460 ? -8.789 -17.953 -31.766 1 98.5 460 HIS B CA 1
ATOM 8452 C C . HIS B 1 460 ? -8.75 -16.703 -30.891 1 98.5 460 HIS B C 1
ATOM 8454 O O . HIS B 1 460 ? -9.656 -15.875 -30.938 1 98.5 460 HIS B O 1
ATOM 8460 N N . HIS B 1 461 ? -7.766 -16.578 -30.078 1 98.56 461 HIS B N 1
ATOM 8461 C CA . HIS B 1 461 ? -7.309 -15.391 -29.375 1 98.56 461 HIS B CA 1
ATOM 8462 C C . HIS B 1 461 ? -5.832 -15.117 -29.641 1 98.56 461 HIS B C 1
ATOM 8464 O O . HIS B 1 461 ? -5.004 -16.031 -29.547 1 98.56 461 HIS B O 1
ATOM 8470 N N . PRO B 1 462 ? -5.453 -13.906 -29.875 1 97.88 462 PRO B N 1
ATOM 8471 C CA . PRO B 1 462 ? -4.078 -13.641 -30.297 1 97.88 462 PRO B CA 1
ATOM 8472 C C . PRO B 1 462 ? -3.045 -14.023 -29.25 1 97.88 462 PRO B C 1
ATOM 8474 O O . PRO B 1 462 ? -1.924 -14.406 -29.594 1 97.88 462 PRO B O 1
ATOM 8477 N N . THR B 1 463 ? -3.371 -13.914 -28.031 1 98.44 463 THR B N 1
ATOM 8478 C CA . THR B 1 463 ? -2.42 -14.234 -26.969 1 98.44 463 THR B CA 1
ATOM 8479 C C . THR B 1 463 ? -2.627 -15.656 -26.469 1 98.44 463 THR B C 1
ATOM 8481 O O . THR B 1 463 ? -1.661 -16.391 -26.25 1 98.44 463 THR B O 1
ATOM 8484 N N . TYR B 1 464 ? -3.859 -16.125 -26.344 1 98.56 464 TYR B N 1
ATOM 8485 C CA . TYR B 1 464 ? -4.184 -17.422 -25.781 1 98.56 464 TYR B CA 1
ATOM 8486 C C . TYR B 1 464 ? -4.102 -18.516 -26.844 1 98.56 464 TYR B C 1
ATOM 8488 O O . TYR B 1 464 ? -4.07 -19.703 -26.531 1 98.56 464 TYR B O 1
ATOM 8496 N N . GLY B 1 465 ? -4.133 -18.125 -28.125 1 97.94 465 GLY B N 1
ATOM 8497 C CA . GLY B 1 465 ? -3.98 -19.094 -29.188 1 97.94 465 GLY B CA 1
ATOM 8498 C C . GLY B 1 465 ? -5.305 -19.641 -29.703 1 97.94 465 GLY B C 1
ATOM 8499 O O . GLY B 1 465 ? -6.328 -18.953 -29.625 1 97.94 465 GLY B O 1
ATOM 8500 N N . SER B 1 466 ? -5.258 -20.844 -30.25 1 98.06 466 SER B N 1
ATOM 8501 C CA . SER B 1 466 ? -6.418 -21.375 -30.953 1 98.06 466 SER B CA 1
ATOM 8502 C C . SER B 1 466 ? -7.039 -22.547 -30.203 1 98.06 466 SER B C 1
ATOM 8504 O O . SER B 1 466 ? -6.355 -23.234 -29.438 1 98.06 466 SER B O 1
ATOM 8506 N N . LEU B 1 467 ? -8.305 -22.734 -30.422 1 98.56 467 LEU B N 1
ATOM 8507 C CA . LEU B 1 467 ? -9.086 -23.844 -29.875 1 98.56 467 LEU B CA 1
ATOM 8508 C C . LEU B 1 467 ? -9.797 -24.609 -30.984 1 98.56 467 LEU B C 1
ATOM 8510 O O . LEU B 1 467 ? -10.469 -24 -31.844 1 98.56 467 LEU B O 1
ATOM 8514 N N . LYS B 1 468 ? -9.664 -25.891 -31 1 98.44 468 LYS B N 1
ATOM 8515 C CA . LYS B 1 468 ? -10.352 -26.797 -31.906 1 98.44 468 LYS B CA 1
ATOM 8516 C C . LYS B 1 468 ? -11.023 -27.938 -31.141 1 98.44 468 LYS B C 1
ATOM 8518 O O . LYS B 1 468 ? -10.438 -29.016 -30.984 1 98.44 468 LYS B O 1
ATOM 8523 N N . PRO B 1 469 ? -12.273 -27.781 -30.781 1 98.19 469 PRO B N 1
ATOM 8524 C CA . PRO B 1 469 ? -12.961 -28.75 -29.938 1 98.19 469 PRO B CA 1
ATOM 8525 C C . PRO B 1 469 ? -13.18 -30.094 -30.641 1 98.19 469 PRO B C 1
ATOM 8527 O O . PRO B 1 469 ? -13.492 -30.125 -31.828 1 98.19 469 PRO B O 1
ATOM 8530 N N . CYS B 1 470 ? -12.984 -31.156 -29.938 1 97.81 470 CYS B N 1
ATOM 8531 C CA . CYS B 1 470 ? -13.312 -32.5 -30.344 1 97.81 470 CYS B CA 1
ATOM 8532 C C . CYS B 1 470 ? -14.469 -33.062 -29.531 1 97.81 470 CYS B C 1
ATOM 8534 O O . CYS B 1 470 ? -14.352 -33.219 -28.312 1 97.81 470 CYS B O 1
ATOM 8536 N N . LEU B 1 471 ? -15.523 -33.344 -30.188 1 96.19 471 LEU B N 1
ATOM 8537 C CA . LEU B 1 471 ? -16.719 -33.875 -29.516 1 96.19 471 LEU B CA 1
ATOM 8538 C C . LEU B 1 471 ? -16.531 -35.344 -29.141 1 96.19 471 LEU B C 1
ATOM 8540 O O . LEU B 1 471 ? -16.109 -36.156 -29.969 1 96.19 471 LEU B O 1
ATOM 8544 N N . ALA B 1 472 ? -16.891 -35.719 -27.906 1 93.38 472 ALA B N 1
ATOM 8545 C CA . ALA B 1 472 ? -16.797 -37.094 -27.453 1 93.38 472 ALA B CA 1
ATOM 8546 C C . ALA B 1 472 ? -17.734 -38 -28.25 1 93.38 472 ALA B C 1
ATOM 8548 O O . ALA B 1 472 ? -18.859 -37.594 -28.578 1 93.38 472 ALA B O 1
ATOM 8549 N N . PRO B 1 473 ? -17.391 -39.188 -28.562 1 84.44 473 PRO B N 1
ATOM 8550 C CA . PRO B 1 473 ? -18.156 -40.062 -29.453 1 84.44 473 PRO B CA 1
ATOM 8551 C C . PRO B 1 473 ? -19.531 -40.406 -28.906 1 84.44 473 PRO B C 1
ATOM 8553 O O . PRO B 1 473 ? -20.484 -40.531 -29.688 1 84.44 473 PRO B O 1
ATOM 8556 N N . GLN B 1 474 ? -19.672 -40.594 -27.641 1 80.12 474 GLN B N 1
ATOM 8557 C CA . GLN B 1 474 ? -20.953 -40.969 -27.062 1 80.12 474 GLN B CA 1
ATOM 8558 C C . GLN B 1 474 ? -22.031 -39.906 -27.375 1 80.12 474 GLN B C 1
ATOM 8560 O O . GLN B 1 474 ? -23.203 -40.25 -27.516 1 80.12 474 GLN B O 1
ATOM 8565 N N . THR B 1 475 ? -21.578 -38.719 -27.359 1 75.19 475 THR B N 1
ATOM 8566 C CA . THR B 1 475 ? -22.5 -37.656 -27.672 1 75.19 475 THR B CA 1
ATOM 8567 C C . THR B 1 475 ? -22.953 -37.75 -29.125 1 75.19 475 THR B C 1
ATOM 8569 O O . THR B 1 475 ? -24.125 -37.5 -29.438 1 75.19 475 THR B O 1
ATOM 8572 N N . VAL B 1 476 ? -22.141 -38.031 -30 1 70.88 476 VAL B N 1
ATOM 8573 C CA . VAL B 1 476 ? -22.438 -38.125 -31.438 1 70.88 476 VAL B CA 1
ATOM 8574 C C . VAL B 1 476 ? -23.484 -39.188 -31.688 1 70.88 476 VAL B C 1
ATOM 8576 O O . VAL B 1 476 ? -24.422 -38.969 -32.469 1 70.88 476 VAL B O 1
ATOM 8579 N N . SER B 1 477 ? -23.281 -40.188 -31.047 1 67.62 477 SER B N 1
ATOM 8580 C CA . SER B 1 477 ? -24.188 -41.312 -31.234 1 67.62 477 SER B CA 1
ATOM 8581 C C . SER B 1 477 ? -25.609 -40.969 -30.781 1 67.62 477 SER B C 1
ATOM 8583 O O . SER B 1 477 ? -26.578 -41.469 -31.328 1 67.62 477 SER B O 1
ATOM 8585 N N . SER B 1 478 ? -25.594 -40.188 -29.812 1 64.38 478 SER B N 1
ATOM 8586 C CA . SER B 1 478 ? -26.906 -39.875 -29.25 1 64.38 478 SER B CA 1
ATOM 8587 C C . SER B 1 478 ? -27.609 -38.812 -30.109 1 64.38 478 SER B C 1
ATOM 8589 O O . SER B 1 478 ? -28.828 -38.656 -30.016 1 64.38 478 SER B O 1
ATOM 8591 N N . ILE B 1 479 ? -26.797 -38.094 -30.875 1 60.47 479 ILE B N 1
ATOM 8592 C CA . ILE B 1 479 ? -27.359 -37.031 -31.703 1 60.47 479 ILE B CA 1
ATOM 8593 C C . ILE B 1 479 ? -27.688 -37.594 -33.094 1 60.47 479 ILE B C 1
ATOM 8595 O O . ILE B 1 479 ? -28.344 -36.938 -33.875 1 60.47 479 ILE B O 1
ATOM 8599 N N . ALA B 1 480 ? -27.078 -38.688 -33.625 1 55.97 480 ALA B N 1
ATOM 8600 C CA . ALA B 1 480 ? -27.172 -39.219 -34.969 1 55.97 480 ALA B CA 1
ATOM 8601 C C . ALA B 1 480 ? -28.609 -39.156 -35.5 1 55.97 480 ALA B C 1
ATOM 8603 O O . ALA B 1 480 ? -28.828 -39.281 -36.719 1 55.97 480 ALA B O 1
ATOM 8604 N N . GLY B 1 481 ? -29.484 -39 -34.594 1 52.53 481 GLY B N 1
ATOM 8605 C CA . GLY B 1 481 ? -30.719 -38.781 -35.344 1 52.53 481 GLY B CA 1
ATOM 8606 C C . GLY B 1 481 ? -30.703 -37.5 -36.156 1 52.53 481 GLY B C 1
ATOM 8607 O O . GLY B 1 481 ? -31.703 -37.156 -36.812 1 52.53 481 GLY B O 1
ATOM 8608 N N . GLN B 1 482 ? -29.578 -36.75 -35.938 1 52.56 482 GLN B N 1
ATOM 8609 C CA . GLN B 1 482 ? -29.578 -35.5 -36.688 1 52.56 482 GLN B CA 1
ATOM 8610 C C . GLN B 1 482 ? -29.016 -35.719 -38.094 1 52.56 482 GLN B C 1
ATOM 8612 O O . GLN B 1 482 ? -28.203 -36.625 -38.312 1 52.56 482 GLN B O 1
ATOM 8617 N N . THR B 1 483 ? -29.656 -35.219 -39.125 1 54.69 483 THR B N 1
ATOM 8618 C CA . THR B 1 483 ? -29.625 -35.312 -40.594 1 54.69 483 THR B CA 1
ATOM 8619 C C . THR B 1 483 ? -28.234 -35 -41.125 1 54.69 483 THR B C 1
ATOM 8621 O O . THR B 1 483 ? -27.875 -35.406 -42.219 1 54.69 483 THR B O 1
ATOM 8624 N N . GLU B 1 484 ? -27.5 -34.094 -40.469 1 60.31 484 GLU B N 1
ATOM 8625 C CA . GLU B 1 484 ? -26.266 -33.688 -41.125 1 60.31 484 GLU B CA 1
ATOM 8626 C C . GLU B 1 484 ? -25.078 -34.469 -40.562 1 60.31 484 GLU B C 1
ATOM 8628 O O . GLU B 1 484 ? -24.969 -34.625 -39.344 1 60.31 484 GLU B O 1
ATOM 8633 N N . PRO B 1 485 ? -24.188 -34.938 -41.438 1 71.19 485 PRO B N 1
ATOM 8634 C CA . PRO B 1 485 ? -23.016 -35.719 -41.031 1 71.19 485 PRO B CA 1
ATOM 8635 C C . PRO B 1 485 ? -22.016 -34.875 -40.219 1 71.19 485 PRO B C 1
ATOM 8637 O O . PRO B 1 485 ? -21.812 -33.688 -40.5 1 71.19 485 PRO B O 1
ATOM 8640 N N . HIS B 1 486 ? -21.625 -35.312 -39.094 1 78.62 486 HIS B N 1
ATOM 8641 C CA . HIS B 1 486 ? -20.578 -34.75 -38.219 1 78.62 486 HIS B CA 1
ATOM 8642 C C . HIS B 1 486 ? -19.219 -34.812 -38.938 1 78.62 486 HIS B C 1
ATOM 8644 O O . HIS B 1 486 ? -18.781 -35.906 -39.312 1 78.62 486 HIS B O 1
ATOM 8650 N N . ARG B 1 487 ? -18.5 -33.562 -39.219 1 85.31 487 ARG B N 1
ATOM 8651 C CA . ARG B 1 487 ? -17.172 -33.438 -39.812 1 85.31 487 ARG B CA 1
ATOM 8652 C C . ARG B 1 487 ? -16.141 -33 -38.781 1 85.31 487 ARG B C 1
ATOM 8654 O O . ARG B 1 487 ? -15.805 -31.812 -38.719 1 85.31 487 ARG B O 1
ATOM 8661 N N . PRO B 1 488 ? -15.617 -33.875 -38.031 1 89.06 488 PRO B N 1
ATOM 8662 C CA . PRO B 1 488 ? -14.664 -33.5 -37 1 89.06 488 PRO B CA 1
ATOM 8663 C C . PRO B 1 488 ? -13.352 -32.969 -37.562 1 89.06 488 PRO B C 1
ATOM 8665 O O . PRO B 1 488 ? -13.016 -33.25 -38.719 1 89.06 488 PRO B O 1
ATOM 8668 N N . HIS B 1 489 ? -12.664 -32.156 -36.812 1 93.31 489 HIS B N 1
ATOM 8669 C CA . HIS B 1 489 ? -11.305 -31.766 -37.188 1 93.31 489 HIS B CA 1
ATOM 8670 C C . HIS B 1 489 ? -10.43 -33 -37.438 1 93.31 489 HIS B C 1
ATOM 8672 O O . HIS B 1 489 ? -10.648 -34.062 -36.844 1 93.31 489 HIS B O 1
ATOM 8678 N N . SER B 1 490 ? -9.43 -32.812 -38.25 1 93.25 490 SER B N 1
ATOM 8679 C CA . SER B 1 490 ? -8.609 -33.938 -38.719 1 93.25 490 SER B CA 1
ATOM 8680 C C . SER B 1 490 ? -7.875 -34.594 -37.562 1 93.25 490 SER B C 1
ATOM 8682 O O . SER B 1 490 ? -7.629 -35.812 -37.594 1 93.25 490 SER B O 1
ATOM 8684 N N . HIS B 1 491 ? -7.555 -33.812 -36.531 1 94.31 491 HIS B N 1
ATOM 8685 C CA . HIS B 1 491 ? -6.742 -34.375 -35.438 1 94.31 491 HIS B CA 1
ATOM 8686 C C . HIS B 1 491 ? -7.602 -35.125 -34.438 1 94.31 491 HIS B C 1
ATOM 8688 O O . HIS B 1 491 ? -7.078 -35.844 -33.594 1 94.31 491 HIS B O 1
ATOM 8694 N N . CYS B 1 492 ? -8.875 -35 -34.438 1 96.44 492 CYS B N 1
ATOM 8695 C CA . CYS B 1 492 ? -9.75 -35.469 -33.344 1 96.44 492 CYS B CA 1
ATOM 8696 C C . CYS B 1 492 ? -9.727 -37 -33.25 1 96.44 492 CYS B C 1
ATOM 8698 O O . CYS B 1 492 ? -9.836 -37.531 -32.156 1 96.44 492 CYS B O 1
ATOM 8700 N N . GLY B 1 493 ? -9.602 -37.656 -34.344 1 93.88 493 GLY B N 1
ATOM 8701 C CA . GLY B 1 493 ? -9.547 -39.125 -34.312 1 93.88 493 GLY B CA 1
ATOM 8702 C C . GLY B 1 493 ? -8.445 -39.656 -33.406 1 93.88 493 GLY B C 1
ATOM 8703 O O . GLY B 1 493 ? -8.727 -40.312 -32.406 1 93.88 493 GLY B O 1
ATOM 8704 N N . ASP B 1 494 ? -7.234 -39.281 -33.688 1 95.5 494 ASP B N 1
ATOM 8705 C CA . ASP B 1 494 ? -6.078 -39.719 -32.906 1 95.5 494 ASP B CA 1
ATOM 8706 C C . ASP B 1 494 ? -6.094 -39.094 -31.516 1 95.5 494 ASP B C 1
ATOM 8708 O O . ASP B 1 494 ? -5.758 -39.781 -30.547 1 95.5 494 ASP B O 1
ATOM 8712 N N . PHE B 1 495 ? -6.492 -37.906 -31.516 1 96.81 495 PHE B N 1
ATOM 8713 C CA . PHE B 1 495 ? -6.508 -37.188 -30.266 1 96.81 495 PHE B CA 1
ATOM 8714 C C . PHE B 1 495 ? -7.438 -37.844 -29.25 1 96.81 495 PHE B C 1
ATOM 8716 O O . PHE B 1 495 ? -7.059 -38.062 -28.094 1 96.81 495 PHE B O 1
ATOM 8723 N N . LEU B 1 496 ? -8.641 -38.188 -29.609 1 96.19 496 LEU B N 1
ATOM 8724 C CA . LEU B 1 496 ? -9.633 -38.75 -28.719 1 96.19 496 LEU B CA 1
ATOM 8725 C C . LEU B 1 496 ? -9.211 -40.156 -28.25 1 96.19 496 LEU B C 1
ATOM 8727 O O . LEU B 1 496 ? -9.703 -40.656 -27.25 1 96.19 496 LEU B O 1
ATOM 8731 N N . GLN B 1 497 ? -8.25 -40.781 -28.984 1 95 497 GLN B N 1
ATOM 8732 C CA . GLN B 1 497 ? -7.789 -42.094 -28.641 1 95 497 GLN B CA 1
ATOM 8733 C C . GLN B 1 497 ? -6.539 -42.062 -27.766 1 95 497 GLN B C 1
ATOM 8735 O O . GLN B 1 497 ? -6.117 -43.062 -27.203 1 95 497 GLN B O 1
ATOM 8740 N N . SER B 1 498 ? -5.988 -40.906 -27.594 1 95.69 498 SER B N 1
ATOM 8741 C CA . SER B 1 498 ? -4.766 -40.781 -26.797 1 95.69 498 SER B CA 1
ATOM 8742 C C . SER B 1 498 ? -5.008 -41.156 -25.344 1 95.69 498 SER B C 1
ATOM 8744 O O . SER B 1 498 ? -6.141 -41.062 -24.859 1 95.69 498 SER B O 1
ATOM 8746 N N . THR B 1 499 ? -3.969 -41.5 -24.672 1 94.88 499 THR B N 1
ATOM 8747 C CA . THR B 1 499 ? -4.031 -42 -23.312 1 94.88 499 THR B CA 1
ATOM 8748 C C . THR B 1 499 ? -4.637 -40.969 -22.375 1 94.88 499 THR B C 1
ATOM 8750 O O . THR B 1 499 ? -5.543 -41.25 -21.594 1 94.88 499 THR B O 1
ATOM 8753 N N . ALA B 1 500 ? -4.129 -39.781 -22.406 1 96.5 500 ALA B N 1
ATOM 8754 C CA . ALA B 1 500 ? -4.605 -38.719 -21.516 1 96.5 500 ALA B CA 1
ATOM 8755 C C . ALA B 1 500 ? -6.094 -38.438 -21.734 1 96.5 500 ALA B C 1
ATOM 8757 O O . ALA B 1 500 ? -6.84 -38.281 -20.766 1 96.5 500 ALA B O 1
ATOM 8758 N N . VAL B 1 501 ? -6.543 -38.375 -23 1 97.62 501 VAL B N 1
ATOM 8759 C CA . VAL B 1 501 ? -7.926 -38.031 -23.312 1 97.62 501 VAL B CA 1
ATOM 8760 C C . VAL B 1 501 ? -8.852 -39.156 -22.875 1 97.62 501 VAL B C 1
ATOM 8762 O O . VAL B 1 501 ? -9.953 -38.938 -22.375 1 97.62 501 VAL B O 1
ATOM 8765 N N . GLN B 1 502 ? -8.398 -40.375 -23.062 1 96.56 502 GLN B N 1
ATOM 8766 C CA . GLN B 1 502 ? -9.195 -41.5 -22.594 1 96.56 502 GLN B CA 1
ATOM 8767 C C . GLN B 1 502 ? -9.398 -41.438 -21.078 1 96.56 502 GLN B C 1
ATOM 8769 O O . GLN B 1 502 ? -10.477 -41.781 -20.578 1 96.56 502 GLN B O 1
ATOM 8774 N N . ARG B 1 503 ? -8.375 -41.094 -20.391 1 97.12 503 ARG B N 1
ATOM 8775 C CA . ARG B 1 503 ? -8.5 -40.906 -18.953 1 97.12 503 ARG B CA 1
ATOM 8776 C C . ARG B 1 503 ? -9.438 -39.75 -18.609 1 97.12 503 ARG B C 1
ATOM 8778 O O . ARG B 1 503 ? -10.234 -39.844 -17.672 1 97.12 503 ARG B O 1
ATOM 8785 N N . ILE B 1 504 ? -9.367 -38.625 -19.344 1 97.62 504 ILE B N 1
ATOM 8786 C CA . ILE B 1 504 ? -10.25 -37.5 -19.156 1 97.62 504 ILE B CA 1
ATOM 8787 C C . ILE B 1 504 ? -11.703 -37.906 -19.375 1 97.62 504 ILE B C 1
ATOM 8789 O O . ILE B 1 504 ? -12.578 -37.625 -18.562 1 97.62 504 ILE B O 1
ATOM 8793 N N . LEU B 1 505 ? -11.977 -38.594 -20.438 1 96.62 505 LEU B N 1
ATOM 8794 C CA . LEU B 1 505 ? -13.328 -39.062 -20.766 1 96.62 505 LEU B CA 1
ATOM 8795 C C . LEU B 1 505 ? -13.82 -40.062 -19.734 1 96.62 505 LEU B C 1
ATOM 8797 O O . LEU B 1 505 ? -14.992 -40.062 -19.344 1 96.62 505 LEU B O 1
ATOM 8801 N N . GLY B 1 506 ? -12.914 -40.938 -19.312 1 95.5 506 GLY B N 1
ATOM 8802 C CA . GLY B 1 506 ? -13.266 -41.906 -18.266 1 95.5 506 GLY B CA 1
ATOM 8803 C C . GLY B 1 506 ? -13.688 -41.25 -16.969 1 95.5 506 GLY B C 1
ATOM 8804 O O . GLY B 1 506 ? -14.484 -41.812 -16.219 1 95.5 506 GLY B O 1
ATOM 8805 N N . ALA B 1 507 ? -13.172 -40.094 -16.75 1 95.56 507 ALA B N 1
ATOM 8806 C CA . ALA B 1 507 ? -13.477 -39.375 -15.523 1 95.56 507 ALA B CA 1
ATOM 8807 C C . ALA B 1 507 ? -14.633 -38.375 -15.75 1 95.56 507 ALA B C 1
ATOM 8809 O O . ALA B 1 507 ? -14.875 -37.5 -14.922 1 95.56 507 ALA B O 1
ATOM 8810 N N . SER B 1 508 ? -15.336 -38.5 -16.875 1 94.62 508 SER B N 1
ATOM 8811 C CA . SER B 1 508 ? -16.422 -37.562 -17.219 1 94.62 508 SER B CA 1
ATOM 8812 C C . SER B 1 508 ? -17.75 -38.312 -17.312 1 94.62 508 SER B C 1
ATOM 8814 O O . SER B 1 508 ? -17.797 -39.5 -17.594 1 94.62 508 SER B O 1
ATOM 8816 N N . ASP B 1 509 ? -18.875 -37.594 -16.938 1 92.75 509 ASP B N 1
ATOM 8817 C CA . ASP B 1 509 ? -20.203 -38.094 -17.234 1 92.75 509 ASP B CA 1
ATOM 8818 C C . ASP B 1 509 ? -20.547 -37.938 -18.703 1 92.75 509 ASP B C 1
ATOM 8820 O O . ASP B 1 509 ? -21.031 -36.875 -19.125 1 92.75 509 ASP B O 1
ATOM 8824 N N . LEU B 1 510 ? -20.469 -39 -19.422 1 93.62 510 LEU B N 1
ATOM 8825 C CA . LEU B 1 510 ? -20.578 -38.906 -20.875 1 93.62 510 LEU B CA 1
ATOM 8826 C C . LEU B 1 510 ? -22.031 -38.938 -21.312 1 93.62 510 LEU B C 1
ATOM 8828 O O . LEU B 1 510 ? -22.328 -38.875 -22.516 1 93.62 510 LEU B O 1
ATOM 8832 N N . SER B 1 511 ? -22.906 -39 -20.375 1 91.62 511 SER B N 1
ATOM 8833 C CA . SER B 1 511 ? -24.297 -38.719 -20.734 1 91.62 511 SER B CA 1
ATOM 8834 C C . SER B 1 511 ? -24.484 -37.25 -21.047 1 91.62 511 SER B C 1
ATOM 8836 O O . SER B 1 511 ? -25.5 -36.844 -21.656 1 91.62 511 SER B O 1
ATOM 8838 N N . ILE B 1 512 ? -23.609 -36.5 -20.625 1 94.56 512 ILE B N 1
ATOM 8839 C CA . ILE B 1 512 ? -23.562 -35.062 -20.938 1 94.56 512 ILE B CA 1
ATOM 8840 C C . ILE B 1 512 ? -22.688 -34.812 -22.156 1 94.56 512 ILE B C 1
ATOM 8842 O O . ILE B 1 512 ? -21.531 -35.25 -22.203 1 94.56 512 ILE B O 1
ATOM 8846 N N . PRO B 1 513 ? -23.188 -34.062 -23.172 1 95.12 513 PRO B N 1
ATOM 8847 C CA . PRO B 1 513 ? -22.297 -33.719 -24.297 1 95.12 513 PRO B CA 1
ATOM 8848 C C . PRO B 1 513 ? -21 -33.031 -23.828 1 95.12 513 PRO B C 1
ATOM 8850 O O . PRO B 1 513 ? -21.047 -32.031 -23.125 1 95.12 513 PRO B O 1
ATOM 8853 N N . THR B 1 514 ? -19.906 -33.594 -24.25 1 96.69 514 THR B N 1
ATOM 8854 C CA . THR B 1 514 ? -18.594 -33.188 -23.75 1 96.69 514 THR B CA 1
ATOM 8855 C C . THR B 1 514 ? -17.609 -33 -24.891 1 96.69 514 THR B C 1
ATOM 8857 O O . THR B 1 514 ? -17.578 -33.812 -25.828 1 96.69 514 THR B O 1
ATOM 8860 N N . TYR B 1 515 ? -16.891 -31.922 -24.859 1 97.69 515 TYR B N 1
ATOM 8861 C CA . TYR B 1 515 ? -15.773 -31.672 -25.766 1 97.69 515 TYR B CA 1
ATOM 8862 C C . TYR B 1 515 ? -14.438 -31.75 -25.031 1 97.69 515 TYR B C 1
ATOM 8864 O O . TYR B 1 515 ? -14.344 -31.375 -23.859 1 97.69 515 TYR B O 1
ATOM 8872 N N . VAL B 1 516 ? -13.422 -32.25 -25.656 1 98.06 516 VAL B N 1
ATOM 8873 C CA . VAL B 1 516 ? -12.039 -32.125 -25.219 1 98.06 516 VAL B CA 1
ATOM 8874 C C . VAL B 1 516 ? -11.234 -31.344 -26.266 1 98.06 516 VAL B C 1
ATOM 8876 O O . VAL B 1 516 ? -11.391 -31.578 -27.469 1 98.06 516 VAL B O 1
ATOM 8879 N N . ILE B 1 517 ? -10.453 -30.406 -25.844 1 98.56 517 ILE B N 1
ATOM 8880 C CA . ILE B 1 517 ? -9.688 -29.531 -26.719 1 98.56 517 ILE B CA 1
ATOM 8881 C C . ILE B 1 517 ? -8.203 -29.656 -26.406 1 98.56 517 ILE B C 1
ATOM 8883 O O . ILE B 1 517 ? -7.785 -29.438 -25.266 1 98.56 517 ILE B O 1
ATOM 8887 N N . PRO B 1 518 ? -7.352 -30.062 -27.391 1 98.12 518 PRO B N 1
ATOM 8888 C CA . PRO B 1 518 ? -5.914 -29.953 -27.141 1 98.12 518 PRO B CA 1
ATOM 8889 C C . PRO B 1 518 ? -5.457 -28.5 -26.969 1 98.12 518 PRO B C 1
ATOM 8891 O O . PRO B 1 518 ? -5.738 -27.656 -27.828 1 98.12 518 PRO B O 1
ATOM 8894 N N . TRP B 1 519 ? -4.828 -28.188 -25.922 1 97.81 519 TRP B N 1
ATOM 8895 C CA . TRP B 1 519 ? -4.418 -26.828 -25.625 1 97.81 519 TRP B CA 1
ATOM 8896 C C . TRP B 1 519 ? -3.15 -26.812 -24.781 1 97.81 519 TRP B C 1
ATOM 8898 O O . TRP B 1 519 ? -3.211 -26.625 -23.562 1 97.81 519 TRP B O 1
ATOM 8908 N N . LYS B 1 520 ? -2.01 -26.938 -25.422 1 95.69 520 LYS B N 1
ATOM 8909 C CA . LYS B 1 520 ? -0.729 -26.969 -24.719 1 95.69 520 LYS B CA 1
ATOM 8910 C C . LYS B 1 520 ? -0.311 -25.578 -24.266 1 95.69 520 LYS B C 1
ATOM 8912 O O . LYS B 1 520 ? -0.092 -24.688 -25.109 1 95.69 520 LYS B O 1
ATOM 8917 N N . ARG B 1 521 ? -0.289 -25.359 -23.016 1 96.25 521 ARG B N 1
ATOM 8918 C CA . ARG B 1 521 ? 0.274 -24.219 -22.281 1 96.25 521 ARG B CA 1
ATOM 8919 C C . ARG B 1 521 ? 1.213 -24.688 -21.172 1 96.25 521 ARG B C 1
ATOM 8921 O O . ARG B 1 521 ? 1.411 -25.891 -21 1 96.25 521 ARG B O 1
ATOM 8928 N N . SER B 1 522 ? 1.814 -23.734 -20.453 1 95.56 522 SER B N 1
ATOM 8929 C CA . SER B 1 522 ? 2.695 -24.125 -19.359 1 95.56 522 SER B CA 1
ATOM 8930 C C . SER B 1 522 ? 1.944 -24.906 -18.297 1 95.56 522 SER B C 1
ATOM 8932 O O . SER B 1 522 ? 2.482 -25.875 -17.734 1 95.56 522 SER B O 1
ATOM 8934 N N . PHE B 1 523 ? 0.7 -24.516 -18.094 1 95.69 523 PHE B N 1
ATOM 8935 C CA . PHE B 1 523 ? -0.042 -25.109 -16.984 1 95.69 523 PHE B CA 1
ATOM 8936 C C . PHE B 1 523 ? -1.317 -25.781 -17.484 1 95.69 523 PHE B C 1
ATOM 8938 O O . PHE B 1 523 ? -2.268 -25.969 -16.734 1 95.69 523 PHE B O 1
ATOM 8945 N N . SER B 1 524 ? -1.311 -26.094 -18.75 1 97.12 524 SER B N 1
ATOM 8946 C CA . SER B 1 524 ? -2.455 -26.734 -19.391 1 97.12 524 SER B CA 1
ATOM 8947 C C . SER B 1 524 ? -2.018 -27.609 -20.562 1 97.12 524 SER B C 1
ATOM 8949 O O . SER B 1 524 ? -1.064 -27.266 -21.266 1 97.12 524 SER B O 1
ATOM 8951 N N . THR B 1 525 ? -2.736 -28.719 -20.734 1 97.69 525 THR B N 1
ATOM 8952 C CA . THR B 1 525 ? -2.545 -29.516 -21.938 1 97.69 525 THR B CA 1
ATOM 8953 C C . THR B 1 525 ? -3.875 -29.766 -22.641 1 97.69 525 THR B C 1
ATOM 8955 O O . THR B 1 525 ? -3.91 -30 -23.844 1 97.69 525 THR B O 1
ATOM 8958 N N . HIS B 1 526 ? -4.961 -29.797 -21.844 1 98.25 526 HIS B N 1
ATOM 8959 C CA . HIS B 1 526 ? -6.297 -30.062 -22.359 1 98.25 526 HIS B CA 1
ATOM 8960 C C .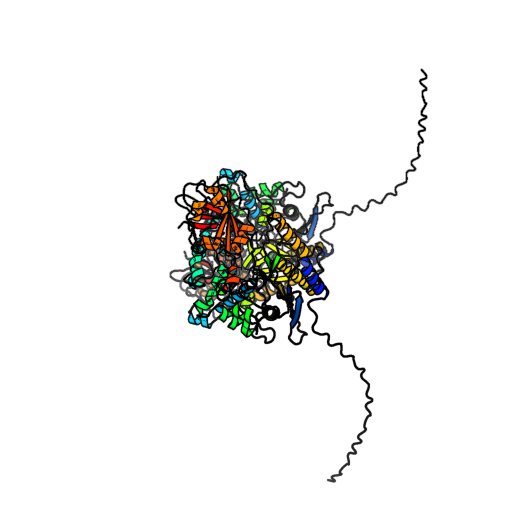 HIS B 1 526 ? -7.336 -29.156 -21.703 1 98.25 526 HIS B C 1
ATOM 8962 O O . HIS B 1 526 ? -7.215 -28.812 -20.531 1 98.25 526 HIS B O 1
ATOM 8968 N N . LEU B 1 527 ? -8.336 -28.797 -22.438 1 98.62 527 LEU B N 1
ATOM 8969 C CA . LEU B 1 527 ? -9.57 -28.219 -21.906 1 98.62 527 LEU B CA 1
ATOM 8970 C C . LEU B 1 527 ? -10.742 -29.188 -22.078 1 98.62 527 LEU B C 1
ATOM 8972 O O . LEU B 1 527 ? -10.844 -29.859 -23.109 1 98.62 527 LEU B O 1
ATOM 8976 N N . ARG B 1 528 ? -11.539 -29.281 -21.094 1 98.25 528 ARG B N 1
ATOM 8977 C CA . ARG B 1 528 ? -12.773 -30.047 -21.203 1 98.25 528 ARG B CA 1
ATOM 8978 C C . ARG B 1 528 ? -13.992 -29.141 -21.078 1 98.25 528 ARG B C 1
ATOM 8980 O O . ARG B 1 528 ? -14.094 -28.359 -20.125 1 98.25 528 ARG B O 1
ATOM 8987 N N . LEU B 1 529 ? -14.852 -29.203 -22.031 1 97.94 529 LEU B N 1
ATOM 8988 C CA . LEU B 1 529 ? -16.141 -28.5 -22 1 97.94 529 LEU B CA 1
ATOM 8989 C C . LEU B 1 529 ? -17.281 -29.5 -21.828 1 97.94 529 LEU B C 1
ATOM 8991 O O . LEU B 1 529 ? -17.484 -30.375 -22.656 1 97.94 529 LEU B O 1
ATOM 8995 N N . ALA B 1 530 ? -18 -29.359 -20.781 1 96.88 530 ALA B N 1
ATOM 8996 C CA . ALA B 1 530 ? -19.203 -30.141 -20.562 1 96.88 530 ALA B CA 1
ATOM 8997 C C . ALA B 1 530 ? -20.453 -29.25 -20.594 1 96.88 530 ALA B C 1
ATOM 8999 O O . ALA B 1 530 ? -20.5 -28.219 -19.922 1 96.88 530 ALA B O 1
ATOM 9000 N N . HIS B 1 531 ? -21.422 -29.656 -21.391 1 96.81 531 HIS B N 1
ATOM 9001 C CA . HIS B 1 531 ? -22.609 -28.828 -21.547 1 96.81 531 HIS B CA 1
ATOM 9002 C C . HIS B 1 531 ? -23.359 -28.672 -20.234 1 96.81 531 HIS B C 1
ATOM 9004 O O . HIS B 1 531 ? -23.531 -29.656 -19.5 1 96.81 531 HIS B O 1
ATOM 9010 N N . PHE B 1 532 ? -23.703 -27.5 -19.938 1 96.81 532 PHE B N 1
ATOM 9011 C CA . PHE B 1 532 ? -24.469 -27.219 -18.734 1 96.81 532 PHE B CA 1
ATOM 9012 C C . PHE B 1 532 ? -25.938 -26.953 -19.078 1 96.81 532 PHE B C 1
ATOM 9014 O O . PHE B 1 532 ? -26.766 -27.859 -19.047 1 96.81 532 PHE B O 1
ATOM 9021 N N . THR B 1 533 ? -26.219 -25.812 -19.703 1 96.81 533 THR B N 1
ATOM 9022 C CA . THR B 1 533 ? -27.562 -25.453 -20.188 1 96.81 533 THR B CA 1
ATOM 9023 C C . THR B 1 533 ? -27.484 -24.312 -21.188 1 96.81 533 THR B C 1
ATOM 9025 O O . THR B 1 533 ? -26.594 -23.453 -21.094 1 96.81 533 THR B O 1
ATOM 9028 N N . GLY B 1 534 ? -28.391 -24.375 -22.062 1 96.81 534 GLY B N 1
ATOM 9029 C CA . GLY B 1 534 ? -28.312 -23.359 -23.094 1 96.81 534 GLY B CA 1
ATOM 9030 C C . GLY B 1 534 ? -26.984 -23.344 -23.812 1 96.81 534 GLY B C 1
ATOM 9031 O O . GLY B 1 534 ? -26.5 -24.391 -24.25 1 96.81 534 GLY B O 1
ATOM 9032 N N . ASN B 1 535 ? -26.453 -22.109 -23.953 1 97.06 535 ASN B N 1
ATOM 9033 C CA . ASN B 1 535 ? -25.172 -21.953 -24.641 1 97.06 535 ASN B CA 1
ATOM 9034 C C . ASN B 1 535 ? -24 -21.969 -23.672 1 97.06 535 ASN B C 1
ATOM 9036 O O . ASN B 1 535 ? -22.906 -21.547 -24 1 97.06 535 ASN B O 1
ATOM 9040 N N . ILE B 1 536 ? -24.266 -22.453 -22.422 1 97.5 536 ILE B N 1
ATOM 9041 C CA . ILE B 1 536 ? -23.281 -22.391 -21.359 1 97.5 536 ILE B CA 1
ATOM 9042 C C . ILE B 1 536 ? -22.656 -23.766 -21.141 1 97.5 536 ILE B C 1
ATOM 9044 O O . ILE B 1 536 ? -23.359 -24.781 -21.109 1 97.5 536 ILE B O 1
ATOM 9048 N N . PHE B 1 537 ? -21.375 -23.812 -21.016 1 97.75 537 PHE B N 1
ATOM 9049 C CA . PHE B 1 537 ? -20.594 -25.016 -20.766 1 97.75 537 PHE B CA 1
ATOM 9050 C C . PHE B 1 537 ? -19.734 -24.844 -19.516 1 97.75 537 PHE B C 1
ATOM 9052 O O . PHE B 1 537 ? -19.25 -23.75 -19.234 1 97.75 537 PHE B O 1
ATOM 9059 N N . ASN B 1 538 ? -19.562 -25.938 -18.734 1 97.12 538 ASN B N 1
ATOM 9060 C CA . ASN B 1 538 ? -18.516 -25.984 -17.719 1 97.12 538 ASN B CA 1
ATOM 9061 C C . ASN B 1 538 ? -17.141 -26.25 -18.312 1 97.12 538 ASN B C 1
ATOM 9063 O O . ASN B 1 538 ? -16.969 -27.203 -19.078 1 97.12 538 ASN B O 1
ATOM 9067 N N . LEU B 1 539 ? -16.266 -25.359 -18.016 1 98 539 LEU B N 1
ATOM 9068 C CA . LEU B 1 539 ? -14.898 -25.469 -18.516 1 98 539 LEU B CA 1
ATOM 9069 C C . LEU B 1 539 ? -13.953 -25.969 -17.438 1 98 539 LEU B C 1
ATOM 9071 O O . LEU B 1 539 ? -13.969 -25.453 -16.312 1 98 539 LEU B O 1
ATOM 9075 N N . THR B 1 540 ? -13.141 -26.953 -17.766 1 97.88 540 THR B N 1
ATOM 9076 C CA . THR B 1 540 ? -12.102 -27.469 -16.875 1 97.88 540 THR B CA 1
ATOM 9077 C C . THR B 1 540 ? -10.734 -27.391 -17.531 1 97.88 540 THR B C 1
ATOM 9079 O O . THR B 1 540 ? -10.562 -27.844 -18.672 1 97.88 540 THR B O 1
ATOM 9082 N N . ASN B 1 541 ? -9.789 -26.812 -16.906 1 98.12 541 ASN B N 1
ATOM 9083 C CA . ASN B 1 541 ? -8.391 -26.812 -17.328 1 98.12 541 ASN B CA 1
ATOM 9084 C C . ASN B 1 541 ? -7.633 -28.016 -16.781 1 98.12 541 ASN B C 1
ATOM 9086 O O . ASN B 1 541 ? -7.543 -28.188 -15.562 1 98.12 541 ASN B O 1
ATOM 9090 N N . LEU B 1 542 ? -7.016 -28.812 -17.672 1 98.31 542 LEU B N 1
ATOM 9091 C CA . LEU B 1 542 ? -6.355 -30.062 -17.281 1 98.31 542 LEU B CA 1
ATOM 9092 C C . LEU B 1 542 ? -4.91 -30.078 -17.75 1 98.31 542 LEU B C 1
ATOM 9094 O O . LEU B 1 542 ? -4.578 -29.469 -18.781 1 98.31 542 LEU B O 1
ATOM 9098 N N . TRP B 1 543 ? -4.102 -30.75 -17.031 1 98 543 TRP B N 1
ATOM 9099 C CA . TRP B 1 543 ? -2.699 -30.938 -17.391 1 98 543 TRP B CA 1
ATOM 9100 C C . TRP B 1 543 ? -2.289 -32.406 -17.266 1 98 543 TRP B C 1
ATOM 9102 O O . TRP B 1 543 ? -2.607 -33.062 -16.266 1 98 543 TRP B O 1
ATOM 9112 N N . SER B 1 544 ? -1.596 -32.938 -18.266 1 97.81 544 SER B N 1
ATOM 9113 C CA . SER B 1 544 ? -1.062 -34.312 -18.266 1 97.81 544 SER B CA 1
ATOM 9114 C C . SER B 1 544 ? 0.333 -34.344 -18.875 1 97.81 544 SER B C 1
ATOM 9116 O O . SER B 1 544 ? 0.64 -33.594 -19.797 1 97.81 544 SER B O 1
ATOM 9118 N N . ASN B 1 545 ? 1.184 -35.219 -18.328 1 96.81 545 ASN B N 1
ATOM 9119 C CA . ASN B 1 545 ? 2.496 -35.406 -18.953 1 96.81 545 ASN B CA 1
ATOM 9120 C C . ASN B 1 545 ? 2.555 -36.688 -19.781 1 96.81 545 ASN B C 1
ATOM 9122 O O . ASN B 1 545 ? 3.641 -37.156 -20.125 1 96.81 545 ASN B O 1
ATOM 9126 N N . ALA B 1 546 ? 1.351 -37.281 -20.062 1 96.38 546 ALA B N 1
ATOM 9127 C CA . ALA B 1 546 ? 1.304 -38.562 -20.797 1 96.38 546 ALA B CA 1
ATOM 9128 C C . ALA B 1 546 ? 1.97 -38.438 -22.156 1 96.38 546 ALA B C 1
ATOM 9130 O O . ALA B 1 546 ? 2.771 -39.281 -22.547 1 96.38 546 ALA B O 1
ATOM 9131 N N . ASP B 1 547 ? 1.614 -37.406 -22.844 1 94.06 547 ASP B N 1
ATOM 9132 C CA . ASP B 1 547 ? 2.148 -37.219 -24.188 1 94.06 547 ASP B CA 1
ATOM 9133 C C . ASP B 1 547 ? 3.662 -37.031 -24.156 1 94.06 547 ASP B C 1
ATOM 9135 O O . ASP B 1 547 ? 4.375 -37.562 -25.016 1 94.06 547 ASP B O 1
ATOM 9139 N N . VAL B 1 548 ? 4.168 -36.25 -23.234 1 95.56 548 VAL B N 1
ATOM 9140 C CA . VAL B 1 548 ? 5.602 -36 -23.109 1 95.56 548 VAL B CA 1
ATOM 9141 C C . VAL B 1 548 ? 6.32 -37.312 -22.75 1 95.56 548 VAL B C 1
ATOM 9143 O O . VAL B 1 548 ? 7.395 -37.594 -23.297 1 95.56 548 VAL B O 1
ATOM 9146 N N . ARG B 1 549 ? 5.801 -38.062 -21.859 1 96.38 549 ARG B N 1
ATOM 9147 C CA . ARG B 1 549 ? 6.395 -39.344 -21.469 1 96.38 549 ARG B CA 1
ATOM 9148 C C . ARG B 1 549 ? 6.496 -40.281 -22.656 1 96.38 549 ARG B C 1
ATOM 9150 O O . ARG B 1 549 ? 7.52 -40.938 -22.859 1 96.38 549 ARG B O 1
ATOM 9157 N N . GLU B 1 550 ? 5.41 -40.312 -23.422 1 94 550 GLU B N 1
ATOM 9158 C CA . GLU B 1 550 ? 5.418 -41.125 -24.625 1 94 550 GLU B CA 1
ATOM 9159 C C . GLU B 1 550 ? 6.469 -40.656 -25.609 1 94 550 GLU B C 1
ATOM 9161 O O . GLU B 1 550 ? 7.262 -41.469 -26.109 1 94 550 GLU B O 1
ATOM 9166 N N . ARG B 1 551 ? 6.461 -39.438 -25.875 1 94.31 551 ARG B N 1
ATOM 9167 C CA . ARG B 1 551 ? 7.348 -38.844 -26.875 1 94.31 551 ARG B CA 1
ATOM 9168 C C . ARG B 1 551 ? 8.805 -38.969 -26.453 1 94.31 551 ARG B C 1
ATOM 9170 O O . ARG B 1 551 ? 9.68 -39.219 -27.297 1 94.31 551 ARG B O 1
ATOM 9177 N N . GLU B 1 552 ? 9.086 -38.875 -25.172 1 94.88 552 GLU B N 1
ATOM 9178 C CA . GLU B 1 552 ? 10.469 -38.875 -24.703 1 94.88 552 GLU B CA 1
ATOM 9179 C C . GLU B 1 552 ? 10.898 -40.219 -24.188 1 94.88 552 GLU B C 1
ATOM 9181 O O . GLU B 1 552 ? 12.016 -40.406 -23.688 1 94.88 552 GLU B O 1
ATOM 9186 N N . GLY B 1 553 ? 10.062 -41.188 -24.188 1 93.69 553 GLY B N 1
ATOM 9187 C CA . GLY B 1 553 ? 10.422 -42.562 -23.969 1 93.69 553 GLY B CA 1
ATOM 9188 C C . GLY B 1 553 ? 10.438 -42.938 -22.5 1 93.69 553 GLY B C 1
ATOM 9189 O O . GLY B 1 553 ? 11.211 -43.812 -22.078 1 93.69 553 GLY B O 1
ATOM 9190 N N . TYR B 1 554 ? 9.727 -42.281 -21.703 1 92.31 554 TYR B N 1
ATOM 9191 C CA . TYR B 1 554 ? 9.586 -42.656 -20.297 1 92.31 554 TYR B CA 1
ATOM 9192 C C . TYR B 1 554 ? 8.617 -43.844 -20.172 1 92.31 554 TYR B C 1
ATOM 9194 O O . TYR B 1 554 ? 7.398 -43.656 -20.266 1 92.31 554 TYR B O 1
ATOM 9202 N N . LYS B 1 555 ? 9.109 -45 -19.859 1 86.62 555 LYS B N 1
ATOM 9203 C CA . LYS B 1 555 ? 8.297 -46.188 -19.891 1 86.62 555 LYS B CA 1
ATOM 9204 C C . LYS B 1 555 ? 7.918 -46.625 -18.484 1 86.62 555 LYS B C 1
ATOM 9206 O O . LYS B 1 555 ? 6.926 -47.344 -18.297 1 86.62 555 LYS B O 1
ATOM 9211 N N . SER B 1 556 ? 8.727 -46.281 -17.609 1 82.81 556 SER B N 1
ATOM 9212 C CA . SER B 1 556 ? 8.445 -46.656 -16.234 1 82.81 556 SER B CA 1
ATOM 9213 C C . SER B 1 556 ? 7.699 -45.562 -15.492 1 82.81 556 SER B C 1
ATOM 9215 O O . SER B 1 556 ? 7.824 -44.375 -15.836 1 82.81 556 SER B O 1
ATOM 9217 N N . GLY B 1 557 ? 6.91 -46.031 -14.609 1 81.25 557 GLY B N 1
ATOM 9218 C CA . GLY B 1 557 ? 6.145 -45.094 -13.828 1 81.25 557 GLY B CA 1
ATOM 9219 C C . GLY B 1 557 ? 4.809 -44.719 -14.453 1 81.25 557 GLY B C 1
ATOM 9220 O O . GLY B 1 557 ? 4.543 -45.094 -15.602 1 81.25 557 GLY B O 1
ATOM 9221 N N . ALA B 1 558 ? 3.961 -44.031 -13.68 1 88.5 558 ALA B N 1
ATOM 9222 C CA . ALA B 1 558 ? 2.619 -43.656 -14.133 1 88.5 558 ALA B CA 1
ATOM 9223 C C . ALA B 1 558 ? 2.586 -42.219 -14.664 1 88.5 558 ALA B C 1
ATOM 9225 O O . ALA B 1 558 ? 3.398 -41.406 -14.258 1 88.5 558 ALA B O 1
ATOM 9226 N N . ASP B 1 559 ? 1.744 -42 -15.68 1 94.06 559 ASP B N 1
ATOM 9227 C CA . ASP B 1 559 ? 1.489 -40.625 -16.109 1 94.06 559 ASP B CA 1
ATOM 9228 C C . ASP B 1 559 ? 0.584 -39.875 -15.117 1 94.06 559 ASP B C 1
ATOM 9230 O O . ASP B 1 559 ? -0.011 -40.531 -14.242 1 94.06 559 ASP B O 1
ATOM 9234 N N . LEU B 1 560 ? 0.602 -38.625 -15.25 1 96.69 560 LEU B N 1
ATOM 9235 C CA . LEU B 1 560 ? -0.129 -37.75 -14.344 1 96.69 560 LEU B CA 1
ATOM 9236 C C . LEU B 1 560 ? -1.234 -37 -15.086 1 96.69 560 LEU B C 1
ATOM 9238 O O . LEU B 1 560 ? -1.03 -36.531 -16.203 1 96.69 560 LEU B O 1
ATOM 9242 N N . LEU B 1 561 ? -2.422 -36.938 -14.508 1 97.94 561 LEU B N 1
ATOM 9243 C CA . LEU B 1 561 ? -3.537 -36.094 -14.938 1 97.94 561 LEU B CA 1
ATOM 9244 C C . LEU B 1 561 ? -4.109 -35.312 -13.766 1 97.94 561 LEU B C 1
ATOM 9246 O O . LEU B 1 561 ? -4.59 -35.906 -12.797 1 97.94 561 LEU B O 1
ATOM 9250 N N . THR B 1 562 ? -4.031 -33.969 -13.844 1 97.44 562 THR B N 1
ATOM 9251 C CA . THR B 1 562 ? -4.477 -33.094 -12.766 1 97.44 562 THR B CA 1
ATOM 9252 C C . THR B 1 562 ? -5.363 -31.969 -13.305 1 97.44 562 THR B C 1
ATOM 9254 O O . THR B 1 562 ? -5.465 -31.797 -14.516 1 97.44 562 THR B O 1
ATOM 9257 N N . GLY B 1 563 ? -6.086 -31.266 -12.398 1 96.69 563 GLY B N 1
ATOM 9258 C CA . GLY B 1 563 ? -6.75 -30.031 -12.773 1 96.69 563 GLY B CA 1
ATOM 9259 C C . GLY B 1 563 ? -8.266 -30.125 -12.719 1 96.69 563 GLY B C 1
ATOM 9260 O O . GLY B 1 563 ? -8.961 -29.156 -13 1 96.69 563 GLY B O 1
ATOM 9261 N N . PHE B 1 564 ? -8.805 -31.172 -12.258 1 95.44 564 PHE B N 1
ATOM 9262 C CA . PHE B 1 564 ? -10.25 -31.391 -12.32 1 95.44 564 PHE B CA 1
ATOM 9263 C C . PHE B 1 564 ? -10.984 -30.375 -11.453 1 95.44 564 PHE B C 1
ATOM 9265 O O . PHE B 1 564 ? -12.195 -30.188 -11.609 1 95.44 564 PHE B O 1
ATOM 9272 N N . GLU B 1 565 ? -10.258 -29.719 -10.562 1 90.5 565 GLU B N 1
ATOM 9273 C CA . GLU B 1 565 ? -10.883 -28.734 -9.68 1 90.5 565 GLU B CA 1
ATOM 9274 C C . GLU B 1 565 ? -10.789 -27.328 -10.266 1 90.5 565 GLU B C 1
ATOM 9276 O O . GLU B 1 565 ? -11.352 -26.391 -9.719 1 90.5 565 GLU B O 1
ATOM 9281 N N . GLU B 1 566 ? -10.047 -27.125 -11.297 1 87.5 566 GLU B N 1
ATOM 9282 C CA . GLU B 1 566 ? -9.938 -25.844 -11.984 1 87.5 566 GLU B CA 1
ATOM 9283 C C . GLU B 1 566 ? -11.109 -25.625 -12.938 1 87.5 566 GLU B C 1
ATOM 9285 O O . GLU B 1 566 ? -10.984 -25.844 -14.141 1 87.5 566 GLU B O 1
ATOM 9290 N N . ALA B 1 567 ? -12.188 -25 -12.375 1 89.25 567 ALA B N 1
ATOM 9291 C CA . ALA B 1 567 ? -13.445 -24.938 -13.109 1 89.25 567 ALA B CA 1
ATOM 9292 C C . ALA B 1 567 ? -13.812 -23.5 -13.453 1 89.25 567 ALA B C 1
ATOM 9294 O O . ALA B 1 567 ? -13.625 -22.594 -12.633 1 89.25 567 ALA B O 1
ATOM 9295 N N . PHE B 1 568 ? -14.195 -23.375 -14.68 1 96.25 568 PHE B N 1
ATOM 9296 C CA . PHE B 1 568 ? -14.633 -22.094 -15.227 1 96.25 568 PHE B CA 1
ATOM 9297 C C . PHE B 1 568 ? -15.898 -22.266 -16.062 1 96.25 568 PHE B C 1
ATOM 9299 O O . PHE B 1 568 ? -16.562 -23.312 -15.977 1 96.25 568 PHE B O 1
ATOM 9306 N N . GLU B 1 569 ? -16.25 -21.156 -16.75 1 96.62 569 GLU B N 1
ATOM 9307 C CA . GLU B 1 569 ? -17.438 -21.156 -17.578 1 96.62 569 GLU B CA 1
ATOM 9308 C C . GLU B 1 569 ? -17.156 -20.641 -18.984 1 96.62 569 GLU B C 1
ATOM 9310 O O . GLU B 1 569 ? -16.312 -19.75 -19.156 1 96.62 569 GLU B O 1
ATOM 9315 N N . VAL B 1 570 ? -17.844 -21.234 -19.938 1 98 570 VAL B N 1
ATOM 9316 C CA . VAL B 1 570 ? -17.766 -20.766 -21.312 1 98 570 VAL B CA 1
ATOM 9317 C C . VAL B 1 570 ? -19.172 -20.578 -21.875 1 98 570 VAL B C 1
ATOM 9319 O O . VAL B 1 570 ? -20.031 -21.453 -21.719 1 98 570 VAL B O 1
ATOM 9322 N N . GLU B 1 571 ? -19.375 -19.5 -22.484 1 97.88 571 GLU B N 1
ATOM 9323 C CA . GLU B 1 571 ? -20.594 -19.297 -23.281 1 97.88 571 GLU B CA 1
ATOM 9324 C C . GLU B 1 571 ? -20.281 -19.328 -24.781 1 97.88 571 GLU B C 1
ATOM 9326 O O . GLU B 1 571 ? -19.422 -18.594 -25.25 1 97.88 571 GLU B O 1
ATOM 9331 N N . TRP B 1 572 ? -20.984 -20.156 -25.5 1 98.25 572 TRP B N 1
ATOM 9332 C CA . TRP B 1 572 ? -20.938 -20.156 -26.953 1 98.25 572 TRP B CA 1
ATOM 9333 C C . TRP B 1 572 ? -21.875 -19.094 -27.531 1 98.25 572 TRP B C 1
ATOM 9335 O O . TRP B 1 572 ? -23.078 -19.312 -27.625 1 98.25 572 TRP B O 1
ATOM 9345 N N . VAL B 1 573 ? -21.25 -18 -27.922 1 97.94 573 VAL B N 1
ATOM 9346 C CA . VAL B 1 573 ? -22.016 -16.922 -28.531 1 97.94 573 VAL B CA 1
ATOM 9347 C C . VAL B 1 573 ? -22.188 -17.172 -30.016 1 97.94 573 VAL B C 1
ATOM 9349 O O . VAL B 1 573 ? -21.203 -17.312 -30.75 1 97.94 573 VAL B O 1
ATOM 9352 N N . THR B 1 574 ? -23.453 -17.188 -30.453 1 95.12 574 THR B N 1
ATOM 9353 C CA . THR B 1 574 ? -23.75 -17.5 -31.859 1 95.12 574 THR B CA 1
ATOM 9354 C C . THR B 1 574 ? -24.266 -16.25 -32.562 1 95.12 574 THR B C 1
ATOM 9356 O O . THR B 1 574 ? -24.594 -15.25 -31.938 1 95.12 574 THR B O 1
ATOM 9359 N N . GLY B 1 575 ? -24.297 -16.297 -33.906 1 91.06 575 GLY B N 1
ATOM 9360 C CA . GLY B 1 575 ? -24.75 -15.18 -34.719 1 91.06 575 GLY B CA 1
ATOM 9361 C C . GLY B 1 575 ? -23.609 -14.414 -35.375 1 91.06 575 GLY B C 1
ATOM 9362 O O . GLY B 1 575 ? -22.594 -15 -35.75 1 91.06 575 GLY B O 1
ATOM 9363 N N . ASP B 1 576 ? -23.688 -13.039 -35.531 1 87.75 576 ASP B N 1
ATOM 9364 C CA . ASP B 1 576 ? -22.734 -12.211 -36.281 1 87.75 576 ASP B CA 1
ATOM 9365 C C . ASP B 1 576 ? -21.406 -12.117 -35.531 1 87.75 576 ASP B C 1
ATOM 9367 O O . ASP B 1 576 ? -20.328 -12.117 -36.156 1 87.75 576 ASP B O 1
ATOM 9371 N N . ASP B 1 577 ? -21.422 -12.133 -34.25 1 90.19 577 ASP B N 1
ATOM 9372 C CA . ASP B 1 577 ? -20.234 -12.094 -33.438 1 90.19 577 ASP B CA 1
ATOM 9373 C C . ASP B 1 577 ? -20.031 -13.422 -32.688 1 90.19 577 ASP B C 1
ATOM 9375 O O . ASP B 1 577 ? -19.953 -13.461 -31.469 1 90.19 577 ASP B O 1
ATOM 9379 N N . GLU B 1 578 ? -19.766 -14.43 -33.531 1 96.62 578 GLU B N 1
ATOM 9380 C CA . GLU B 1 578 ? -19.672 -15.758 -32.938 1 96.62 578 GLU B CA 1
ATOM 9381 C C . GLU B 1 578 ? -18.312 -15.953 -32.25 1 96.62 578 GLU B C 1
ATOM 9383 O O . GLU B 1 578 ? -17.281 -15.539 -32.781 1 96.62 578 GLU B O 1
ATOM 9388 N N . GLY B 1 579 ? -18.312 -16.562 -31.156 1 98.44 579 GLY B N 1
ATOM 9389 C CA . GLY B 1 579 ? -17.109 -16.859 -30.406 1 98.44 579 GLY B CA 1
ATOM 9390 C C . GLY B 1 579 ? -17.391 -17.531 -29.078 1 98.44 579 GLY B C 1
ATOM 9391 O O . GLY B 1 579 ? -18.516 -17.953 -28.812 1 98.44 579 GLY B O 1
ATOM 9392 N N . LEU B 1 580 ? -16.359 -17.75 -28.344 1 98.69 580 LEU B N 1
ATOM 9393 C CA . LEU B 1 580 ? -16.438 -18.312 -27 1 98.69 580 LEU B CA 1
ATOM 9394 C C . LEU B 1 580 ? -16.047 -17.297 -25.953 1 98.69 580 LEU B C 1
ATOM 9396 O O . LEU B 1 580 ? -14.93 -16.766 -25.984 1 98.69 580 LEU B O 1
ATOM 9400 N N . ALA B 1 581 ? -16.969 -17.016 -25.016 1 98.5 581 ALA B N 1
ATOM 9401 C CA . ALA B 1 581 ? -16.719 -16.109 -23.906 1 98.5 581 ALA B CA 1
ATOM 9402 C C . ALA B 1 581 ? -16.297 -16.891 -22.656 1 98.5 581 ALA B C 1
ATOM 9404 O O . ALA B 1 581 ? -17.125 -17.516 -22 1 98.5 581 ALA B O 1
ATOM 9405 N N . PHE B 1 582 ? -15.039 -16.844 -22.344 1 98.5 582 PHE B N 1
ATOM 9406 C CA . PHE B 1 582 ? -14.539 -17.469 -21.125 1 98.5 582 PHE B CA 1
ATOM 9407 C C . PHE B 1 582 ? -14.773 -16.562 -19.922 1 98.5 582 PHE B C 1
ATOM 9409 O O . PHE B 1 582 ? -14.531 -15.352 -20 1 98.5 582 PHE B O 1
ATOM 9416 N N . ARG B 1 583 ? -15.281 -17.156 -18.859 1 97 583 ARG B N 1
ATOM 9417 C CA . ARG B 1 583 ? -15.609 -16.453 -17.625 1 97 583 ARG B CA 1
ATOM 9418 C C . ARG B 1 583 ? -15.312 -17.312 -16.406 1 97 583 ARG B C 1
ATOM 9420 O O . ARG B 1 583 ? -14.727 -18.391 -16.531 1 97 583 ARG B O 1
ATOM 9427 N N . GLY B 1 584 ? -15.625 -16.734 -15.266 1 95.5 584 GLY B N 1
ATOM 9428 C CA . GLY B 1 584 ? -15.508 -17.5 -14.023 1 95.5 584 GLY B CA 1
ATOM 9429 C C . GLY B 1 584 ? -14.125 -17.406 -13.398 1 95.5 584 GLY B C 1
ATOM 9430 O O . GLY B 1 584 ? -13.695 -18.312 -12.695 1 95.5 584 GLY B O 1
ATOM 9431 N N . GLY B 1 585 ? -13.359 -16.375 -13.719 1 96.88 585 GLY B N 1
ATOM 9432 C CA . GLY B 1 585 ? -12.055 -16.156 -13.117 1 96.88 585 GLY B CA 1
ATOM 9433 C C . GLY B 1 585 ? -10.914 -16.703 -13.961 1 96.88 585 GLY B C 1
ATOM 9434 O O . GLY B 1 585 ? -9.789 -16.828 -13.477 1 96.88 585 GLY B O 1
ATOM 9435 N N . PHE B 1 586 ? -11.156 -16.969 -15.18 1 97.81 586 PHE B N 1
ATOM 9436 C CA . PHE B 1 586 ? -10.172 -17.578 -16.062 1 97.81 586 PHE B CA 1
ATOM 9437 C C . PHE B 1 586 ? -8.938 -16.703 -16.203 1 97.81 586 PHE B C 1
ATOM 9439 O O . PHE B 1 586 ? -7.816 -17.219 -16.297 1 97.81 586 PHE B O 1
ATOM 9446 N N . TRP B 1 587 ? -9.141 -15.398 -16.188 1 97.88 587 TRP B N 1
ATOM 9447 C CA . TRP B 1 587 ? -8.055 -14.445 -16.422 1 97.88 587 TRP B CA 1
ATOM 9448 C C . TRP B 1 587 ? -7.281 -14.188 -15.125 1 97.88 587 TRP B C 1
ATOM 9450 O O . TRP B 1 587 ? -6.25 -13.508 -15.141 1 97.88 587 TRP B O 1
ATOM 9460 N N . GLY B 1 588 ? -7.727 -14.672 -13.945 1 97.25 588 GLY B N 1
ATOM 9461 C CA . GLY B 1 588 ? -6.992 -14.578 -12.695 1 97.25 588 GLY B CA 1
ATOM 9462 C C . GLY B 1 588 ? -7.031 -13.188 -12.086 1 97.25 588 GLY B C 1
ATOM 9463 O O . GLY B 1 588 ? -6.008 -12.672 -11.633 1 97.25 588 GLY B O 1
ATOM 9464 N N . ARG B 1 589 ? -8.125 -12.562 -12.008 1 94.75 589 ARG B N 1
ATOM 9465 C CA . ARG B 1 589 ? -8.305 -11.227 -11.438 1 94.75 589 ARG B CA 1
ATOM 9466 C C . ARG B 1 589 ? -8.109 -11.258 -9.922 1 94.75 589 ARG B C 1
ATOM 9468 O O . ARG B 1 589 ? -8.531 -12.203 -9.25 1 94.75 589 ARG B O 1
ATOM 9475 N N . GLU B 1 590 ? -7.418 -10.281 -9.383 1 93.81 590 GLU B N 1
ATOM 9476 C CA . GLU B 1 590 ? -7.203 -10.055 -7.961 1 93.81 590 GLU B CA 1
ATOM 9477 C C . GLU B 1 590 ? -7.375 -8.578 -7.605 1 93.81 590 GLU B C 1
ATOM 9479 O O . GLU B 1 590 ? -7.5 -7.73 -8.492 1 93.81 590 GLU B O 1
ATOM 9484 N N . GLY B 1 591 ? -7.414 -8.273 -6.262 1 91.62 591 GLY B N 1
ATOM 9485 C CA . GLY B 1 591 ? -7.461 -6.902 -5.785 1 91.62 591 GLY B CA 1
ATOM 9486 C C . GLY B 1 591 ? -8.867 -6.434 -5.457 1 91.62 591 GLY B C 1
ATOM 9487 O O . GLY B 1 591 ? -9.812 -6.734 -6.188 1 91.62 591 GLY B O 1
ATOM 9488 N N . PRO B 1 592 ? -8.969 -5.641 -4.492 1 90.5 592 PRO B N 1
ATOM 9489 C CA . PRO B 1 592 ? -10.297 -5.23 -4.035 1 90.5 592 PRO B CA 1
ATOM 9490 C C . PRO B 1 592 ? -10.984 -4.262 -4.996 1 90.5 592 PRO B C 1
ATOM 9492 O O . PRO B 1 592 ? -12.211 -4.133 -4.98 1 90.5 592 PRO B O 1
ATOM 9495 N N . ASP B 1 593 ? -10.211 -3.637 -5.859 1 94 593 ASP B N 1
ATOM 9496 C CA . ASP B 1 593 ? -10.797 -2.605 -6.715 1 94 593 ASP B CA 1
ATOM 9497 C C . ASP B 1 593 ? -10.945 -3.102 -8.148 1 94 593 ASP B C 1
ATOM 9499 O O . ASP B 1 593 ? -11.367 -2.348 -9.031 1 94 593 ASP B O 1
ATOM 9503 N N . SER B 1 594 ? -10.578 -4.305 -8.422 1 96.06 594 SER B N 1
ATOM 9504 C CA . SER B 1 594 ? -10.734 -4.871 -9.758 1 96.06 594 SER B CA 1
ATOM 9505 C C . SER B 1 594 ? -12.195 -5.199 -10.047 1 96.06 594 SER B C 1
ATOM 9507 O O . SER B 1 594 ? -13.016 -5.266 -9.133 1 96.06 594 SER B O 1
ATOM 9509 N N . ARG B 1 595 ? -12.523 -5.379 -11.289 1 96.38 595 ARG B N 1
ATOM 9510 C CA . ARG B 1 595 ? -13.914 -5.602 -11.688 1 96.38 595 ARG B CA 1
ATOM 9511 C C . ARG B 1 595 ? -14.008 -6.641 -12.797 1 96.38 595 ARG B C 1
ATOM 9513 O O . ARG B 1 595 ? -13.172 -6.664 -13.703 1 96.38 595 ARG B O 1
ATOM 9520 N N . SER B 1 596 ? -15.047 -7.367 -12.758 1 95.88 596 SER B N 1
ATOM 9521 C CA . SER B 1 596 ? -15.383 -8.266 -13.859 1 95.88 596 SER B CA 1
ATOM 9522 C C . SER B 1 596 ? -16.016 -7.5 -15.016 1 95.88 596 SER B C 1
ATOM 9524 O O . SER B 1 596 ? -16.625 -6.453 -14.812 1 95.88 596 SER B O 1
ATOM 9526 N N . PRO B 1 597 ? -15.852 -8.07 -16.156 1 95.75 597 PRO B N 1
ATOM 9527 C CA . PRO B 1 597 ? -16.547 -7.422 -17.281 1 95.75 597 PRO B CA 1
ATOM 9528 C C . PRO B 1 597 ? -18.062 -7.461 -17.141 1 95.75 597 PRO B C 1
ATOM 9530 O O . PRO B 1 597 ? -18.609 -8.43 -16.594 1 95.75 597 PRO B O 1
ATOM 9533 N N . GLU B 1 598 ? -18.672 -6.441 -17.656 1 91.88 598 GLU B N 1
ATOM 9534 C CA . GLU B 1 598 ? -20.125 -6.359 -17.641 1 91.88 598 GLU B CA 1
ATOM 9535 C C . GLU B 1 598 ? -20.703 -6.641 -19.031 1 91.88 598 GLU B C 1
ATOM 9537 O O . GLU B 1 598 ? -19.953 -6.742 -20.016 1 91.88 598 GLU B O 1
ATOM 9542 N N . GLY B 1 599 ? -21.969 -6.898 -19.062 1 92.56 599 GLY B N 1
ATOM 9543 C CA . GLY B 1 599 ? -22.656 -7.117 -20.328 1 92.56 599 GLY B CA 1
ATOM 9544 C C . GLY B 1 599 ? -22.906 -8.586 -20.625 1 92.56 599 GLY B C 1
ATOM 9545 O O . GLY B 1 599 ? -23.031 -9.398 -19.719 1 92.56 599 GLY B O 1
ATOM 9546 N N . SER B 1 600 ? -23.172 -8.836 -21.953 1 90.44 600 SER B N 1
ATOM 9547 C CA . SER B 1 600 ? -23.469 -10.188 -22.422 1 90.44 600 SER B CA 1
ATOM 9548 C C . SER B 1 600 ? -22.594 -10.57 -23.609 1 90.44 600 SER B C 1
ATOM 9550 O O . SER B 1 600 ? -21.984 -9.711 -24.234 1 90.44 600 SER B O 1
ATOM 9552 N N . GLY B 1 601 ? -22.484 -11.875 -23.828 1 93.25 601 GLY B N 1
ATOM 9553 C CA . GLY B 1 601 ? -21.703 -12.344 -24.969 1 93.25 601 GLY B CA 1
ATOM 9554 C C . GLY B 1 601 ? -20.25 -11.898 -24.906 1 93.25 601 GLY B C 1
ATOM 9555 O O . GLY B 1 601 ? -19.578 -12.062 -23.891 1 93.25 601 GLY B O 1
ATOM 9556 N N . LYS B 1 602 ? -19.844 -11.258 -26 1 95.88 602 LYS B N 1
ATOM 9557 C CA . LYS B 1 602 ? -18.453 -10.828 -26.141 1 95.88 602 LYS B CA 1
ATOM 9558 C C . LYS B 1 602 ? -18.078 -9.805 -25.078 1 95.88 602 LYS B C 1
ATOM 9560 O O . LYS B 1 602 ? -16.969 -9.828 -24.531 1 95.88 602 LYS B O 1
ATOM 9565 N N . ALA B 1 603 ? -18.938 -8.938 -24.672 1 95.56 603 ALA B N 1
ATOM 9566 C CA . ALA B 1 603 ? -18.688 -7.855 -23.734 1 95.56 603 ALA B CA 1
ATOM 9567 C C . ALA B 1 603 ? -18.438 -8.406 -22.328 1 95.56 603 ALA B C 1
ATOM 9569 O O . ALA B 1 603 ? -17.719 -7.793 -21.531 1 95.56 603 ALA B O 1
ATOM 9570 N N . SER B 1 604 ? -18.922 -9.531 -22.031 1 96.19 604 SER B N 1
ATOM 9571 C CA . SER B 1 604 ? -18.828 -10.109 -20.688 1 96.19 604 SER B CA 1
ATOM 9572 C C . SER B 1 604 ? -17.641 -11.07 -20.578 1 96.19 604 SER B C 1
ATOM 9574 O O . SER B 1 604 ? -17.422 -11.664 -19.516 1 96.19 604 SER B O 1
ATOM 9576 N N . ALA B 1 605 ? -16.891 -11.234 -21.641 1 98.25 605 ALA B N 1
ATOM 9577 C CA . ALA B 1 605 ? -15.812 -12.219 -21.672 1 98.25 605 ALA B CA 1
ATOM 9578 C C . ALA B 1 605 ? -14.57 -11.703 -20.969 1 98.25 605 ALA B C 1
ATOM 9580 O O . ALA B 1 605 ? -14.117 -10.586 -21.219 1 98.25 605 ALA B O 1
ATOM 9581 N N . GLU B 1 606 ? -14.055 -12.523 -20.047 1 98.44 606 GLU B N 1
ATOM 9582 C CA . GLU B 1 606 ? -12.703 -12.281 -19.531 1 98.44 606 GLU B CA 1
ATOM 9583 C C . GLU B 1 606 ? -11.656 -12.516 -20.625 1 98.44 606 GLU B C 1
ATOM 9585 O O . GLU B 1 606 ? -10.719 -11.734 -20.766 1 98.44 606 GLU B O 1
ATOM 9590 N N . VAL B 1 607 ? -11.875 -13.508 -21.375 1 98.62 607 VAL B N 1
ATOM 9591 C CA . VAL B 1 607 ? -11.102 -13.852 -22.562 1 98.62 607 VAL B CA 1
ATOM 9592 C C . VAL B 1 607 ? -12.055 -14.227 -23.703 1 98.62 607 VAL B C 1
ATOM 9594 O O . VAL B 1 607 ? -12.914 -15.094 -23.547 1 98.62 607 VAL B O 1
ATOM 9597 N N . TRP B 1 608 ? -11.945 -13.602 -24.828 1 98.56 608 TRP B N 1
ATOM 9598 C CA . TRP B 1 608 ? -12.812 -13.82 -25.984 1 98.56 608 TRP B CA 1
ATOM 9599 C C . TRP B 1 608 ? -12.055 -14.531 -27.094 1 98.56 608 TRP B C 1
ATOM 9601 O O . TRP B 1 608 ? -11.102 -13.984 -27.656 1 98.56 608 TRP B O 1
ATOM 9611 N N . PHE B 1 609 ? -12.523 -15.727 -27.391 1 98.75 609 PHE B N 1
ATOM 9612 C CA . PHE B 1 609 ? -12.016 -16.438 -28.547 1 98.75 609 PHE B CA 1
ATOM 9613 C C . PHE B 1 609 ? -12.953 -16.266 -29.75 1 98.75 609 PHE B C 1
ATOM 9615 O O . PHE B 1 609 ? -14.07 -16.781 -29.75 1 98.75 609 PHE B O 1
ATOM 9622 N N . GLU B 1 610 ? -12.484 -15.711 -30.766 1 98.31 610 GLU B N 1
ATOM 9623 C CA . GLU B 1 610 ? -13.305 -15.43 -31.938 1 98.31 610 GLU B CA 1
ATOM 9624 C C . GLU B 1 610 ? -13.367 -16.641 -32.875 1 98.31 610 GLU B C 1
ATOM 9626 O O . GLU B 1 610 ? -12.359 -17.312 -33.094 1 98.31 610 GLU B O 1
ATOM 9631 N N . ALA B 1 611 ? -14.57 -16.875 -33.375 1 97.81 611 ALA B N 1
ATOM 9632 C CA . ALA B 1 611 ? -14.688 -17.938 -34.375 1 97.81 611 ALA B CA 1
ATOM 9633 C C . ALA B 1 611 ? -13.953 -17.547 -35.656 1 97.81 611 ALA B C 1
ATOM 9635 O O . ALA B 1 611 ? -14.008 -16.391 -36.094 1 97.81 611 ALA B O 1
ATOM 9636 N N . GLN B 1 612 ? -13.305 -18.469 -36.25 1 94.81 612 GLN B N 1
ATOM 9637 C CA . GLN B 1 612 ? -12.57 -18.234 -37.469 1 94.81 612 GLN B CA 1
ATOM 9638 C C . GLN B 1 612 ? -13.352 -18.75 -38.688 1 94.81 612 GLN B C 1
ATOM 9640 O O . GLN B 1 612 ? -14.125 -19.703 -38.562 1 94.81 612 GLN B O 1
#

pLDDT: mean 92.57, std 15.9, range [19.92, 98.94]

Foldseek 3Di:
DDPPPPPPPPPPPPPPPPPPPPPPPPPPPPPPQDALQDPVLVVVLQVLCVVQVAAWKKKKKKFQDCPDPQRIDIDIDIGHDLAPVGHTGDLFFKFQQFQLLQVLLLLLLQVCQVDVVLCVVVVHGDDQQAAVVVQAVLAAAQDPCLRGGDGNFCLQFQFSQAAAQQLLFFADPVFLSLLRNQNRQADGFGHGRPAHHDYLNSQLNSQCRCCRRPVDHSQVSSCVQPCVVLVQVQKGLFLVVNVVVVRHGFFWDFFPDDLLVPRHGHIFTAPPDLDDGPTSSSRVNRTRMIGGNVSVNQVVLCLLLQQAGSRPRHHSGHSVSSVQQQDFDGWQACADPDPQWGTWGGGGSWIWTGGNRFTKIWDWRDDRRKTKIWMDGNVRRMIMIMIGRGHQSRNLSRVQSRVVSVCVSVVHDADPQGSSNVVVVVSVVVSVVLNPDDDFDVVFAEEPDDPLVQQAWKWARSSNGIKHKAKDVLVCVVVVVDPDDRDGDPCNVVVCVAPQNVVVVVSDDVVFTKIKIQGDRSQAGIWMWTDRHYQKTKIWGKDKCRVVCVVVVPDDTDIHIDTNSVIWMWGQDDDPFTWIATGDCSSRDDGPRTHAFDDDDPRRGSGTITID/DCPPPPPPPPPPPPPPPPPPPPPPPVPPPPPPFDALQDPVLVVVLQVLCVVQVFAWKKKKKKFQDCPDPQRIDIDIDIDHALAPVGHTGDLFFKFQQFQLLQVLLLLLLQVCQVDVVLCVVVVHGDDQQAAVVVQAVLADAQDPCLRGGDGNFCLQFQFSQAAAQQLLFDADPVFLSLLRNQNRQADGFGHGRPAHHDYLNSQLNSQCRCCRRPVDHSQVSSCVQPCVVLVQVFKGLFLVVNVVVVRHGFFWDFFPDALLVPRHGHIFTAPPDLDDGPSSSSRVNRTRMIGGNVSVNQVVLCLLLQQAGSRPRHHSGHSVSSVQQQDFDGWQAPADPDPQWGTWGGGGSWIWTGGNRFTKIWDWRDDRRKTKIWMDGNVRRMIMIMIGRGHQSRNLSRVQSRVVSVCVSVVHDADPQGSSNVVVVVSVVVSVVLNPDDDFDVVFAEEPDDPLVQQAWKWADSSNGIKHKAKDVLSVVVCVVDPDDRDGDPCNVVVCVDPQNVVVVVSDDVVFTKIKIQGDRSQAGIWMWTDRHYQKTKIWGKDKCRVVCVVVVPDDTDIHIDTNSVIWMWGQDDDPFTWIATGDCSSRDDGPRTHAFDDDDPRRGSGTITID

Secondary structure (DSSP, 8-state):
--------------------------------S--SS-HHHHHHHHHHHHHTT--EEEEEEEEE-TTSSSSEEEEEEEEEBSSTT-PBP-TT-EEE-GGGGHHHHHHHHHHHHT-HHHHHHHTS---TT-BGGGT-TT---SSHHHHHH-BHHHHHTT-SS----GGG----TTHHHHHHHHGGGSPPSS-TTSS----HHHHHHHTTHHHHHHS--HHHHHIIIIITTTT-TT-BS-HHHHHHHS-BPPEEEEET-BGGGTB--EEEEE-S-SS-TT-GGGSHHHH--EEEHHHHHHHHHHHHTTTB-TTT--BSS-HHHHHHHHS--EEEESS-SSTTB--EEE-SS-EEEEETTEEEEEEEEEETTEEEEEEEETTTTEEEEEEE-BSSSHHHHHHHHHHHHHHHHHTPPPPSS-HHHHHHHHHHHHHHHHT--PPPPSSPPPPSS-HHHHHT--EEETTTEEE--EE-HHHHHHHTTSSSPP---TTHHHHHHSHHHHHHHHTS-TTS-EEEEEEEETTEEEEEEEEEETTEEEEEEEEE-HHHHHHHT--SS---EE-TT-EEEEEEE-STT-EEEEESSTT---STT-----SSGGGG-SEEEEE-/--------------------------------S--SS-HHHHHHHHHHHHHTT--EEEEEEEEE-TTSSSSEEEEEEEEEBSSTT-PBP-TT-EEE-GGGGHHHHHHHHHHHHT-HHHHHHHTS---TT-BGGGT-TT---SSHHHHHH-BHHHHHTT-SS----GGG----TTHHHHHHHHGGGSPPSS-TTSS----HHHHHHHTTHHHHHHS--HHHHHIIIIITTTT-TT-BS-HHHHHHHS-BPPEEEEET-BGGGTB--EEEEE-S-SS-TT-GGGSHHHH--EEEHHHHHHHHHHHHTTTB-TTT--BSS-HHHHHHHHS--EEEESS-SSTTB--EEE-SS-EEEEETTEEEEEEEEEETTEEEEEEEETTTTEEEEEEE-BSSSHHHHHHHHHHHHHHHHHTPPPPSS-HHHHHHHHHHHHHHHHT--PPPPSSPPPPSS-HHHHHT--EEETTTEEE--EE-HHHHHHHTTSSSPP---TTHHHHHHSHHHHHHHHTS-TTS-EEEEEEEETTEEEEEEEEEETTEEEEEEEEE-HHHHHHHT--SS---EE-TT-EEEEEEE-STT-EEEEESSTT---STT-----SSGGGG-SEEEEE-

Organism: Psilocybe cubensis (NCBI:txid181762)